Protein 9KG5 (pdb70)

Nearest PDB structures (foldseek):
  4j6c-assembly1_A  TM=1.001E+00  e=1.554E-66  Nocardia farcinica IFM 10152
  4j6b-assembly3_B-2  TM=1.001E+00  e=1.218E-65  Nocardia farcinica IFM 10152
  4j6d-assembly3_A  TM=1.001E+00  e=4.229E-65  Nocardia farcinica IFM 10152
  4j6d-assembly3_B-2  TM=1.001E+00  e=1.102E-64  Nocardia farcinica IFM 10152
  1gwi-assembly2_B  TM=9.519E-01  e=6.713E-39  Streptomyces coelicolor A3(2)

Sequence (810 aa):
PHSDTLTIDPMITDLAGETSRLRAAGPLTRIDLLGVPALAVTGHTLARQLLTDTRLVKD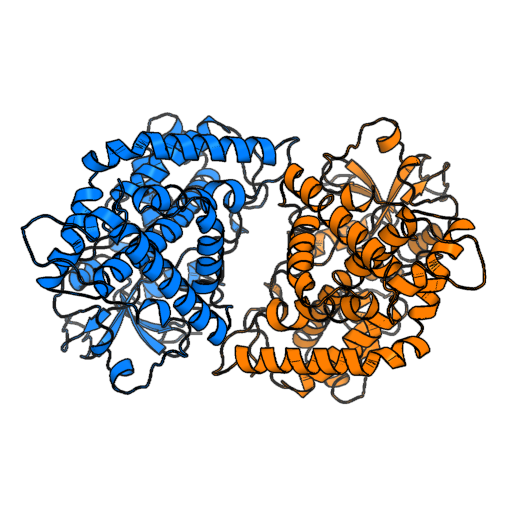INAWSLWQSGTVTRQWPLIGMIDVDRSMATVDGPEHRRLRIKTTQALTRRALDALKPTIERYVAELLDDLERAGADGAVVDLKSVFAYPLPMRRVISALMGVPSEDQEQLLTWYKAFFSILTPQDERLRVIDDEMHGYFTEMVRRKTAEPGDDLTSALIYATDGETPLTEEEVIGNLQALVAAGHHEDTVSLILTAVRALLSHPEQLRLVRRDGEIGWETAIAETLRWDGPVIHLLMRFATEDIDLGDAVIPRGEGVVMSYRAIGRDITVHGADADDFDITRATAARHISFGHGPHICPGAALARLEAAIALPALFTRFPHLHPALPLDQIPNLPVLTQNDLSHFPIHLGPHSDTLTIDPMITDLAGETSRLRAAGPLTRIDLLGVPALAVTGHTLARQLLTDTRLVKDINAWSLWQSGTVTRQWPLIGMIDVDRSMATVDGPEHRRLRIKTTQALTRRALDALKPTIERYVAELLDDLERAGADGAVVDLKSVFAYPLPMRRVISALMGVPSEDQEQLLTWYKAFFSILTPQDERLRVIDEMHGYFTEMVRRKTAEPGDDLTSALIYATDGETPLTEEEVIGNLQALVAAGHEDTVSLILTAVRALLSHPEQLRLVRDGEIGWETAIAETLRWDGPVIHLLMRFATEDIDLGDAVIPRGEGVVMSYRAIGRDITVHGADADDFDITRATAARHISFGHGPHICPGAALARLEAAIALPALFTRFPHLHPALPLDQIPNLPVLTQNDLSHFPIHLG

Structure (mmCIF, N/CA/C/O backbone):
data_9KG5
#
_entry.id   9KG5
#
_cell.length_a   103.360
_cell.length_b   103.360
_cell.length_c   218.210
_cell.angle_alpha   90.00
_cell.angle_beta   90.00
_cell.angle_gamma   120.00
#
_symmetry.space_group_name_H-M   'H 3'
#
loop_
_entity.id
_entity.type
_entity.pdbx_description
1 polymer 'Cytochrome P450 monooxygenase'
2 non-polymer TESTOSTERONE
3 non-polymer 'PROTOPORPHYRIN IX CONTAINING FE'
4 non-polymer 'CADMIUM ION'
5 non-polymer 'CHLORIDE ION'
6 non-polymer 'POTASSIUM ION'
7 non-polymer GLYCEROL
8 water water
#
loop_
_atom_site.group_PDB
_atom_site.id
_atom_site.type_symbol
_atom_site.label_atom_id
_atom_site.label_alt_id
_atom_site.label_comp_id
_atom_site.label_asym_id
_atom_site.label_entity_id
_atom_site.label_seq_id
_atom_site.pdbx_PDB_ins_code
_atom_site.Cartn_x
_atom_site.Cartn_y
_atom_site.Cartn_z
_atom_site.occupancy
_atom_site.B_iso_or_equiv
_atom_site.auth_seq_id
_atom_site.auth_comp_id
_atom_site.auth_asym_id
_atom_site.auth_atom_id
_atom_site.pdbx_PDB_model_num
ATOM 1 N N . PRO A 1 25 ? 14.242 13.231 3.393 1.00 79.83 5 PRO B N 1
ATOM 2 C CA . PRO A 1 25 ? 14.921 14.523 3.505 1.00 83.46 5 PRO B CA 1
ATOM 3 C C . PRO A 1 25 ? 15.852 14.787 2.327 1.00 81.33 5 PRO B C 1
ATOM 4 O O . PRO A 1 25 ? 16.614 13.903 1.936 1.00 81.59 5 PRO B O 1
ATOM 8 N N . HIS A 1 26 ? 15.791 15.996 1.773 1.00 78.24 6 HIS B N 1
ATOM 9 C CA . HIS A 1 26 ? 16.491 16.294 0.533 1.00 69.16 6 HIS B CA 1
ATOM 10 C C . HIS A 1 26 ? 17.957 16.626 0.784 1.00 65.50 6 HIS B C 1
ATOM 11 O O . HIS A 1 26 ? 18.297 17.333 1.736 1.00 70.28 6 HIS B O 1
ATOM 18 N N . SER A 1 27 ? 18.823 16.111 -0.085 1.00 57.26 7 SER B N 1
ATOM 19 C CA . SER A 1 27 ? 20.233 16.473 -0.089 1.00 57.22 7 SER B CA 1
ATOM 20 C C . SER A 1 27 ? 20.727 16.464 -1.529 1.00 53.01 7 SER B C 1
ATOM 21 O O . SER A 1 27 ? 20.186 15.753 -2.380 1.00 54.47 7 SER B O 1
ATOM 24 N N . ASP A 1 28 ? 21.759 17.262 -1.799 1.00 39.70 8 ASP B N 1
ATOM 25 C CA . ASP A 1 28 ? 22.280 17.369 -3.155 1.00 37.10 8 ASP B CA 1
ATOM 26 C C . ASP A 1 28 ? 23.318 16.303 -3.474 1.00 41.71 8 ASP B C 1
ATOM 27 O O . ASP A 1 28 ? 23.623 16.087 -4.652 1.00 40.31 8 ASP B O 1
ATOM 29 N N . THR A 1 29 ? 23.862 15.640 -2.458 1.00 42.48 9 THR B N 1
ATOM 30 C CA . THR A 1 29 ? 24.777 14.519 -2.628 1.00 42.44 9 THR B CA 1
ATOM 31 C C . THR A 1 29 ? 24.067 13.243 -2.197 1.00 43.29 9 THR B C 1
ATOM 32 O O . THR A 1 29 ? 23.584 13.150 -1.064 1.00 40.22 9 THR B O 1
ATOM 36 N N . LEU A 1 30 ? 23.989 12.274 -3.105 1.00 40.45 10 LEU B N 1
ATOM 37 C CA . LEU A 1 30 ? 23.309 11.010 -2.845 1.00 41.78 10 LEU B CA 1
ATOM 38 C C . LEU A 1 30 ? 24.316 10.033 -2.249 1.00 43.24 10 LEU B C 1
ATOM 39 O O . LEU A 1 30 ? 25.280 9.639 -2.913 1.00 38.68 10 LEU B O 1
ATOM 44 N N . THR A 1 31 ? 24.100 9.647 -0.995 1.00 40.76 11 THR B N 1
ATOM 45 C CA . THR A 1 31 ? 24.995 8.713 -0.323 1.00 39.16 11 THR B CA 1
ATOM 46 C C . THR A 1 31 ? 24.649 7.287 -0.732 1.00 43.41 11 THR B C 1
ATOM 47 O O . THR A 1 31 ? 23.530 6.818 -0.490 1.00 39.80 11 THR B O 1
ATOM 51 N N . ILE A 1 32 ? 25.604 6.602 -1.356 1.00 34.95 12 ILE B N 1
ATOM 52 C CA . ILE A 1 32 ? 25.406 5.204 -1.715 1.00 35.34 12 ILE B CA 1
ATOM 53 C C . ILE A 1 32 ? 25.476 4.369 -0.444 1.00 36.51 12 ILE B C 1
ATOM 54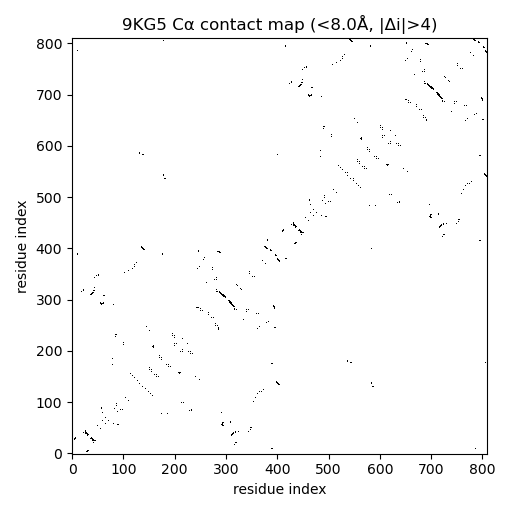 O O . ILE A 1 32 ? 26.512 4.320 0.230 1.00 38.58 12 ILE B O 1
ATOM 59 N N . ASP A 1 33 ? 24.375 3.716 -0.111 1.00 40.56 13 ASP B N 1
ATOM 60 C CA . ASP A 1 33 ? 24.291 2.960 1.131 1.00 38.58 13 ASP B CA 1
ATOM 61 C C . ASP A 1 33 ? 25.152 1.707 1.031 1.00 37.65 13 ASP B C 1
ATOM 62 O O . ASP A 1 33 ? 24.936 0.890 0.126 1.00 38.18 13 ASP B O 1
ATOM 67 N N . PRO A 1 34 ? 26.130 1.512 1.923 1.00 40.23 14 PRO B N 1
ATOM 68 C CA . PRO A 1 34 ? 27.009 0.336 1.800 1.00 40.54 14 PRO B CA 1
ATOM 69 C C . PRO A 1 34 ? 26.319 -0.989 2.082 1.00 40.16 14 PRO B C 1
ATOM 70 O O . PRO A 1 34 ? 26.836 -2.033 1.666 1.00 35.15 14 PRO B O 1
ATOM 74 N N . MET A 1 35 ? 25.176 -0.989 2.761 1.00 38.70 15 MET B N 1
ATOM 75 C CA . MET A 1 35 ? 24.467 -2.230 3.038 1.00 37.96 15 MET B CA 1
ATOM 76 C C . MET A 1 35 ? 23.490 -2.614 1.934 1.00 42.20 15 MET B C 1
ATOM 77 O O . MET A 1 35 ? 22.918 -3.709 1.995 1.00 38.92 15 MET B O 1
ATOM 82 N N . ILE A 1 36 ? 23.303 -1.752 0.930 1.00 36.74 16 ILE B N 1
ATOM 83 C CA . ILE A 1 36 ? 22.383 -1.991 -0.181 1.00 34.55 16 ILE B CA 1
ATOM 84 C C . ILE A 1 36 ? 21.017 -2.378 0.373 1.00 38.31 16 ILE B C 1
ATOM 85 O O . ILE A 1 36 ? 20.457 -3.423 0.023 1.00 36.95 16 ILE B O 1
ATOM 90 N N . THR A 1 37 ? 20.491 -1.548 1.276 1.00 36.81 17 THR B N 1
ATOM 91 C CA . THR A 1 37 ? 19.182 -1.807 1.863 1.00 38.58 17 THR B CA 1
ATOM 92 C C . THR A 1 37 ? 18.050 -1.441 0.913 1.00 41.55 17 THR B C 1
ATOM 93 O O . THR A 1 37 ? 16.987 -2.070 0.952 1.00 42.80 17 THR B O 1
ATOM 97 N N . ASP A 1 38 ? 18.247 -0.416 0.073 1.00 35.64 18 ASP B N 1
ATOM 98 C CA . ASP A 1 38 ? 17.227 0.056 -0.857 1.00 42.03 18 ASP B CA 1
ATOM 99 C C . ASP A 1 38 ? 17.892 0.316 -2.213 1.00 39.84 18 ASP B C 1
ATOM 100 O O . ASP A 1 38 ? 18.095 1.455 -2.631 1.00 35.66 18 ASP B O 1
ATOM 105 N N . LEU A 1 39 ? 18.229 -0.770 -2.916 1.00 36.13 19 LEU B N 1
ATOM 106 C CA . LEU A 1 39 ? 18.860 -0.637 -4.226 1.00 34.65 19 LEU B CA 1
ATOM 107 C C . LEU A 1 39 ? 17.908 -0.022 -5.244 1.00 32.79 19 LEU B C 1
ATOM 108 O O . LEU A 1 39 ? 18.312 0.834 -6.041 1.00 32.86 19 LEU B O 1
ATOM 113 N N . ALA A 1 40 ? 16.643 -0.448 -5.234 1.00 34.26 20 ALA B N 1
ATOM 114 C CA . ALA A 1 40 ? 15.658 0.113 -6.154 1.00 38.30 20 ALA B CA 1
ATOM 115 C C . ALA A 1 40 ? 15.487 1.612 -5.933 1.00 36.46 20 ALA B C 1
ATOM 116 O O . ALA A 1 40 ? 15.450 2.393 -6.891 1.00 32.80 20 ALA B O 1
ATOM 118 N N . GLY A 1 41 ? 15.372 2.028 -4.669 1.00 36.64 21 GLY B N 1
ATOM 119 C CA . GLY A 1 41 ? 15.218 3.444 -4.373 1.00 35.24 21 GLY B CA 1
ATOM 120 C C . GLY A 1 41 ? 16.406 4.271 -4.825 1.00 36.18 21 GLY B C 1
ATOM 121 O O . GLY A 1 41 ? 16.246 5.341 -5.417 1.00 33.37 21 GLY B O 1
ATOM 122 N N . GLU A 1 42 ? 17.620 3.792 -4.539 1.00 33.27 22 GLU B N 1
ATOM 123 C CA . GLU A 1 42 ? 18.813 4.522 -4.955 1.00 31.06 22 GLU B CA 1
ATOM 124 C C . GLU A 1 42 ? 18.897 4.627 -6.471 1.00 33.64 22 GLU B C 1
ATOM 125 O O . GLU A 1 42 ? 19.245 5.686 -7.008 1.00 35.63 22 GLU B O 1
ATOM 131 N N . THR A 1 43 ? 18.587 3.538 -7.178 1.00 34.22 23 THR B N 1
ATOM 132 C CA . THR A 1 43 ? 18.667 3.560 -8.634 1.00 32.16 23 THR B CA 1
ATOM 133 C C . THR A 1 43 ? 17.681 4.566 -9.219 1.00 31.75 23 THR B C 1
ATOM 134 O O . THR A 1 43 ? 18.018 5.309 -10.148 1.00 29.53 23 THR B O 1
ATOM 138 N N . SER A 1 44 ? 16.467 4.626 -8.666 1.00 34.07 24 SER B N 1
ATOM 139 C CA . SER A 1 44 ? 15.494 5.605 -9.144 1.00 33.69 24 SER B CA 1
ATOM 140 C C . SER A 1 44 ? 15.919 7.025 -8.787 1.00 33.89 24 SER B C 1
ATOM 141 O O . SER A 1 44 ? 15.783 7.942 -9.606 1.00 31.72 24 SER B O 1
ATOM 144 N N . ARG A 1 45 ? 16.446 7.222 -7.575 1.00 32.35 25 ARG B N 1
ATOM 145 C CA . ARG A 1 45 ? 16.909 8.548 -7.175 1.00 38.71 25 ARG B CA 1
ATOM 146 C C . ARG A 1 45 ? 18.088 9.002 -8.025 1.00 37.32 25 ARG B C 1
ATOM 147 O O . ARG A 1 45 ? 18.191 10.183 -8.376 1.00 34.27 25 ARG B O 1
ATOM 155 N N . LEU A 1 46 ? 18.989 8.077 -8.365 1.00 32.77 26 LEU B N 1
ATOM 156 C CA . LEU A 1 46 ? 20.108 8.425 -9.236 1.00 33.02 26 LEU B CA 1
ATOM 157 C C . LEU A 1 46 ? 19.621 8.832 -10.620 1.00 33.09 26 LEU B C 1
ATOM 158 O O . LEU A 1 46 ? 20.107 9.814 -11.194 1.00 32.67 26 LEU B O 1
ATOM 163 N N . ARG A 1 47 ? 18.652 8.093 -11.171 1.00 30.47 27 ARG B N 1
ATOM 164 C CA . ARG A 1 47 ? 18.090 8.467 -12.465 1.00 36.56 27 ARG B CA 1
ATOM 165 C C . ARG A 1 47 ? 17.392 9.819 -12.390 1.00 33.51 27 ARG B C 1
ATOM 166 O O . ARG A 1 47 ? 17.564 10.664 -13.275 1.00 39.73 27 ARG B O 1
ATOM 174 N N . ALA A 1 48 ? 16.609 10.044 -11.332 1.00 39.05 28 ALA B N 1
ATOM 175 C CA . ALA A 1 48 ? 15.868 11.295 -11.210 1.00 41.90 28 ALA B CA 1
ATOM 176 C C . ALA A 1 48 ? 16.798 12.491 -11.044 1.00 40.52 28 ALA B C 1
ATOM 177 O O . ALA A 1 48 ? 16.469 13.596 -11.490 1.00 41.73 28 ALA B O 1
ATOM 179 N N . ALA A 1 49 ? 17.952 12.296 -10.414 1.00 40.68 29 ALA B N 1
ATOM 180 C CA . ALA A 1 49 ? 18.908 13.371 -10.194 1.00 43.82 29 ALA B CA 1
ATOM 181 C C . ALA A 1 49 ? 19.926 13.506 -11.320 1.00 44.43 29 ALA B C 1
ATOM 182 O O . ALA A 1 49 ? 20.818 14.355 -11.228 1.00 44.42 29 ALA B O 1
ATOM 184 N N . GLY A 1 50 ? 19.802 12.712 -12.382 1.00 38.78 30 GLY B N 1
ATOM 185 C CA . GLY A 1 50 ? 20.796 12.667 -13.428 1.00 37.99 30 GLY B CA 1
ATOM 186 C C . GLY A 1 50 ? 20.545 13.677 -14.528 1.00 41.57 30 GLY B C 1
ATOM 187 O O . GLY A 1 50 ? 19.691 14.559 -14.405 1.00 40.90 30 GLY B O 1
ATOM 188 N N . PRO A 1 51 ? 21.278 13.556 -15.649 1.00 36.83 31 PRO B N 1
ATOM 189 C CA . PRO A 1 51 ? 22.195 12.453 -15.970 1.00 32.48 31 PRO B CA 1
ATOM 190 C C . PRO A 1 51 ? 23.574 12.560 -15.317 1.00 30.99 31 PRO B C 1
ATOM 191 O O . PRO A 1 51 ? 24.384 11.644 -15.457 1.00 30.07 31 PRO B O 1
ATOM 195 N N . LEU A 1 52 ? 23.835 13.668 -14.624 1.00 30.91 32 LEU B N 1
ATOM 196 C CA . LEU A 1 52 ? 25.083 13.871 -13.897 1.00 27.11 32 LEU B CA 1
ATOM 197 C C . LEU A 1 52 ? 24.745 14.390 -12.508 1.00 40.07 32 LEU B C 1
ATOM 198 O O . LEU A 1 52 ? 24.089 15.429 -12.379 1.00 39.13 32 LEU B O 1
ATOM 203 N N . THR A 1 53 ? 25.189 13.679 -11.474 1.00 35.31 33 THR B N 1
ATOM 204 C CA . THR A 1 53 ? 24.839 14.059 -10.114 1.00 36.71 33 THR B CA 1
ATOM 205 C C . THR A 1 53 ? 25.979 13.700 -9.173 1.00 36.71 33 THR B C 1
ATOM 206 O O . THR A 1 53 ? 26.808 12.836 -9.468 1.00 32.38 33 THR B O 1
ATOM 210 N N . ARG A 1 54 ? 26.017 14.391 -8.036 1.00 38.60 34 ARG B N 1
ATOM 211 C CA . ARG A 1 54 ? 27.028 14.137 -7.020 1.00 39.01 34 ARG B CA 1
ATOM 212 C C . ARG A 1 54 ? 26.626 12.957 -6.148 1.00 37.27 34 ARG B C 1
ATOM 213 O O . ARG A 1 54 ? 25.461 12.820 -5.764 1.00 37.82 34 ARG B O 1
ATOM 221 N N . ILE A 1 55 ? 27.601 12.103 -5.831 1.00 30.86 35 ILE B N 1
ATOM 222 C CA . ILE A 1 55 ? 27.385 10.983 -4.927 1.00 32.74 35 ILE B CA 1
ATOM 223 C C . ILE A 1 55 ? 28.487 10.973 -3.878 1.00 32.98 35 ILE B C 1
ATOM 224 O O . ILE A 1 55 ? 29.532 11.609 -4.027 1.00 35.59 35 ILE B O 1
ATOM 229 N N . ASP A 1 56 ? 28.227 10.241 -2.798 1.00 30.69 36 ASP B N 1
ATOM 230 C CA . ASP A 1 56 ? 29.164 10.067 -1.696 1.00 34.84 36 ASP B CA 1
ATOM 231 C C . ASP A 1 56 ? 29.473 8.582 -1.561 1.00 31.21 36 ASP B C 1
ATOM 232 O O . ASP A 1 56 ? 28.567 7.777 -1.313 1.00 31.70 36 ASP B O 1
ATOM 237 N N . LEU A 1 57 ? 30.744 8.223 -1.724 1.00 32.92 37 LEU B N 1
ATOM 238 C CA . LEU A 1 57 ? 31.216 6.840 -1.629 1.00 31.43 37 LEU B CA 1
ATOM 239 C C . LEU A 1 57 ? 32.033 6.698 -0.347 1.00 34.48 37 LEU B C 1
ATOM 240 O O . LEU A 1 57 ? 33.243 6.935 -0.340 1.00 33.52 37 LEU B O 1
ATOM 245 N N . LEU A 1 58 ? 31.363 6.302 0.735 1.00 28.44 38 LEU B N 1
ATOM 246 C CA . LEU A 1 58 ? 31.999 6.087 2.036 1.00 31.74 38 LEU B CA 1
ATOM 247 C C . LEU A 1 58 ? 32.866 7.279 2.444 1.00 40.08 38 LEU B C 1
ATOM 248 O O . LEU A 1 58 ? 34.032 7.134 2.819 1.00 35.86 38 LEU B O 1
ATOM 253 N N . GLY A 1 59 ? 32.285 8.475 2.364 1.00 33.31 39 GLY B N 1
ATOM 254 C CA . GLY A 1 59 ? 32.974 9.683 2.764 1.00 36.67 39 GLY B CA 1
ATOM 255 C C . GLY A 1 59 ? 33.778 10.367 1.680 1.00 38.84 39 GLY B C 1
ATOM 256 O O . GLY A 1 59 ? 34.345 11.438 1.938 1.00 39.53 39 GLY B O 1
ATOM 257 N N . VAL A 1 60 ? 33.857 9.789 0.491 1.00 36.42 40 VAL B N 1
ATOM 258 C CA . VAL A 1 60 ? 34.644 10.327 -0.617 1.00 34.94 40 VAL B CA 1
ATOM 259 C C . VAL A 1 60 ? 33.683 10.820 -1.691 1.00 34.73 40 VAL B C 1
ATOM 260 O O . VAL A 1 60 ? 32.817 10.053 -2.125 1.00 32.79 40 VAL B O 1
ATOM 264 N N . PRO A 1 61 ? 33.805 12.063 -2.152 1.00 31.82 41 PRO B N 1
ATOM 265 C CA . PRO A 1 61 ? 32.876 12.587 -3.157 1.00 33.49 41 PRO B CA 1
ATOM 266 C C . PRO A 1 61 ? 33.298 12.261 -4.580 1.00 35.05 41 PRO B C 1
ATOM 267 O O . PRO A 1 61 ? 34.482 12.158 -4.906 1.00 35.63 41 PRO B O 1
ATOM 271 N N . ALA A 1 62 ? 32.289 12.086 -5.431 1.00 28.56 42 ALA B N 1
ATOM 272 C CA . ALA A 1 62 ? 32.503 11.863 -6.854 1.00 26.16 42 ALA B CA 1
ATOM 273 C C . ALA A 1 62 ? 31.233 12.243 -7.601 1.00 30.84 42 ALA B C 1
ATOM 274 O O . ALA A 1 62 ? 30.174 12.453 -7.003 1.00 32.03 42 ALA B O 1
ATOM 276 N N . LEU A 1 63 ? 31.360 12.344 -8.920 1.00 25.15 43 LEU B N 1
ATOM 277 C CA . LEU A 1 63 ? 30.217 12.523 -9.803 1.00 27.60 43 LEU B CA 1
ATOM 278 C C . LEU A 1 63 ? 29.771 11.169 -10.336 1.00 33.49 43 LEU B C 1
ATOM 279 O O . LEU A 1 63 ? 30.595 10.278 -10.565 1.00 31.66 43 LEU B O 1
ATOM 284 N N . ALA A 1 64 ? 28.462 11.012 -10.511 1.00 23.25 44 ALA B N 1
ATOM 285 C CA . ALA A 1 64 ? 27.876 9.795 -11.052 1.00 28.56 44 ALA B CA 1
ATOM 286 C C . ALA A 1 64 ? 27.207 10.108 -12.381 1.00 32.94 44 ALA B C 1
ATOM 287 O O . ALA A 1 64 ? 26.408 11.045 -12.470 1.00 31.66 44 ALA B O 1
ATOM 289 N N . VAL A 1 65 ? 27.541 9.336 -13.409 1.00 30.81 45 VAL B N 1
ATOM 290 C CA . VAL A 1 65 ? 26.877 9.436 -14.704 1.00 28.11 45 VAL B CA 1
ATOM 291 C C . VAL A 1 65 ? 25.750 8.409 -14.716 1.00 30.08 45 VAL B C 1
ATOM 292 O O . VAL A 1 65 ? 25.997 7.201 -14.663 1.00 31.01 45 VAL B O 1
ATOM 296 N N . THR A 1 66 ? 24.506 8.887 -14.748 1.00 28.46 46 THR B N 1
ATOM 297 C CA . THR A 1 66 ? 23.340 8.017 -14.672 1.00 27.09 46 THR B CA 1
ATOM 298 C C . THR A 1 66 ? 22.506 8.017 -15.944 1.00 28.69 46 THR B C 1
ATOM 299 O O . THR A 1 66 ? 21.489 7.318 -15.998 1.00 33.31 46 THR B O 1
ATOM 303 N N . GLY A 1 67 ? 22.906 8.765 -16.966 1.00 30.81 47 GLY B N 1
ATOM 304 C CA . GLY A 1 67 ? 22.154 8.875 -18.209 1.00 32.18 47 GLY B CA 1
ATOM 305 C C . GLY A 1 67 ? 22.832 8.104 -19.328 1.00 30.13 47 GLY B C 1
ATOM 306 O O . GLY A 1 67 ? 24.063 8.086 -19.426 1.00 29.00 47 GLY B O 1
ATOM 307 N N . HIS A 1 68 ? 22.013 7.493 -20.187 1.00 32.53 48 HIS B N 1
ATOM 308 C CA . HIS A 1 68 ? 22.526 6.634 -21.251 1.00 30.00 48 HIS B CA 1
ATOM 309 C C . HIS A 1 68 ? 23.349 7.429 -22.262 1.00 27.44 48 HIS B C 1
ATOM 310 O O . HIS A 1 68 ? 24.506 7.091 -22.536 1.00 26.61 48 HIS B O 1
ATOM 317 N N . THR A 1 69 ? 22.771 8.497 -22.821 1.00 34.42 49 THR B N 1
ATOM 318 C CA . THR A 1 69 ? 23.467 9.255 -23.857 1.00 29.45 49 THR B CA 1
ATOM 319 C C . THR A 1 69 ? 24.713 9.938 -23.307 1.00 32.35 49 THR B C 1
ATOM 320 O O . THR A 1 69 ? 25.761 9.959 -23.967 1.00 31.48 49 THR B O 1
ATOM 324 N N . LEU A 1 70 ? 24.625 10.497 -22.098 1.00 28.66 50 LEU B N 1
ATOM 325 C CA . LEU A 1 70 ? 25.801 11.138 -21.519 1.00 33.40 50 LEU B CA 1
ATOM 326 C C . LEU A 1 70 ? 26.905 10.128 -21.238 1.00 31.37 50 LEU B C 1
ATOM 327 O O . LEU A 1 70 ? 28.091 10.450 -21.383 1.00 31.36 50 LEU B O 1
ATOM 332 N N . ALA A 1 71 ? 26.537 8.905 -20.846 1.00 31.43 51 ALA B N 1
ATOM 333 C CA . ALA A 1 71 ? 27.533 7.861 -20.620 1.00 26.62 51 ALA B CA 1
ATOM 334 C C . ALA A 1 71 ? 28.293 7.532 -21.900 1.00 31.60 51 ALA B C 1
ATOM 335 O O . ALA A 1 71 ? 29.529 7.480 -21.904 1.00 27.61 51 ALA B O 1
ATOM 337 N N . ARG A 1 72 ? 27.566 7.283 -22.995 1.00 25.71 52 ARG B N 1
ATOM 338 C CA . ARG A 1 72 ? 28.222 6.980 -24.263 1.00 29.48 52 ARG B CA 1
ATOM 339 C C . ARG A 1 72 ? 29.173 8.096 -24.676 1.00 36.73 52 ARG B C 1
ATOM 340 O O . ARG A 1 72 ? 30.259 7.833 -25.207 1.00 32.83 52 ARG B O 1
ATOM 348 N N . GLN A 1 73 ? 28.786 9.350 -24.426 1.00 30.80 53 GLN B N 1
ATOM 349 C CA . GLN A 1 73 ? 29.641 10.480 -24.775 1.00 30.94 53 GLN B CA 1
ATOM 350 C C . GLN A 1 73 ? 30.896 10.514 -23.909 1.00 31.87 53 GLN B C 1
ATOM 351 O O . GLN A 1 73 ? 32.009 10.687 -24.418 1.00 32.19 53 GLN B O 1
ATOM 357 N N . LEU A 1 74 ? 30.738 10.343 -22.594 1.00 28.89 54 LEU B N 1
ATOM 358 C CA . LEU A 1 74 ? 31.884 10.454 -21.696 1.00 32.10 54 LEU B CA 1
ATOM 359 C C . LEU A 1 74 ? 32.795 9.236 -21.765 1.00 31.74 54 LEU B C 1
ATOM 360 O O . LEU A 1 74 ? 34.002 9.359 -21.524 1.00 31.00 54 LEU B O 1
ATOM 365 N N . LEU A 1 75 ? 32.244 8.059 -22.077 1.00 28.64 55 LEU B N 1
ATOM 366 C CA . LEU A 1 75 ? 33.064 6.859 -22.206 1.00 29.64 55 LEU B CA 1
ATOM 367 C C . LEU A 1 75 ? 33.990 6.913 -23.415 1.00 33.71 55 LEU B C 1
ATOM 368 O O . LEU A 1 75 ? 34.936 6.121 -23.492 1.00 31.64 55 LEU B O 1
ATOM 373 N N . THR A 1 76 ? 33.738 7.819 -24.359 1.00 31.49 56 THR B N 1
ATOM 374 C CA . THR A 1 76 ? 34.624 8.031 -25.494 1.00 32.39 56 THR B CA 1
ATOM 375 C C . THR A 1 76 ? 35.377 9.351 -25.408 1.00 39.23 56 THR B C 1
ATOM 376 O O . THR A 1 76 ? 36.100 9.702 -26.346 1.00 42.63 56 THR B O 1
ATOM 380 N N . ASP A 1 77 ? 35.235 10.084 -24.307 1.00 40.23 57 ASP B N 1
ATOM 381 C CA . ASP A 1 77 ? 35.916 11.361 -24.135 1.00 41.30 57 ASP B CA 1
ATOM 382 C C . ASP A 1 77 ? 37.341 11.112 -23.654 1.00 38.65 57 ASP B C 1
ATOM 383 O O . ASP A 1 77 ? 37.549 10.531 -22.583 1.00 37.33 57 ASP B O 1
ATOM 388 N N . THR A 1 78 ? 38.322 11.551 -24.445 1.00 37.74 58 THR B N 1
ATOM 389 C CA . THR A 1 78 ? 39.722 11.316 -24.114 1.00 36.63 58 THR B CA 1
ATOM 390 C C . THR A 1 78 ? 40.184 12.083 -22.883 1.00 37.25 58 THR B C 1
ATOM 391 O O . THR A 1 78 ? 41.298 11.837 -22.407 1.00 35.56 58 THR B O 1
ATOM 395 N N . ARG A 1 79 ? 39.371 12.995 -22.356 1.00 33.07 59 ARG B N 1
ATOM 396 C CA . ARG A 1 79 ? 39.742 13.766 -21.177 1.00 34.22 59 ARG B CA 1
ATOM 397 C C . ARG A 1 79 ? 39.403 13.058 -19.870 1.00 33.24 59 ARG B C 1
ATOM 398 O O . ARG A 1 79 ? 39.714 13.587 -18.798 1.00 36.56 59 ARG B O 1
ATOM 406 N N . LEU A 1 80 ? 38.780 11.882 -19.931 1.00 32.72 60 LEU B N 1
ATOM 407 C CA . LEU A 1 80 ? 38.472 11.077 -18.754 1.00 31.66 60 LEU B CA 1
ATOM 408 C C . LEU A 1 80 ? 39.352 9.833 -18.778 1.00 32.07 60 LEU B C 1
ATOM 409 O O . LEU A 1 80 ? 39.233 9.007 -19.689 1.00 34.64 60 LEU B O 1
ATOM 414 N N . VAL A 1 81 ? 40.232 9.705 -17.784 1.00 27.46 61 VAL B N 1
ATOM 415 C CA . VAL A 1 81 ? 41.199 8.616 -17.729 1.00 29.14 61 VAL B CA 1
ATOM 416 C C . VAL A 1 81 ? 40.989 7.802 -16.458 1.00 28.41 61 VAL B C 1
ATOM 417 O O . VAL A 1 81 ? 40.442 8.281 -15.461 1.00 24.47 61 VAL B O 1
ATOM 421 N N . LYS A 1 82 ? 41.451 6.549 -16.504 1.00 30.58 62 LYS B N 1
ATOM 422 C CA . LYS A 1 82 ? 41.350 5.646 -15.362 1.00 29.94 62 LYS B CA 1
ATOM 423 C C . LYS A 1 82 ? 42.465 5.847 -14.345 1.00 32.66 62 LYS B C 1
ATOM 424 O O . LYS A 1 82 ? 42.308 5.431 -13.192 1.00 32.29 62 LYS B O 1
ATOM 430 N N . ASP A 1 83 ? 43.585 6.445 -14.751 1.00 30.91 63 ASP B N 1
ATOM 431 C CA . ASP A 1 83 ? 44.765 6.534 -13.897 1.00 34.10 63 ASP B CA 1
ATOM 432 C C . ASP A 1 83 ? 44.466 7.298 -12.612 1.00 34.12 63 ASP B C 1
ATOM 433 O O . ASP A 1 83 ? 44.134 8.488 -12.645 1.00 30.36 63 ASP B O 1
ATOM 438 N N . ILE A 1 84 ? 44.622 6.611 -11.475 1.00 30.00 64 ILE B N 1
ATOM 439 C CA . ILE A 1 84 ? 44.346 7.210 -10.175 1.00 31.95 64 ILE B CA 1
ATOM 440 C C . ILE A 1 84 ? 45.239 8.415 -9.906 1.00 31.99 64 ILE B C 1
ATOM 441 O O . ILE A 1 84 ? 44.873 9.289 -9.114 1.00 30.49 64 ILE B O 1
ATOM 446 N N . ASN A 1 85 ? 46.400 8.498 -10.558 1.00 34.35 65 ASN B N 1
ATOM 447 C CA . ASN A 1 85 ? 47.269 9.651 -10.354 1.00 36.42 65 ASN B CA 1
ATOM 448 C C . ASN A 1 85 ? 46.671 10.941 -10.903 1.00 38.46 65 ASN B C 1
ATOM 449 O O . ASN A 1 85 ? 47.164 12.023 -10.565 1.00 35.64 65 ASN B O 1
ATOM 454 N N . ALA A 1 86 ? 45.624 10.856 -11.725 1.00 34.17 66 ALA B N 1
ATOM 455 C CA . ALA A 1 86 ? 44.898 12.031 -12.189 1.00 32.49 66 ALA B CA 1
ATOM 456 C C . ALA A 1 86 ? 43.843 12.508 -11.200 1.00 29.34 66 ALA B C 1
ATOM 457 O O . ALA A 1 86 ? 43.191 13.526 -11.456 1.00 30.35 66 ALA B O 1
ATOM 459 N N . TRP A 1 87 ? 43.656 11.796 -10.090 1.00 30.77 67 TRP B N 1
ATOM 460 C CA . TRP A 1 87 ? 42.642 12.135 -9.098 1.00 26.85 67 TRP B CA 1
ATOM 461 C C . TRP A 1 87 ? 43.194 13.184 -8.139 1.00 33.08 67 TRP B C 1
ATOM 462 O O . TRP A 1 87 ? 44.200 12.941 -7.464 1.00 33.80 67 TRP B O 1
ATOM 473 N N . SER A 1 88 ? 42.531 14.341 -8.062 1.00 31.99 68 SER B N 1
ATOM 474 C CA . SER A 1 88 ? 43.022 15.405 -7.190 1.00 36.46 68 SER B CA 1
ATOM 475 C C . SER A 1 88 ? 42.987 14.997 -5.722 1.00 34.29 68 SER B C 1
ATOM 476 O O . SER A 1 88 ? 43.830 15.444 -4.935 1.00 36.31 68 SER B O 1
ATOM 479 N N . LEU A 1 89 ? 42.029 14.151 -5.334 1.00 30.91 69 LEU B N 1
ATOM 480 C CA . LEU A 1 89 ? 41.984 13.658 -3.961 1.00 32.17 69 LEU B CA 1
ATOM 481 C C . LEU A 1 89 ? 43.126 12.690 -3.679 1.00 35.22 69 LEU B C 1
ATOM 482 O O . LEU A 1 89 ? 43.598 12.602 -2.539 1.00 35.04 69 LEU B O 1
ATOM 487 N N . TRP A 1 90 ? 43.568 11.948 -4.695 1.00 32.07 70 TRP B N 1
ATOM 488 C CA . TRP A 1 90 ? 44.727 11.077 -4.533 1.00 33.43 70 TRP B CA 1
ATOM 489 C C . TRP A 1 90 ? 46.014 11.891 -4.505 1.00 30.05 70 TRP B C 1
ATOM 490 O O . TRP A 1 90 ? 46.929 11.595 -3.729 1.00 35.71 70 TRP B O 1
ATOM 501 N N . GLN A 1 91 ? 46.094 12.923 -5.349 1.00 36.74 71 GLN B N 1
ATOM 502 C CA . GLN A 1 91 ? 47.260 13.799 -5.367 1.00 38.18 71 GLN B CA 1
ATOM 503 C C . GLN A 1 91 ? 47.462 14.489 -4.023 1.00 38.65 71 GLN B C 1
ATOM 504 O O . GLN A 1 91 ? 48.592 14.589 -3.531 1.00 40.51 71 GLN B O 1
ATOM 510 N N . SER A 1 92 ? 46.380 14.984 -3.421 1.00 38.97 72 SER B N 1
ATOM 511 C CA . SER A 1 92 ? 46.454 15.705 -2.155 1.00 43.51 72 SER B CA 1
ATOM 512 C C . SER A 1 92 ? 46.561 14.786 -0.945 1.00 46.00 72 SER B C 1
ATOM 513 O O . SER A 1 92 ? 46.638 15.286 0.183 1.00 37.19 72 SER B O 1
ATOM 516 N N . GLY A 1 93 ? 46.560 13.469 -1.142 1.00 43.10 73 GLY B N 1
ATOM 517 C CA . GLY A 1 93 ? 46.595 12.547 -0.024 1.00 41.31 73 GLY B CA 1
ATOM 518 C C . GLY A 1 93 ? 45.316 12.457 0.775 1.00 41.08 73 GLY B C 1
ATOM 519 O O . GLY A 1 93 ? 45.323 11.870 1.861 1.00 41.85 73 GLY B O 1
ATOM 520 N N . THR A 1 94 ? 44.215 13.024 0.275 1.00 37.92 74 THR B N 1
ATOM 521 C CA . THR A 1 94 ? 42.953 12.966 1.008 1.00 36.67 74 THR B CA 1
ATOM 522 C C . THR A 1 94 ? 42.404 11.545 1.058 1.00 36.81 74 THR B C 1
ATOM 523 O O . THR A 1 94 ? 41.903 11.103 2.099 1.00 34.72 74 THR B O 1
ATOM 527 N N . VAL A 1 95 ? 42.482 10.820 -0.055 1.00 32.39 75 VAL B N 1
ATOM 528 C CA . VAL A 1 95 ? 42.088 9.416 -0.116 1.00 33.55 75 VAL B CA 1
ATOM 529 C C . VAL A 1 95 ? 43.348 8.566 -0.038 1.00 35.42 75 VAL B C 1
ATOM 530 O O . VAL A 1 95 ? 44.337 8.849 -0.726 1.00 33.68 75 VAL B O 1
ATOM 534 N N . THR A 1 96 ? 43.319 7.536 0.812 1.00 27.41 76 THR B N 1
ATOM 535 C CA . THR A 1 96 ? 44.460 6.647 1.011 1.00 30.57 76 THR B CA 1
ATOM 536 C C . THR A 1 96 ? 44.049 5.187 0.861 1.00 29.59 76 THR B C 1
ATOM 537 O O . THR A 1 96 ? 42.909 4.891 0.488 1.00 31.60 76 THR B O 1
ATOM 541 N N . ARG A 1 97 ? 44.966 4.267 1.179 1.00 29.15 77 ARG B N 1
ATOM 542 C CA . ARG A 1 97 ? 44.660 2.841 1.148 1.00 29.86 77 ARG B CA 1
ATOM 543 C C . ARG A 1 97 ? 43.720 2.413 2.268 1.00 30.41 77 ARG B C 1
ATOM 544 O O . ARG A 1 97 ? 43.291 1.253 2.282 1.00 29.62 77 ARG B O 1
ATOM 552 N N . GLN A 1 98 ? 43.402 3.301 3.209 1.00 29.22 78 GLN B N 1
ATOM 553 C CA . GLN A 1 98 ? 42.414 2.991 4.235 1.00 28.69 78 GLN B CA 1
ATOM 554 C C . GLN A 1 98 ? 40.985 3.121 3.730 1.00 28.48 78 GLN B C 1
ATOM 555 O O . GLN A 1 98 ? 40.059 2.677 4.416 1.00 27.38 78 GLN B O 1
ATOM 561 N N . TRP A 1 99 ? 40.788 3.718 2.567 1.00 26.13 79 TRP B N 1
ATOM 562 C CA . TRP A 1 99 ? 39.457 3.809 1.990 1.00 27.06 79 TRP B CA 1
ATOM 563 C C . TRP A 1 99 ? 38.994 2.419 1.565 1.00 26.51 79 TRP B C 1
ATOM 564 O O . TRP A 1 99 ? 39.700 1.743 0.809 1.00 26.63 79 TRP B O 1
ATOM 575 N N . PRO A 1 100 ? 37.830 1.956 2.028 1.00 27.32 80 PRO B N 1
ATOM 576 C CA . PRO A 1 100 ? 37.438 0.559 1.766 1.00 25.07 80 PRO B CA 1
ATOM 577 C C . PRO A 1 100 ? 37.243 0.226 0.295 1.00 25.27 80 PRO B C 1
ATOM 578 O O . PRO A 1 100 ? 37.216 -0.961 -0.050 1.00 28.08 80 PRO B O 1
ATOM 582 N N . LEU A 1 101 ? 37.103 1.218 -0.581 1.00 26.40 81 LEU B N 1
ATOM 583 C CA . LEU A 1 101 ? 36.914 0.971 -2.005 1.00 27.21 81 LEU B CA 1
ATOM 584 C C . LEU A 1 101 ? 38.198 1.126 -2.814 1.00 25.64 81 LEU B C 1
ATOM 585 O O . LEU A 1 101 ? 38.148 1.075 -4.047 1.00 26.03 81 LEU B O 1
ATOM 590 N N . ILE A 1 102 ? 39.347 1.291 -2.153 1.00 25.47 82 ILE B N 1
ATOM 591 C CA . ILE A 1 102 ? 40.572 1.611 -2.880 1.00 25.50 82 ILE B CA 1
ATOM 592 C C . ILE A 1 102 ? 41.032 0.439 -3.740 1.00 24.15 82 ILE B C 1
ATOM 593 O O . ILE A 1 102 ? 41.697 0.638 -4.764 1.00 25.50 82 ILE B O 1
ATOM 598 N N . GLY A 1 103 ? 40.692 -0.791 -3.357 1.00 22.27 83 GLY B N 1
ATOM 599 C CA . GLY A 1 103 ? 41.058 -1.939 -4.171 1.00 27.65 83 GLY B CA 1
ATOM 600 C C . GLY A 1 103 ? 40.392 -1.972 -5.534 1.00 26.37 83 GLY B C 1
ATOM 601 O O . GLY A 1 103 ? 40.817 -2.749 -6.397 1.00 22.68 83 GLY B O 1
ATOM 602 N N . MET A 1 104 ? 39.366 -1.155 -5.749 1.00 23.06 84 MET B N 1
ATOM 603 C CA . MET A 1 104 ? 38.722 -1.088 -7.051 1.00 23.23 84 MET B CA 1
ATOM 604 C C . MET A 1 104 ? 39.419 -0.128 -8.005 1.00 26.92 84 MET B C 1
ATOM 605 O O . MET A 1 104 ? 39.101 -0.133 -9.199 1.00 26.65 84 MET B O 1
ATOM 610 N N . ILE A 1 105 ? 40.362 0.681 -7.517 1.00 22.03 85 ILE B N 1
ATOM 611 C CA . ILE A 1 105 ? 40.939 1.763 -8.310 1.00 26.18 85 ILE B CA 1
ATOM 612 C C . ILE A 1 105 ? 42.462 1.679 -8.326 1.00 29.80 85 ILE B C 1
ATOM 613 O O . ILE A 1 105 ? 43.087 1.747 -9.390 1.00 27.18 85 ILE B O 1
ATOM 618 N N . ASP A 1 106 ? 43.074 1.573 -7.146 1.00 26.46 86 ASP B N 1
ATOM 619 C CA . ASP A 1 106 ? 44.533 1.579 -7.029 1.00 23.71 86 ASP B CA 1
ATOM 620 C C . ASP A 1 106 ? 45.083 0.172 -7.270 1.00 29.33 86 ASP B C 1
ATOM 621 O O . ASP A 1 106 ? 45.518 -0.533 -6.357 1.00 29.74 86 ASP B O 1
ATOM 626 N N . VAL A 1 107 ? 45.079 -0.225 -8.542 1.00 29.20 87 VAL B N 1
ATOM 627 C CA . VAL A 1 107 ? 45.489 -1.563 -8.944 1.00 29.40 87 VAL B CA 1
ATOM 628 C C . VAL A 1 107 ? 46.704 -1.465 -9.868 1.00 33.31 87 VAL B C 1
ATOM 629 O O . VAL A 1 107 ? 47.100 -0.385 -10.300 1.00 28.02 87 VAL B O 1
ATOM 633 N N . ASP A 1 108 ? 47.291 -2.624 -10.163 1.00 33.36 88 ASP B N 1
ATOM 634 C CA . ASP A 1 108 ? 48.470 -2.696 -11.014 1.00 37.48 88 ASP B CA 1
ATOM 635 C C . ASP A 1 108 ? 48.144 -2.279 -12.447 1.00 34.49 88 ASP B C 1
ATOM 636 O O . ASP A 1 108 ? 46.992 -2.316 -12.890 1.00 30.80 88 ASP B O 1
ATOM 641 N N . ARG A 1 109 ? 49.188 -1.884 -13.177 1.00 26.31 89 ARG B N 1
ATOM 642 C CA . ARG A 1 109 ? 49.028 -1.497 -14.573 1.00 28.22 89 ARG B CA 1
ATOM 643 C C . ARG A 1 109 ? 48.410 -2.633 -15.375 1.00 24.71 89 ARG B C 1
ATOM 644 O O . ARG A 1 109 ? 48.846 -3.783 -15.283 1.00 26.60 89 ARG B O 1
ATOM 652 N N . SER A 1 110 ? 47.386 -2.309 -16.157 1.00 26.41 90 SER B N 1
ATOM 653 C CA . SER A 1 110 ? 46.665 -3.301 -16.949 1.00 25.42 90 SER B CA 1
ATOM 654 C C . SER A 1 110 ? 45.800 -2.555 -17.956 1.00 25.99 90 SER B C 1
ATOM 655 O O . SER A 1 110 ? 45.787 -1.321 -17.998 1.00 24.65 90 SER B O 1
ATOM 658 N N . MET A 1 111 ? 45.058 -3.321 -18.762 1.00 22.79 91 MET B N 1
ATOM 659 C CA . MET A 1 111 ? 44.102 -2.708 -19.676 1.00 24.04 91 MET B CA 1
ATOM 660 C C . MET A 1 111 ? 43.061 -1.872 -18.937 1.00 24.03 91 MET B C 1
ATOM 661 O O . MET A 1 111 ? 42.479 -0.959 -19.533 1.00 24.86 91 MET B O 1
ATOM 666 N N . ALA A 1 112 ? 42.842 -2.134 -17.646 1.00 24.90 92 ALA B N 1
ATOM 667 C CA . ALA A 1 112 ? 41.839 -1.401 -16.882 1.00 25.22 92 ALA B CA 1
ATOM 668 C C . ALA A 1 112 ? 42.318 -0.034 -16.405 1.00 23.38 92 ALA B C 1
ATOM 669 O O . ALA A 1 112 ? 41.485 0.795 -16.024 1.00 27.70 92 ALA B O 1
ATOM 671 N N . THR A 1 113 ? 43.629 0.221 -16.400 1.00 23.14 93 THR B N 1
ATOM 672 C CA . THR A 1 113 ? 44.174 1.454 -15.840 1.00 23.76 93 THR B CA 1
ATOM 673 C C . THR A 1 113 ? 44.777 2.389 -16.877 1.00 28.83 93 THR B C 1
ATOM 674 O O . THR A 1 113 ? 45.190 3.497 -16.517 1.00 29.80 93 THR B O 1
ATOM 678 N N . VAL A 1 114 ? 44.855 1.978 -18.137 1.00 26.82 94 VAL B N 1
ATOM 679 C CA . VAL A 1 114 ? 45.569 2.737 -19.153 1.00 28.52 94 VAL B CA 1
ATOM 680 C C . VAL A 1 114 ? 44.571 3.278 -20.165 1.00 27.90 94 VAL B C 1
ATOM 681 O O . VAL A 1 114 ? 43.506 2.696 -20.400 1.00 27.76 94 VAL B O 1
ATOM 685 N N . ASP A 1 115 ? 44.910 4.427 -20.743 1.00 30.48 95 ASP B N 1
ATOM 686 C CA . ASP A 1 115 ? 44.115 5.041 -21.791 1.00 32.33 95 ASP B CA 1
ATOM 687 C C . ASP A 1 115 ? 45.047 5.516 -22.893 1.00 33.24 95 ASP B C 1
ATOM 688 O O . ASP A 1 115 ? 46.254 5.668 -22.690 1.00 32.18 95 ASP B O 1
ATOM 693 N N . GLY A 1 116 ? 44.469 5.753 -24.067 1.00 35.93 96 GLY B N 1
ATOM 694 C CA . GLY A 1 116 ? 45.213 6.265 -25.192 1.00 37.39 96 GLY B CA 1
ATOM 695 C C . GLY A 1 116 ? 45.846 5.178 -26.037 1.00 40.32 96 GLY B C 1
ATOM 696 O O . GLY A 1 116 ? 45.398 4.027 -26.054 1.00 38.72 96 GLY B O 1
ATOM 697 N N . PRO A 1 117 ? 46.913 5.533 -26.762 1.00 44.78 97 PRO B N 1
ATOM 698 C CA . PRO A 1 117 ? 47.535 4.556 -27.672 1.00 42.56 97 PRO B CA 1
ATOM 699 C C . PRO A 1 117 ? 48.060 3.319 -26.970 1.00 43.38 97 PRO B C 1
ATOM 700 O O . PRO A 1 117 ? 47.981 2.217 -27.526 1.00 48.02 97 PRO B O 1
ATOM 704 N N . GLU A 1 118 ? 48.599 3.469 -25.758 1.00 39.10 98 GLU B N 1
ATOM 705 C CA . GLU A 1 118 ? 49.141 2.326 -25.033 1.00 40.31 98 GLU B CA 1
ATOM 706 C C . GLU A 1 118 ? 48.065 1.332 -24.606 1.00 39.11 98 GLU B C 1
ATOM 707 O O . GLU A 1 118 ? 48.389 0.173 -24.323 1.00 35.39 98 GLU B O 1
ATOM 709 N N . HIS A 1 119 ? 46.800 1.757 -24.554 1.00 32.77 99 HIS B N 1
ATOM 710 C CA . HIS A 1 119 ? 45.722 0.869 -24.123 1.00 29.35 99 HIS B CA 1
ATOM 711 C C . HIS A 1 119 ? 45.557 -0.330 -25.053 1.00 31.26 99 HIS B C 1
ATOM 712 O O . HIS A 1 119 ? 45.336 -1.455 -24.590 1.00 30.01 99 HIS B O 1
ATOM 719 N N . ARG A 1 120 ? 45.647 -0.110 -26.367 1.00 29.55 100 ARG B N 1
ATOM 720 C CA . ARG A 1 120 ? 45.382 -1.189 -27.316 1.00 29.47 100 ARG B CA 1
ATOM 721 C C . ARG A 1 120 ? 46.378 -2.335 -27.164 1.00 31.15 100 ARG B C 1
ATOM 722 O O . ARG A 1 120 ? 46.011 -3.508 -27.312 1.00 29.93 100 ARG B O 1
ATOM 725 N N . ARG A 1 121 ? 47.641 -2.017 -26.869 1.00 26.05 101 ARG B N 1
ATOM 726 C CA . ARG A 1 121 ? 48.652 -3.059 -26.707 1.00 29.96 101 ARG B CA 1
ATOM 727 C C . ARG A 1 121 ? 48.331 -3.973 -25.530 1.00 31.19 101 ARG B C 1
ATOM 728 O O . ARG A 1 121 ? 48.606 -5.179 -25.584 1.00 27.09 101 ARG B O 1
ATOM 736 N N . LEU A 1 122 ? 47.733 -3.429 -24.469 1.00 26.11 102 LEU B N 1
ATOM 737 C CA . LEU A 1 122 ? 47.374 -4.230 -23.306 1.00 27.06 102 LEU B CA 1
ATOM 738 C C . LEU A 1 122 ? 46.091 -5.028 -23.499 1.00 28.34 102 LEU B C 1
ATOM 739 O O . LEU A 1 122 ? 45.760 -5.857 -22.643 1.00 26.45 102 LEU B O 1
ATOM 744 N N . ARG A 1 123 ? 45.370 -4.815 -24.600 1.00 28.86 103 ARG B N 1
ATOM 745 C CA . ARG A 1 123 ? 44.110 -5.503 -24.832 1.00 26.98 103 ARG B CA 1
ATOM 746 C C . ARG A 1 123 ? 44.145 -6.500 -25.977 1.00 29.52 103 ARG B C 1
ATOM 747 O O . ARG A 1 123 ? 43.294 -7.393 -26.011 1.00 26.52 103 ARG B O 1
ATOM 755 N N . ILE A 1 124 ? 45.116 -6.389 -26.887 1.00 25.15 104 ILE B N 1
ATOM 756 C CA . ILE A 1 124 ? 45.016 -7.064 -28.181 1.00 27.94 104 ILE B CA 1
ATOM 757 C C . ILE A 1 124 ? 45.021 -8.583 -28.013 1.00 29.06 104 ILE B C 1
ATOM 758 O O . ILE A 1 124 ? 44.203 -9.288 -28.616 1.00 30.61 104 ILE B O 1
ATOM 763 N N . LYS A 1 125 ? 45.933 -9.114 -27.195 1.00 27.51 105 LYS B N 1
ATOM 764 C CA . LYS A 1 125 ? 46.002 -10.565 -27.036 1.00 23.00 105 LYS B CA 1
ATOM 765 C C . LYS A 1 125 ? 44.735 -11.110 -26.386 1.00 26.69 105 LYS B C 1
ATOM 766 O O . LYS A 1 125 ? 44.293 -12.218 -26.709 1.00 28.42 105 LYS B O 1
ATOM 768 N N . THR A 1 126 ? 44.143 -10.348 -25.465 1.00 27.95 106 THR B N 1
ATOM 769 C CA . THR A 1 126 ? 42.925 -10.791 -24.791 1.00 22.48 106 THR B CA 1
ATOM 770 C C . THR A 1 126 ? 41.724 -10.770 -25.731 1.00 21.86 106 THR B C 1
ATOM 771 O O . THR A 1 126 ? 40.926 -11.713 -25.752 1.00 25.08 106 THR B O 1
ATOM 775 N N . THR A 1 127 ? 41.567 -9.697 -26.511 1.00 24.35 107 THR B N 1
ATOM 776 C CA . THR A 1 127 ? 40.434 -9.640 -27.431 1.00 27.52 107 THR B CA 1
ATOM 777 C C . THR A 1 127 ? 40.545 -10.718 -28.500 1.00 26.95 107 THR B C 1
ATOM 778 O O . THR A 1 127 ? 39.533 -11.298 -28.913 1.00 28.04 107 THR B O 1
ATOM 782 N N . GLN A 1 128 ? 41.768 -11.008 -28.951 1.00 26.71 108 GLN B N 1
ATOM 783 C CA . GLN A 1 128 ? 41.963 -12.073 -29.929 1.00 27.35 108 GLN B CA 1
ATOM 784 C C . GLN A 1 128 ? 41.551 -13.426 -29.365 1.00 28.77 108 GLN B C 1
ATOM 785 O O . GLN A 1 128 ? 40.978 -14.257 -30.080 1.00 29.81 108 GLN B O 1
ATOM 791 N N . ALA A 1 129 ? 41.827 -13.664 -28.084 1.00 24.18 109 ALA B N 1
ATOM 792 C CA . ALA A 1 129 ? 41.472 -14.929 -27.455 1.00 27.14 109 ALA B CA 1
ATOM 793 C C . ALA A 1 129 ? 39.996 -15.024 -27.092 1.00 28.88 109 ALA B C 1
ATOM 794 O O . ALA A 1 129 ? 39.525 -16.120 -26.768 1.00 29.32 109 ALA B O 1
ATOM 796 N N . LEU A 1 130 ? 39.258 -13.914 -27.132 1.00 28.34 110 LEU B N 1
ATOM 797 C CA . LEU A 1 130 ? 37.876 -13.893 -26.666 1.00 26.06 110 LEU B CA 1
ATOM 798 C C . LEU A 1 130 ? 36.884 -13.604 -27.788 1.00 28.50 110 LEU B C 1
ATOM 799 O O . LEU A 1 130 ? 35.742 -13.224 -27.514 1.00 22.80 110 LEU B O 1
ATOM 804 N N . THR A 1 131 ? 37.287 -13.793 -29.044 1.00 27.84 111 THR B N 1
ATOM 805 C CA . THR A 1 131 ? 36.336 -13.706 -30.142 1.00 30.14 111 THR B CA 1
ATOM 806 C C . THR A 1 131 ? 35.410 -14.918 -30.124 1.00 31.49 111 THR B C 1
ATOM 807 O O . THR A 1 131 ? 35.736 -15.969 -29.566 1.00 30.44 111 THR B O 1
ATOM 811 N N . ARG A 1 132 ? 34.247 -14.765 -30.762 1.00 30.92 112 ARG B N 1
ATOM 812 C CA . ARG A 1 132 ? 33.295 -15.871 -30.832 1.00 31.37 112 ARG B CA 1
ATOM 813 C C . ARG A 1 132 ? 33.932 -17.109 -31.451 1.00 35.63 112 ARG B C 1
ATOM 814 O O . ARG A 1 132 ? 33.724 -18.229 -30.969 1.00 37.27 112 ARG B O 1
ATOM 816 N N . ARG A 1 133 ? 34.725 -16.927 -32.510 1.00 32.11 113 ARG B N 1
ATOM 817 C CA . ARG A 1 133 ? 35.390 -18.064 -33.139 1.00 30.89 113 ARG B CA 1
ATOM 818 C C . ARG A 1 133 ? 36.413 -18.696 -32.204 1.00 29.72 113 ARG B C 1
ATOM 819 O O . ARG A 1 133 ? 36.515 -19.925 -32.128 1.00 33.77 113 ARG B O 1
ATOM 821 N N . ALA A 1 134 ? 37.184 -17.879 -31.484 1.00 32.76 114 ALA B N 1
ATOM 822 C CA . ALA A 1 134 ? 38.146 -18.440 -30.542 1.00 30.34 114 ALA B CA 1
ATOM 823 C C . ALA A 1 134 ? 37.449 -19.179 -29.408 1.00 31.78 114 ALA B C 1
ATOM 824 O O . ALA A 1 134 ? 37.951 -20.204 -28.934 1.00 32.61 114 ALA B O 1
ATOM 826 N N . LEU A 1 135 ? 36.282 -18.692 -28.986 1.00 30.90 115 LEU B N 1
ATOM 827 C CA . LEU A 1 135 ? 35.559 -19.309 -27.883 1.00 29.47 115 LEU B CA 1
ATOM 828 C C . LEU A 1 135 ? 34.910 -20.630 -28.269 1.00 33.22 115 LEU B C 1
ATOM 829 O O . LEU A 1 135 ? 34.541 -21.405 -27.380 1.00 28.76 115 LEU B O 1
ATOM 834 N N . ASP A 1 136 ? 34.743 -20.902 -29.565 1.00 33.24 116 ASP B N 1
ATOM 835 C CA . ASP A 1 136 ? 34.212 -22.199 -29.971 1.00 35.01 116 ASP B CA 1
ATOM 836 C C . ASP A 1 136 ? 35.089 -23.340 -29.471 1.00 31.69 116 ASP B C 1
ATOM 837 O O . ASP A 1 136 ? 34.581 -24.422 -29.159 1.00 34.62 116 ASP B O 1
ATOM 842 N N . ALA A 1 137 ? 36.401 -23.109 -29.365 1.00 31.84 117 ALA B N 1
ATOM 843 C CA . ALA A 1 137 ? 37.307 -24.115 -28.821 1.00 34.06 117 ALA B CA 1
ATOM 844 C C . ALA A 1 137 ? 37.091 -24.348 -27.330 1.00 33.49 117 ALA B C 1
ATOM 845 O O . ALA A 1 137 ? 37.445 -25.419 -26.825 1.00 31.95 117 ALA B O 1
ATOM 847 N N . LEU A 1 138 ? 36.522 -23.377 -26.619 1.00 28.31 118 LEU B N 1
ATOM 848 C CA . LEU A 1 138 ? 36.261 -23.499 -25.190 1.00 28.40 118 LEU B CA 1
ATOM 849 C C . LEU A 1 138 ? 34.874 -24.054 -24.890 1.00 27.41 118 LEU B C 1
ATOM 850 O O . LEU A 1 138 ? 34.622 -24.469 -23.753 1.00 24.80 118 LEU B O 1
ATOM 855 N N . LYS A 1 139 ? 33.981 -24.082 -25.882 1.00 24.01 119 LYS B N 1
ATOM 856 C CA . LYS A 1 139 ? 32.600 -24.495 -25.639 1.00 26.03 119 LYS B CA 1
ATOM 857 C C . LYS A 1 139 ? 32.480 -25.889 -25.032 1.00 27.61 119 LYS B C 1
ATOM 858 O O . LYS A 1 139 ? 31.694 -26.052 -24.082 1.00 25.21 119 LYS B O 1
ATOM 862 N N . PRO A 1 140 ? 33.183 -26.926 -25.509 1.00 27.22 120 PRO B N 1
ATOM 863 C CA . PRO A 1 140 ? 33.036 -28.238 -24.850 1.00 27.96 120 PRO B CA 1
ATOM 864 C C . PRO A 1 140 ? 33.447 -28.230 -23.385 1.00 27.35 120 PRO B C 1
ATOM 865 O O . PRO A 1 140 ? 32.843 -28.953 -22.584 1.00 26.11 120 PRO B O 1
ATOM 869 N N . THR A 1 141 ? 34.431 -27.408 -23.005 1.00 26.18 121 THR B N 1
ATOM 870 C CA . THR A 1 141 ? 34.795 -27.284 -21.595 1.00 21.38 121 THR B CA 1
ATOM 871 C C . THR A 1 141 ? 33.655 -26.680 -20.785 1.00 23.87 121 THR B C 1
ATOM 872 O O . THR A 1 141 ? 33.339 -27.156 -19.688 1.00 20.92 121 THR B O 1
ATOM 876 N N . ILE A 1 142 ? 33.025 -25.626 -21.311 1.00 24.07 122 ILE B N 1
ATOM 877 C CA . ILE A 1 142 ? 31.881 -25.029 -20.627 1.00 21.70 122 ILE B CA 1
ATOM 878 C C . ILE A 1 142 ? 30.762 -26.049 -20.472 1.00 22.23 122 ILE B C 1
ATOM 879 O O . ILE A 1 142 ? 30.138 -26.148 -19.410 1.00 22.36 122 ILE B O 1
ATOM 884 N N . GLU A 1 143 ? 30.493 -26.822 -21.528 1.00 20.44 123 GLU B N 1
ATOM 885 C CA . GLU A 1 143 ? 29.446 -27.840 -21.464 1.00 25.86 123 GLU B CA 1
ATOM 886 C C . GLU A 1 143 ? 29.722 -28.864 -20.371 1.00 20.87 123 GLU B C 1
ATOM 887 O O . GLU A 1 143 ? 28.804 -29.282 -19.656 1.00 22.17 123 GLU B O 1
ATOM 893 N N . ARG A 1 144 ? 30.983 -29.276 -20.220 1.00 22.56 124 ARG B N 1
ATOM 894 C CA . ARG A 1 144 ? 31.317 -30.279 -19.213 1.00 22.41 124 ARG B CA 1
ATOM 895 C C . ARG A 1 144 ? 31.087 -29.752 -17.803 1.00 22.10 124 ARG B C 1
ATOM 896 O O . ARG A 1 144 ? 30.563 -30.470 -16.942 1.00 21.03 124 ARG B O 1
ATOM 904 N N . TYR A 1 145 ? 31.485 -28.505 -17.547 1.00 21.97 125 TYR B N 1
ATOM 905 C CA . TYR A 1 145 ? 31.295 -27.917 -16.226 1.00 19.09 125 TYR B CA 1
ATOM 906 C C . TYR A 1 145 ? 29.819 -27.702 -15.916 1.00 21.05 125 TYR B C 1
ATOM 907 O O . TYR A 1 145 ? 29.386 -27.902 -14.777 1.00 20.20 125 TYR B O 1
ATOM 916 N N . VAL A 1 146 ? 29.037 -27.266 -16.903 1.00 21.22 126 VAL B N 1
ATOM 917 C CA . VAL A 1 146 ? 27.601 -27.113 -16.680 1.00 21.69 126 VAL B CA 1
ATOM 918 C C . VAL A 1 146 ? 26.974 -28.459 -16.340 1.00 21.99 126 VAL B C 1
ATOM 919 O O . VAL A 1 146 ? 26.156 -28.565 -15.418 1.00 25.62 126 VAL B O 1
ATOM 923 N N . ALA A 1 147 ? 27.362 -29.510 -17.067 1.00 22.58 127 ALA B N 1
ATOM 924 C CA . ALA A 1 147 ? 26.818 -30.840 -16.808 1.00 23.45 127 ALA B CA 1
ATOM 925 C C . ALA A 1 147 ? 27.226 -31.352 -15.432 1.00 25.44 127 ALA B C 1
ATOM 926 O O . ALA A 1 147 ? 26.417 -31.966 -14.726 1.00 23.00 127 ALA B O 1
ATOM 928 N N . GLU A 1 148 ? 28.483 -31.124 -15.039 1.00 23.42 128 GLU B N 1
ATOM 929 C CA . GLU A 1 148 ? 28.951 -31.582 -13.733 1.00 23.86 128 GLU B CA 1
ATOM 930 C C . GLU A 1 148 ? 28.210 -30.884 -12.599 1.00 25.36 128 GLU B C 1
ATOM 931 O O . GLU A 1 148 ? 27.841 -31.518 -11.603 1.00 23.67 128 GLU B O 1
ATOM 937 N N . LEU A 1 149 ? 27.992 -29.576 -12.727 1.00 19.15 129 LEU B N 1
ATOM 938 C CA . LEU A 1 149 ? 27.329 -28.835 -11.663 1.00 20.57 129 LEU B CA 1
ATOM 939 C C . LEU A 1 149 ? 25.823 -29.078 -11.643 1.00 22.96 129 LEU B C 1
ATOM 940 O O . LEU A 1 149 ? 25.203 -28.982 -10.577 1.00 25.10 129 LEU B O 1
ATOM 945 N N . LEU A 1 150 ? 25.219 -29.395 -12.792 1.00 21.47 130 LEU B N 1
ATOM 946 C CA . LEU A 1 150 ? 23.832 -29.853 -12.789 1.00 24.06 130 LEU B CA 1
ATOM 947 C C . LEU A 1 150 ? 23.696 -31.175 -12.044 1.00 23.80 130 LEU B C 1
ATOM 948 O O . LEU A 1 150 ? 22.692 -31.412 -11.361 1.00 26.22 130 LEU B O 1
ATOM 953 N N . ASP A 1 151 ? 24.699 -32.052 -12.167 1.00 24.25 131 ASP B N 1
ATOM 954 C CA . ASP A 1 151 ? 24.711 -33.283 -11.380 1.00 24.73 131 ASP B CA 1
ATOM 955 C C . ASP A 1 151 ? 24.782 -32.980 -9.888 1.00 24.76 131 ASP B C 1
ATOM 956 O O . ASP A 1 151 ? 24.152 -33.669 -9.077 1.00 27.41 131 ASP B O 1
ATOM 961 N N . ASP A 1 152 ? 25.558 -31.958 -9.507 1.00 23.73 132 ASP B N 1
ATOM 962 C CA . ASP A 1 152 ? 25.608 -31.534 -8.110 1.00 23.86 132 ASP B CA 1
ATOM 963 C C . ASP A 1 152 ? 24.249 -31.040 -7.633 1.00 25.11 132 ASP B C 1
ATOM 964 O O . ASP A 1 152 ? 23.824 -31.351 -6.513 1.00 23.81 132 ASP B O 1
ATOM 969 N N . LEU A 1 153 ? 23.565 -30.242 -8.459 1.00 25.34 133 LEU B N 1
ATOM 970 C CA . LEU A 1 153 ? 22.217 -29.804 -8.111 1.00 26.12 133 LEU B CA 1
ATOM 971 C C . LEU A 1 153 ? 21.298 -30.995 -7.894 1.00 26.69 133 LEU B C 1
ATOM 972 O O . LEU A 1 153 ? 20.509 -31.016 -6.941 1.00 24.85 133 LEU B O 1
ATOM 977 N N . GLU A 1 154 ? 21.403 -32.006 -8.760 1.00 24.71 134 GLU B N 1
ATOM 978 C CA . GLU A 1 154 ? 20.540 -33.177 -8.654 1.00 28.79 134 GLU B CA 1
ATOM 979 C C . GLU A 1 154 ? 20.766 -33.906 -7.336 1.00 28.48 134 GLU B C 1
ATOM 980 O O . GLU A 1 154 ? 19.808 -34.269 -6.642 1.00 32.98 134 GLU B O 1
ATOM 986 N N . ARG A 1 155 ? 22.030 -34.110 -6.961 1.00 29.12 135 ARG B N 1
ATOM 987 C CA . ARG A 1 155 ? 22.315 -34.776 -5.694 1.00 28.01 135 ARG B CA 1
ATOM 988 C C . ARG A 1 155 ? 21.886 -33.918 -4.510 1.00 30.21 135 ARG B C 1
ATOM 989 O O . ARG A 1 155 ? 21.318 -34.430 -3.538 1.00 27.08 135 ARG B O 1
ATOM 991 N N . ALA A 1 156 ? 22.131 -32.607 -4.583 1.00 27.22 136 ALA B N 1
ATOM 992 C CA . ALA A 1 156 ? 21.788 -31.721 -3.474 1.00 28.40 136 ALA B CA 1
ATOM 993 C C . ALA A 1 156 ? 20.282 -31.605 -3.278 1.00 31.98 136 ALA B C 1
ATOM 994 O O . ALA A 1 156 ? 19.817 -31.473 -2.138 1.00 29.27 136 ALA B O 1
ATOM 996 N N . GLY A 1 157 ? 19.513 -31.651 -4.361 1.00 26.86 137 GLY B N 1
ATOM 997 C CA . GLY A 1 157 ? 18.072 -31.540 -4.313 1.00 26.42 137 GLY B CA 1
ATOM 998 C C . GLY A 1 157 ? 17.323 -32.837 -4.148 1.00 28.26 137 GLY B C 1
ATOM 999 O O . GLY A 1 157 ? 16.097 -32.849 -4.297 1.00 31.39 137 GLY B O 1
ATOM 1000 N N . ALA A 1 158 ? 18.023 -33.927 -3.849 1.00 32.64 138 ALA B N 1
ATOM 1001 C CA . ALA A 1 158 ? 17.375 -35.215 -3.666 1.00 35.52 138 ALA B CA 1
ATOM 1002 C C . ALA A 1 158 ? 16.370 -35.152 -2.523 1.00 36.39 138 ALA B C 1
ATOM 1003 O O . ALA A 1 158 ? 16.530 -34.388 -1.567 1.00 31.86 138 ALA B O 1
ATOM 1005 N N . ASP A 1 159 ? 15.309 -35.952 -2.650 1.00 36.46 139 ASP B N 1
ATOM 1006 C CA . ASP A 1 159 ? 14.261 -36.060 -1.634 1.00 37.34 139 ASP B CA 1
ATOM 1007 C C . ASP A 1 159 ? 13.631 -34.705 -1.316 1.00 36.27 139 ASP B C 1
ATOM 1008 O O . ASP A 1 159 ? 13.258 -34.435 -0.171 1.00 31.77 139 ASP B O 1
ATOM 1013 N N . GLY A 1 160 ? 13.518 -33.848 -2.332 1.00 33.77 140 GLY B N 1
ATOM 1014 C CA . GLY A 1 160 ? 12.846 -32.569 -2.195 1.00 30.34 140 GLY B CA 1
ATOM 1015 C C . GLY A 1 160 ? 13.535 -31.554 -1.314 1.00 28.44 140 GLY B C 1
ATOM 1016 O O . GLY A 1 160 ? 12.886 -30.608 -0.861 1.00 30.27 140 GLY B O 1
ATOM 1017 N N . ALA A 1 161 ? 14.828 -31.720 -1.050 1.00 27.95 141 ALA B N 1
ATOM 1018 C CA . ALA A 1 161 ? 15.537 -30.806 -0.167 1.00 30.98 141 ALA B CA 1
ATOM 1019 C C . ALA A 1 161 ? 15.754 -29.452 -0.840 1.00 28.02 141 ALA B C 1
ATOM 1020 O O . ALA A 1 161 ? 15.815 -29.339 -2.068 1.00 29.38 141 ALA B O 1
ATOM 1022 N N . VAL A 1 162 ? 15.896 -28.413 -0.017 1.00 25.23 142 VAL B N 1
ATOM 1023 C CA . VAL A 1 162 ? 16.175 -27.079 -0.539 1.00 27.16 142 VAL B CA 1
ATOM 1024 C C . VAL A 1 162 ? 17.650 -26.999 -0.908 1.00 26.77 142 VAL B C 1
ATOM 1025 O O . VAL A 1 162 ? 18.506 -27.577 -0.228 1.00 30.38 142 VAL B O 1
ATOM 1029 N N . VAL A 1 163 ? 17.947 -26.325 -2.020 1.00 21.69 143 VAL B N 1
ATOM 1030 C CA . VAL A 1 163 ? 19.305 -26.212 -2.546 1.00 25.20 143 VAL B CA 1
ATOM 1031 C C . VAL A 1 163 ? 19.640 -24.743 -2.744 1.00 24.48 143 VAL B C 1
ATOM 1032 O O . VAL A 1 163 ? 18.793 -23.961 -3.187 1.00 24.79 143 VAL B O 1
ATOM 1036 N N . ASP A 1 164 ? 20.879 -24.371 -2.434 1.00 24.73 144 ASP B N 1
ATOM 1037 C CA . ASP A 1 164 ? 21.374 -23.037 -2.768 1.00 25.42 144 ASP B CA 1
ATOM 1038 C C . ASP A 1 164 ? 21.880 -23.062 -4.206 1.00 21.36 144 ASP B C 1
ATOM 1039 O O . ASP A 1 164 ? 22.972 -23.565 -4.484 1.00 22.60 144 ASP B O 1
ATOM 1044 N N . LEU A 1 165 ? 21.083 -22.502 -5.123 1.00 23.15 145 LEU B N 1
ATOM 1045 C CA . LEU A 1 165 ? 21.478 -22.452 -6.529 1.00 24.74 145 LEU B CA 1
ATOM 1046 C C . LEU A 1 165 ? 22.796 -21.711 -6.720 1.00 23.92 145 LEU B C 1
ATOM 1047 O O . LEU A 1 165 ? 23.561 -22.031 -7.638 1.00 23.23 145 LEU B O 1
ATOM 1052 N N . LYS A 1 166 ? 23.078 -20.714 -5.882 1.00 21.40 146 LYS B N 1
ATOM 1053 C CA . LYS A 1 166 ? 24.342 -19.997 -6.003 1.00 21.01 146 LYS B CA 1
ATOM 1054 C C . LYS A 1 166 ? 25.517 -20.902 -5.652 1.00 24.19 146 LYS B C 1
ATOM 1055 O O . LYS A 1 166 ? 26.389 -21.159 -6.490 1.00 23.26 146 LYS B O 1
ATOM 1061 N N . SER A 1 167 ? 25.546 -21.417 -4.420 1.00 22.13 147 SER B N 1
ATOM 1062 C CA . SER A 1 167 ? 26.720 -22.158 -3.970 1.00 22.10 147 SER B CA 1
ATOM 1063 C C . SER A 1 167 ? 26.939 -23.433 -4.778 1.00 24.85 147 SER B C 1
ATOM 1064 O O . SER A 1 167 ? 28.087 -23.816 -5.030 1.00 23.79 147 SER B O 1
ATOM 1067 N N . VAL A 1 168 ? 25.865 -24.085 -5.219 1.00 22.19 148 VAL B N 1
ATOM 1068 C CA . VAL A 1 168 ? 26.013 -25.370 -5.897 1.00 18.97 148 VAL B CA 1
ATOM 1069 C C . VAL A 1 168 ? 26.249 -25.212 -7.399 1.00 24.97 148 VAL B C 1
ATOM 1070 O O . VAL A 1 168 ? 26.955 -26.028 -8.000 1.00 25.32 148 VAL B O 1
ATOM 1074 N N . PHE A 1 169 ? 25.697 -24.171 -8.024 1.00 24.13 149 PHE B N 1
ATOM 1075 C CA . PHE A 1 169 ? 25.747 -24.069 -9.479 1.00 24.07 149 PHE B CA 1
ATOM 1076 C C . PHE A 1 169 ? 26.350 -22.751 -9.962 1.00 22.66 149 PHE B C 1
ATOM 1077 O O . PHE A 1 169 ? 27.403 -22.745 -10.606 1.00 21.24 149 PHE B O 1
ATOM 1085 N N . ALA A 1 170 ? 25.698 -21.627 -9.655 1.00 21.43 150 ALA B N 1
ATOM 1086 C CA . ALA A 1 170 ? 26.077 -20.367 -10.291 1.00 23.30 150 ALA B CA 1
ATOM 1087 C C . ALA A 1 170 ? 27.411 -19.830 -9.782 1.00 22.57 150 ALA B C 1
ATOM 1088 O O . ALA A 1 170 ? 28.130 -19.168 -10.536 1.00 24.83 150 ALA B O 1
ATOM 1090 N N . TYR A 1 171 ? 27.758 -20.091 -8.516 1.00 21.09 151 TYR B N 1
ATOM 1091 C CA . TYR A 1 171 ? 29.008 -19.554 -7.974 1.00 23.29 151 TYR B CA 1
ATOM 1092 C C . TYR A 1 171 ? 30.239 -20.276 -8.513 1.00 21.25 151 TYR B C 1
ATOM 1093 O O . TYR A 1 171 ? 31.202 -19.595 -8.908 1.00 22.60 151 TYR B O 1
ATOM 1102 N N . PRO A 1 172 ? 30.301 -21.619 -8.556 1.00 22.86 152 PRO B N 1
ATOM 1103 C CA . PRO A 1 172 ? 31.533 -22.254 -9.051 1.00 23.89 152 PRO B CA 1
ATOM 1104 C C . PRO A 1 172 ? 31.715 -22.180 -10.562 1.00 22.80 152 PRO B C 1
ATOM 1105 O O . PRO A 1 172 ? 32.855 -22.138 -11.028 1.00 22.71 152 PRO B O 1
ATOM 1109 N N . LEU A 1 173 ? 30.623 -22.143 -11.334 1.00 19.98 153 LEU B N 1
ATOM 1110 C CA . LEU A 1 173 ? 30.741 -22.309 -12.784 1.00 23.37 153 LEU B CA 1
ATOM 1111 C C . LEU A 1 173 ? 31.641 -21.269 -13.446 1.00 23.94 153 LEU B C 1
ATOM 1112 O O . LEU A 1 173 ? 32.584 -21.667 -14.154 1.00 20.63 153 LEU B O 1
ATOM 1117 N N . PRO A 1 174 ? 31.432 -19.957 -13.277 1.00 20.84 154 PRO B N 1
ATOM 1118 C CA . PRO A 1 174 ? 32.316 -19.002 -13.967 1.00 20.69 154 PRO B CA 1
ATOM 1119 C C . PRO A 1 174 ? 33.759 -19.077 -13.507 1.00 22.29 154 PRO B C 1
ATOM 1120 O O . PRO A 1 174 ? 34.665 -18.765 -14.291 1.00 24.22 154 PRO B O 1
ATOM 1124 N N . MET A 1 175 ? 34.003 -19.472 -12.257 1.00 20.58 155 MET B N 1
ATOM 1125 C CA . MET A 1 175 ? 35.377 -19.652 -11.806 1.00 23.51 155 MET B CA 1
ATOM 1126 C C . MET A 1 175 ? 36.047 -20.792 -12.561 1.00 24.01 155 MET B C 1
ATOM 1127 O O . MET A 1 175 ? 37.194 -20.662 -13.000 1.00 26.15 155 MET B O 1
ATOM 1132 N N A ARG A 1 176 ? 35.338 -21.904 -12.759 0.47 22.29 156 ARG B N 1
ATOM 1133 N N B ARG A 1 176 ? 35.343 -21.920 -12.708 0.53 22.03 156 ARG B N 1
ATOM 1134 C CA A ARG A 1 176 ? 35.934 -23.022 -13.481 0.47 22.42 156 ARG B CA 1
ATOM 1135 C CA B ARG A 1 176 ? 35.865 -23.037 -13.490 0.53 22.22 156 ARG B CA 1
ATOM 1136 C C A ARG A 1 176 ? 36.142 -22.701 -14.957 0.47 21.88 156 ARG B C 1
ATOM 1137 C C B ARG A 1 176 ? 36.199 -22.597 -14.909 0.53 22.14 156 ARG B C 1
ATOM 1138 O O A ARG A 1 176 ? 37.095 -23.200 -15.567 0.47 21.54 156 ARG B O 1
ATOM 1139 O O B ARG A 1 176 ? 37.279 -22.898 -15.430 0.53 20.69 156 ARG B O 1
ATOM 1154 N N . VAL A 1 177 ? 35.281 -21.870 -15.547 1.00 20.83 157 VAL B N 1
ATOM 1155 C CA . VAL A 1 177 ? 35.473 -21.486 -16.945 1.00 21.38 157 VAL B CA 1
ATOM 1156 C C . VAL A 1 177 ? 36.646 -20.521 -17.083 1.00 19.66 157 VAL B C 1
ATOM 1157 O O . VAL A 1 177 ? 37.530 -20.716 -17.924 1.00 21.16 157 VAL B O 1
ATOM 1161 N N . ILE A 1 178 ? 36.676 -19.466 -16.264 1.00 21.29 158 ILE B N 1
ATOM 1162 C CA . ILE A 1 178 ? 37.750 -18.487 -16.402 1.00 21.32 158 ILE B CA 1
ATOM 1163 C C . ILE A 1 178 ? 39.085 -19.084 -15.964 1.00 22.94 158 ILE B C 1
ATOM 1164 O O . ILE A 1 178 ? 40.142 -18.705 -16.486 1.00 20.88 158 ILE B O 1
ATOM 1169 N N . SER A 1 179 ? 39.063 -20.053 -15.042 1.00 21.36 159 SER B N 1
ATOM 1170 C CA . SER A 1 179 ? 40.299 -20.721 -14.642 1.00 21.84 159 SER B CA 1
ATOM 1171 C C . SER A 1 179 ? 40.838 -21.601 -15.761 1.00 24.72 159 SER B C 1
ATOM 1172 O O . SER A 1 179 ? 42.056 -21.688 -15.959 1.00 28.43 159 SER B O 1
ATOM 1175 N N . ALA A 1 180 ? 39.948 -22.293 -16.477 1.00 22.21 160 ALA B N 1
ATOM 1176 C CA . ALA A 1 180 ? 40.384 -23.088 -17.619 1.00 25.09 160 ALA B CA 1
ATOM 1177 C C . ALA A 1 180 ? 41.000 -22.205 -18.695 1.00 24.31 160 ALA B C 1
ATOM 1178 O O . ALA A 1 180 ? 42.047 -22.541 -19.262 1.00 24.81 160 ALA B O 1
ATOM 1180 N N . LEU A 1 181 ? 40.380 -21.054 -18.964 1.00 19.56 161 LEU B N 1
ATOM 1181 C CA . LEU A 1 181 ? 40.902 -20.139 -19.975 1.00 24.08 161 LEU B CA 1
ATOM 1182 C C . LEU A 1 181 ? 42.269 -19.590 -19.577 1.00 25.04 161 LEU B C 1
ATOM 1183 O O . LEU A 1 181 ? 43.197 -19.545 -20.396 1.00 23.97 161 LEU B O 1
ATOM 1188 N N . MET A 1 182 ? 42.412 -19.169 -18.319 1.00 24.84 162 MET B N 1
ATOM 1189 C CA . MET A 1 182 ? 43.632 -18.510 -17.871 1.00 23.78 162 MET B CA 1
ATOM 1190 C C . MET A 1 182 ? 44.704 -19.486 -17.408 1.00 25.23 162 MET B C 1
ATOM 1191 O O . MET A 1 182 ? 45.880 -19.109 -17.359 1.00 27.81 162 MET B O 1
ATOM 1196 N N . GLY A 1 183 ? 44.334 -20.711 -17.044 1.00 23.95 163 GLY B N 1
ATOM 1197 C CA . GLY A 1 183 ? 45.308 -21.664 -16.557 1.00 25.63 163 GLY B CA 1
ATOM 1198 C C . GLY A 1 183 ? 45.455 -21.716 -15.055 1.00 27.78 163 GLY B C 1
ATOM 1199 O O . GLY A 1 183 ? 46.553 -21.997 -14.561 1.00 27.63 163 GLY B O 1
ATOM 1200 N N . VAL A 1 184 ? 44.392 -21.428 -14.309 1.00 24.97 164 VAL B N 1
ATOM 1201 C CA . VAL A 1 184 ? 44.396 -21.535 -12.852 1.00 21.94 164 VAL B CA 1
ATOM 1202 C C . VAL A 1 184 ? 44.159 -22.994 -12.477 1.00 30.56 164 VAL B C 1
ATOM 1203 O O . VAL A 1 184 ? 43.160 -23.587 -12.912 1.00 30.53 164 VAL B O 1
ATOM 1207 N N . PRO A 1 185 ? 45.040 -23.613 -11.689 1.00 28.77 165 PRO B N 1
ATOM 1208 C CA . PRO A 1 185 ? 44.845 -25.024 -11.329 1.00 29.87 165 PRO B CA 1
ATOM 1209 C C . PRO A 1 185 ? 43.550 -25.241 -10.559 1.00 27.58 165 PRO B C 1
ATOM 1210 O O . PRO A 1 185 ? 43.115 -24.392 -9.778 1.00 26.98 165 PRO B O 1
ATOM 1214 N N . SER A 1 186 ? 42.943 -26.411 -10.780 1.00 26.86 166 SER B N 1
ATOM 1215 C CA . SER A 1 186 ? 41.660 -26.717 -10.152 1.00 30.92 166 SER B CA 1
ATOM 1216 C C . SER A 1 186 ? 41.751 -26.670 -8.631 1.00 26.10 166 SER B C 1
ATOM 1217 O O . SER A 1 186 ? 40.810 -26.229 -7.960 1.00 25.89 166 SER B O 1
ATOM 1220 N N . GLU A 1 187 ? 42.883 -27.099 -8.068 1.00 28.51 167 GLU B N 1
ATOM 1221 C CA . GLU A 1 187 ? 43.006 -27.153 -6.617 1.00 27.61 167 GLU B CA 1
ATOM 1222 C C . GLU A 1 187 ? 43.121 -25.770 -5.986 1.00 31.53 167 GLU B C 1
ATOM 1223 O O . GLU A 1 187 ? 42.973 -25.650 -4.765 1.00 32.08 167 GLU B O 1
ATOM 1229 N N . ASP A 1 188 ? 43.401 -24.734 -6.775 1.00 28.57 168 ASP B N 1
ATOM 1230 C CA . ASP A 1 188 ? 43.569 -23.380 -6.257 1.00 27.86 168 ASP B CA 1
ATOM 1231 C C . ASP A 1 188 ? 42.298 -22.545 -6.322 1.00 28.07 168 ASP B C 1
ATOM 1232 O O . ASP A 1 188 ? 42.296 -21.405 -5.844 1.00 24.10 168 ASP B O 1
ATOM 1237 N N . GLN A 1 189 ? 41.220 -23.068 -6.901 1.00 24.81 169 GLN B N 1
ATOM 1238 C CA . GLN A 1 189 ? 40.072 -22.214 -7.174 1.00 23.38 169 GLN B CA 1
ATOM 1239 C C . GLN A 1 189 ? 39.266 -21.900 -5.916 1.00 28.12 169 GLN B C 1
ATOM 1240 O O . GLN A 1 189 ? 38.731 -20.793 -5.798 1.00 25.81 169 GLN B O 1
ATOM 1246 N N . GLU A 1 190 ? 39.187 -22.829 -4.959 1.00 26.15 170 GLU B N 1
ATOM 1247 C CA . GLU A 1 190 ? 38.470 -22.540 -3.718 1.00 28.82 170 GLU B CA 1
ATOM 1248 C C . GLU A 1 190 ? 39.119 -21.386 -2.958 1.00 27.60 170 GLU B C 1
ATOM 1249 O O . GLU A 1 190 ? 38.421 -20.552 -2.367 1.00 27.70 170 GLU B O 1
ATOM 1251 N N . GLN A 1 191 ? 40.454 -21.316 -2.968 1.00 25.35 171 GLN B N 1
ATOM 1252 C CA . GLN A 1 191 ? 41.140 -20.219 -2.292 1.00 28.02 171 GLN B CA 1
ATOM 1253 C C . GLN A 1 191 ? 40.856 -18.884 -2.968 1.00 26.03 171 GLN B C 1
ATOM 1254 O O . GLN A 1 191 ? 40.671 -17.866 -2.289 1.00 24.32 171 GLN B O 1
ATOM 1260 N N . LEU A 1 192 ? 40.842 -18.864 -4.304 1.00 24.46 172 LEU B N 1
ATOM 1261 C CA . LEU A 1 192 ? 40.501 -17.640 -5.024 1.00 22.68 172 LEU B CA 1
ATOM 1262 C C . LEU A 1 192 ? 39.094 -17.170 -4.680 1.00 25.14 172 LEU B C 1
ATOM 1263 O O . LEU A 1 192 ? 38.864 -15.973 -4.478 1.00 22.58 172 LEU B O 1
ATOM 1268 N N . LEU A 1 193 ? 38.133 -18.097 -4.628 1.00 25.55 173 LEU B N 1
ATOM 1269 C CA . LEU A 1 193 ? 36.771 -17.728 -4.248 1.00 23.74 173 LEU B CA 1
ATOM 1270 C C . LEU A 1 193 ? 36.736 -17.097 -2.864 1.00 24.82 173 LEU B C 1
ATOM 1271 O O . LEU A 1 193 ? 36.071 -16.076 -2.653 1.00 26.04 173 LEU B O 1
ATOM 1276 N N . THR A 1 194 ? 37.457 -17.685 -1.910 1.00 24.40 174 THR B N 1
ATOM 1277 C CA . THR A 1 194 ? 37.502 -17.126 -0.563 1.00 23.47 174 THR B CA 1
ATOM 1278 C C . THR A 1 194 ? 38.090 -15.721 -0.575 1.00 24.72 174 THR B C 1
ATOM 1279 O O . THR A 1 194 ? 37.578 -14.817 0.096 1.00 23.38 174 THR B O 1
ATOM 1283 N N . TRP A 1 195 ? 39.150 -15.513 -1.357 1.00 23.37 175 TRP B N 1
ATOM 1284 C CA . TRP A 1 195 ? 39.768 -14.194 -1.444 1.00 22.22 175 TRP B CA 1
ATOM 1285 C C . TRP A 1 195 ? 38.802 -13.166 -2.023 1.00 24.49 175 TRP B C 1
ATOM 1286 O O . TRP A 1 195 ? 38.633 -12.075 -1.466 1.00 24.90 175 TRP B O 1
ATOM 1297 N N . TYR A 1 196 ? 38.148 -13.499 -3.139 1.00 22.18 176 TYR B N 1
ATOM 1298 C CA . TYR A 1 196 ? 37.282 -12.516 -3.787 1.00 21.18 176 TYR B CA 1
ATOM 1299 C C . TYR A 1 196 ? 36.105 -12.145 -2.898 1.00 22.05 176 TYR B C 1
ATOM 1300 O O . TYR A 1 196 ? 35.685 -10.982 -2.868 1.00 22.62 176 TYR B O 1
ATOM 1309 N N . LYS A 1 197 ? 35.574 -13.109 -2.144 1.00 24.06 177 LYS B N 1
ATOM 1310 C CA . LYS A 1 197 ? 34.476 -12.789 -1.238 1.00 26.58 177 LYS B CA 1
ATOM 1311 C C . LYS A 1 197 ? 34.907 -11.754 -0.204 1.00 24.07 177 LYS B C 1
ATOM 1312 O O . LYS A 1 197 ? 34.163 -10.809 0.088 1.00 24.17 177 LYS B O 1
ATOM 1315 N N . ALA A 1 198 ? 36.124 -11.893 0.332 1.00 24.05 178 ALA B N 1
ATOM 1316 C CA . ALA A 1 198 ? 36.622 -10.894 1.271 1.00 23.34 178 ALA B CA 1
ATOM 1317 C C . ALA A 1 198 ? 36.956 -9.592 0.560 1.00 22.62 178 ALA B C 1
ATOM 1318 O O . ALA A 1 198 ? 36.743 -8.503 1.108 1.00 24.61 178 ALA B O 1
ATOM 1320 N N . PHE A 1 199 ? 37.463 -9.687 -0.670 1.00 21.88 179 PHE B N 1
ATOM 1321 C CA . PHE A 1 199 ? 37.833 -8.495 -1.425 1.00 21.76 179 PHE B CA 1
ATOM 1322 C C . PHE A 1 199 ? 36.623 -7.608 -1.703 1.00 23.67 179 PHE B C 1
ATOM 1323 O O . PHE A 1 199 ? 36.707 -6.377 -1.593 1.00 23.79 179 PHE B O 1
ATOM 1331 N N . PHE A 1 200 ? 35.485 -8.211 -2.051 1.00 21.30 180 PHE B N 1
ATOM 1332 C CA . PHE A 1 200 ? 34.319 -7.435 -2.453 1.00 23.35 180 PHE B CA 1
ATOM 1333 C C . PHE A 1 200 ? 33.454 -6.993 -1.279 1.00 26.60 180 PHE B C 1
ATOM 1334 O O . PHE A 1 200 ? 32.750 -5.983 -1.390 1.00 26.90 180 PHE B O 1
ATOM 1342 N N . SER A 1 201 ? 33.483 -7.713 -0.161 1.00 25.24 181 SER B N 1
ATOM 1343 C CA . SER A 1 201 ? 32.580 -7.406 0.944 1.00 23.74 181 SER B CA 1
ATOM 1344 C C . SER A 1 201 ? 33.003 -6.132 1.665 1.00 26.30 181 SER B C 1
ATOM 1345 O O . SER A 1 201 ? 34.166 -5.975 2.049 1.00 25.27 181 SER B O 1
ATOM 1348 N N . ILE A 1 202 ? 32.043 -5.227 1.869 1.00 24.87 182 ILE B N 1
ATOM 1349 C CA . ILE A 1 202 ? 32.331 -4.016 2.625 1.00 24.60 182 ILE B CA 1
ATOM 1350 C C . ILE A 1 202 ? 32.581 -4.332 4.094 1.00 28.31 182 ILE B C 1
ATOM 1351 O O . ILE A 1 202 ? 33.239 -3.550 4.790 1.00 29.01 182 ILE B O 1
ATOM 1356 N N . LEU A 1 203 ? 32.090 -5.475 4.581 1.00 24.66 183 LEU B N 1
ATOM 1357 C CA . LEU A 1 203 ? 32.264 -5.841 5.982 1.00 27.74 183 LEU B CA 1
ATOM 1358 C C . LEU A 1 203 ? 33.679 -6.302 6.305 1.00 29.73 183 LEU B C 1
ATOM 1359 O O . LEU A 1 203 ? 34.014 -6.424 7.489 1.00 30.63 183 LEU B O 1
ATOM 1364 N N . THR A 1 204 ? 34.508 -6.563 5.301 1.00 26.14 184 THR B N 1
ATOM 1365 C CA . THR A 1 204 ? 35.870 -6.997 5.567 1.00 22.76 184 THR B CA 1
ATOM 1366 C C . THR A 1 204 ? 36.644 -5.879 6.262 1.00 23.76 184 THR B C 1
ATOM 1367 O O . THR A 1 204 ? 36.674 -4.749 5.758 1.00 25.19 184 THR B O 1
ATOM 1371 N N . PRO A 1 205 ? 37.269 -6.143 7.412 1.00 27.27 185 PRO B N 1
ATOM 1372 C CA . PRO A 1 205 ? 38.136 -5.126 8.022 1.00 23.25 185 PRO B CA 1
ATOM 1373 C C . PRO A 1 205 ? 39.208 -4.694 7.037 1.00 25.31 185 PRO B C 1
ATOM 1374 O O . PRO A 1 205 ? 39.747 -5.506 6.284 1.00 26.10 185 PRO B O 1
ATOM 1378 N N . GLN A 1 206 ? 39.506 -3.393 7.033 1.00 26.62 186 GLN B N 1
ATOM 1379 C CA . GLN A 1 206 ? 40.363 -2.855 5.981 1.00 31.77 186 GLN B CA 1
ATOM 1380 C C . GLN A 1 206 ? 41.773 -3.425 6.049 1.00 30.62 186 GLN B C 1
ATOM 1381 O O . GLN A 1 206 ? 42.397 -3.648 5.005 1.00 27.82 186 GLN B O 1
ATOM 1387 N N . ASP A 1 207 ? 42.286 -3.688 7.253 1.00 27.89 187 ASP B N 1
ATOM 1388 C CA . ASP A 1 207 ? 43.604 -4.307 7.355 1.00 30.85 187 ASP B CA 1
ATOM 1389 C C . ASP A 1 207 ? 43.595 -5.706 6.751 1.00 29.26 187 ASP B C 1
ATOM 1390 O O . ASP A 1 207 ? 44.551 -6.107 6.077 1.00 27.75 187 ASP B O 1
ATOM 1395 N N . GLU A 1 208 ? 42.509 -6.451 6.959 1.00 27.84 188 GLU B N 1
ATOM 1396 C CA . GLU A 1 208 ? 42.386 -7.773 6.355 1.00 30.07 188 GLU B CA 1
ATOM 1397 C C . GLU A 1 208 ? 42.221 -7.682 4.843 1.00 26.77 188 GLU B C 1
ATOM 1398 O O . GLU A 1 208 ? 42.771 -8.505 4.104 1.00 27.17 188 GLU B O 1
ATOM 1404 N N . ARG A 1 209 ? 41.459 -6.695 4.365 1.00 23.27 189 ARG B N 1
ATOM 1405 C CA . ARG A 1 209 ? 41.253 -6.557 2.926 1.00 24.44 189 ARG B CA 1
ATOM 1406 C C . ARG A 1 209 ? 42.565 -6.258 2.213 1.00 24.52 189 ARG B C 1
ATOM 1407 O O . ARG A 1 209 ? 42.872 -6.858 1.178 1.00 24.27 189 ARG B O 1
ATOM 1415 N N . LEU A 1 210 ? 43.351 -5.320 2.749 1.00 24.90 190 LEU B N 1
ATOM 1416 C CA . LEU A 1 210 ? 44.650 -5.023 2.151 1.00 24.71 190 LEU B CA 1
ATOM 1417 C C . LEU A 1 210 ? 45.562 -6.241 2.196 1.00 22.65 190 LEU B C 1
ATOM 1418 O O . LEU A 1 210 ? 46.358 -6.467 1.277 1.00 24.18 190 LEU B O 1
ATOM 1423 N N . ARG A 1 211 ? 45.458 -7.037 3.260 1.00 24.92 191 ARG B N 1
ATOM 1424 C CA . ARG A 1 211 ? 46.224 -8.274 3.337 1.00 23.72 191 ARG B CA 1
ATOM 1425 C C . ARG A 1 211 ? 45.752 -9.269 2.281 1.00 25.54 191 ARG B C 1
ATOM 1426 O O . ARG A 1 211 ? 46.571 -9.913 1.615 1.00 22.58 191 ARG B O 1
ATOM 1434 N N . VAL A 1 212 ? 44.433 -9.389 2.096 1.00 24.89 192 VAL B N 1
ATOM 1435 C CA . VAL A 1 212 ? 43.907 -10.257 1.043 1.00 23.37 192 VAL B CA 1
ATOM 1436 C C . VAL A 1 212 ? 44.383 -9.784 -0.325 1.00 21.71 192 VAL B C 1
ATOM 1437 O O . VAL A 1 212 ? 44.772 -10.592 -1.178 1.00 23.28 192 VAL B O 1
ATOM 1441 N N . ILE A 1 213 ? 44.366 -8.467 -0.553 1.00 19.04 193 ILE B N 1
ATOM 1442 C CA . ILE A 1 213 ? 44.843 -7.910 -1.818 1.00 21.60 193 ILE B CA 1
ATOM 1443 C C . ILE A 1 213 ? 46.301 -8.285 -2.061 1.00 23.44 193 ILE B C 1
ATOM 1444 O O . ILE A 1 213 ? 46.692 -8.618 -3.187 1.00 23.67 193 ILE B O 1
ATOM 1449 N N A ASP A 1 214 ? 47.128 -8.247 -1.014 0.45 24.73 194 ASP B N 1
ATOM 1450 N N B ASP A 1 214 ? 47.125 -8.231 -1.012 0.55 24.70 194 ASP B N 1
ATOM 1451 C CA A ASP A 1 214 ? 48.526 -8.636 -1.177 0.45 25.34 194 ASP B CA 1
ATOM 1452 C CA B ASP A 1 214 ? 48.524 -8.631 -1.138 0.55 25.33 194 ASP B CA 1
ATOM 1453 C C A ASP A 1 214 ? 48.662 -10.135 -1.425 0.45 23.99 194 ASP B C 1
ATOM 1454 C C B ASP A 1 214 ? 48.650 -10.123 -1.426 0.55 23.98 194 ASP B C 1
ATOM 1455 O O A ASP A 1 214 ? 49.493 -10.561 -2.236 0.45 22.99 194 ASP B O 1
ATOM 1456 O O B ASP A 1 214 ? 49.457 -10.533 -2.269 0.55 23.02 194 ASP B O 1
ATOM 1465 N N . GLU A 1 215 ? 47.858 -10.950 -0.739 1.00 21.32 195 GLU B N 1
ATOM 1466 C CA . GLU A 1 215 ? 47.929 -12.394 -0.954 1.00 23.22 195 GLU B CA 1
ATOM 1467 C C . GLU A 1 215 ? 47.494 -12.766 -2.366 1.00 24.33 195 GLU B C 1
ATOM 1468 O O . GLU A 1 215 ? 48.088 -13.653 -2.989 1.00 22.74 195 GLU B O 1
ATOM 1474 N N . MET A 1 216 ? 46.463 -12.097 -2.890 1.00 21.03 196 MET B N 1
ATOM 1475 C CA . MET A 1 216 ? 46.067 -12.331 -4.276 1.00 23.45 196 MET B CA 1
ATOM 1476 C C . MET A 1 216 ? 47.176 -11.929 -5.236 1.00 21.27 196 MET B C 1
ATOM 1477 O O . MET A 1 216 ? 47.457 -12.639 -6.209 1.00 22.32 196 MET B O 1
ATOM 1482 N N . HIS A 1 217 ? 47.818 -10.788 -4.981 1.00 21.81 197 HIS B N 1
ATOM 1483 C CA . HIS A 1 217 ? 48.924 -10.362 -5.832 1.00 23.12 197 HIS B CA 1
ATOM 1484 C C . HIS A 1 217 ? 50.065 -11.370 -5.799 1.00 24.87 197 HIS B C 1
ATOM 1485 O O . HIS A 1 217 ? 50.676 -11.659 -6.835 1.00 24.13 197 HIS B O 1
ATOM 1492 N N . GLY A 1 218 ? 50.376 -11.905 -4.616 1.00 25.91 198 GLY B N 1
ATOM 1493 C CA . GLY A 1 218 ? 51.421 -12.912 -4.520 1.00 23.31 198 GLY B CA 1
ATOM 1494 C C . GLY A 1 218 ? 51.079 -14.184 -5.271 1.00 24.29 198 GLY B C 1
ATOM 1495 O O . GLY A 1 218 ? 51.946 -14.798 -5.900 1.00 21.79 198 GLY B O 1
ATOM 1496 N N . TYR A 1 219 ? 49.809 -14.600 -5.214 1.00 21.76 199 TYR B N 1
ATOM 1497 C CA . TYR A 1 219 ? 49.389 -15.800 -5.931 1.00 21.55 199 TYR B CA 1
ATOM 1498 C C . TYR A 1 219 ? 49.546 -15.628 -7.437 1.00 23.15 199 TYR B C 1
ATOM 1499 O O . TYR A 1 219 ? 50.080 -16.509 -8.123 1.00 21.64 199 TYR B O 1
ATOM 1508 N N . PHE A 1 220 ? 49.033 -14.523 -7.980 1.00 20.78 200 PHE B N 1
ATOM 1509 C CA . PHE A 1 220 ? 49.109 -14.332 -9.424 1.00 22.43 200 PHE B CA 1
ATOM 1510 C C . PHE A 1 220 ? 50.537 -14.049 -9.879 1.00 25.00 200 PHE B C 1
ATOM 1511 O O . PHE A 1 220 ? 50.899 -14.379 -11.015 1.00 23.86 200 PHE B O 1
ATOM 1519 N N . THR A 1 221 ? 51.365 -13.460 -9.013 1.00 20.72 201 THR B N 1
ATOM 1520 C CA . THR A 1 221 ? 52.774 -13.299 -9.354 1.00 21.59 201 THR B CA 1
ATOM 1521 C C . THR A 1 221 ? 53.433 -14.658 -9.552 1.00 24.92 201 THR B C 1
ATOM 1522 O O . THR A 1 221 ? 54.133 -14.888 -10.545 1.00 24.63 201 THR B O 1
ATOM 1526 N N . GLU A 1 222 ? 53.180 -15.591 -8.633 1.00 23.38 202 GLU B N 1
ATOM 1527 C CA . GLU A 1 222 ? 53.765 -16.920 -8.757 1.00 26.99 202 GLU B CA 1
ATOM 1528 C C . GLU A 1 222 ? 53.163 -17.695 -9.925 1.00 25.61 202 GLU B C 1
ATOM 1529 O O . GLU A 1 222 ? 53.864 -18.486 -10.569 1.00 24.11 202 GLU B O 1
ATOM 1535 N N . MET A 1 223 ? 51.879 -17.474 -10.226 1.00 25.97 203 MET B N 1
ATOM 1536 C CA . MET A 1 223 ? 51.273 -18.125 -11.384 1.00 23.93 203 MET B CA 1
ATOM 1537 C C . MET A 1 223 ? 51.955 -17.687 -12.674 1.00 23.93 203 MET B C 1
ATOM 1538 O O . MET A 1 223 ? 52.190 -18.504 -13.573 1.00 22.30 203 MET B O 1
ATOM 1543 N N . VAL A 1 224 ? 52.284 -16.399 -12.782 1.00 21.23 204 VAL B N 1
ATOM 1544 C CA . VAL A 1 224 ? 52.979 -15.909 -13.967 1.00 22.05 204 VAL B CA 1
ATOM 1545 C C . VAL A 1 224 ? 54.397 -16.469 -14.028 1.00 23.12 204 VAL B C 1
ATOM 1546 O O . VAL A 1 224 ? 54.897 -16.808 -15.107 1.00 25.00 204 VAL B O 1
ATOM 1550 N N . ARG A 1 225 ? 55.068 -16.586 -12.878 1.00 22.04 205 ARG B N 1
ATOM 1551 C CA . ARG A 1 225 ? 56.365 -17.256 -12.874 1.00 22.28 205 ARG B CA 1
ATOM 1552 C C . ARG A 1 225 ? 56.226 -18.705 -13.317 1.00 27.37 205 ARG B C 1
ATOM 1553 O O . ARG A 1 225 ? 57.049 -19.208 -14.092 1.00 26.93 205 ARG B O 1
ATOM 1561 N N . ARG A 1 226 ? 55.181 -19.389 -12.846 1.00 21.68 206 ARG B N 1
ATOM 1562 C CA . ARG A 1 226 ? 55.001 -20.792 -13.196 1.00 31.27 206 ARG B CA 1
ATOM 1563 C C . ARG A 1 226 ? 54.742 -20.957 -14.688 1.00 30.55 206 ARG B C 1
ATOM 1564 O O . ARG A 1 226 ? 55.290 -21.867 -15.321 1.00 31.68 206 ARG B O 1
ATOM 1572 N N . LYS A 1 227 ? 53.941 -20.070 -15.275 1.00 25.34 207 LYS B N 1
ATOM 1573 C CA . LYS A 1 227 ? 53.661 -20.157 -16.704 1.00 26.02 207 LYS B CA 1
ATOM 1574 C C . LYS A 1 227 ? 54.840 -19.686 -17.549 1.00 27.65 207 LYS B C 1
ATOM 1575 O O . LYS A 1 227 ? 54.979 -20.113 -18.701 1.00 26.63 207 LYS B O 1
ATOM 1581 N N . THR A 1 228 ? 55.693 -18.816 -17.004 1.00 25.85 208 THR B N 1
ATOM 1582 C CA . THR A 1 228 ? 56.885 -18.405 -17.738 1.00 25.27 208 THR B CA 1
ATOM 1583 C C . THR A 1 228 ? 57.852 -19.571 -17.903 1.00 26.62 208 THR B C 1
ATOM 1584 O O . THR A 1 228 ? 58.416 -19.773 -18.984 1.00 26.78 208 THR B O 1
ATOM 1588 N N . ALA A 1 229 ? 58.043 -20.357 -16.843 1.00 25.54 209 ALA B N 1
ATOM 1589 C CA . ALA A 1 229 ? 58.942 -21.502 -16.925 1.00 31.07 209 ALA B CA 1
ATOM 1590 C C . ALA A 1 229 ? 58.325 -22.642 -17.725 1.00 34.12 209 ALA B C 1
ATOM 1591 O O . ALA A 1 229 ? 59.031 -23.346 -18.455 1.00 34.55 209 ALA B O 1
ATOM 1593 N N . GLU A 1 230 ? 57.014 -22.835 -17.612 1.00 31.29 210 GLU B N 1
ATOM 1594 C CA . GLU A 1 230 ? 56.322 -23.946 -18.270 1.00 33.33 210 GLU B CA 1
ATOM 1595 C C . GLU A 1 230 ? 55.023 -23.440 -18.872 1.00 29.38 210 GLU B C 1
ATOM 1596 O O . GLU A 1 230 ? 53.941 -23.610 -18.296 1.00 32.68 210 GLU B O 1
ATOM 1598 N N . PRO A 1 231 ? 55.089 -22.807 -20.042 1.00 32.47 211 PRO B N 1
ATOM 1599 C CA . PRO A 1 231 ? 53.871 -22.281 -20.666 1.00 31.83 211 PRO B CA 1
ATOM 1600 C C . PRO A 1 231 ? 52.935 -23.397 -21.099 1.00 34.71 211 PRO B C 1
ATOM 1601 O O . PRO A 1 231 ? 53.338 -24.538 -21.338 1.00 33.71 211 PRO B O 1
ATOM 1605 N N . GLY A 1 232 ? 51.658 -23.041 -21.191 1.00 32.93 212 GLY B N 1
ATOM 1606 C CA . GLY A 1 232 ? 50.627 -23.994 -21.546 1.00 34.84 212 GLY B CA 1
ATOM 1607 C C . GLY A 1 232 ? 49.638 -23.461 -22.561 1.00 36.36 212 GLY B C 1
ATOM 1608 O O . GLY A 1 232 ? 49.833 -22.383 -23.130 1.00 33.65 212 GLY B O 1
ATOM 1609 N N . ASP A 1 233 ? 48.574 -24.226 -22.802 1.00 33.40 213 ASP B N 1
ATOM 1610 C CA . ASP A 1 233 ? 47.524 -23.840 -23.746 1.00 38.75 213 ASP B CA 1
ATOM 1611 C C . ASP A 1 233 ? 46.475 -23.004 -23.010 1.00 40.38 213 ASP B C 1
ATOM 1612 O O . ASP A 1 233 ? 45.350 -23.433 -22.748 1.00 36.06 213 ASP B O 1
ATOM 1617 N N . ASP A 1 234 ? 46.873 -21.778 -22.673 1.00 29.15 214 ASP B N 1
ATOM 1618 C CA . ASP A 1 234 ? 46.023 -20.897 -21.885 1.00 29.36 214 ASP B CA 1
ATOM 1619 C C . ASP A 1 234 ? 46.371 -19.448 -22.192 1.00 27.73 214 ASP B C 1
ATOM 1620 O O . ASP A 1 234 ? 47.420 -19.148 -22.768 1.00 25.92 214 ASP B O 1
ATOM 1625 N N . LEU A 1 235 ? 45.467 -18.549 -21.794 1.00 23.02 215 LEU B N 1
ATOM 1626 C CA . LEU A 1 235 ? 45.626 -17.139 -22.136 1.00 24.82 215 LEU B CA 1
ATOM 1627 C C . LEU A 1 235 ? 46.809 -16.512 -21.405 1.00 25.07 215 LEU B C 1
ATOM 1628 O O . LEU A 1 235 ? 47.494 -15.642 -21.959 1.00 23.62 215 LEU B O 1
ATOM 1633 N N . THR A 1 236 ? 47.064 -16.935 -20.164 1.00 23.92 216 THR B N 1
ATOM 1634 C CA . THR A 1 236 ? 48.186 -16.381 -19.409 1.00 22.34 216 THR B CA 1
ATOM 1635 C C . THR A 1 236 ? 49.497 -16.586 -20.155 1.00 26.00 216 THR B C 1
ATOM 1636 O O . THR A 1 236 ? 50.306 -15.659 -20.285 1.00 25.41 216 THR B O 1
ATOM 1640 N N . SER A 1 237 ? 49.711 -17.797 -20.674 1.00 25.44 217 SER B N 1
ATOM 1641 C CA . SER A 1 237 ? 50.904 -18.069 -21.469 1.00 27.17 217 SER B CA 1
ATOM 1642 C C . SER A 1 237 ? 50.962 -17.180 -22.706 1.00 27.66 217 SER B C 1
ATOM 1643 O O . SER A 1 237 ? 52.042 -16.730 -23.107 1.00 27.18 217 SER B O 1
ATOM 1646 N N . ALA A 1 238 ? 49.809 -16.923 -23.330 1.00 28.76 218 ALA B N 1
ATOM 1647 C CA . ALA A 1 238 ? 49.779 -16.057 -24.504 1.00 28.96 218 ALA B CA 1
ATOM 1648 C C . ALA A 1 238 ? 50.178 -14.629 -24.149 1.00 28.46 218 ALA B C 1
ATOM 1649 O O . ALA A 1 238 ? 50.850 -13.951 -24.935 1.00 31.71 218 ALA B O 1
ATOM 1651 N N . LEU A 1 239 ? 49.759 -14.150 -22.974 1.00 25.42 219 LEU B N 1
ATOM 1652 C CA . LEU A 1 239 ? 50.172 -12.825 -22.518 1.00 27.37 219 LEU B CA 1
ATOM 1653 C C . LEU A 1 239 ? 51.668 -12.781 -22.241 1.00 27.78 219 LEU B C 1
ATOM 1654 O O . LEU A 1 239 ? 52.325 -11.766 -22.497 1.00 29.52 219 LEU B O 1
ATOM 1659 N N . ILE A 1 240 ? 52.214 -13.874 -21.708 1.00 23.63 220 ILE B N 1
ATOM 1660 C CA . ILE A 1 240 ? 53.632 -13.930 -21.368 1.00 26.36 220 ILE B CA 1
ATOM 1661 C C . ILE A 1 240 ? 54.480 -13.974 -22.632 1.00 32.82 220 ILE B C 1
ATOM 1662 O O . ILE A 1 240 ? 55.469 -13.244 -22.766 1.00 30.46 220 ILE B O 1
ATOM 1667 N N . TYR A 1 241 ? 54.107 -14.830 -23.577 1.00 29.02 221 TYR B N 1
ATOM 1668 C CA . TYR A 1 241 ? 54.845 -15.016 -24.822 1.00 30.93 221 TYR B CA 1
ATOM 1669 C C . TYR A 1 241 ? 53.913 -14.592 -25.950 1.00 42.67 221 TYR B C 1
ATOM 1670 O O . TYR A 1 241 ? 53.136 -15.397 -26.469 1.00 45.42 221 TYR B O 1
ATOM 1679 N N . ALA A 1 242 ? 54.014 -13.327 -26.348 1.00 62.22 222 ALA B N 1
ATOM 1680 C CA . ALA A 1 242 ? 53.183 -12.803 -27.421 1.00 69.73 222 ALA B CA 1
ATOM 1681 C C . ALA A 1 242 ? 53.734 -13.118 -28.801 1.00 83.28 222 ALA B C 1
ATOM 1682 O O . ALA A 1 242 ? 53.112 -12.721 -29.795 1.00 88.75 222 ALA B O 1
ATOM 1684 N N . THR A 1 243 ? 54.866 -13.809 -28.887 1.00 89.63 223 THR B N 1
ATOM 1685 C CA . THR A 1 243 ? 55.423 -14.224 -30.181 1.00 95.69 223 THR B CA 1
ATOM 1686 C C . THR A 1 243 ? 55.705 -12.955 -30.989 1.00 99.14 223 THR B C 1
ATOM 1687 O O . THR A 1 243 ? 56.155 -11.945 -30.424 1.00 98.95 223 THR B O 1
ATOM 1689 N N . ASP A 1 244 ? 55.474 -12.985 -32.296 1.00 100.38 224 ASP B N 1
ATOM 1690 C CA . ASP A 1 244 ? 55.779 -11.859 -33.163 1.00 99.54 224 ASP B CA 1
ATOM 1691 C C . ASP A 1 244 ? 54.925 -10.637 -32.833 1.00 102.75 224 ASP B C 1
ATOM 1692 O O . ASP A 1 244 ? 53.705 -10.737 -32.670 1.00 97.55 224 ASP B O 1
ATOM 1694 N N . GLY A 1 245 ? 55.585 -9.483 -32.711 1.00 88.38 225 GLY B N 1
ATOM 1695 C CA . GLY A 1 245 ? 54.904 -8.205 -32.614 1.00 83.17 225 GLY B CA 1
ATOM 1696 C C . GLY A 1 245 ? 54.924 -7.506 -31.268 1.00 90.35 225 GLY B C 1
ATOM 1697 O O . GLY A 1 245 ? 54.592 -8.103 -30.239 1.00 86.42 225 GLY B O 1
ATOM 1698 N N . GLU A 1 246 ? 55.317 -6.230 -31.272 1.00 75.12 226 GLU B N 1
ATOM 1699 C CA . GLU A 1 246 ? 55.144 -5.353 -30.118 1.00 62.35 226 GLU B CA 1
ATOM 1700 C C . GLU A 1 246 ? 56.141 -5.597 -28.992 1.00 62.07 226 GLU B C 1
ATOM 1701 O O . GLU A 1 246 ? 56.788 -6.648 -28.932 1.00 57.39 226 GLU B O 1
ATOM 1702 N N . THR A 1 247 ? 56.268 -4.619 -28.099 1.00 52.56 227 THR B N 1
ATOM 1703 C CA . THR A 1 247 ? 57.088 -4.789 -26.911 1.00 49.55 227 THR B CA 1
ATOM 1704 C C . THR A 1 247 ? 56.451 -5.839 -26.003 1.00 45.27 227 THR B C 1
ATOM 1705 O O . THR A 1 247 ? 55.229 -5.835 -25.815 1.00 40.62 227 THR B O 1
ATOM 1709 N N . PRO A 1 248 ? 57.240 -6.754 -25.438 1.00 38.45 228 PRO B N 1
ATOM 1710 C CA . PRO A 1 248 ? 56.670 -7.729 -24.501 1.00 34.29 228 PRO B CA 1
ATOM 1711 C C . PRO A 1 248 ? 56.026 -7.040 -23.309 1.00 31.68 228 PRO B C 1
ATOM 1712 O O . PRO A 1 248 ? 56.475 -5.985 -22.853 1.00 31.56 228 PRO B O 1
ATOM 1716 N N . LEU A 1 249 ? 54.947 -7.637 -22.816 1.00 28.73 229 LEU B N 1
ATOM 1717 C CA . LEU A 1 249 ? 54.296 -7.095 -21.634 1.00 25.34 229 LEU B CA 1
ATOM 1718 C C . LEU A 1 249 ? 55.225 -7.233 -20.436 1.00 29.17 229 LEU B C 1
ATOM 1719 O O . LEU A 1 249 ? 55.957 -8.220 -20.310 1.00 28.50 229 LEU B O 1
ATOM 1724 N N . THR A 1 250 ? 55.210 -6.234 -19.561 1.00 24.69 230 THR B N 1
ATOM 1725 C CA . THR A 1 250 ? 55.994 -6.343 -18.343 1.00 24.68 230 THR B CA 1
ATOM 1726 C C . THR A 1 250 ? 55.342 -7.352 -17.403 1.00 25.36 230 THR B C 1
ATOM 1727 O O . THR A 1 250 ? 54.203 -7.782 -17.602 1.00 25.66 230 THR B O 1
ATOM 1731 N N . GLU A 1 251 ? 56.083 -7.737 -16.363 1.00 26.07 231 GLU B N 1
ATOM 1732 C CA . GLU A 1 251 ? 55.502 -8.617 -15.357 1.00 26.23 231 GLU B CA 1
ATOM 1733 C C . GLU A 1 251 ? 54.280 -7.971 -14.716 1.00 26.35 231 GLU B C 1
ATOM 1734 O O . GLU A 1 251 ? 53.258 -8.635 -14.504 1.00 24.20 231 GLU B O 1
ATOM 1740 N N . GLU A 1 252 ? 54.356 -6.666 -14.433 1.00 24.29 232 GLU B N 1
ATOM 1741 C CA . GLU A 1 252 ? 53.226 -5.969 -13.825 1.00 25.40 232 GLU B CA 1
ATOM 1742 C C . GLU A 1 252 ? 52.013 -5.968 -14.746 1.00 24.96 232 GLU B C 1
ATOM 1743 O O . GLU A 1 252 ? 50.872 -6.089 -14.284 1.00 24.55 232 GLU B O 1
ATOM 1749 N N . GLU A 1 253 ? 52.240 -5.816 -16.052 1.00 22.32 233 GLU B N 1
ATOM 1750 C CA . GLU A 1 253 ? 51.130 -5.774 -16.999 1.00 23.45 233 GLU B CA 1
ATOM 1751 C C . GLU A 1 253 ? 50.479 -7.142 -17.157 1.00 21.49 233 GLU B C 1
ATOM 1752 O O . GLU A 1 253 ? 49.250 -7.242 -17.251 1.00 21.31 233 GLU B O 1
ATOM 1758 N N . VAL A 1 254 ? 51.279 -8.210 -17.186 1.00 20.87 234 VAL B N 1
ATOM 1759 C CA . VAL A 1 254 ? 50.702 -9.549 -17.285 1.00 21.14 234 VAL B CA 1
ATOM 1760 C C . VAL A 1 254 ? 49.879 -9.859 -16.042 1.00 22.26 234 VAL B C 1
ATOM 1761 O O . VAL A 1 254 ? 48.723 -10.289 -16.134 1.00 22.12 234 VAL B O 1
ATOM 1765 N N . ILE A 1 255 ? 50.459 -9.631 -14.860 1.00 20.97 235 ILE B N 1
ATOM 1766 C CA . ILE A 1 255 ? 49.732 -9.869 -13.613 1.00 22.36 235 ILE B CA 1
ATOM 1767 C C . ILE A 1 255 ? 48.471 -9.014 -13.556 1.00 25.44 235 ILE B C 1
ATOM 1768 O O . ILE A 1 255 ? 47.406 -9.477 -13.126 1.00 23.74 235 ILE B O 1
ATOM 1773 N N . GLY A 1 256 ? 48.569 -7.758 -14.000 1.00 21.43 236 GLY B N 1
ATOM 1774 C CA . GLY A 1 256 ? 47.417 -6.871 -13.947 1.00 23.00 236 GLY B CA 1
ATOM 1775 C C . GLY A 1 256 ? 46.280 -7.331 -14.839 1.00 24.66 236 GLY B C 1
ATOM 1776 O O . GLY A 1 256 ? 45.117 -7.332 -14.431 1.00 23.87 236 GLY B O 1
ATOM 1777 N N . ASN A 1 257 ? 46.598 -7.710 -16.082 1.00 23.39 237 ASN B N 1
ATOM 1778 C CA . ASN A 1 257 ? 45.567 -8.248 -16.964 1.00 19.34 237 ASN B CA 1
ATOM 1779 C C . ASN A 1 257 ? 44.981 -9.527 -16.389 1.00 22.32 237 ASN B C 1
ATOM 1780 O O . ASN A 1 257 ? 43.758 -9.703 -16.366 1.00 20.94 237 ASN B O 1
ATOM 1785 N N . LEU A 1 258 ? 45.843 -10.416 -15.894 1.00 21.19 238 LEU B N 1
ATOM 1786 C CA . LEU A 1 258 ? 45.384 -11.661 -15.288 1.00 25.41 238 LEU B CA 1
ATOM 1787 C C . LEU A 1 258 ? 44.424 -11.382 -14.142 1.00 22.83 238 LEU B C 1
ATOM 1788 O O . LEU A 1 258 ? 43.350 -11.989 -14.045 1.00 21.64 238 LEU B O 1
ATOM 1793 N N . GLN A 1 259 ? 44.789 -10.435 -13.280 1.00 21.60 239 GLN B N 1
ATOM 1794 C CA . GLN A 1 259 ? 43.962 -10.096 -12.130 1.00 21.05 239 GLN B CA 1
ATOM 1795 C C . GLN A 1 259 ? 42.597 -9.574 -12.567 1.00 22.67 239 GLN B C 1
ATOM 1796 O O . GLN A 1 259 ? 41.561 -10.003 -12.043 1.00 21.82 239 GLN B O 1
ATOM 1802 N N . ALA A 1 260 ? 42.571 -8.684 -13.563 1.00 22.91 240 ALA B N 1
ATOM 1803 C CA . ALA A 1 260 ? 41.302 -8.125 -14.020 1.00 19.48 240 ALA B CA 1
ATOM 1804 C C . ALA A 1 260 ? 40.439 -9.183 -14.698 1.00 22.62 240 ALA B C 1
ATOM 1805 O O . ALA A 1 260 ? 39.218 -9.219 -14.496 1.00 20.66 240 ALA B O 1
ATOM 1807 N N . LEU A 1 261 ? 41.054 -10.059 -15.496 1.00 22.08 241 LEU B N 1
ATOM 1808 C CA . LEU A 1 261 ? 40.282 -11.058 -16.231 1.00 22.96 241 LEU B CA 1
ATOM 1809 C C . LEU A 1 261 ? 39.619 -12.057 -15.289 1.00 21.68 241 LEU B C 1
ATOM 1810 O O . LEU A 1 261 ? 38.454 -12.424 -15.487 1.00 24.00 241 LEU B O 1
ATOM 1815 N N . VAL A 1 262 ? 40.335 -12.503 -14.254 1.00 20.16 242 VAL B N 1
ATOM 1816 C CA . VAL A 1 262 ? 39.764 -13.484 -13.334 1.00 20.11 242 VAL B CA 1
ATOM 1817 C C . VAL A 1 262 ? 38.689 -12.839 -12.466 1.00 19.51 242 VAL B C 1
ATOM 1818 O O . VAL A 1 262 ? 37.612 -13.409 -12.255 1.00 19.26 242 VAL B O 1
ATOM 1822 N N . ALA A 1 263 ? 38.974 -11.648 -11.933 1.00 20.21 243 ALA B N 1
ATOM 1823 C CA . ALA A 1 263 ? 38.020 -10.970 -11.058 1.00 18.73 243 ALA B CA 1
ATOM 1824 C C . ALA A 1 263 ? 36.707 -10.699 -11.780 1.00 23.65 243 ALA B C 1
ATOM 1825 O O . ALA A 1 263 ? 35.630 -11.083 -11.306 1.00 22.70 243 ALA B O 1
ATOM 1827 N N . ALA A 1 264 ? 36.779 -10.027 -12.931 1.00 22.80 244 ALA B N 1
ATOM 1828 C CA . ALA A 1 264 ? 35.572 -9.708 -13.682 1.00 17.71 244 ALA B CA 1
ATOM 1829 C C . ALA A 1 264 ? 34.935 -10.960 -14.267 1.00 21.53 244 ALA B C 1
ATOM 1830 O O . ALA A 1 264 ? 33.710 -11.123 -14.211 1.00 24.40 244 ALA B O 1
ATOM 1832 N N . GLY A 1 265 ? 35.752 -11.863 -14.815 1.00 20.80 245 GLY B N 1
ATOM 1833 C CA . GLY A 1 265 ? 35.216 -13.064 -15.434 1.00 23.33 245 GLY B CA 1
ATOM 1834 C C . GLY A 1 265 ? 34.417 -13.917 -14.474 1.00 24.64 245 GLY B C 1
ATOM 1835 O O . GLY A 1 265 ? 33.449 -14.572 -14.871 1.00 23.01 245 GLY B O 1
ATOM 1836 N N . HIS A 1 266 ? 34.803 -13.923 -13.204 1.00 22.93 246 HIS B N 1
ATOM 1837 C CA A HIS A 1 266 ? 34.063 -14.655 -12.182 0.32 22.70 246 HIS B CA 1
ATOM 1838 C CA B HIS A 1 266 ? 34.052 -14.658 -12.195 0.68 23.07 246 HIS B CA 1
ATOM 1839 C C . HIS A 1 266 ? 32.918 -13.819 -11.614 1.00 20.26 246 HIS B C 1
ATOM 1840 O O . HIS A 1 266 ? 31.751 -14.216 -11.684 1.00 24.31 246 HIS B O 1
ATOM 1853 N N . GLU A 1 267 ? 33.246 -12.650 -11.054 1.00 22.00 247 GLU B N 1
ATOM 1854 C CA . GLU A 1 267 ? 32.267 -11.871 -10.299 1.00 19.36 247 GLU B CA 1
ATOM 1855 C C . GLU A 1 267 ? 31.036 -11.528 -11.134 1.00 24.66 247 GLU B C 1
ATOM 1856 O O . GLU A 1 267 ? 29.900 -11.715 -10.684 1.00 24.59 247 GLU B O 1
ATOM 1862 N N . ASP A 1 268 ? 31.238 -11.020 -12.351 1.00 21.40 248 ASP B N 1
ATOM 1863 C CA . ASP A 1 268 ? 30.103 -10.524 -13.125 1.00 20.97 248 ASP B CA 1
ATOM 1864 C C . ASP A 1 268 ? 29.240 -11.662 -13.654 1.00 21.82 248 ASP B C 1
ATOM 1865 O O . ASP A 1 268 ? 28.009 -11.551 -13.684 1.00 21.35 248 ASP B O 1
ATOM 1870 N N . THR A 1 269 ? 29.862 -12.767 -14.061 1.00 20.39 249 THR B N 1
ATOM 1871 C CA . THR A 1 269 ? 29.107 -13.858 -14.668 1.00 18.67 249 THR B CA 1
ATOM 1872 C C . THR A 1 269 ? 28.232 -14.569 -13.643 1.00 21.16 249 THR B C 1
ATOM 1873 O O . THR A 1 269 ? 27.121 -15.003 -13.968 1.00 20.95 249 THR B O 1
ATOM 1877 N N . VAL A 1 270 ? 28.711 -14.697 -12.402 1.00 21.96 250 VAL B N 1
ATOM 1878 C CA . VAL A 1 270 ? 27.880 -15.266 -11.341 1.00 20.60 250 VAL B CA 1
ATOM 1879 C C . VAL A 1 270 ? 26.599 -14.460 -11.191 1.00 21.20 250 VAL B C 1
ATOM 1880 O O . VAL A 1 270 ? 25.496 -15.014 -11.101 1.00 20.03 250 VAL B O 1
ATOM 1884 N N . SER A 1 271 ? 26.727 -13.132 -11.170 1.00 21.95 251 SER B N 1
ATOM 1885 C CA . SER A 1 271 ? 25.555 -12.278 -11.017 1.00 21.06 251 SER B CA 1
ATOM 1886 C C . SER A 1 271 ? 24.602 -12.429 -12.198 1.00 22.00 251 SER B C 1
ATOM 1887 O O . SER A 1 271 ? 23.383 -12.527 -12.009 1.00 24.29 251 SER B O 1
ATOM 1890 N N . LEU A 1 272 ? 25.136 -12.452 -13.423 1.00 20.40 252 LEU B N 1
ATOM 1891 C CA . LEU A 1 272 ? 24.275 -12.585 -14.596 1.00 20.23 252 LEU B CA 1
ATOM 1892 C C . LEU A 1 272 ? 23.450 -13.864 -14.539 1.00 21.40 252 LEU B C 1
ATOM 1893 O O . LEU A 1 272 ? 22.250 -13.852 -14.837 1.00 22.94 252 LEU B O 1
ATOM 1898 N N . ILE A 1 273 ? 24.071 -14.978 -14.153 1.00 20.59 253 ILE B N 1
ATOM 1899 C CA . ILE A 1 273 ? 23.348 -16.246 -14.104 1.00 23.46 253 ILE B CA 1
ATOM 1900 C C . ILE A 1 273 ? 22.233 -16.193 -13.067 1.00 22.85 253 ILE B C 1
ATOM 1901 O O . ILE A 1 273 ? 21.105 -16.631 -13.325 1.00 23.77 253 ILE B O 1
ATOM 1906 N N . LEU A 1 274 ? 22.527 -15.655 -11.880 1.00 21.50 254 LEU B N 1
ATOM 1907 C CA . LEU A 1 274 ? 21.533 -15.634 -10.808 1.00 22.41 254 LEU B CA 1
ATOM 1908 C C . LEU A 1 274 ? 20.391 -14.671 -11.114 1.00 24.17 254 LEU B C 1
ATOM 1909 O O . LEU A 1 274 ? 19.220 -14.990 -10.866 1.00 21.94 254 LEU B O 1
ATOM 1914 N N . THR A 1 275 ? 20.707 -13.476 -11.620 1.00 22.44 255 THR B N 1
ATOM 1915 C CA . THR A 1 275 ? 19.651 -12.509 -11.906 1.00 21.46 255 THR B CA 1
ATOM 1916 C C . THR A 1 275 ? 18.785 -12.956 -13.076 1.00 21.95 255 THR B C 1
ATOM 1917 O O . THR A 1 275 ? 17.582 -12.672 -13.096 1.00 21.20 255 THR B O 1
ATOM 1921 N N . ALA A 1 276 ? 19.371 -13.652 -14.055 1.00 20.35 256 ALA B N 1
ATOM 1922 C CA . ALA A 1 276 ? 18.579 -14.187 -15.157 1.00 19.09 256 ALA B CA 1
ATOM 1923 C C . ALA A 1 276 ? 17.579 -15.221 -14.657 1.00 25.96 256 ALA B C 1
ATOM 1924 O O . ALA A 1 276 ? 16.405 -15.203 -15.044 1.00 26.79 256 ALA B O 1
ATOM 1926 N N . VAL A 1 277 ? 18.029 -16.137 -13.797 1.00 24.71 257 VAL B N 1
ATOM 1927 C CA . VAL A 1 277 ? 17.114 -17.127 -13.236 1.00 24.27 257 VAL B CA 1
ATOM 1928 C C . VAL A 1 277 ? 16.041 -16.441 -12.400 1.00 23.37 257 VAL B C 1
ATOM 1929 O O . VAL A 1 277 ? 14.854 -16.779 -12.489 1.00 26.66 257 VAL B O 1
ATOM 1933 N N . ARG A 1 278 ? 16.431 -15.450 -11.594 1.00 23.98 258 ARG B N 1
ATOM 1934 C CA . ARG A 1 278 ? 15.442 -14.748 -10.781 1.00 27.09 258 ARG B CA 1
ATOM 1935 C C . ARG A 1 278 ? 14.415 -14.036 -11.654 1.00 25.53 258 ARG B C 1
ATOM 1936 O O . ARG A 1 278 ? 13.209 -14.101 -11.386 1.00 25.90 258 ARG B O 1
ATOM 1944 N N . ALA A 1 279 ? 14.870 -13.369 -12.716 1.00 25.75 259 ALA B N 1
ATOM 1945 C CA . ALA A 1 279 ? 13.943 -12.640 -13.577 1.00 27.49 259 ALA B CA 1
ATOM 1946 C C . ALA A 1 279 ? 12.989 -13.585 -14.299 1.00 29.83 259 ALA B C 1
ATOM 1947 O O . ALA A 1 279 ? 11.790 -13.303 -14.409 1.00 28.65 259 ALA B O 1
ATOM 1949 N N . LEU A 1 280 ? 13.500 -14.716 -14.786 1.00 24.44 260 LEU B N 1
ATOM 1950 C CA . LEU A 1 280 ? 12.663 -15.638 -15.546 1.00 28.51 260 LEU B CA 1
ATOM 1951 C C . LEU A 1 280 ? 11.690 -16.385 -14.643 1.00 32.21 260 LEU B C 1
ATOM 1952 O O . LEU A 1 280 ? 10.540 -16.630 -15.030 1.00 31.90 260 LEU B O 1
ATOM 1957 N N . LEU A 1 281 ? 12.127 -16.751 -13.435 1.00 27.76 261 LEU B N 1
ATOM 1958 C CA . LEU A 1 281 ? 11.230 -17.442 -12.515 1.00 27.52 261 LEU B CA 1
ATOM 1959 C C . LEU A 1 281 ? 10.093 -16.535 -12.061 1.00 29.49 261 LEU B C 1
ATOM 1960 O O . LEU A 1 281 ? 8.962 -16.997 -11.871 1.00 34.23 261 LEU B O 1
ATOM 1965 N N . SER A 1 282 ? 10.367 -15.244 -11.888 1.00 27.91 262 SER B N 1
ATOM 1966 C CA . SER A 1 282 ? 9.323 -14.311 -11.485 1.00 34.33 262 SER B CA 1
ATOM 1967 C C . SER A 1 282 ? 8.477 -13.827 -12.654 1.00 31.11 262 SER B C 1
ATOM 1968 O O . SER A 1 282 ? 7.518 -13.080 -12.435 1.00 32.45 262 SER B O 1
ATOM 1971 N N . HIS A 1 283 ? 8.809 -14.226 -13.881 1.00 32.18 263 HIS B N 1
ATOM 1972 C CA . HIS A 1 283 ? 8.027 -13.900 -15.073 1.00 32.48 263 HIS B CA 1
ATOM 1973 C C . HIS A 1 283 ? 7.830 -15.178 -15.876 1.00 33.26 263 HIS B C 1
ATOM 1974 O O . HIS A 1 283 ? 8.386 -15.334 -16.971 1.00 30.75 263 HIS B O 1
ATOM 1981 N N . PRO A 1 284 ? 7.032 -16.117 -15.359 1.00 36.58 264 PRO B N 1
ATOM 1982 C CA . PRO A 1 284 ? 6.935 -17.434 -16.011 1.00 33.46 264 PRO B CA 1
ATOM 1983 C C . PRO A 1 284 ? 6.432 -17.374 -17.443 1.00 34.01 264 PRO B C 1
ATOM 1984 O O . PRO A 1 284 ? 6.796 -18.239 -18.251 1.00 30.48 264 PRO B O 1
ATOM 1988 N N . GLU A 1 285 ? 5.612 -16.378 -17.786 1.00 32.99 265 GLU B N 1
ATOM 1989 C CA . GLU A 1 285 ? 5.183 -16.223 -19.173 1.00 34.56 265 GLU B CA 1
ATOM 1990 C C . GLU A 1 285 ? 6.372 -15.967 -20.093 1.00 36.58 265 GLU B C 1
ATOM 1991 O O . GLU A 1 285 ? 6.423 -16.488 -21.213 1.00 32.73 265 GLU B O 1
ATOM 1993 N N . GLN A 1 286 ? 7.338 -15.167 -19.639 1.00 31.93 266 GLN B N 1
ATOM 1994 C CA . GLN A 1 286 ? 8.511 -14.882 -20.459 1.00 31.62 266 GLN B CA 1
ATOM 1995 C C . GLN A 1 286 ? 9.477 -16.061 -20.490 1.00 32.54 266 GLN B C 1
ATOM 1996 O O . GLN A 1 286 ? 10.117 -16.312 -21.518 1.00 31.21 266 GLN B O 1
ATOM 2002 N N . LEU A 1 287 ? 9.602 -16.793 -19.378 1.00 31.91 267 LEU B N 1
ATOM 2003 C CA . LEU A 1 287 ? 10.376 -18.030 -19.396 1.00 28.78 267 LEU B CA 1
ATOM 2004 C C . LEU A 1 287 ? 9.800 -19.026 -20.394 1.00 29.85 267 LEU B C 1
ATOM 2005 O O . LEU A 1 287 ? 10.550 -19.773 -21.031 1.00 31.35 267 LEU B O 1
ATOM 2010 N N . ARG A 1 288 ? 8.475 -19.049 -20.548 1.00 30.60 268 ARG B N 1
ATOM 2011 C CA . ARG A 1 288 ? 7.870 -19.933 -21.537 1.00 29.01 268 ARG B CA 1
ATOM 2012 C C . ARG A 1 288 ? 8.266 -19.525 -22.951 1.00 33.85 268 ARG B C 1
ATOM 2013 O O . ARG A 1 288 ? 8.503 -20.386 -23.807 1.00 36.82 268 ARG B O 1
ATOM 2016 N N . LEU A 1 289 ? 8.377 -18.217 -23.204 1.00 31.87 269 LEU B N 1
ATOM 2017 C CA . LEU A 1 289 ? 8.711 -17.744 -24.544 1.00 32.14 269 LEU B CA 1
ATOM 2018 C C . LEU A 1 289 ? 10.091 -18.221 -24.979 1.00 36.88 269 LEU B C 1
ATOM 2019 O O . LEU A 1 289 ? 10.282 -18.611 -26.137 1.00 35.64 269 LEU B O 1
ATOM 2024 N N . VAL A 1 290 ? 11.069 -18.189 -24.071 1.00 33.57 270 VAL B N 1
ATOM 2025 C CA . VAL A 1 290 ? 12.414 -18.621 -24.442 1.00 33.88 270 VAL B CA 1
ATOM 2026 C C . VAL A 1 290 ? 12.516 -20.142 -24.481 1.00 34.46 270 VAL B C 1
ATOM 2027 O O . VAL A 1 290 ? 13.241 -20.694 -25.316 1.00 38.27 270 VAL B O 1
ATOM 2031 N N A ARG A 1 291 ? 11.795 -20.843 -23.602 0.54 35.47 271 ARG B N 1
ATOM 2032 N N B ARG A 1 291 ? 11.811 -20.843 -23.589 0.46 35.45 271 ARG B N 1
ATOM 2033 C CA A ARG A 1 291 ? 11.851 -22.300 -23.613 0.54 36.90 271 ARG B CA 1
ATOM 2034 C CA B ARG A 1 291 ? 11.852 -22.300 -23.617 0.46 36.67 271 ARG B CA 1
ATOM 2035 C C A ARG A 1 291 ? 11.125 -22.885 -24.819 0.54 40.61 271 ARG B C 1
ATOM 2036 C C B ARG A 1 291 ? 11.162 -22.858 -24.855 0.46 39.95 271 ARG B C 1
ATOM 2037 O O A ARG A 1 291 ? 11.461 -23.987 -25.267 0.54 41.11 271 ARG B O 1
ATOM 2038 O O B ARG A 1 291 ? 11.562 -23.912 -25.363 0.46 41.02 271 ARG B O 1
ATOM 2053 N N . ASP A 1 292 ? 10.142 -22.170 -25.359 1.00 39.72 272 ASP B N 1
ATOM 2054 C CA . ASP A 1 292 ? 9.415 -22.620 -26.538 1.00 43.71 272 ASP B CA 1
ATOM 2055 C C . ASP A 1 292 ? 10.025 -22.120 -27.841 1.00 46.91 272 ASP B C 1
ATOM 2056 O O . ASP A 1 292 ? 9.505 -22.445 -28.913 1.00 52.89 272 ASP B O 1
ATOM 2061 N N . GLY A 1 293 ? 11.102 -21.340 -27.778 1.00 44.91 273 GLY B N 1
ATOM 2062 C CA . GLY A 1 293 ? 11.793 -20.902 -28.974 1.00 41.44 273 GLY B CA 1
ATOM 2063 C C . GLY A 1 293 ? 11.212 -19.688 -29.662 1.00 43.28 273 GLY B C 1
ATOM 2064 O O . GLY A 1 293 ? 11.638 -19.369 -30.777 1.00 51.20 273 GLY B O 1
ATOM 2065 N N . GLU A 1 294 ? 10.261 -18.991 -29.036 1.00 42.18 274 GLU B N 1
ATOM 2066 C CA . GLU A 1 294 ? 9.693 -17.787 -29.635 1.00 43.40 274 GLU B CA 1
ATOM 2067 C C . GLU A 1 294 ? 10.552 -16.550 -29.404 1.00 41.91 274 GLU B C 1
ATOM 2068 O O . GLU A 1 294 ? 10.460 -15.593 -30.182 1.00 38.71 274 GLU B O 1
ATOM 2074 N N . ILE A 1 295 ? 11.367 -16.542 -28.353 1.00 32.89 275 ILE B N 1
ATOM 2075 C CA . ILE A 1 295 ? 12.329 -15.481 -28.085 1.00 34.26 275 ILE B CA 1
ATOM 2076 C C . ILE A 1 295 ? 13.669 -16.146 -27.807 1.00 33.60 275 ILE B C 1
ATOM 2077 O O . ILE A 1 295 ? 13.731 -17.156 -27.098 1.00 37.25 275 ILE B O 1
ATOM 2082 N N . GLY A 1 296 ? 14.740 -15.587 -28.363 1.00 30.32 276 GLY B N 1
ATOM 2083 C CA . GLY A 1 296 ? 16.049 -16.181 -28.176 1.00 33.76 276 GLY B CA 1
ATOM 2084 C C . GLY A 1 296 ? 16.556 -16.014 -26.755 1.00 32.88 276 GLY B C 1
ATOM 2085 O O . GLY A 1 296 ? 16.246 -15.042 -26.065 1.00 30.21 276 GLY B O 1
ATOM 2086 N N . TRP A 1 297 ? 17.339 -17.000 -26.307 1.00 33.71 277 TRP B N 1
ATOM 2087 C CA . TRP A 1 297 ? 17.933 -16.919 -24.976 1.00 29.32 277 TRP B CA 1
ATOM 2088 C C . TRP A 1 297 ? 18.841 -15.703 -24.850 1.00 32.33 277 TRP B C 1
ATOM 2089 O O . TRP A 1 297 ? 18.895 -15.066 -23.790 1.00 31.76 277 TRP B O 1
ATOM 2100 N N . GLU A 1 298 ? 19.555 -15.357 -25.924 1.00 28.64 278 GLU B N 1
ATOM 2101 C CA . GLU A 1 298 ? 20.435 -14.195 -25.870 1.00 32.38 278 GLU B CA 1
ATOM 2102 C C . GLU A 1 298 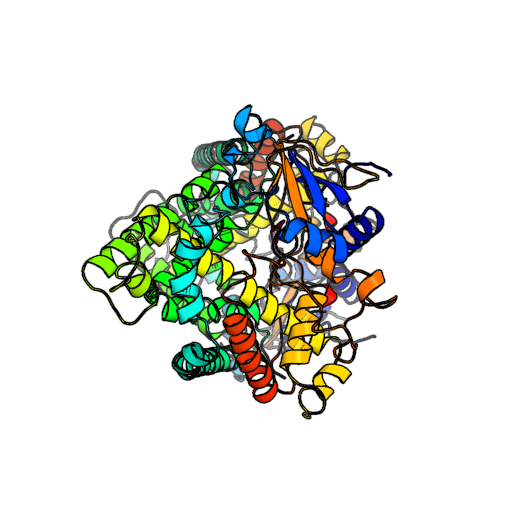? 19.644 -12.900 -25.747 1.00 31.79 278 GLU B C 1
ATOM 2103 O O . GLU A 1 298 ? 20.165 -11.904 -25.232 1.00 25.93 278 GLU B O 1
ATOM 2109 N N . THR A 1 299 ? 18.390 -12.893 -26.203 1.00 26.99 279 THR B N 1
ATOM 2110 C CA . THR A 1 299 ? 17.536 -11.731 -25.985 1.00 26.56 279 THR B CA 1
ATOM 2111 C C . THR A 1 299 ? 17.108 -11.637 -24.525 1.00 26.12 279 THR B C 1
ATOM 2112 O O . THR A 1 299 ? 17.029 -10.538 -23.964 1.00 25.56 279 THR B O 1
ATOM 2116 N N . ALA A 1 300 ? 16.818 -12.777 -23.893 1.00 27.41 280 ALA B N 1
ATOM 2117 C CA . ALA A 1 300 ? 16.526 -12.771 -22.463 1.00 27.41 280 ALA B CA 1
ATOM 2118 C C . ALA A 1 300 ? 17.750 -12.360 -21.654 1.00 26.45 280 ALA B C 1
ATOM 2119 O O . ALA A 1 300 ? 17.625 -11.681 -20.628 1.00 26.27 280 ALA B O 1
ATOM 2121 N N . ILE A 1 301 ? 18.940 -12.767 -22.096 1.00 22.52 281 ILE B N 1
ATOM 2122 C CA . ILE A 1 301 ? 20.168 -12.355 -21.421 1.00 27.90 281 ILE B CA 1
ATOM 2123 C C . ILE A 1 301 ? 20.380 -10.854 -21.563 1.00 24.65 281 ILE B C 1
ATOM 2124 O O . ILE A 1 301 ? 20.789 -10.179 -20.609 1.00 25.62 281 ILE B O 1
ATOM 2129 N N . ALA A 1 302 ? 20.100 -10.305 -22.749 1.00 24.75 282 ALA B N 1
ATOM 2130 C CA . ALA A 1 302 ? 20.274 -8.872 -22.964 1.00 26.34 282 ALA B CA 1
ATOM 2131 C C . ALA A 1 302 ? 19.359 -8.059 -22.054 1.00 25.59 282 ALA B C 1
ATOM 2132 O O . ALA A 1 302 ? 19.778 -7.044 -21.483 1.00 23.63 282 ALA B O 1
ATOM 2134 N N . GLU A 1 303 ? 18.104 -8.489 -21.901 1.00 25.37 283 GLU B N 1
ATOM 2135 C CA . GLU A 1 303 ? 17.185 -7.756 -21.036 1.00 25.69 283 GLU B CA 1
ATOM 2136 C C . GLU A 1 303 ? 17.546 -7.924 -19.564 1.00 26.41 283 GLU B C 1
ATOM 2137 O O . GLU A 1 303 ? 17.294 -7.020 -18.760 1.00 26.97 283 GLU B O 1
ATOM 2143 N N . THR A 1 304 ? 18.138 -9.060 -19.188 1.00 20.97 284 THR B N 1
ATOM 2144 C CA . THR A 1 304 ? 18.648 -9.194 -17.826 1.00 21.43 284 THR B CA 1
ATOM 2145 C C . THR A 1 304 ? 19.807 -8.234 -17.580 1.00 23.96 284 THR B C 1
ATOM 2146 O O . THR A 1 304 ? 19.881 -7.599 -16.521 1.00 24.77 284 THR B O 1
ATOM 2150 N N . LEU A 1 305 ? 20.716 -8.109 -18.551 1.00 20.22 285 LEU B N 1
ATOM 2151 C CA . LEU A 1 305 ? 21.833 -7.179 -18.415 1.00 21.86 285 LEU B CA 1
ATOM 2152 C C . LEU A 1 305 ? 21.352 -5.736 -18.332 1.00 24.51 285 LEU B C 1
ATOM 2153 O O . LEU A 1 305 ? 21.921 -4.925 -17.589 1.00 23.90 285 LEU B O 1
ATOM 2158 N N . ARG A 1 306 ? 20.315 -5.393 -19.099 1.00 20.79 286 ARG B N 1
ATOM 2159 C CA . ARG A 1 306 ? 19.801 -4.026 -19.076 1.00 24.88 286 ARG B CA 1
ATOM 2160 C C . ARG A 1 306 ? 19.106 -3.717 -17.759 1.00 24.91 286 ARG B C 1
ATOM 2161 O O . ARG A 1 306 ? 19.278 -2.628 -17.198 1.00 25.49 286 ARG B O 1
ATOM 2169 N N . TRP A 1 307 ? 18.321 -4.665 -17.252 1.00 23.11 287 TRP B N 1
ATOM 2170 C CA . TRP A 1 307 ? 17.420 -4.426 -16.131 1.00 24.75 287 TRP B CA 1
ATOM 2171 C C . TRP A 1 307 ? 18.045 -4.743 -14.779 1.00 24.98 287 TRP B C 1
ATOM 2172 O O . TRP A 1 307 ? 17.699 -4.101 -13.780 1.00 24.74 287 TRP B O 1
ATOM 2183 N N . ASP A 1 308 ? 18.964 -5.702 -14.722 1.00 24.93 288 ASP B N 1
ATOM 2184 C CA . ASP A 1 308 ? 19.455 -6.217 -13.449 1.00 22.55 288 ASP B CA 1
ATOM 2185 C C . ASP A 1 308 ? 20.872 -6.758 -13.637 1.00 24.34 288 ASP B C 1
ATOM 2186 O O . ASP A 1 308 ? 21.176 -7.905 -13.304 1.00 23.96 288 ASP B O 1
ATOM 2191 N N . GLY A 1 309 ? 21.756 -5.925 -14.185 1.00 25.07 289 GLY B N 1
ATOM 2192 C CA . GLY A 1 309 ? 23.074 -6.358 -14.603 1.00 22.44 289 GLY B CA 1
ATOM 2193 C C . GLY A 1 309 ? 24.054 -6.477 -13.455 1.00 21.16 289 GLY B C 1
ATOM 2194 O O . GLY A 1 309 ? 23.787 -6.095 -12.306 1.00 21.73 289 GLY B O 1
ATOM 2195 N N . PRO A 1 310 ? 25.237 -7.015 -13.771 1.00 20.25 290 PRO B N 1
ATOM 2196 C CA . PRO A 1 310 ? 26.219 -7.297 -12.709 1.00 21.66 290 PRO B CA 1
ATOM 2197 C C . PRO A 1 310 ? 26.845 -6.059 -12.092 1.00 23.13 290 PRO B C 1
ATOM 2198 O O . PRO A 1 310 ? 27.178 -6.078 -10.900 1.00 22.18 290 PRO B O 1
ATOM 2202 N N . VAL A 1 311 ? 27.073 -5.006 -12.871 1.00 19.24 291 VAL B N 1
ATOM 2203 C CA . VAL A 1 311 ? 27.752 -3.811 -12.379 1.00 19.70 291 VAL B CA 1
ATOM 2204 C C . VAL A 1 311 ? 26.720 -2.785 -11.927 1.00 21.73 291 VAL B C 1
ATOM 2205 O O . VAL A 1 311 ? 25.802 -2.438 -12.678 1.00 26.13 291 VAL B O 1
ATOM 2209 N N . ILE A 1 312 ? 26.884 -2.278 -10.709 1.00 19.93 292 ILE B N 1
ATOM 2210 C CA . ILE A 1 312 ? 26.053 -1.180 -10.222 1.00 21.43 292 ILE B CA 1
ATOM 2211 C C . ILE A 1 312 ? 26.719 0.162 -10.481 1.00 23.41 292 ILE B C 1
ATOM 2212 O O . ILE A 1 312 ? 26.115 1.072 -11.054 1.00 26.69 292 ILE B O 1
ATOM 2217 N N . HIS A 1 313 ? 27.972 0.291 -10.057 1.00 21.89 293 HIS B N 1
ATOM 2218 C CA . HIS A 1 313 ? 28.794 1.469 -10.288 1.00 23.24 293 HIS B CA 1
ATOM 2219 C C . HIS A 1 313 ? 30.171 1.019 -10.751 1.00 25.76 293 HIS B C 1
ATOM 2220 O O . HIS A 1 313 ? 30.713 0.037 -10.237 1.00 23.97 293 HIS B O 1
ATOM 2227 N N . LEU A 1 314 ? 30.739 1.741 -11.711 1.00 23.06 294 LEU B N 1
ATOM 2228 C CA . LEU A 1 314 ? 32.075 1.456 -12.223 1.00 20.80 294 LEU B CA 1
ATOM 2229 C C . LEU A 1 314 ? 32.998 2.581 -11.772 1.00 25.35 294 LEU B C 1
ATOM 2230 O O . LEU A 1 314 ? 32.845 3.730 -12.200 1.00 24.13 294 LEU B O 1
ATOM 2235 N N . LEU A 1 315 ? 33.949 2.241 -10.908 1.00 21.88 295 LEU B N 1
ATOM 2236 C CA . LEU A 1 315 ? 34.957 3.161 -10.401 1.00 28.08 295 LEU B CA 1
ATOM 2237 C C . LEU A 1 315 ? 36.268 2.902 -11.133 1.00 27.85 295 LEU B C 1
ATOM 2238 O O . LEU A 1 315 ? 36.655 1.742 -11.311 1.00 26.35 295 LEU B O 1
ATOM 2243 N N . MET A 1 316 ? 36.947 3.960 -11.580 1.00 28.85 296 MET B N 1
ATOM 2244 C CA . MET A 1 316 ? 36.531 5.361 -11.513 1.00 25.89 296 MET B CA 1
ATOM 2245 C C . MET A 1 316 ? 37.298 6.094 -12.611 1.00 27.06 296 MET B C 1
ATOM 2246 O O . MET A 1 316 ? 38.378 5.655 -13.007 1.00 28.09 296 MET B O 1
ATOM 2251 N N . ARG A 1 317 ? 36.753 7.200 -13.108 1.00 27.50 297 ARG B N 1
ATOM 2252 C CA . ARG A 1 317 ? 37.415 8.001 -14.127 1.00 28.71 297 ARG B CA 1
ATOM 2253 C C . ARG A 1 317 ? 37.687 9.401 -13.591 1.00 29.93 297 ARG B C 1
ATOM 2254 O O . ARG A 1 317 ? 37.013 9.870 -12.669 1.00 29.70 297 ARG B O 1
ATOM 2262 N N . PHE A 1 318 ? 38.697 10.057 -14.163 1.00 25.38 298 PHE B N 1
ATOM 2263 C CA . PHE A 1 318 ? 39.159 11.350 -13.674 1.00 27.83 298 PHE B CA 1
ATOM 2264 C C . PHE A 1 318 ? 39.421 12.283 -14.846 1.00 30.37 298 PHE B C 1
ATOM 2265 O O . PHE A 1 318 ? 39.964 11.866 -15.873 1.00 28.11 298 PHE B O 1
ATOM 2273 N N . ALA A 1 319 ? 39.040 13.548 -14.679 1.00 30.29 299 ALA B N 1
ATOM 2274 C CA . ALA A 1 319 ? 39.168 14.535 -15.744 1.00 33.02 299 ALA B CA 1
ATOM 2275 C C . ALA A 1 319 ? 40.582 15.109 -15.764 1.00 34.54 299 ALA B C 1
ATOM 2276 O O . ALA A 1 319 ? 41.052 15.655 -14.759 1.00 33.03 299 ALA B O 1
ATOM 2278 N N . THR A 1 320 ? 41.257 14.993 -16.913 1.00 33.42 300 THR B N 1
ATOM 2279 C CA . THR A 1 320 ? 42.583 15.585 -17.063 1.00 30.08 300 THR B CA 1
ATOM 2280 C C . THR A 1 320 ? 42.524 17.098 -17.231 1.00 37.18 300 THR B C 1
ATOM 2281 O O . THR A 1 320 ? 43.543 17.772 -17.047 1.00 36.49 300 THR B O 1
ATOM 2285 N N . GLU A 1 321 ? 41.361 17.637 -17.583 1.00 37.27 301 GLU B N 1
ATOM 2286 C CA . GLU A 1 321 ? 41.140 19.073 -17.652 1.00 38.94 301 GLU B CA 1
ATOM 2287 C C . GLU A 1 321 ? 39.659 19.322 -17.401 1.00 38.00 301 GLU B C 1
ATOM 2288 O O . GLU A 1 321 ? 38.873 18.385 -17.244 1.00 39.34 301 GLU B O 1
ATOM 2294 N N . ASP A 1 322 ? 39.277 20.594 -17.358 1.00 39.63 302 ASP B N 1
ATOM 2295 C CA . ASP A 1 322 ? 37.867 20.928 -17.217 1.00 36.87 302 ASP B CA 1
ATOM 2296 C C . ASP A 1 322 ? 37.092 20.421 -18.426 1.00 37.87 302 ASP B C 1
ATOM 2297 O O . ASP A 1 322 ? 37.506 20.617 -19.572 1.00 37.16 302 ASP B O 1
ATOM 2302 N N . ILE A 1 323 ? 35.969 19.760 -18.170 1.00 37.09 303 ILE B N 1
ATOM 2303 C CA . ILE A 1 323 ? 35.112 19.219 -19.220 1.00 34.17 303 ILE B CA 1
ATOM 2304 C C . ILE A 1 323 ? 33.797 19.981 -19.170 1.00 42.36 303 ILE B C 1
ATOM 2305 O O . ILE A 1 323 ? 33.056 19.896 -18.184 1.00 39.09 303 ILE B O 1
ATOM 2310 N N . ASP A 1 324 ? 33.496 20.716 -20.237 1.00 39.33 304 ASP B N 1
ATOM 2311 C CA . ASP A 1 324 ? 32.292 21.532 -20.313 1.00 42.13 304 ASP B CA 1
ATOM 2312 C C . ASP A 1 324 ? 31.206 20.737 -21.026 1.00 40.09 304 ASP B C 1
ATOM 2313 O O . ASP A 1 324 ? 31.396 20.296 -22.165 1.00 39.65 304 ASP B O 1
ATOM 2318 N N . LEU A 1 325 ? 30.072 20.558 -20.357 1.00 37.33 305 LEU B N 1
ATOM 2319 C CA . LEU A 1 325 ? 28.937 19.862 -20.941 1.00 41.71 305 LEU B CA 1
ATOM 2320 C C . LEU A 1 325 ? 27.817 20.823 -21.310 1.00 48.30 305 LEU B C 1
ATOM 2321 O O . LEU A 1 325 ? 26.710 20.381 -21.634 1.00 52.71 305 LEU B O 1
ATOM 2326 N N . GLY A 1 326 ? 28.088 22.126 -21.283 1.00 47.72 306 GLY B N 1
ATOM 2327 C CA . GLY A 1 326 ? 27.080 23.129 -21.551 1.00 44.19 306 GLY B CA 1
ATOM 2328 C C . GLY A 1 326 ? 26.522 23.709 -20.270 1.00 51.48 306 GLY B C 1
ATOM 2329 O O . GLY A 1 326 ? 26.923 24.794 -19.838 1.00 54.60 306 GLY B O 1
ATOM 2330 N N . ASP A 1 327 ? 25.584 22.983 -19.658 1.00 57.48 307 ASP B N 1
ATOM 2331 C CA . ASP A 1 327 ? 24.971 23.404 -18.405 1.00 62.88 307 ASP B CA 1
ATOM 2332 C C . ASP A 1 327 ? 25.850 23.138 -17.188 1.00 58.81 307 ASP B C 1
ATOM 2333 O O . ASP A 1 327 ? 25.630 23.754 -16.139 1.00 60.57 307 ASP B O 1
ATOM 2338 N N . ALA A 1 328 ? 26.834 22.245 -17.297 1.00 51.81 308 ALA B N 1
ATOM 2339 C CA . ALA A 1 328 ? 27.649 21.855 -16.156 1.00 47.01 308 ALA B CA 1
ATOM 2340 C C . ALA A 1 328 ? 29.082 21.625 -16.608 1.00 46.47 308 ALA B C 1
ATOM 2341 O O . ALA A 1 328 ? 29.362 21.459 -17.798 1.00 43.79 308 ALA B O 1
ATOM 2343 N N . VAL A 1 329 ? 29.994 21.625 -15.636 1.00 41.75 309 VAL B N 1
ATOM 2344 C CA . VAL A 1 329 ? 31.420 21.448 -15.883 1.00 45.57 309 VAL B CA 1
ATOM 2345 C C . VAL A 1 329 ? 31.956 20.392 -14.929 1.00 42.22 309 VAL B C 1
ATOM 2346 O O . VAL A 1 329 ? 31.718 20.467 -13.718 1.00 41.67 309 VAL B O 1
ATOM 2350 N N . ILE A 1 330 ? 32.673 19.409 -15.469 1.00 39.00 310 ILE B N 1
ATOM 2351 C CA . ILE A 1 330 ? 33.399 18.431 -14.668 1.00 37.35 310 ILE B CA 1
ATOM 2352 C C . ILE A 1 330 ? 34.796 19.000 -14.412 1.00 37.15 310 ILE B C 1
ATOM 2353 O O . ILE A 1 330 ? 35.596 19.077 -15.360 1.00 38.24 310 ILE B O 1
ATOM 2358 N N . PRO A 1 331 ? 35.116 19.416 -13.191 1.00 40.07 311 PRO B N 1
ATOM 2359 C CA . PRO A 1 331 ? 36.408 20.068 -12.945 1.00 37.70 311 PRO B CA 1
ATOM 2360 C C . PRO A 1 331 ? 37.569 19.098 -13.085 1.00 41.45 311 PRO B C 1
ATOM 2361 O O . PRO A 1 331 ? 37.433 17.893 -12.855 1.00 35.82 311 PRO B O 1
ATOM 2365 N N . ARG A 1 332 ? 38.725 19.643 -13.469 1.00 40.12 312 ARG B N 1
ATOM 2366 C CA . ARG A 1 332 ? 39.937 18.837 -13.563 1.00 41.72 312 ARG B CA 1
ATOM 2367 C C . ARG A 1 332 ? 40.229 18.162 -12.228 1.00 38.43 312 ARG B C 1
ATOM 2368 O O . ARG A 1 332 ? 40.168 18.797 -11.172 1.00 40.65 312 ARG B O 1
ATOM 2376 N N . GLY A 1 333 ? 40.534 16.866 -12.280 1.00 39.52 313 GLY B N 1
ATOM 2377 C CA . GLY A 1 333 ? 40.848 16.099 -11.094 1.00 34.48 313 GLY B CA 1
ATOM 2378 C C . GLY A 1 333 ? 39.661 15.451 -10.413 1.00 32.45 313 GLY B C 1
ATOM 2379 O O . GLY A 1 333 ? 39.858 14.685 -9.462 1.00 32.49 313 GLY B O 1
ATOM 2380 N N . GLU A 1 334 ? 38.442 15.728 -10.865 1.00 33.12 314 GLU B N 1
ATOM 2381 C CA . GLU A 1 334 ? 37.259 15.153 -10.244 1.00 32.65 314 GLU B CA 1
ATOM 2382 C C . GLU A 1 334 ? 37.083 13.697 -10.658 1.00 29.58 314 GLU B C 1
ATOM 2383 O O . GLU A 1 334 ? 37.421 13.300 -11.777 1.00 27.33 314 GLU B O 1
ATOM 2385 N N . GLY A 1 335 ? 36.555 12.900 -9.731 1.00 29.86 315 GLY B N 1
ATOM 2386 C CA . GLY A 1 335 ? 36.264 11.501 -9.998 1.00 30.33 315 GLY B CA 1
ATOM 2387 C C . GLY A 1 335 ? 34.858 11.319 -10.549 1.00 31.75 315 GLY B C 1
ATOM 2388 O O . GLY A 1 335 ? 33.907 11.947 -10.085 1.00 27.38 315 GLY B O 1
ATOM 2389 N N . VAL A 1 336 ? 34.742 10.439 -11.541 1.00 27.88 316 VAL B N 1
ATOM 2390 C CA . VAL A 1 336 ? 33.502 10.231 -12.281 1.00 29.18 316 VAL B CA 1
ATOM 2391 C C . VAL A 1 336 ? 33.196 8.740 -12.294 1.00 27.29 316 VAL B C 1
ATOM 2392 O O . VAL A 1 336 ? 34.030 7.936 -12.728 1.00 22.45 316 VAL B O 1
ATOM 2396 N N . VAL A 1 337 ? 32.002 8.374 -11.828 1.00 24.64 317 VAL B N 1
ATOM 2397 C CA . VAL A 1 337 ? 31.575 6.983 -11.715 1.00 25.91 317 VAL B CA 1
ATOM 2398 C C . VAL A 1 337 ? 30.486 6.717 -12.745 1.00 27.87 317 VAL B C 1
ATOM 2399 O O . VAL A 1 337 ? 29.561 7.521 -12.907 1.00 24.10 317 VAL B O 1
ATOM 2403 N N . MET A 1 338 ? 30.586 5.580 -13.429 1.00 25.10 318 MET B N 1
ATOM 2404 C CA . MET A 1 338 ? 29.556 5.153 -14.371 1.00 26.57 318 MET B CA 1
ATOM 2405 C C . MET A 1 338 ? 28.549 4.292 -13.618 1.00 28.33 318 MET B C 1
ATOM 2406 O O . MET A 1 338 ? 28.855 3.159 -13.235 1.00 22.69 318 MET B O 1
ATOM 2411 N N . SER A 1 339 ? 27.345 4.826 -13.410 1.00 24.34 319 SER B N 1
ATOM 2412 C CA . SER A 1 339 ? 26.300 4.102 -12.687 1.00 24.57 319 SER B CA 1
ATOM 2413 C C . SER A 1 339 ? 25.494 3.295 -13.701 1.00 22.13 319 SER B C 1
ATOM 2414 O O . SER A 1 339 ? 24.411 3.682 -14.143 1.00 25.34 319 SER B O 1
ATOM 2417 N N . TYR A 1 340 ? 26.052 2.133 -14.062 1.00 23.90 320 TYR B N 1
ATOM 2418 C CA . TYR A 1 340 ? 25.493 1.329 -15.147 1.00 23.34 320 TYR B CA 1
ATOM 2419 C C . TYR A 1 340 ? 24.097 0.812 -14.833 1.00 17.59 320 TYR B C 1
ATOM 2420 O O . TYR A 1 340 ? 23.292 0.622 -15.751 1.00 25.09 320 TYR B O 1
ATOM 2429 N N . ARG A 1 341 ? 23.793 0.545 -13.562 1.00 20.84 321 ARG B N 1
ATOM 2430 C CA . ARG A 1 341 ? 22.450 0.073 -13.238 1.00 23.34 321 ARG B CA 1
ATOM 2431 C C . ARG A 1 341 ? 21.419 1.158 -13.521 1.00 26.15 321 ARG B C 1
ATOM 2432 O O . ARG A 1 341 ? 20.426 0.919 -14.217 1.00 21.54 321 ARG B O 1
ATOM 2440 N N . ALA A 1 342 ? 21.654 2.368 -13.009 1.00 23.21 322 ALA B N 1
ATOM 2441 C CA . ALA A 1 342 ? 20.773 3.490 -13.321 1.00 26.83 322 ALA B CA 1
ATOM 2442 C C . ALA A 1 342 ? 20.716 3.751 -14.824 1.00 25.92 322 ALA B C 1
ATOM 2443 O O . ALA A 1 342 ? 19.649 4.063 -15.369 1.00 26.33 322 ALA B O 1
ATOM 2445 N N . ILE A 1 343 ? 21.852 3.613 -15.511 1.00 25.45 323 ILE B N 1
ATOM 2446 C CA . ILE A 1 343 ? 21.896 3.837 -16.955 1.00 23.99 323 ILE B CA 1
ATOM 2447 C C . ILE A 1 343 ? 20.970 2.866 -17.680 1.00 26.88 323 ILE B C 1
ATOM 2448 O O . ILE A 1 343 ? 20.287 3.237 -18.643 1.00 28.88 323 ILE B O 1
ATOM 2453 N N . GLY A 1 344 ? 20.930 1.608 -17.232 1.00 25.60 324 GLY B N 1
ATOM 2454 C CA . GLY A 1 344 ? 20.045 0.630 -17.844 1.00 24.75 324 GLY B CA 1
ATOM 2455 C C . GLY A 1 344 ? 18.570 0.947 -17.684 1.00 27.10 324 GLY B C 1
ATOM 2456 O O . GLY A 1 344 ? 17.752 0.490 -18.493 1.00 25.63 324 GLY B O 1
ATOM 2457 N N . ARG A 1 345 ? 18.211 1.719 -16.657 1.00 23.33 325 ARG B N 1
ATOM 2458 C CA . ARG A 1 345 ? 16.835 2.129 -16.411 1.00 24.84 325 ARG B CA 1
ATOM 2459 C C . ARG A 1 345 ? 16.485 3.461 -17.070 1.00 31.18 325 ARG B C 1
ATOM 2460 O O . ARG A 1 345 ? 15.511 4.106 -16.661 1.00 28.20 325 ARG B O 1
ATOM 2468 N N . ASP A 1 346 ? 17.251 3.884 -18.074 1.00 31.94 326 ASP B N 1
ATOM 2469 C CA . ASP A 1 346 ? 17.031 5.178 -18.710 1.00 34.77 326 ASP B CA 1
ATOM 2470 C C . ASP A 1 346 ? 15.686 5.192 -19.432 1.00 34.21 326 ASP B C 1
ATOM 2471 O O . ASP A 1 346 ? 15.463 4.415 -20.366 1.00 31.69 326 ASP B O 1
ATOM 2476 N N . ILE A 1 347 ? 14.799 6.093 -19.002 1.00 33.84 327 ILE B N 1
ATOM 2477 C CA . ILE A 1 347 ? 13.457 6.166 -19.573 1.00 35.30 327 ILE B CA 1
ATOM 2478 C C . ILE A 1 347 ? 13.490 6.795 -20.961 1.00 37.75 327 ILE B C 1
ATOM 2479 O O . ILE A 1 347 ? 12.672 6.453 -21.825 1.00 33.28 327 ILE B O 1
ATOM 2484 N N . THR A 1 348 ? 14.430 7.712 -21.209 1.00 35.70 328 THR B N 1
ATOM 2485 C CA . THR A 1 348 ? 14.521 8.329 -22.529 1.00 41.58 328 THR B CA 1
ATOM 2486 C C . THR A 1 348 ? 14.855 7.304 -23.608 1.00 40.53 328 THR B C 1
ATOM 2487 O O . THR A 1 348 ? 14.399 7.434 -24.751 1.00 42.29 328 THR B O 1
ATOM 2491 N N . VAL A 1 349 ? 15.611 6.266 -23.263 1.00 35.37 329 VAL B N 1
ATOM 2492 C CA . VAL A 1 349 ? 16.018 5.276 -24.254 1.00 34.59 329 VAL B CA 1
ATOM 2493 C C . VAL A 1 349 ? 15.051 4.100 -24.306 1.00 36.50 329 VAL B C 1
ATOM 2494 O O . VAL A 1 349 ? 14.704 3.620 -25.389 1.00 35.99 329 VAL B O 1
ATOM 2498 N N . HIS A 1 350 ? 14.589 3.625 -23.150 1.00 35.39 330 HIS B N 1
ATOM 2499 C CA . HIS A 1 350 ? 13.823 2.390 -23.085 1.00 35.33 330 HIS B CA 1
ATOM 2500 C C . HIS A 1 350 ? 12.331 2.596 -22.862 1.00 32.38 330 HIS B C 1
ATOM 2501 O O . HIS A 1 350 ? 11.574 1.624 -22.951 1.00 37.10 330 HIS B O 1
ATOM 2508 N N . GLY A 1 351 ? 11.889 3.815 -22.578 1.00 34.84 331 GLY B N 1
ATOM 2509 C CA . GLY A 1 351 ? 10.474 4.097 -22.434 1.00 31.03 331 GLY B CA 1
ATOM 2510 C C . GLY A 1 351 ? 10.039 4.146 -20.983 1.00 37.76 331 GLY B C 1
ATOM 2511 O O . GLY A 1 351 ? 10.823 3.958 -20.046 1.00 34.40 331 GLY B O 1
ATOM 2512 N N . ALA A 1 352 ? 8.734 4.374 -20.808 1.00 36.48 332 ALA B N 1
ATOM 2513 C CA . ALA A 1 352 ? 8.173 4.544 -19.473 1.00 35.43 332 ALA B CA 1
ATOM 2514 C C . ALA A 1 352 ? 8.222 3.269 -18.642 1.00 32.67 332 ALA B C 1
ATOM 2515 O O . ALA A 1 352 ? 8.136 3.346 -17.413 1.00 36.48 332 ALA B O 1
ATOM 2517 N N . ASP A 1 353 ? 8.354 2.102 -19.275 1.00 34.03 333 ASP B N 1
ATOM 2518 C CA . ASP A 1 353 ? 8.400 0.829 -18.565 1.00 36.52 333 ASP B CA 1
ATOM 2519 C C . ASP A 1 353 ? 9.827 0.332 -18.354 1.00 37.78 333 ASP B C 1
ATOM 2520 O O . ASP A 1 353 ? 10.054 -0.881 -18.284 1.00 37.35 333 ASP B O 1
ATOM 2525 N N . ALA A 1 354 ? 10.796 1.247 -18.254 1.00 37.95 334 ALA B N 1
ATOM 2526 C CA . ALA A 1 354 ? 12.193 0.835 -18.151 1.00 29.88 334 ALA B CA 1
ATOM 2527 C C . ALA A 1 354 ? 12.461 0.029 -16.885 1.00 29.72 334 ALA B C 1
ATOM 2528 O O . ALA A 1 354 ? 13.380 -0.799 -16.863 1.00 35.05 334 ALA B O 1
ATOM 2530 N N . ASP A 1 355 ? 11.677 0.244 -15.830 1.00 31.37 335 ASP B N 1
ATOM 2531 C CA . ASP A 1 355 ? 11.872 -0.476 -14.576 1.00 30.81 335 ASP B CA 1
ATOM 2532 C C . ASP A 1 355 ? 11.259 -1.871 -14.586 1.00 34.17 335 ASP B C 1
ATOM 2533 O O . ASP A 1 355 ? 11.315 -2.560 -13.560 1.00 30.86 335 ASP B O 1
ATOM 2538 N N . ASP A 1 356 ? 10.686 -2.302 -15.707 1.00 28.27 336 ASP B N 1
ATOM 2539 C CA . ASP A 1 356 ? 10.072 -3.615 -15.830 1.00 32.21 336 ASP B CA 1
ATOM 2540 C C . ASP A 1 356 ? 10.965 -4.554 -16.631 1.00 31.03 336 ASP B C 1
ATOM 2541 O O . ASP A 1 356 ? 11.675 -4.137 -17.549 1.00 29.73 336 ASP B O 1
ATOM 2546 N N . PHE A 1 357 ? 10.905 -5.836 -16.284 1.00 30.33 337 PHE B N 1
ATOM 2547 C CA . PHE A 1 357 ? 11.602 -6.880 -17.024 1.00 27.91 337 PHE B CA 1
ATOM 2548 C C . PHE A 1 357 ? 10.704 -7.362 -18.158 1.00 29.50 337 PHE B C 1
ATOM 2549 O O . PHE A 1 357 ? 9.630 -7.921 -17.909 1.00 28.17 337 PHE B O 1
ATOM 2557 N N . ASP A 1 358 ? 11.141 -7.146 -19.401 1.00 29.94 338 ASP B N 1
ATOM 2558 C CA . ASP A 1 358 ? 10.327 -7.493 -20.568 1.00 32.51 338 ASP B CA 1
ATOM 2559 C C . ASP A 1 358 ? 11.272 -7.845 -21.713 1.00 32.32 338 ASP B C 1
ATOM 2560 O O . ASP A 1 358 ? 11.783 -6.950 -22.396 1.00 30.03 338 ASP B O 1
ATOM 2565 N N . ILE A 1 359 ? 11.455 -9.147 -21.950 1.00 31.20 339 ILE B N 1
ATOM 2566 C CA . ILE A 1 359 ? 12.376 -9.596 -22.988 1.00 31.28 339 ILE B CA 1
ATOM 2567 C C . ILE A 1 359 ? 11.864 -9.329 -24.392 1.00 32.16 339 ILE B C 1
ATOM 2568 O O . ILE A 1 359 ? 12.609 -9.532 -25.358 1.00 35.72 339 ILE B O 1
ATOM 2573 N N . THR A 1 360 ? 10.621 -8.878 -24.537 1.00 33.54 340 THR B N 1
ATOM 2574 C CA . THR A 1 360 ? 10.071 -8.553 -25.846 1.00 35.10 340 THR B CA 1
ATOM 2575 C C . THR A 1 360 ? 10.231 -7.083 -26.211 1.00 35.83 340 THR B C 1
ATOM 2576 O O . THR A 1 360 ? 9.841 -6.692 -27.316 1.00 36.36 340 THR B O 1
ATOM 2580 N N . ARG A 1 361 ? 10.791 -6.261 -25.325 1.00 36.35 341 ARG B N 1
ATOM 2581 C CA . ARG A 1 361 ? 10.985 -4.853 -25.642 1.00 37.53 341 ARG B CA 1
ATOM 2582 C C . ARG A 1 361 ? 11.980 -4.698 -26.787 1.00 38.77 341 ARG B C 1
ATOM 2583 O O . ARG A 1 361 ? 12.873 -5.527 -26.983 1.00 42.28 341 ARG B O 1
ATOM 2591 N N . ALA A 1 362 ? 11.817 -3.618 -27.554 1.00 40.29 342 ALA B N 1
ATOM 2592 C CA . ALA A 1 362 ? 12.616 -3.425 -28.757 1.00 42.23 342 ALA B CA 1
ATOM 2593 C C . ALA A 1 362 ? 14.020 -2.911 -28.468 1.00 42.94 342 ALA B C 1
ATOM 2594 O O . ALA A 1 362 ? 14.903 -3.051 -29.322 1.00 43.32 342 ALA B O 1
ATOM 2596 N N . THR A 1 363 ? 14.250 -2.328 -27.292 1.00 36.97 343 THR B N 1
ATOM 2597 C CA . THR A 1 363 ? 15.521 -1.693 -26.976 1.00 34.49 343 THR B CA 1
ATOM 2598 C C . THR A 1 363 ? 16.403 -2.560 -26.084 1.00 38.07 343 THR B C 1
ATOM 2599 O O . THR A 1 363 ? 17.348 -2.047 -25.476 1.00 38.35 343 THR B O 1
ATOM 2603 N N . ALA A 1 364 ? 16.118 -3.861 -26.000 1.00 33.58 344 ALA B N 1
ATOM 2604 C CA . ALA A 1 364 ? 16.860 -4.730 -25.089 1.00 37.76 344 ALA B CA 1
ATOM 2605 C C . ALA A 1 364 ? 18.338 -4.783 -25.458 1.00 35.54 344 ALA B C 1
ATOM 2606 O O . ALA A 1 364 ? 19.210 -4.636 -24.595 1.00 36.54 344 ALA B O 1
ATOM 2608 N N . ALA A 1 365 ? 18.640 -4.978 -26.740 1.00 34.63 345 ALA B N 1
ATOM 2609 C CA . ALA A 1 365 ? 20.023 -5.063 -27.195 1.00 33.30 345 ALA B CA 1
ATOM 2610 C C . ALA A 1 365 ? 20.686 -3.698 -27.340 1.00 37.77 345 ALA B C 1
ATOM 2611 O O . ALA A 1 365 ? 21.811 -3.625 -27.850 1.00 36.98 345 ALA B O 1
ATOM 2613 N N . ARG A 1 366 ? 20.025 -2.626 -26.912 1.00 35.33 346 ARG B N 1
ATOM 2614 C CA . ARG A 1 366 ? 20.609 -1.292 -26.931 1.00 38.57 346 ARG B CA 1
ATOM 2615 C C . ARG A 1 366 ? 21.313 -0.936 -25.629 1.00 32.80 346 ARG B C 1
ATOM 2616 O O . ARG A 1 366 ? 21.807 0.188 -25.497 1.00 33.17 346 ARG B O 1
ATOM 2624 N N . HIS A 1 367 ? 21.397 -1.865 -24.680 1.00 27.53 347 HIS B N 1
ATOM 2625 C CA . HIS A 1 367 ? 22.004 -1.562 -23.396 1.00 26.61 347 HIS B CA 1
ATOM 2626 C C . HIS A 1 367 ? 23.517 -1.400 -23.541 1.00 28.58 347 HIS B C 1
ATOM 2627 O O . HIS A 1 367 ? 24.123 -1.830 -24.525 1.00 31.07 347 HIS B O 1
ATOM 2634 N N . ILE A 1 368 ? 24.126 -0.752 -22.545 1.00 24.93 348 ILE B N 1
ATOM 2635 C CA . ILE A 1 368 ? 25.579 -0.617 -22.488 1.00 27.00 348 ILE B CA 1
ATOM 2636 C C . ILE A 1 368 ? 26.088 -1.183 -21.168 1.00 25.15 348 ILE B C 1
ATOM 2637 O O . ILE A 1 368 ? 26.995 -0.619 -20.543 1.00 26.13 348 ILE B O 1
ATOM 2642 N N . SER A 1 369 ? 25.520 -2.311 -20.738 1.00 22.85 349 SER B N 1
ATOM 2643 C CA . SER A 1 369 ? 25.938 -2.910 -19.476 1.00 23.56 349 SER B CA 1
ATOM 2644 C C . SER A 1 369 ? 27.316 -3.556 -19.551 1.00 29.61 349 SER B C 1
ATOM 2645 O O . SER A 1 369 ? 27.863 -3.922 -18.504 1.00 20.75 349 SER B O 1
ATOM 2648 N N . PHE A 1 370 ? 27.872 -3.731 -20.750 1.00 26.52 350 PHE B N 1
ATOM 2649 C CA . PHE A 1 370 ? 29.264 -4.136 -20.920 1.00 25.48 350 PHE B CA 1
ATOM 2650 C C . PHE A 1 370 ? 30.197 -2.945 -21.096 1.00 25.70 350 PHE B C 1
ATOM 2651 O O . PHE A 1 370 ? 31.391 -3.138 -21.353 1.00 26.16 350 PHE B O 1
ATOM 2659 N N . GLY A 1 371 ? 29.682 -1.727 -20.982 1.00 26.49 351 GLY B N 1
ATOM 2660 C CA . GLY A 1 371 ? 30.477 -0.544 -21.232 1.00 28.12 351 GLY B CA 1
ATOM 2661 C C . GLY A 1 371 ? 30.365 -0.057 -22.664 1.00 25.96 351 GLY B C 1
ATOM 2662 O O . GLY A 1 371 ? 29.568 -0.537 -23.478 1.00 27.44 351 GLY B O 1
ATOM 2663 N N . HIS A 1 372 ? 31.207 0.924 -22.970 1.00 26.27 352 HIS B N 1
ATOM 2664 C CA . HIS A 1 372 ? 31.228 1.553 -24.282 1.00 30.29 352 HIS B CA 1
ATOM 2665 C C . HIS A 1 372 ? 32.569 2.249 -24.442 1.00 26.07 352 HIS B C 1
ATOM 2666 O O . HIS A 1 372 ? 33.183 2.665 -23.458 1.00 30.20 352 HIS B O 1
ATOM 2673 N N . GLY A 1 373 ? 33.023 2.355 -25.686 1.00 29.05 353 GLY B N 1
ATOM 2674 C CA . GLY A 1 373 ? 34.303 2.958 -25.968 1.00 29.43 353 GLY B CA 1
ATOM 2675 C C . GLY A 1 373 ? 35.455 1.981 -25.825 1.00 29.22 353 GLY B C 1
ATOM 2676 O O . GLY A 1 373 ? 35.279 0.759 -25.872 1.00 30.26 353 GLY B O 1
ATOM 2677 N N . PRO A 1 374 ? 36.665 2.512 -25.634 1.00 28.47 354 PRO B N 1
ATOM 2678 C CA . PRO A 1 374 ? 37.855 1.643 -25.629 1.00 27.53 354 PRO B CA 1
ATOM 2679 C C . PRO A 1 374 ? 37.860 0.595 -24.531 1.00 29.92 354 PRO B C 1
ATOM 2680 O O . PRO A 1 374 ? 38.385 -0.504 -24.747 1.00 30.20 354 PRO B O 1
ATOM 2684 N N . HIS A 1 375 ? 37.302 0.891 -23.360 1.00 26.34 355 HIS B N 1
ATOM 2685 C CA . HIS A 1 375 ? 37.351 -0.036 -22.238 1.00 26.27 355 HIS B CA 1
ATOM 2686 C C . HIS A 1 375 ? 36.184 -1.015 -22.223 1.00 28.35 355 HIS B C 1
ATOM 2687 O O . HIS A 1 375 ? 35.992 -1.706 -21.217 1.00 26.60 355 HIS B O 1
ATOM 2694 N N . ILE A 1 376 ? 35.418 -1.100 -23.318 1.00 26.63 356 ILE B N 1
ATOM 2695 C CA . ILE A 1 376 ? 34.290 -2.023 -23.374 1.00 26.69 356 ILE B CA 1
ATOM 2696 C C . ILE A 1 376 ? 34.762 -3.420 -23.003 1.00 22.89 356 ILE B C 1
ATOM 2697 O O . ILE A 1 376 ? 35.879 -3.831 -23.340 1.00 24.25 356 ILE B O 1
ATOM 2702 N N . CYS A 1 377 ? 33.927 -4.129 -22.248 1.00 27.77 357 CYS B N 1
ATOM 2703 C CA . CYS A 1 377 ? 34.260 -5.444 -21.723 1.00 23.65 357 CYS B CA 1
ATOM 2704 C C . CYS A 1 377 ? 34.789 -6.361 -22.823 1.00 25.92 357 CYS B C 1
ATOM 2705 O O . CYS A 1 377 ? 34.075 -6.615 -23.805 1.00 27.78 357 CYS B O 1
ATOM 2708 N N . PRO A 1 378 ? 36.014 -6.880 -22.697 1.00 22.27 358 PRO B N 1
ATOM 2709 C CA . PRO A 1 378 ? 36.525 -7.824 -23.698 1.00 25.54 358 PRO B CA 1
ATOM 2710 C C . PRO A 1 378 ? 35.962 -9.228 -23.561 1.00 26.30 358 PRO B C 1
ATOM 2711 O O . PRO A 1 378 ? 36.108 -10.027 -24.495 1.00 25.49 358 PRO B O 1
ATOM 2715 N N . GLY A 1 379 ? 35.319 -9.552 -22.443 1.00 23.02 359 GLY B N 1
ATOM 2716 C CA . GLY A 1 379 ? 34.806 -10.892 -22.244 1.00 22.28 359 GLY B CA 1
ATOM 2717 C C . GLY A 1 379 ? 33.312 -11.004 -22.460 1.00 24.24 359 GLY B C 1
ATOM 2718 O O . GLY A 1 379 ? 32.693 -11.977 -22.021 1.00 23.32 359 GLY B O 1
ATOM 2719 N N . ALA A 1 380 ? 32.726 -10.023 -23.152 1.00 23.05 360 ALA B N 1
ATOM 2720 C CA . ALA A 1 380 ? 31.276 -10.001 -23.328 1.00 23.45 360 ALA B CA 1
ATOM 2721 C C . ALA A 1 380 ? 30.783 -11.239 -24.066 1.00 26.37 360 ALA B C 1
ATOM 2722 O O . ALA A 1 380 ? 29.752 -11.817 -23.703 1.00 24.43 360 ALA B O 1
ATOM 2724 N N . ALA A 1 381 ? 31.506 -11.664 -25.106 1.00 24.30 361 ALA B N 1
ATOM 2725 C CA . ALA A 1 381 ? 31.102 -12.866 -25.830 1.00 26.92 361 ALA B CA 1
ATOM 2726 C C . ALA A 1 381 ? 31.177 -14.098 -24.936 1.00 25.52 361 ALA B C 1
ATOM 2727 O O . ALA A 1 381 ? 30.344 -15.006 -25.047 1.00 23.74 361 ALA B O 1
ATOM 2729 N N . LEU A 1 382 ? 32.162 -14.142 -24.033 1.00 22.12 362 LEU B N 1
ATOM 2730 C CA . LEU A 1 382 ? 32.280 -15.281 -23.127 1.00 23.49 362 LEU B CA 1
ATOM 2731 C C . LEU A 1 382 ? 31.166 -15.283 -22.091 1.00 24.63 362 LEU B C 1
ATOM 2732 O O . LEU A 1 382 ? 30.612 -16.342 -21.773 1.00 23.95 362 LEU B O 1
ATOM 2737 N N . ALA A 1 383 ? 30.838 -14.110 -21.542 1.00 21.14 363 ALA B N 1
ATOM 2738 C CA . ALA A 1 383 ? 29.727 -14.019 -20.599 1.00 24.01 363 ALA B CA 1
ATOM 2739 C C . ALA A 1 383 ? 28.418 -14.441 -21.251 1.00 25.98 363 ALA B C 1
ATOM 2740 O O . ALA A 1 383 ? 27.635 -15.198 -20.663 1.00 22.37 363 ALA B O 1
ATOM 2742 N N . ARG A 1 384 ? 28.169 -13.964 -22.472 1.00 22.38 364 ARG B N 1
ATOM 2743 C CA . ARG A 1 384 ? 26.964 -14.362 -23.189 1.00 22.26 364 ARG B CA 1
ATOM 2744 C C . ARG A 1 384 ? 26.967 -15.858 -23.469 1.00 25.59 364 ARG B C 1
ATOM 2745 O O . ARG A 1 384 ? 25.925 -16.515 -23.376 1.00 26.90 364 ARG B O 1
ATOM 2753 N N . LEU A 1 385 ? 28.132 -16.416 -23.804 1.00 25.09 365 LEU B N 1
ATOM 2754 C CA . LEU A 1 385 ? 28.206 -17.839 -24.116 1.00 22.76 365 LEU B CA 1
ATOM 2755 C C . LEU A 1 385 ? 27.954 -18.694 -22.881 1.00 25.18 365 LEU B C 1
ATOM 2756 O O . LEU A 1 385 ? 27.219 -19.686 -22.949 1.00 24.85 365 LEU B O 1
ATOM 2761 N N . GLU A 1 386 ? 28.554 -18.330 -21.743 1.00 22.71 366 GLU B N 1
ATOM 2762 C CA . GLU A 1 386 ? 28.339 -19.097 -20.520 1.00 22.74 366 GLU B CA 1
ATOM 2763 C C . GLU A 1 386 ? 26.868 -19.092 -20.121 1.00 23.98 366 GLU B C 1
ATOM 2764 O O . GLU A 1 386 ? 26.300 -20.136 -19.782 1.00 24.33 366 GLU B O 1
ATOM 2770 N N . ALA A 1 387 ? 26.235 -17.917 -20.147 1.00 23.94 367 ALA B N 1
ATOM 2771 C CA . ALA A 1 387 ? 24.824 -17.841 -19.781 1.00 23.97 367 ALA B CA 1
ATOM 2772 C C . ALA A 1 387 ? 23.947 -18.563 -20.795 1.00 25.21 367 ALA B C 1
ATOM 2773 O O . ALA A 1 387 ? 22.976 -19.229 -20.417 1.00 24.42 367 ALA B O 1
ATOM 2775 N N . ALA A 1 388 ? 24.271 -18.449 -22.088 1.00 20.66 368 ALA B N 1
ATOM 2776 C CA . ALA A 1 388 ? 23.452 -19.080 -23.118 1.00 26.11 368 ALA B CA 1
ATOM 2777 C C . ALA A 1 388 ? 23.536 -20.598 -23.082 1.00 29.01 368 ALA B C 1
ATOM 2778 O O . ALA A 1 388 ? 22.632 -21.269 -23.588 1.00 26.00 368 ALA B O 1
ATOM 2780 N N . ILE A 1 389 ? 24.595 -21.153 -22.506 1.00 27.35 369 ILE B N 1
ATOM 2781 C CA . ILE A 1 389 ? 24.677 -22.594 -22.306 1.00 22.88 369 ILE B CA 1
ATOM 2782 C C . ILE A 1 389 ? 24.031 -22.998 -20.992 1.00 24.54 369 ILE B C 1
ATOM 2783 O O . ILE A 1 389 ? 23.211 -23.918 -20.946 1.00 24.32 369 ILE B O 1
ATOM 2788 N N . ALA A 1 390 ? 24.360 -22.285 -19.914 1.00 21.88 370 ALA B N 1
ATOM 2789 C CA . ALA A 1 390 ? 23.944 -22.719 -18.584 1.00 22.09 370 ALA B CA 1
ATOM 2790 C C . ALA A 1 390 ? 22.440 -22.582 -18.388 1.00 24.52 370 ALA B C 1
ATOM 2791 O O . ALA A 1 390 ? 21.806 -23.469 -17.803 1.00 23.07 370 ALA B O 1
ATOM 2793 N N . LEU A 1 391 ? 21.842 -21.482 -18.876 1.00 22.97 371 LEU B N 1
ATOM 2794 C CA . LEU A 1 391 ? 20.438 -21.223 -18.568 1.00 23.60 371 LEU B CA 1
ATOM 2795 C C . LEU A 1 391 ? 19.504 -22.262 -19.181 1.00 23.28 371 LEU B C 1
ATOM 2796 O O . LEU A 1 391 ? 18.716 -22.871 -18.439 1.00 25.03 371 LEU B O 1
ATOM 2801 N N . PRO A 1 392 ? 19.521 -22.511 -20.495 1.00 24.73 372 PRO B N 1
ATOM 2802 C CA . PRO A 1 392 ? 18.633 -23.561 -21.017 1.00 26.60 372 PRO B CA 1
ATOM 2803 C C . PRO A 1 392 ? 18.971 -24.936 -20.483 1.00 27.78 372 PRO B C 1
ATOM 2804 O O . PRO A 1 392 ? 18.065 -25.758 -20.302 1.00 26.58 372 PRO B O 1
ATOM 2808 N N . ALA A 1 393 ? 20.248 -25.209 -20.206 1.00 20.97 373 ALA B N 1
ATOM 2809 C CA . ALA A 1 393 ? 20.601 -26.499 -19.622 1.00 25.55 373 ALA B CA 1
ATOM 2810 C C . ALA A 1 393 ? 19.954 -26.671 -18.255 1.00 24.50 373 ALA B C 1
ATOM 2811 O O . ALA A 1 393 ? 19.480 -27.763 -17.916 1.00 27.73 373 ALA B O 1
ATOM 2813 N N . LEU A 1 394 ? 19.903 -25.596 -17.464 1.00 24.51 374 LEU B N 1
ATOM 2814 C CA . LEU A 1 394 ? 19.298 -25.669 -16.137 1.00 22.92 374 LEU B CA 1
ATOM 2815 C C . LEU A 1 394 ? 17.802 -25.953 -16.226 1.00 25.56 374 LEU B C 1
ATOM 2816 O O . LEU A 1 394 ? 17.288 -26.859 -15.557 1.00 26.29 374 LEU B O 1
ATOM 2821 N N . PHE A 1 395 ? 17.088 -25.194 -17.060 1.00 24.70 375 PHE B N 1
ATOM 2822 C CA . PHE A 1 395 ? 15.636 -25.324 -17.117 1.00 27.73 375 PHE B CA 1
ATOM 2823 C C . PHE A 1 395 ? 15.200 -26.562 -17.890 1.00 32.17 375 PHE B C 1
ATOM 2824 O O . PHE A 1 395 ? 14.105 -27.081 -17.649 1.00 32.98 375 PHE B O 1
ATOM 2832 N N . THR A 1 396 ? 16.025 -27.049 -18.817 1.00 26.66 376 THR B N 1
ATOM 2833 C CA . THR A 1 396 ? 15.716 -28.320 -19.463 1.00 29.58 376 THR B CA 1
ATOM 2834 C C . THR A 1 396 ? 15.871 -29.477 -18.484 1.00 31.46 376 THR B C 1
ATOM 2835 O O . THR A 1 396 ? 15.031 -30.385 -18.446 1.00 33.06 376 THR B O 1
ATOM 2839 N N . ARG A 1 397 ? 16.921 -29.442 -17.663 1.00 27.32 377 ARG B N 1
ATOM 2840 C CA . ARG A 1 397 ? 17.166 -30.521 -16.713 1.00 27.99 377 ARG B CA 1
ATOM 2841 C C . ARG A 1 397 ? 16.123 -30.527 -15.601 1.00 28.92 377 ARG B C 1
ATOM 2842 O O . ARG A 1 397 ? 15.658 -31.594 -15.183 1.00 30.00 377 ARG B O 1
ATOM 2850 N N . PHE A 1 398 ? 15.738 -29.348 -15.114 1.00 28.58 378 PHE B N 1
ATOM 2851 C CA . PHE A 1 398 ? 14.797 -29.207 -14.003 1.00 26.33 378 PHE B CA 1
ATOM 2852 C C . PHE A 1 398 ? 13.660 -28.289 -14.437 1.00 32.75 378 PHE B C 1
ATOM 2853 O O . PHE A 1 398 ? 13.593 -27.122 -14.026 1.00 30.04 378 PHE B O 1
ATOM 2861 N N . PRO A 1 399 ? 12.732 -28.793 -15.254 1.00 29.19 379 PRO B N 1
ATOM 2862 C CA . PRO A 1 399 ? 11.668 -27.921 -15.782 1.00 35.44 379 PRO B CA 1
ATOM 2863 C C . PRO A 1 399 ? 10.738 -27.363 -14.716 1.00 37.32 379 PRO B C 1
ATOM 2864 O O . PRO A 1 399 ? 10.084 -26.341 -14.962 1.00 39.27 379 PRO B O 1
ATOM 2868 N N . HIS A 1 400 ? 10.658 -27.989 -13.542 1.00 32.10 380 HIS B N 1
ATOM 2869 C CA . HIS A 1 400 ? 9.777 -27.535 -12.476 1.00 36.47 380 HIS B CA 1
ATOM 2870 C C . HIS A 1 400 ? 10.536 -26.829 -11.360 1.00 33.81 380 HIS B C 1
ATOM 2871 O O . HIS A 1 400 ? 10.021 -26.708 -10.244 1.00 28.43 380 HIS B O 1
ATOM 2878 N N . LEU A 1 401 ? 11.743 -26.348 -11.653 1.00 29.95 381 LEU B N 1
ATOM 2879 C CA . LEU A 1 401 ? 12.522 -25.588 -10.685 1.00 31.74 381 LEU B CA 1
ATOM 2880 C C . LEU A 1 401 ? 11.767 -24.337 -10.259 1.00 34.13 381 LEU B C 1
ATOM 2881 O O . LEU A 1 401 ? 11.207 -23.617 -11.088 1.00 35.22 381 LEU B O 1
ATOM 2886 N N . HIS A 1 402 ? 11.762 -24.071 -8.958 1.00 31.46 382 HIS B N 1
ATOM 2887 C CA . HIS A 1 402 ? 11.005 -22.949 -8.427 1.00 30.29 382 HIS B CA 1
ATOM 2888 C C . HIS A 1 402 ? 11.624 -22.528 -7.101 1.00 30.57 382 HIS B C 1
ATOM 2889 O O . HIS A 1 402 ? 12.359 -23.306 -6.479 1.00 30.17 382 HIS B O 1
ATOM 2896 N N . PRO A 1 403 ? 11.363 -21.300 -6.652 1.00 31.66 383 PRO B N 1
ATOM 2897 C CA . PRO A 1 403 ? 11.986 -20.825 -5.411 1.00 29.23 383 PRO B CA 1
ATOM 2898 C C . PRO A 1 403 ? 11.375 -21.488 -4.187 1.00 31.76 383 PRO B C 1
ATOM 2899 O O . PRO A 1 403 ? 10.175 -21.767 -4.141 1.00 35.25 383 PRO B O 1
ATOM 2903 N N . ALA A 1 404 ? 12.218 -21.730 -3.186 1.00 30.93 384 ALA B N 1
ATOM 2904 C CA . ALA A 1 404 ? 11.773 -22.166 -1.868 1.00 35.21 384 ALA B CA 1
ATOM 2905 C C . ALA A 1 404 ? 11.591 -20.995 -0.916 1.00 41.26 384 ALA B C 1
ATOM 2906 O O . ALA A 1 404 ? 11.146 -21.188 0.222 1.00 39.06 384 ALA B O 1
ATOM 2908 N N . LEU A 1 405 ? 11.939 -19.792 -1.363 1.00 39.22 385 LEU B N 1
ATOM 2909 C CA . LEU A 1 405 ? 11.856 -18.549 -0.636 1.00 43.45 385 LEU B CA 1
ATOM 2910 C C . LEU A 1 405 ? 11.349 -17.523 -1.639 1.00 41.33 385 LEU B C 1
ATOM 2911 O O . LEU A 1 405 ? 11.747 -17.568 -2.812 1.00 40.18 385 LEU B O 1
ATOM 2916 N N . PRO A 1 406 ? 10.464 -16.617 -1.228 1.00 40.57 386 PRO B N 1
ATOM 2917 C CA . PRO A 1 406 ? 9.999 -15.574 -2.150 1.00 37.67 386 PRO B CA 1
ATOM 2918 C C . PRO A 1 406 ? 11.173 -14.824 -2.764 1.00 35.36 386 PRO B C 1
ATOM 2919 O O . PRO A 1 406 ? 12.077 -14.368 -2.061 1.00 37.45 386 PRO B O 1
ATOM 2923 N N . LEU A 1 407 ? 11.166 -14.730 -4.098 1.00 35.10 387 LEU B N 1
ATOM 2924 C CA . LEU A 1 407 ? 12.293 -14.146 -4.824 1.00 38.11 387 LEU B CA 1
ATOM 2925 C C . LEU A 1 407 ? 12.635 -12.745 -4.330 1.00 39.05 387 LEU B C 1
ATOM 2926 O O . LEU A 1 407 ? 13.815 -12.389 -4.224 1.00 38.75 387 LEU B O 1
ATOM 2931 N N . ASP A 1 408 ? 11.620 -11.935 -4.013 1.00 39.66 388 ASP B N 1
ATOM 2932 C CA . ASP A 1 408 ? 11.883 -10.570 -3.568 1.00 48.84 388 ASP B CA 1
ATOM 2933 C C . ASP A 1 408 ? 12.530 -10.505 -2.189 1.00 43.44 388 ASP B C 1
ATOM 2934 O O . ASP A 1 408 ? 12.931 -9.416 -1.765 1.00 46.72 388 ASP B O 1
ATOM 2939 N N . GLN A 1 409 ? 12.641 -11.628 -1.482 1.00 36.93 389 GLN B N 1
ATOM 2940 C CA . GLN A 1 409 ? 13.316 -11.667 -0.194 1.00 43.34 389 GLN B CA 1
ATOM 2941 C C . GLN A 1 409 ? 14.770 -12.113 -0.293 1.00 42.44 389 GLN B C 1
ATOM 2942 O O . GLN A 1 409 ? 15.441 -12.225 0.737 1.00 42.16 389 GLN B O 1
ATOM 2948 N N . ILE A 1 410 ? 15.271 -12.368 -1.497 1.00 37.83 390 ILE B N 1
ATOM 2949 C CA . ILE A 1 410 ? 16.683 -12.693 -1.685 1.00 37.08 390 ILE B CA 1
ATOM 2950 C C . ILE A 1 410 ? 17.469 -11.394 -1.555 1.00 36.09 390 ILE B C 1
ATOM 2951 O O . ILE A 1 410 ? 17.280 -10.473 -2.362 1.00 34.45 390 ILE B O 1
ATOM 2956 N N . PRO A 1 411 ? 18.342 -11.267 -0.561 1.00 34.84 391 PRO B N 1
ATOM 2957 C CA . PRO A 1 411 ? 19.046 -10.003 -0.343 1.00 32.83 391 PRO B CA 1
ATOM 2958 C C . PRO A 1 411 ? 20.356 -9.924 -1.114 1.00 32.84 391 PRO B C 1
ATOM 2959 O O . PRO A 1 411 ? 20.949 -10.932 -1.505 1.00 31.23 391 PRO B O 1
ATOM 2963 N N . ASN A 1 412 ? 20.794 -8.689 -1.336 1.00 29.64 392 ASN B N 1
ATOM 2964 C CA . ASN A 1 412 ? 22.122 -8.455 -1.881 1.00 28.79 392 ASN B CA 1
ATOM 2965 C C . ASN A 1 412 ? 23.165 -8.562 -0.777 1.00 27.82 392 ASN B C 1
ATOM 2966 O O . ASN A 1 412 ? 22.919 -8.200 0.378 1.00 27.78 392 ASN B O 1
ATOM 2971 N N . LEU A 1 413 ? 24.335 -9.077 -1.141 1.00 24.15 393 LEU B N 1
ATOM 2972 C CA . LEU A 1 413 ? 25.471 -9.023 -0.242 1.00 25.13 393 LEU B CA 1
ATOM 2973 C C . LEU A 1 413 ? 25.938 -7.576 -0.097 1.00 28.59 393 LEU B C 1
ATOM 2974 O O . LEU A 1 413 ? 25.748 -6.762 -1.005 1.00 26.42 393 LEU B O 1
ATOM 2979 N N . PRO A 1 414 ? 26.560 -7.230 1.033 1.00 28.51 394 PRO B N 1
ATOM 2980 C CA . PRO A 1 414 ? 27.054 -5.858 1.209 1.00 28.05 394 PRO B CA 1
ATOM 2981 C C . PRO A 1 414 ? 28.250 -5.557 0.317 1.00 28.00 394 PRO B C 1
ATOM 2982 O O . PRO A 1 414 ? 29.387 -5.441 0.786 1.00 25.15 394 PRO B O 1
ATOM 2986 N N . VAL A 1 415 ? 27.983 -5.428 -0.981 1.00 27.73 395 VAL B N 1
ATOM 2987 C CA . VAL A 1 415 ? 28.982 -5.084 -1.986 1.00 26.56 395 VAL B CA 1
ATOM 2988 C C . VAL A 1 415 ? 28.471 -3.858 -2.727 1.00 27.32 395 VAL B C 1
ATOM 2989 O O . VAL A 1 415 ? 27.431 -3.922 -3.394 1.00 26.46 395 VAL B O 1
ATOM 2993 N N . LEU A 1 416 ? 29.213 -2.756 -2.632 1.00 27.05 396 LEU B N 1
ATOM 2994 C CA . LEU A 1 416 ? 28.692 -1.460 -3.056 1.00 29.35 396 LEU B CA 1
ATOM 2995 C C . LEU A 1 416 ? 28.517 -1.387 -4.569 1.00 30.93 396 LEU B C 1
ATOM 2996 O O . LEU A 1 416 ? 27.486 -0.915 -5.065 1.00 27.35 396 LEU B O 1
ATOM 3001 N N . THR A 1 417 ? 29.515 -1.847 -5.320 1.00 22.74 397 THR B N 1
ATOM 3002 C CA . THR A 1 417 ? 29.574 -1.587 -6.752 1.00 27.32 397 THR B CA 1
ATOM 3003 C C . THR A 1 417 ? 29.156 -2.773 -7.608 1.00 27.21 397 THR B C 1
ATOM 3004 O O . THR A 1 417 ? 29.011 -2.612 -8.825 1.00 26.24 397 THR B O 1
ATOM 3008 N N . GLN A 1 418 ? 28.951 -3.945 -7.011 1.00 24.91 398 GLN B N 1
ATOM 3009 C CA . GLN A 1 418 ? 28.598 -5.148 -7.748 1.00 25.62 398 GLN B CA 1
ATOM 3010 C C . GLN A 1 418 ? 27.235 -5.634 -7.288 1.00 24.55 398 GLN B C 1
ATOM 3011 O O . GLN A 1 418 ? 26.902 -5.547 -6.101 1.00 22.05 398 GLN B O 1
ATOM 3017 N N . ASN A 1 419 ? 26.456 -6.162 -8.232 1.00 22.20 399 ASN B N 1
ATOM 3018 C CA . ASN A 1 419 ? 25.112 -6.664 -7.944 1.00 22.78 399 ASN B CA 1
ATOM 3019 C C . ASN A 1 419 ? 25.227 -8.130 -7.544 1.00 23.02 399 ASN B C 1
ATOM 3020 O O . ASN A 1 419 ? 25.037 -9.048 -8.344 1.00 22.37 399 ASN B O 1
ATOM 3025 N N . ASP A 1 420 ? 25.528 -8.346 -6.265 1.00 23.99 400 ASP B N 1
ATOM 3026 C CA . ASP A 1 420 ? 25.877 -9.663 -5.742 1.00 25.98 400 ASP B CA 1
ATOM 3027 C C . ASP A 1 420 ? 24.753 -10.180 -4.854 1.00 29.61 400 ASP B C 1
ATOM 3028 O O . ASP A 1 420 ? 24.453 -9.577 -3.818 1.00 27.16 400 ASP B O 1
ATOM 3033 N N . LEU A 1 421 ? 24.154 -11.302 -5.249 1.00 28.07 401 LEU B N 1
ATOM 3034 C CA . LEU A 1 421 ? 23.089 -11.927 -4.474 1.00 26.70 401 LEU B CA 1
ATOM 3035 C C . LEU A 1 421 ? 23.679 -12.850 -3.415 1.00 30.27 401 LEU B C 1
ATOM 3036 O O . LEU A 1 421 ? 24.703 -13.501 -3.641 1.00 30.32 401 LEU B O 1
ATOM 3041 N N . SER A 1 422 ? 23.018 -12.908 -2.255 1.00 28.34 402 SER B N 1
ATOM 3042 C CA . SER A 1 422 ? 23.555 -13.665 -1.126 1.00 29.35 402 SER B CA 1
ATOM 3043 C C . SER A 1 422 ? 23.406 -15.169 -1.332 1.00 30.88 402 SER B C 1
ATOM 3044 O O . SER A 1 422 ? 24.381 -15.923 -1.236 1.00 35.20 402 SER B O 1
ATOM 3047 N N . HIS A 1 423 ? 22.183 -15.627 -1.581 1.00 30.66 403 HIS B N 1
ATOM 3048 C CA . HIS A 1 423 ? 21.901 -17.046 -1.752 1.00 29.45 403 HIS B CA 1
ATOM 3049 C C . HIS A 1 423 ? 20.587 -17.168 -2.506 1.00 28.69 403 HIS B C 1
ATOM 3050 O O . HIS A 1 423 ? 19.791 -16.228 -2.548 1.00 31.38 403 HIS B O 1
ATOM 3057 N N . PHE A 1 424 ? 20.369 -18.335 -3.107 1.00 25.71 404 PHE B N 1
ATOM 3058 C CA . PHE A 1 424 ? 19.252 -18.544 -4.031 1.00 25.92 404 PHE B CA 1
ATOM 3059 C C . PHE A 1 424 ? 18.620 -19.898 -3.737 1.00 27.42 404 PHE B C 1
ATOM 3060 O O . PHE A 1 424 ? 18.875 -20.889 -4.432 1.00 25.28 404 PHE B O 1
ATOM 3068 N N . PRO A 1 425 ? 17.779 -19.977 -2.703 1.00 27.21 405 PRO B N 1
ATOM 3069 C CA . PRO A 1 425 ? 17.195 -21.272 -2.320 1.00 27.36 405 PRO B CA 1
ATOM 3070 C C . PRO A 1 425 ? 16.100 -21.703 -3.285 1.00 27.57 405 PRO B C 1
ATOM 3071 O O . PRO A 1 425 ? 15.134 -20.973 -3.521 1.00 23.74 405 PRO B O 1
ATOM 3075 N N . ILE A 1 426 ? 16.240 -22.918 -3.818 1.00 28.79 406 ILE B N 1
ATOM 3076 C CA . ILE A 1 426 ? 15.286 -23.460 -4.775 1.00 27.66 406 ILE B CA 1
ATOM 3077 C C . ILE A 1 426 ? 14.950 -24.896 -4.405 1.00 24.37 406 ILE B C 1
ATOM 3078 O O . ILE A 1 426 ? 15.635 -25.541 -3.607 1.00 26.99 406 ILE B O 1
ATOM 3083 N N . HIS A 1 427 ? 13.868 -25.386 -4.999 1.00 29.24 407 HIS B N 1
ATOM 3084 C CA . HIS A 1 427 ? 13.539 -26.802 -5.028 1.00 30.03 407 HIS B CA 1
ATOM 3085 C C . HIS A 1 427 ? 13.577 -27.265 -6.476 1.00 29.65 407 HIS B C 1
ATOM 3086 O O . HIS A 1 427 ? 13.193 -26.519 -7.382 1.00 28.55 407 HIS B O 1
ATOM 3093 N N . LEU A 1 428 ? 14.068 -28.487 -6.697 1.00 27.13 408 LEU B N 1
ATOM 3094 C CA . LEU A 1 428 ? 14.188 -28.990 -8.062 1.00 28.67 408 LEU B CA 1
ATOM 3095 C C . LEU A 1 428 ? 12.823 -29.250 -8.686 1.00 31.39 408 LEU B C 1
ATOM 3096 O O . LEU A 1 428 ? 12.664 -29.110 -9.904 1.00 33.59 408 LEU B O 1
ATOM 3101 N N . GLY A 1 429 ? 11.836 -29.630 -7.882 1.00 32.81 409 GLY B N 1
ATOM 3102 C CA . GLY A 1 429 ? 10.491 -29.853 -8.383 1.00 33.68 409 GLY B CA 1
ATOM 3103 C C . GLY A 1 429 ? 10.268 -31.253 -8.915 1.00 39.62 409 GLY B C 1
ATOM 3104 O O . GLY A 1 429 ? 11.218 -32.018 -9.083 1.00 47.96 409 GLY B O 1
ATOM 3105 N N . PRO B 1 25 ? -4.337 -18.678 5.295 1.00 89.83 5 PRO A N 1
ATOM 3106 C CA . PRO B 1 25 ? -5.163 -19.887 5.242 1.00 85.40 5 PRO A CA 1
ATOM 3107 C C . PRO B 1 25 ? -4.874 -20.844 6.392 1.00 87.65 5 PRO A C 1
ATOM 3108 O O . PRO B 1 25 ? -3.716 -21.091 6.730 1.00 88.24 5 PRO A O 1
ATOM 3112 N N . HIS B 1 26 ? -5.941 -21.373 6.981 1.00 86.36 6 HIS A N 1
ATOM 3113 C CA . HIS B 1 26 ? -5.844 -22.134 8.217 1.00 82.86 6 HIS A CA 1
ATOM 3114 C C . HIS B 1 26 ? -5.409 -23.572 7.951 1.00 78.41 6 HIS A C 1
ATOM 3115 O O . HIS B 1 26 ? -5.866 -24.209 6.998 1.00 79.86 6 HIS A O 1
ATOM 3122 N N . SER B 1 27 ? -4.520 -24.081 8.805 1.00 69.67 7 SER A N 1
ATOM 3123 C CA . SER B 1 27 ? -4.135 -25.486 8.776 1.00 66.31 7 SER A CA 1
ATOM 3124 C C . SER B 1 27 ? -3.866 -25.959 10.199 1.00 59.91 7 SER A C 1
ATOM 3125 O O . SER B 1 27 ? -3.484 -25.171 11.068 1.00 64.24 7 SER A O 1
ATOM 3128 N N . ASP B 1 28 ? -4.066 -27.259 10.426 1.00 46.28 8 ASP A N 1
ATOM 3129 C CA . ASP B 1 28 ? -3.903 -27.838 11.754 1.00 42.96 8 ASP A CA 1
ATOM 3130 C C . ASP B 1 28 ? -2.488 -28.316 12.049 1.00 46.91 8 ASP A C 1
ATOM 3131 O O . ASP B 1 28 ? -2.163 -28.545 13.219 1.00 40.99 8 ASP A O 1
ATOM 3136 N N . THR B 1 29 ? -1.653 -28.482 11.029 1.00 48.09 9 THR A N 1
ATOM 3137 C CA . THR B 1 29 ? -0.242 -28.799 11.205 1.00 47.72 9 THR A CA 1
ATOM 3138 C C . THR B 1 29 ? 0.566 -27.571 10.814 1.00 45.73 9 THR A C 1
ATOM 3139 O O . THR B 1 29 ? 0.446 -27.080 9.686 1.00 45.75 9 THR A O 1
ATOM 3143 N N . LEU B 1 30 ? 1.370 -27.070 11.747 1.00 40.54 10 LEU A N 1
ATOM 3144 C CA . LEU B 1 30 ? 2.170 -25.872 11.522 1.00 42.06 10 LEU A CA 1
ATOM 3145 C C . LEU B 1 30 ? 3.521 -26.288 10.950 1.00 42.06 10 LEU A C 1
ATOM 3146 O O . LEU B 1 30 ? 4.315 -26.948 11.628 1.00 39.37 10 LEU A O 1
ATOM 3151 N N . THR B 1 31 ? 3.779 -25.908 9.701 1.00 44.46 11 THR A N 1
ATOM 3152 C CA . THR B 1 31 ? 5.042 -26.229 9.048 1.00 41.17 11 THR A CA 1
ATOM 3153 C C . THR B 1 31 ? 6.101 -25.217 9.468 1.00 43.26 11 THR A C 1
ATOM 3154 O O . THR B 1 31 ? 5.948 -24.014 9.229 1.00 41.24 11 THR A O 1
ATOM 3158 N N . ILE B 1 32 ? 7.166 -25.699 10.106 1.00 37.53 12 ILE A N 1
ATOM 3159 C CA . ILE B 1 32 ? 8.272 -24.822 10.471 1.00 36.94 12 ILE A CA 1
ATOM 3160 C C . ILE B 1 32 ? 9.047 -24.473 9.207 1.00 36.29 12 ILE A C 1
ATOM 3161 O O . ILE B 1 32 ? 9.637 -25.346 8.562 1.00 38.18 12 ILE A O 1
ATOM 3166 N N . ASP B 1 33 ? 9.053 -23.196 8.854 1.00 40.86 13 ASP A N 1
ATOM 3167 C CA . ASP B 1 33 ? 9.675 -22.759 7.609 1.00 38.61 13 ASP A CA 1
ATOM 3168 C C . ASP B 1 33 ? 11.192 -22.851 7.718 1.00 36.58 13 ASP A C 1
ATOM 3169 O O . ASP B 1 33 ? 11.778 -22.219 8.607 1.00 39.33 13 ASP A O 1
ATOM 3174 N N . PRO B 1 34 ? 11.866 -23.607 6.845 1.00 40.50 14 PRO A N 1
ATOM 3175 C CA . PRO B 1 34 ? 13.327 -23.743 6.969 1.00 42.71 14 PRO A CA 1
ATOM 3176 C C . PRO B 1 34 ? 14.099 -22.474 6.645 1.00 37.74 14 PRO A C 1
ATOM 3177 O O . PRO B 1 34 ? 15.265 -22.366 7.044 1.00 38.96 14 PRO A O 1
ATOM 3181 N N . MET B 1 35 ? 13.498 -21.512 5.949 1.00 37.95 15 MET A N 1
ATOM 3182 C CA . MET B 1 35 ? 14.177 -20.268 5.609 1.00 37.93 15 MET A CA 1
ATOM 3183 C C . MET B 1 35 ? 14.041 -19.201 6.687 1.00 37.96 15 MET A C 1
ATOM 3184 O O . MET B 1 35 ? 14.634 -18.126 6.548 1.00 40.75 15 MET A O 1
ATOM 3189 N N . ILE B 1 36 ? 13.284 -19.476 7.751 1.00 36.67 16 ILE A N 1
ATOM 3190 C CA . ILE B 1 36 ? 13.066 -18.548 8.858 1.00 36.79 16 ILE A CA 1
ATOM 3191 C C . ILE B 1 36 ? 12.581 -17.217 8.297 1.00 35.40 16 ILE A C 1
ATOM 3192 O O . ILE B 1 36 ? 13.130 -16.155 8.614 1.00 34.57 16 ILE A O 1
ATOM 3197 N N . THR B 1 37 ? 11.549 -17.266 7.452 1.00 36.39 17 THR A N 1
ATOM 3198 C CA . THR B 1 37 ? 11.031 -16.053 6.826 1.00 39.33 17 THR A CA 1
ATOM 3199 C C . THR B 1 37 ? 10.162 -15.241 7.780 1.00 40.86 17 THR A C 1
ATOM 3200 O O . THR B 1 37 ? 10.184 -14.005 7.745 1.00 44.38 17 THR A O 1
ATOM 3204 N N . ASP B 1 38 ? 9.402 -15.913 8.649 1.00 32.83 18 ASP A N 1
ATOM 3205 C CA . ASP B 1 38 ? 8.493 -15.248 9.575 1.00 41.42 18 ASP A CA 1
ATOM 3206 C C . ASP B 1 38 ? 8.605 -15.928 10.942 1.00 38.65 18 ASP A C 1
ATOM 3207 O O . ASP B 1 38 ? 7.728 -16.674 11.372 1.00 35.28 18 ASP A O 1
ATOM 3212 N N . LEU B 1 39 ? 9.710 -15.664 11.642 1.00 37.71 19 LEU A N 1
ATOM 3213 C CA . LEU B 1 39 ? 9.897 -16.255 12.964 1.00 32.86 19 LEU A CA 1
ATOM 3214 C C . LEU B 1 39 ? 8.879 -15.713 13.960 1.00 32.50 19 LEU A C 1
ATOM 3215 O O . LEU B 1 39 ? 8.324 -16.472 14.764 1.00 31.03 19 LEU A O 1
ATOM 3220 N N . ALA B 1 40 ? 8.618 -14.404 13.921 1.00 33.43 20 ALA A N 1
ATOM 3221 C CA . ALA B 1 40 ? 7.622 -13.816 14.812 1.00 35.00 20 ALA A CA 1
ATOM 3222 C C . ALA B 1 40 ? 6.246 -14.424 14.572 1.00 38.05 20 ALA A C 1
ATOM 3223 O O . ALA B 1 40 ? 5.538 -14.786 15.520 1.00 33.58 20 ALA A O 1
ATOM 3225 N N . GLY B 1 41 ? 5.850 -14.543 13.303 1.00 37.95 21 GLY A N 1
ATOM 3226 C CA . GLY B 1 41 ? 4.557 -15.130 12.991 1.00 33.91 21 GLY A CA 1
ATOM 3227 C C . GLY B 1 41 ? 4.445 -16.571 13.452 1.00 36.27 21 GLY A C 1
ATOM 3228 O O . GLY B 1 41 ? 3.443 -16.969 14.048 1.00 34.86 21 GLY A O 1
ATOM 3229 N N . GLU B 1 42 ? 5.479 -17.374 13.181 1.00 32.92 22 GLU A N 1
ATOM 3230 C CA . GLU B 1 42 ? 5.457 -18.769 13.611 1.00 33.94 22 GLU A CA 1
ATOM 3231 C C . GLU B 1 42 ? 5.400 -18.882 15.128 1.00 34.41 22 GLU A C 1
ATOM 3232 O O . GLU B 1 42 ? 4.664 -19.718 15.666 1.00 37.44 22 GLU A O 1
ATOM 3238 N N . THR B 1 43 ? 6.174 -18.052 15.835 1.00 33.52 23 THR A N 1
ATOM 3239 C CA . THR B 1 43 ? 6.183 -18.117 17.294 1.00 35.07 23 THR A CA 1
ATOM 3240 C C . THR B 1 43 ? 4.816 -17.763 17.870 1.00 33.18 23 THR A C 1
ATOM 3241 O O . THR B 1 43 ? 4.351 -18.401 18.823 1.00 34.99 23 THR A O 1
ATOM 3245 N N . SER B 1 44 ? 4.155 -16.751 17.303 1.00 34.32 24 SER A N 1
ATOM 3246 C CA . SER B 1 44 ? 2.818 -16.399 17.772 1.00 34.77 24 SER A CA 1
ATOM 3247 C C . SER B 1 44 ? 1.808 -17.484 17.422 1.00 36.23 24 SER A C 1
ATOM 3248 O O . SER B 1 44 ? 0.927 -17.801 18.230 1.00 34.85 24 SER A O 1
ATOM 3251 N N . ARG B 1 45 ? 1.918 -18.062 16.221 1.00 36.17 25 ARG A N 1
ATOM 3252 C CA . ARG B 1 45 ? 1.012 -19.140 15.832 1.00 39.20 25 ARG A CA 1
ATOM 3253 C C . ARG B 1 45 ? 1.212 -20.371 16.707 1.00 37.27 25 ARG A C 1
ATOM 3254 O O . ARG B 1 45 ? 0.242 -21.046 17.071 1.00 36.51 25 ARG A O 1
ATOM 3262 N N . LEU B 1 46 ? 2.464 -20.677 17.058 1.00 36.55 26 LEU A N 1
ATOM 3263 C CA . LEU B 1 46 ? 2.728 -21.798 17.955 1.00 32.66 26 LEU A CA 1
ATOM 3264 C C . LEU B 1 46 ? 2.132 -21.551 19.334 1.00 34.03 26 LEU A C 1
ATOM 3265 O O . LEU B 1 46 ? 1.560 -22.462 19.944 1.00 36.85 26 LEU A O 1
ATOM 3270 N N . ARG B 1 47 ? 2.269 -20.326 19.849 1.00 34.32 27 ARG A N 1
ATOM 3271 C CA . ARG B 1 47 ? 1.659 -19.997 21.133 1.00 41.04 27 ARG A CA 1
ATOM 3272 C C . ARG B 1 47 ? 0.140 -20.084 21.059 1.00 36.02 27 ARG A C 1
ATOM 3273 O O . ARG B 1 47 ? -0.500 -20.641 21.957 1.00 38.50 27 ARG A O 1
ATOM 3281 N N . ALA B 1 48 ? -0.452 -19.548 19.988 1.00 40.41 28 ALA A N 1
ATOM 3282 C CA . ALA B 1 48 ? -1.907 -19.537 19.866 1.00 43.30 28 ALA A CA 1
ATOM 3283 C C . ALA B 1 48 ? -2.483 -20.941 19.719 1.00 40.33 28 ALA A C 1
ATOM 3284 O O . ALA B 1 48 ? -3.604 -21.198 20.172 1.00 46.14 28 ALA A O 1
ATOM 3286 N N . ALA B 1 49 ? -1.748 -21.852 19.089 1.00 41.67 29 ALA A N 1
ATOM 3287 C CA . ALA B 1 49 ? -2.214 -23.217 18.888 1.00 41.32 29 ALA A CA 1
ATOM 3288 C C . ALA B 1 49 ? -1.809 -24.160 20.014 1.00 43.89 29 ALA A C 1
ATOM 3289 O O . ALA B 1 49 ? -2.108 -25.356 19.937 1.00 43.92 29 ALA A O 1
ATOM 3291 N N . GLY B 1 50 ? -1.162 -23.652 21.062 1.00 42.92 30 GLY A N 1
ATOM 3292 C CA . GLY B 1 50 ? -0.611 -24.486 22.103 1.00 36.15 30 GLY A CA 1
ATOM 3293 C C . GLY B 1 50 ? -1.595 -24.770 23.218 1.00 47.13 30 GLY A C 1
ATOM 3294 O O . GLY B 1 50 ? -2.791 -24.490 23.104 1.00 48.16 30 GLY A O 1
ATOM 3295 N N . PRO B 1 51 ? -1.107 -25.334 24.336 1.00 43.09 31 PRO A N 1
ATOM 3296 C CA . PRO B 1 51 ? 0.310 -25.577 24.644 1.00 35.61 31 PRO A CA 1
ATOM 3297 C C . PRO B 1 51 ? 0.901 -26.838 24.004 1.00 36.71 31 PRO A C 1
ATOM 3298 O O . PRO B 1 51 ? 2.102 -27.077 24.127 1.00 36.47 31 PRO A O 1
ATOM 3302 N N . LEU B 1 52 ? 0.065 -27.628 23.333 1.00 37.41 32 LEU A N 1
ATOM 3303 C CA . LEU B 1 52 ? 0.500 -28.827 22.624 1.00 31.38 32 LEU A CA 1
ATOM 3304 C C . LEU B 1 52 ? -0.121 -28.805 21.237 1.00 41.64 32 LEU A C 1
ATOM 3305 O O . LEU B 1 52 ? -1.346 -28.729 21.107 1.00 36.42 32 LEU A O 1
ATOM 3310 N N . THR B 1 53 ? 0.716 -28.859 20.204 1.00 34.68 33 THR A N 1
ATOM 3311 C CA . THR B 1 53 ? 0.216 -28.756 18.842 1.00 42.76 33 THR A CA 1
ATOM 3312 C C . THR B 1 53 ? 1.093 -29.578 17.909 1.00 41.10 33 THR A C 1
ATOM 3313 O O . THR B 1 53 ? 2.259 -29.856 18.199 1.00 38.42 33 THR A O 1
ATOM 3317 N N . ARG B 1 54 ? 0.507 -29.968 16.781 1.00 43.72 34 ARG A N 1
ATOM 3318 C CA . ARG B 1 54 ? 1.225 -30.723 15.765 1.00 41.30 34 ARG A CA 1
ATOM 3319 C C . ARG B 1 54 ? 2.032 -29.784 14.879 1.00 40.70 34 ARG A C 1
ATOM 3320 O O . ARG B 1 54 ? 1.558 -28.712 14.490 1.00 36.14 34 ARG A O 1
ATOM 3328 N N . ILE B 1 55 ? 3.263 -30.192 14.558 1.00 34.43 35 ILE A N 1
ATOM 3329 C CA . ILE B 1 55 ? 4.123 -29.436 13.660 1.00 33.19 35 ILE A CA 1
ATOM 3330 C C . ILE B 1 55 ? 4.694 -30.368 12.602 1.00 34.72 35 ILE A C 1
ATOM 3331 O O . ILE B 1 55 ? 4.665 -31.594 12.731 1.00 34.78 35 ILE A O 1
ATOM 3336 N N . ASP B 1 56 ? 5.200 -29.759 11.533 1.00 32.29 36 ASP A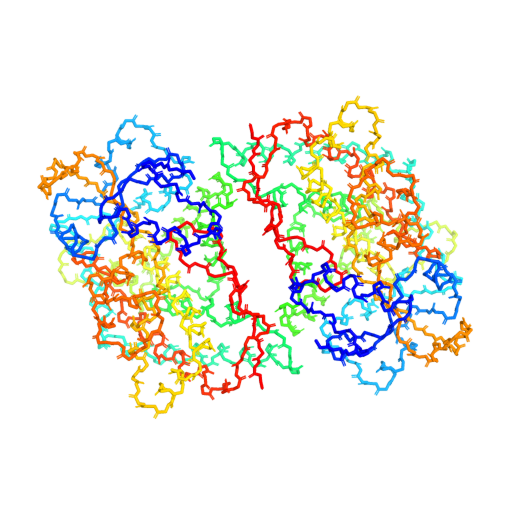 N 1
ATOM 3337 C CA . ASP B 1 56 ? 5.836 -30.463 10.428 1.00 37.17 36 ASP A CA 1
ATOM 3338 C C . ASP B 1 56 ? 7.274 -29.975 10.308 1.00 34.31 36 ASP A C 1
ATOM 3339 O O . ASP B 1 56 ? 7.509 -28.784 10.078 1.00 32.39 36 ASP A O 1
ATOM 3344 N N . LEU B 1 57 ? 8.226 -30.890 10.471 1.00 36.18 37 LEU A N 1
ATOM 3345 C CA . LEU B 1 57 ? 9.658 -30.601 10.376 1.00 30.86 37 LEU A CA 1
ATOM 3346 C C . LEU B 1 57 ? 10.197 -31.255 9.105 1.00 34.48 37 LEU A C 1
ATOM 3347 O O . LEU B 1 57 ? 10.611 -32.415 9.121 1.00 33.15 37 LEU A O 1
ATOM 3352 N N . LEU B 1 58 ? 10.203 -30.494 8.009 1.00 28.54 38 LEU A N 1
ATOM 3353 C CA . LEU B 1 58 ? 10.700 -30.963 6.713 1.00 31.25 38 LEU A CA 1
ATOM 3354 C C . LEU B 1 58 ? 10.098 -32.317 6.336 1.00 40.78 38 LEU A C 1
ATOM 3355 O O . LEU B 1 58 ? 10.804 -33.270 5.994 1.00 35.53 38 LEU A O 1
ATOM 3360 N N . GLY B 1 59 ? 8.772 -32.406 6.418 1.00 32.01 39 GLY A N 1
ATOM 3361 C CA . GLY B 1 59 ? 8.072 -33.613 6.036 1.00 39.23 39 GLY A CA 1
ATOM 3362 C C . GLY B 1 59 ? 7.889 -34.639 7.133 1.00 43.06 39 GLY A C 1
ATOM 3363 O O . GLY B 1 59 ? 7.239 -35.665 6.891 1.00 41.71 39 GLY A O 1
ATOM 3364 N N . VAL B 1 60 ? 8.434 -34.407 8.317 1.00 35.16 40 VAL A N 1
ATOM 3365 C CA . VAL B 1 60 ? 8.373 -35.353 9.430 1.00 38.05 40 VAL A CA 1
ATOM 3366 C C . VAL B 1 60 ? 7.454 -34.776 10.499 1.00 37.95 40 VAL A C 1
ATOM 3367 O O . VAL B 1 60 ? 7.663 -33.636 10.926 1.00 34.44 40 VAL A O 1
ATOM 3371 N N . PRO B 1 61 ? 6.450 -35.518 10.960 1.00 33.86 41 PRO A N 1
ATOM 3372 C CA . PRO B 1 61 ? 5.521 -34.984 11.958 1.00 37.43 41 PRO A CA 1
ATOM 3373 C C . PRO B 1 61 ? 6.020 -35.164 13.381 1.00 37.01 41 PRO A C 1
ATOM 3374 O O . PRO B 1 61 ? 6.685 -36.143 13.725 1.00 37.79 41 PRO A O 1
ATOM 3378 N N . ALA B 1 62 ? 5.673 -34.190 14.217 1.00 32.80 42 ALA A N 1
ATOM 3379 C CA . ALA B 1 62 ? 5.977 -34.250 15.639 1.00 32.37 42 ALA A CA 1
ATOM 3380 C C . ALA B 1 62 ? 5.015 -33.326 16.369 1.00 31.91 42 ALA A C 1
ATOM 3381 O O . ALA B 1 62 ? 4.327 -32.503 15.760 1.00 37.35 42 ALA A O 1
ATOM 3383 N N . LEU B 1 63 ? 4.971 -33.479 17.686 1.00 26.85 43 LEU A N 1
ATOM 3384 C CA . LEU B 1 63 ? 4.235 -32.573 18.555 1.00 28.43 43 LEU A CA 1
ATOM 3385 C C . LEU B 1 63 ? 5.185 -31.514 19.096 1.00 35.19 43 LEU A C 1
ATOM 3386 O O . LEU B 1 63 ? 6.361 -31.792 19.347 1.00 34.57 43 LEU A O 1
ATOM 3391 N N . ALA B 1 64 ? 4.678 -30.295 19.252 1.00 26.17 44 ALA A N 1
ATOM 3392 C CA . ALA B 1 64 ? 5.444 -29.185 19.799 1.00 31.84 44 ALA A CA 1
ATOM 3393 C C . ALA B 1 64 ? 4.819 -28.740 21.112 1.00 35.39 44 ALA A C 1
ATOM 3394 O O . ALA B 1 64 ? 3.613 -28.483 21.174 1.00 34.60 44 ALA A O 1
ATOM 3396 N N . VAL B 1 65 ? 5.636 -28.656 22.158 1.00 29.83 45 VAL A N 1
ATOM 3397 C CA . VAL B 1 65 ? 5.197 -28.126 23.444 1.00 31.58 45 VAL A CA 1
ATOM 3398 C C . VAL B 1 65 ? 5.536 -26.640 23.465 1.00 34.37 45 VAL A C 1
ATOM 3399 O O . VAL B 1 65 ? 6.711 -26.261 23.477 1.00 31.45 45 VAL A O 1
ATOM 3403 N N . THR B 1 66 ? 4.507 -25.795 23.464 1.00 31.63 46 THR A N 1
ATOM 3404 C CA . THR B 1 66 ? 4.688 -24.352 23.377 1.00 29.29 46 THR A CA 1
ATOM 3405 C C . THR B 1 66 ? 4.265 -23.620 24.642 1.00 32.57 46 THR A C 1
ATOM 3406 O O . THR B 1 66 ? 4.352 -22.388 24.685 1.00 36.64 46 THR A O 1
ATOM 3410 N N . GLY B 1 67 ? 3.815 -24.336 25.667 1.00 35.56 47 GLY A N 1
ATOM 3411 C CA . GLY B 1 67 ? 3.338 -23.732 26.905 1.00 36.04 47 GLY A CA 1
ATOM 3412 C C . GLY B 1 67 ? 4.337 -23.924 28.030 1.00 29.02 47 GLY A C 1
ATOM 3413 O O . GLY B 1 67 ? 4.961 -24.983 28.147 1.00 31.20 47 GLY A O 1
ATOM 3414 N N . HIS B 1 68 ? 4.457 -22.900 28.878 1.00 31.93 48 HIS A N 1
ATOM 3415 C CA . HIS B 1 68 ? 5.455 -22.910 29.942 1.00 32.48 48 HIS A CA 1
ATOM 3416 C C . HIS B 1 68 ? 5.173 -24.006 30.964 1.00 32.18 48 HIS A C 1
ATOM 3417 O O . HIS B 1 68 ? 6.040 -24.838 31.252 1.00 28.87 48 HIS A O 1
ATOM 3424 N N . THR B 1 69 ? 3.960 -24.024 31.525 1.00 32.55 49 THR A N 1
ATOM 3425 C CA . THR B 1 69 ? 3.657 -24.988 32.579 1.00 32.93 49 THR A CA 1
ATOM 3426 C C . THR B 1 69 ? 3.687 -26.419 32.052 1.00 34.19 49 THR A C 1
ATOM 3427 O O . THR B 1 69 ? 4.196 -27.324 32.726 1.00 35.93 49 THR A O 1
ATOM 3431 N N . LEU B 1 70 ? 3.156 -26.647 30.850 1.00 33.09 50 LEU A N 1
ATOM 3432 C CA . LEU B 1 70 ? 3.192 -27.996 30.292 1.00 33.52 50 LEU A CA 1
ATOM 3433 C C . LEU B 1 70 ? 4.620 -28.444 30.002 1.00 35.41 50 LEU A C 1
ATOM 3434 O O . LEU B 1 70 ? 4.940 -29.629 30.157 1.00 35.22 50 LEU A O 1
ATOM 3439 N N . ALA B 1 71 ? 5.491 -27.517 29.589 1.00 32.96 51 ALA A N 1
ATOM 3440 C CA . ALA B 1 71 ? 6.891 -27.865 29.358 1.00 32.39 51 ALA A CA 1
ATOM 3441 C C . ALA B 1 71 ? 7.557 -28.349 30.640 1.00 32.39 51 ALA A C 1
ATOM 3442 O O . ALA B 1 71 ? 8.215 -29.396 30.653 1.00 31.44 51 ALA A O 1
ATOM 3444 N N . ARG B 1 72 ? 7.411 -27.585 31.727 1.00 30.82 52 ARG A N 1
ATOM 3445 C CA . ARG B 1 72 ? 7.995 -27.990 33.003 1.00 30.66 52 ARG A CA 1
ATOM 3446 C C . ARG B 1 72 ? 7.497 -29.365 33.427 1.00 36.61 52 ARG A C 1
ATOM 3447 O O . ARG B 1 72 ? 8.259 -30.169 33.977 1.00 32.42 52 ARG A O 1
ATOM 3455 N N . GLN B 1 73 ? 6.220 -29.654 33.174 1.00 30.98 53 GLN A N 1
ATOM 3456 C CA . GLN B 1 73 ? 5.666 -30.952 33.538 1.00 32.80 53 GLN A CA 1
ATOM 3457 C C . GLN B 1 73 ? 6.263 -32.066 32.685 1.00 35.54 53 GLN A C 1
ATOM 3458 O O . GLN B 1 73 ? 6.665 -33.113 33.205 1.00 37.12 53 GLN A O 1
ATOM 3464 N N . LEU B 1 74 ? 6.338 -31.856 31.369 1.00 32.09 54 LEU A N 1
ATOM 3465 C CA . LEU B 1 74 ? 6.819 -32.908 30.480 1.00 34.65 54 LEU A CA 1
ATOM 3466 C C . LEU B 1 74 ? 8.330 -33.089 30.559 1.00 35.88 54 LEU A C 1
ATOM 3467 O O . LEU B 1 74 ? 8.826 -34.200 30.342 1.00 35.27 54 LEU A O 1
ATOM 3472 N N . LEU B 1 75 ? 9.073 -32.022 30.863 1.00 31.47 55 LEU A N 1
ATOM 3473 C CA . LEU B 1 75 ? 10.521 -32.139 30.993 1.00 32.28 55 LEU A CA 1
ATOM 3474 C C . LEU B 1 75 ? 10.926 -32.968 32.207 1.00 35.14 55 LEU A C 1
ATOM 3475 O O . LEU B 1 75 ? 12.074 -33.419 32.281 1.00 34.30 55 LEU A O 1
ATOM 3480 N N . THR B 1 76 ? 10.011 -33.191 33.148 1.00 33.16 56 THR A N 1
ATOM 3481 C CA . THR B 1 76 ? 10.261 -34.066 34.284 1.00 35.86 56 THR A CA 1
ATOM 3482 C C . THR B 1 76 ? 9.487 -35.374 34.200 1.00 41.09 56 THR A C 1
ATOM 3483 O O . THR B 1 76 ? 9.537 -36.170 35.143 1.00 44.80 56 THR A O 1
ATOM 3487 N N . ASP B 1 77 ? 8.778 -35.619 33.101 1.00 39.48 57 ASP A N 1
ATOM 3488 C CA . ASP B 1 77 ? 8.020 -36.854 32.940 1.00 40.10 57 ASP A CA 1
ATOM 3489 C C . ASP B 1 77 ? 8.956 -37.956 32.457 1.00 41.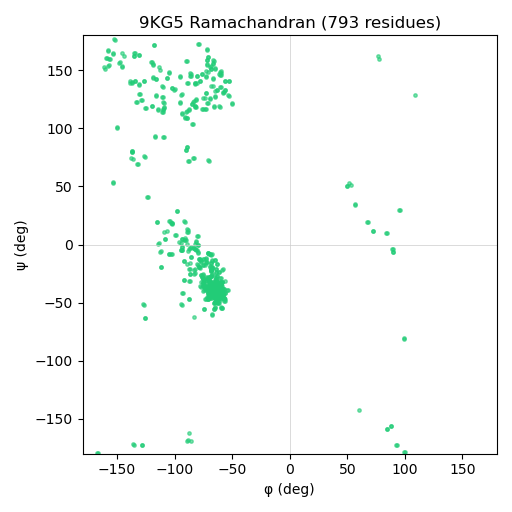63 57 ASP A C 1
ATOM 3490 O O . ASP B 1 77 ? 9.530 -37.861 31.366 1.00 39.31 57 ASP A O 1
ATOM 3495 N N . THR B 1 78 ? 9.095 -39.011 33.261 1.00 41.23 58 THR A N 1
ATOM 3496 C CA . THR B 1 78 ? 10.014 -40.096 32.940 1.00 40.97 58 THR A CA 1
ATOM 3497 C C . THR B 1 78 ? 9.585 -40.905 31.724 1.00 40.44 58 THR A C 1
ATOM 3498 O O . THR B 1 78 ? 10.363 -41.748 31.263 1.00 38.18 58 THR A O 1
ATOM 3502 N N . ARG B 1 79 ? 8.384 -40.678 31.197 1.00 38.73 59 ARG A N 1
ATOM 3503 C CA . ARG B 1 79 ? 7.897 -41.408 30.034 1.00 41.66 59 ARG A CA 1
ATOM 3504 C C . ARG B 1 79 ? 8.332 -40.781 28.715 1.00 39.60 59 ARG A C 1
ATOM 3505 O O . ARG B 1 79 ? 8.014 -41.326 27.652 1.00 36.97 59 ARG A O 1
ATOM 3513 N N . LEU B 1 80 ? 9.040 -39.655 28.756 1.00 38.17 60 LEU A N 1
ATOM 3514 C CA . LEU B 1 80 ? 9.584 -39.004 27.569 1.00 36.09 60 LEU A CA 1
ATOM 3515 C C . LEU B 1 80 ? 11.099 -39.148 27.593 1.00 34.76 60 LEU A C 1
ATOM 3516 O O . LEU B 1 80 ? 11.758 -38.620 28.496 1.00 32.10 60 LEU A O 1
ATOM 3521 N N . VAL B 1 81 ? 11.647 -39.858 26.607 1.00 31.76 61 VAL A N 1
ATOM 3522 C CA . VAL B 1 81 ? 13.073 -40.149 26.565 1.00 32.39 61 VAL A CA 1
ATOM 3523 C C . VAL B 1 81 ? 13.679 -39.565 25.295 1.00 32.02 61 VAL A C 1
ATOM 3524 O O . VAL B 1 81 ? 12.995 -39.335 24.292 1.00 28.57 61 VAL A O 1
ATOM 3528 N N . LYS B 1 82 ? 14.995 -39.336 25.354 1.00 33.36 62 LYS A N 1
ATOM 3529 C CA . LYS B 1 82 ? 15.743 -38.778 24.233 1.00 33.61 62 LYS A CA 1
ATOM 3530 C C . LYS B 1 82 ? 16.151 -39.830 23.207 1.00 34.64 62 LYS A C 1
ATOM 3531 O O . LYS B 1 82 ? 16.433 -39.475 22.057 1.00 33.77 62 LYS A O 1
ATOM 3537 N N . ASP B 1 83 ? 16.207 -41.102 23.603 1.00 30.53 63 ASP A N 1
ATOM 3538 C CA . ASP B 1 83 ? 16.733 -42.161 22.746 1.00 35.23 63 ASP A CA 1
ATOM 3539 C C . ASP B 1 83 ? 15.919 -42.300 21.464 1.00 36.10 63 ASP A C 1
ATOM 3540 O O . ASP B 1 83 ? 14.728 -42.623 21.503 1.00 31.92 63 ASP A O 1
ATOM 3545 N N . ILE B 1 84 ? 16.581 -42.091 20.321 1.00 35.42 64 ILE A N 1
ATOM 3546 C CA . ILE B 1 84 ? 15.906 -42.153 19.029 1.00 33.60 64 ILE A CA 1
ATOM 3547 C C . ILE B 1 84 ? 15.307 -43.527 18.757 1.00 34.79 64 ILE A C 1
ATOM 3548 O O . ILE B 1 84 ? 14.363 -43.642 17.970 1.00 31.02 64 ILE A O 1
ATOM 3553 N N . ASN B 1 85 ? 15.822 -44.580 19.394 1.00 34.35 65 ASN A N 1
ATOM 3554 C CA . ASN B 1 85 ? 15.253 -45.906 19.181 1.00 39.97 65 ASN A CA 1
ATOM 3555 C C . ASN B 1 85 ? 13.845 -46.043 19.748 1.00 39.64 65 ASN A C 1
ATOM 3556 O O . ASN B 1 85 ? 13.157 -47.016 19.421 1.00 38.37 65 ASN A O 1
ATOM 3561 N N . ALA B 1 86 ? 13.400 -45.100 20.577 1.00 35.45 66 ALA A N 1
ATOM 3562 C CA . ALA B 1 86 ? 12.020 -45.067 21.043 1.00 31.82 66 ALA A CA 1
ATOM 3563 C C . ALA B 1 86 ? 11.082 -44.396 20.049 1.00 30.81 66 ALA A C 1
ATOM 3564 O O . ALA B 1 86 ? 9.872 -44.348 20.299 1.00 34.34 66 ALA A O 1
ATOM 3566 N N . TRP B 1 87 ? 11.610 -43.880 18.941 1.00 33.86 67 TRP A N 1
ATOM 3567 C CA . TRP B 1 87 ? 10.817 -43.176 17.939 1.00 31.05 67 TRP A CA 1
ATOM 3568 C C . TRP B 1 87 ? 10.197 -44.181 16.976 1.00 37.23 67 TRP A C 1
ATOM 3569 O O . TRP B 1 87 ? 10.917 -44.927 16.305 1.00 37.03 67 TRP A O 1
ATOM 3580 N N . SER B 1 88 ? 8.863 -44.189 16.891 1.00 37.45 68 SER A N 1
ATOM 3581 C CA . SER B 1 88 ? 8.194 -45.140 16.008 1.00 41.18 68 SER A CA 1
ATOM 3582 C C . SER B 1 88 ? 8.537 -44.885 14.545 1.00 39.11 68 SER A C 1
ATOM 3583 O O . SER B 1 88 ? 8.573 -45.826 13.745 1.00 42.15 68 SER A O 1
ATOM 3586 N N . LEU B 1 89 ? 8.795 -43.627 14.176 1.00 38.99 69 LEU A N 1
ATOM 3587 C CA . LEU B 1 89 ? 9.211 -43.332 12.809 1.00 34.21 69 LEU A CA 1
ATOM 3588 C C . LEU B 1 89 ? 10.619 -43.840 12.532 1.00 36.91 69 LEU A C 1
ATOM 3589 O O . LEU B 1 89 ? 10.938 -44.186 11.389 1.00 38.85 69 LEU A O 1
ATOM 3594 N N . TRP B 1 90 ? 11.477 -43.867 13.554 1.00 37.55 70 TRP A N 1
ATOM 3595 C CA . TRP B 1 90 ? 12.816 -44.428 13.406 1.00 39.64 70 TRP A CA 1
ATOM 3596 C C . TRP B 1 90 ? 12.783 -45.951 13.382 1.00 34.85 70 TRP A C 1
ATOM 3597 O O . TRP B 1 90 ? 13.514 -46.579 12.608 1.00 42.13 70 TRP A O 1
ATOM 3608 N N . GLN B 1 91 ? 11.945 -46.556 14.228 1.00 42.69 71 GLN A N 1
ATOM 3609 C CA . GLN B 1 91 ? 11.811 -48.009 14.245 1.00 44.29 71 GLN A CA 1
ATOM 3610 C C . GLN B 1 91 ? 11.328 -48.539 12.901 1.00 43.23 71 GLN A C 1
ATOM 3611 O O . GLN B 1 91 ? 11.842 -49.545 12.399 1.00 49.23 71 GLN A O 1
ATOM 3617 N N . SER B 1 92 ? 10.343 -47.873 12.304 1.00 44.06 72 SER A N 1
ATOM 3618 C CA . SER B 1 92 ? 9.751 -48.310 11.047 1.00 48.61 72 SER A CA 1
ATOM 3619 C C . SER B 1 92 ? 10.592 -47.949 9.829 1.00 49.06 72 SER A C 1
ATOM 3620 O O . SER B 1 92 ? 10.194 -48.277 8.706 1.00 45.55 72 SER A O 1
ATOM 3623 N N . GLY B 1 93 ? 11.733 -47.290 10.016 1.00 44.94 73 GLY A N 1
ATOM 3624 C CA . GLY B 1 93 ? 12.533 -46.857 8.889 1.00 41.44 73 GLY A CA 1
ATOM 3625 C C . GLY B 1 93 ? 11.951 -45.704 8.108 1.00 40.05 73 GLY A C 1
ATOM 3626 O O . GLY B 1 93 ? 12.440 -45.405 7.014 1.00 40.82 73 GLY A O 1
ATOM 3627 N N . THR B 1 94 ? 10.915 -45.046 8.633 1.00 35.82 74 THR A N 1
ATOM 3628 C CA . THR B 1 94 ? 10.313 -43.922 7.925 1.00 35.02 74 THR A CA 1
ATOM 3629 C C . THR B 1 94 ? 11.260 -42.728 7.874 1.00 35.94 74 THR A C 1
ATOM 3630 O O . THR B 1 94 ? 11.388 -42.072 6.833 1.00 32.46 74 THR A O 1
ATOM 3634 N N . VAL B 1 95 ? 11.941 -42.440 8.980 1.00 33.92 75 VAL A N 1
ATOM 3635 C CA . VAL B 1 95 ? 12.955 -41.391 9.034 1.00 32.27 75 VAL A CA 1
ATOM 3636 C C . VAL B 1 95 ? 14.322 -42.047 8.917 1.00 33.84 75 VAL A C 1
ATOM 3637 O O . VAL B 1 95 ? 14.590 -43.060 9.575 1.00 34.76 75 VAL A O 1
ATOM 3641 N N . THR B 1 96 ? 15.180 -41.487 8.061 1.00 28.79 76 THR A N 1
ATOM 3642 C CA . THR B 1 96 ? 16.517 -42.032 7.843 1.00 32.51 76 THR A CA 1
ATOM 3643 C C . THR B 1 96 ? 17.576 -40.950 8.005 1.00 29.47 76 THR A C 1
ATOM 3644 O O . THR B 1 96 ? 17.265 -39.825 8.410 1.00 30.75 76 THR A O 1
ATOM 3648 N N . ARG B 1 97 ? 18.830 -41.276 7.676 1.00 30.82 77 ARG A N 1
ATOM 3649 C CA . ARG B 1 97 ? 19.903 -40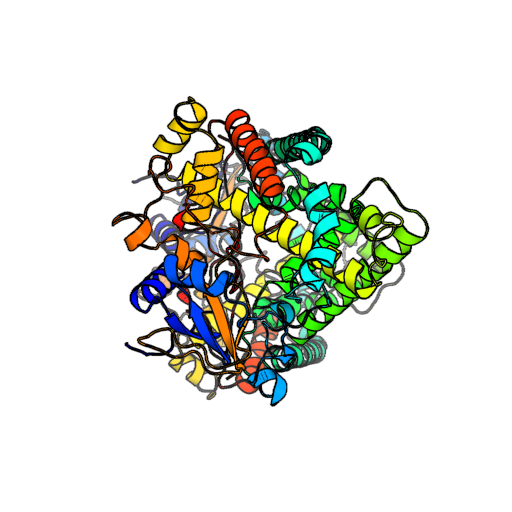.287 7.716 1.00 33.81 77 ARG A CA 1
ATOM 3650 C C . ARG B 1 97 ? 19.793 -39.256 6.603 1.00 32.83 77 ARG A C 1
ATOM 3651 O O . ARG B 1 97 ? 20.555 -38.283 6.605 1.00 30.04 77 ARG A O 1
ATOM 3659 N N . GLN B 1 98 ? 18.870 -39.435 5.659 1.00 29.58 78 GLN A N 1
ATOM 3660 C CA . GLN B 1 98 ? 18.664 -38.432 4.625 1.00 36.17 78 GLN A CA 1
ATOM 3661 C C . GLN B 1 98 ? 17.840 -37.252 5.119 1.00 33.18 78 GLN A C 1
ATOM 3662 O O . GLN B 1 98 ? 17.767 -36.233 4.426 1.00 29.34 78 GLN A O 1
ATOM 3668 N N . TRP B 1 99 ? 17.216 -37.369 6.282 1.00 28.83 79 TRP A N 1
ATOM 3669 C CA . TRP B 1 99 ? 16.474 -36.253 6.850 1.00 28.50 79 TRP A CA 1
ATOM 3670 C C . TRP B 1 99 ? 17.449 -35.160 7.279 1.00 25.93 79 TRP A C 1
ATOM 3671 O O . TRP B 1 99 ? 18.395 -35.441 8.022 1.00 28.38 79 TRP A O 1
ATOM 3682 N N . PRO B 1 100 ? 17.272 -33.918 6.818 1.00 27.48 80 PRO A N 1
ATOM 3683 C CA . PRO B 1 100 ? 18.284 -32.881 7.091 1.00 25.75 80 PRO A CA 1
ATOM 3684 C C . PRO B 1 100 ? 18.465 -32.548 8.565 1.00 28.78 80 PRO A C 1
ATOM 3685 O O . PRO B 1 100 ? 19.491 -31.955 8.923 1.00 29.14 80 PRO A O 1
ATOM 3689 N N . LEU B 1 101 ? 17.522 -32.915 9.430 1.00 25.80 81 LEU A N 1
ATOM 3690 C CA . LEU B 1 101 ? 17.620 -32.630 10.856 1.00 25.75 81 LEU A CA 1
ATOM 3691 C C . LEU B 1 101 ? 18.123 -33.822 11.666 1.00 27.28 81 LEU A C 1
ATOM 3692 O O . LEU B 1 101 ? 18.126 -33.760 12.900 1.00 26.33 81 LEU A O 1
ATOM 3697 N N . ILE B 1 102 ? 18.572 -34.893 11.005 1.00 25.58 82 ILE A N 1
ATOM 3698 C CA . ILE B 1 102 ? 18.915 -36.118 11.725 1.00 29.00 82 ILE A CA 1
ATOM 3699 C C . ILE B 1 102 ? 20.155 -35.925 12.595 1.00 24.74 82 ILE A C 1
ATOM 3700 O O . ILE B 1 102 ? 20.318 -36.608 13.613 1.00 27.31 82 ILE A O 1
ATOM 3705 N N . GLY B 1 103 ? 21.044 -35.003 12.222 1.00 23.38 83 GLY A N 1
ATOM 3706 C CA . GLY B 1 103 ? 22.218 -34.728 13.035 1.00 25.82 83 GLY A CA 1
ATOM 3707 C C . GLY B 1 103 ? 21.917 -34.134 14.395 1.00 25.73 83 GLY A C 1
ATOM 3708 O O . GLY B 1 103 ? 22.812 -34.091 15.247 1.00 23.86 83 GLY A O 1
ATOM 3709 N N . MET B 1 104 ? 20.692 -33.667 14.616 1.00 24.21 84 MET A N 1
ATOM 3710 C CA . MET B 1 104 ? 20.307 -33.146 15.918 1.00 24.00 84 MET A CA 1
ATOM 3711 C C . MET B 1 104 ? 19.838 -34.237 16.870 1.00 25.87 84 MET A C 1
ATOM 3712 O O . MET B 1 104 ? 19.698 -33.970 18.068 1.00 24.68 84 MET A O 1
ATOM 3717 N N . ILE B 1 105 ? 19.614 -35.456 16.375 1.00 25.10 85 ILE A N 1
ATOM 3718 C CA . ILE B 1 105 ? 18.976 -36.502 17.170 1.00 27.52 85 ILE A CA 1
ATOM 3719 C C . ILE B 1 105 ? 19.824 -37.767 17.179 1.00 33.42 85 ILE A C 1
ATOM 3720 O O . ILE B 1 105 ? 20.121 -38.318 18.244 1.00 28.87 85 ILE A O 1
ATOM 3725 N N . ASP B 1 106 ? 20.208 -38.248 15.994 1.00 28.48 86 ASP A N 1
ATOM 3726 C CA . ASP B 1 106 ? 20.936 -39.514 15.882 1.00 29.08 86 ASP A CA 1
ATOM 3727 C C . ASP B 1 106 ? 22.425 -39.268 16.123 1.00 27.98 86 ASP A C 1
ATOM 3728 O O . ASP B 1 106 ? 23.256 -39.280 15.212 1.00 26.74 86 ASP A O 1
ATOM 3733 N N . VAL B 1 107 ? 22.759 -39.057 17.394 1.00 29.23 87 VAL A N 1
ATOM 3734 C CA . VAL B 1 107 ? 24.113 -38.713 17.802 1.00 32.55 87 VAL A CA 1
ATOM 3735 C C . VAL B 1 107 ? 24.655 -39.804 18.722 1.00 35.95 87 VAL A C 1
ATOM 3736 O O . VAL B 1 107 ? 23.938 -40.713 19.140 1.00 30.77 87 VAL A O 1
ATOM 3740 N N . ASP B 1 108 ? 25.945 -39.694 19.032 1.00 37.27 88 ASP A N 1
ATOM 3741 C CA . ASP B 1 108 ? 26.620 -40.662 19.881 1.00 41.50 88 ASP A CA 1
ATOM 3742 C C . ASP B 1 108 ? 26.069 -40.626 21.304 1.00 42.96 88 ASP A C 1
ATOM 3743 O O . ASP B 1 108 ? 25.497 -39.629 21.755 1.00 41.22 88 ASP A O 1
ATOM 3748 N N . ARG B 1 109 ? 26.266 -41.735 22.018 1.00 30.80 89 ARG A N 1
ATOM 3749 C CA . ARG B 1 109 ? 25.842 -41.813 23.410 1.00 32.28 89 ARG A CA 1
ATOM 3750 C C . ARG B 1 109 ? 26.499 -40.708 24.226 1.00 31.32 89 ARG A C 1
ATOM 3751 O O . ARG B 1 109 ? 27.712 -40.498 24.142 1.00 31.44 89 ARG A O 1
ATOM 3759 N N . SER B 1 110 ? 25.693 -39.994 25.004 1.00 29.91 90 SER A N 1
ATOM 3760 C CA . SER B 1 110 ? 26.177 -38.889 25.826 1.00 31.70 90 SER A CA 1
ATOM 3761 C C . SER B 1 110 ? 25.075 -38.515 26.807 1.00 27.77 90 SER A C 1
ATOM 3762 O O . SER B 1 110 ? 23.993 -39.111 26.813 1.00 27.51 90 SER A O 1
ATOM 3765 N N . MET B 1 111 ? 25.355 -37.499 27.629 1.00 27.57 91 MET A N 1
ATOM 3766 C CA . MET B 1 111 ? 24.336 -36.971 28.527 1.00 29.22 91 MET A CA 1
ATOM 3767 C C . MET B 1 111 ? 23.107 -36.481 27.771 1.00 25.82 91 MET A C 1
ATOM 3768 O O . MET B 1 111 ? 22.028 -36.378 28.363 1.00 26.71 91 MET A O 1
ATOM 3773 N N . ALA B 1 112 ? 23.243 -36.183 26.478 1.00 26.65 92 ALA A N 1
ATOM 3774 C CA . ALA B 1 112 ? 22.122 -35.683 25.694 1.00 28.78 92 ALA A CA 1
ATOM 3775 C C . ALA B 1 112 ? 21.172 -36.781 25.230 1.00 26.57 92 ALA A C 1
ATOM 3776 O O . ALA B 1 112 ? 20.035 -36.473 24.855 1.00 30.21 92 ALA A O 1
ATOM 3778 N N . THR B 1 113 ? 21.602 -38.047 25.245 1.00 28.13 93 THR A N 1
ATOM 3779 C CA . THR B 1 113 ? 20.809 -39.139 24.689 1.00 28.91 93 THR A CA 1
ATOM 3780 C C . THR B 1 113 ? 20.292 -40.132 25.720 1.00 30.03 93 THR A C 1
ATOM 3781 O O . THR B 1 113 ? 19.524 -41.029 25.353 1.00 36.14 93 THR A O 1
ATOM 3785 N N . VAL B 1 114 ? 20.690 -40.016 26.981 1.00 30.32 94 VAL A N 1
ATOM 3786 C CA . VAL B 1 114 ? 20.372 -41.021 27.987 1.00 33.55 94 VAL A CA 1
ATOM 3787 C C . VAL B 1 114 ? 19.428 -40.423 29.019 1.00 35.86 94 VAL A C 1
ATOM 3788 O O . VAL B 1 114 ? 19.394 -39.208 29.242 1.00 30.33 94 VAL A O 1
ATOM 3792 N N . ASP B 1 115 ? 18.630 -41.295 29.628 1.00 34.80 95 ASP A N 1
ATOM 3793 C CA . ASP B 1 115 ? 17.718 -40.924 30.695 1.00 36.29 95 ASP A CA 1
ATOM 3794 C C . ASP B 1 115 ? 17.822 -41.951 31.812 1.00 38.44 95 ASP A C 1
ATOM 3795 O O . ASP B 1 115 ? 18.323 -43.060 31.617 1.00 37.67 95 ASP A O 1
ATOM 3800 N N . GLY B 1 116 ? 17.344 -41.567 32.993 1.00 41.65 96 GLY A N 1
ATOM 3801 C CA . GLY B 1 116 ? 17.320 -42.459 34.127 1.00 42.05 96 GLY A CA 1
ATOM 3802 C C . GLY B 1 116 ? 18.600 -42.430 34.938 1.00 43.60 96 GLY A C 1
ATOM 3803 O O . GLY B 1 116 ? 19.347 -41.447 34.928 1.00 39.76 96 GLY A O 1
ATOM 3804 N N . PRO B 1 117 ? 18.874 -43.520 35.664 1.00 45.32 97 PRO A N 1
ATOM 3805 C CA . PRO B 1 117 ? 20.059 -43.536 36.541 1.00 47.85 97 PRO A CA 1
ATOM 3806 C C . PRO B 1 117 ? 21.378 -43.367 35.807 1.00 43.48 97 PRO A C 1
ATOM 3807 O O . PRO B 1 117 ? 22.289 -42.720 36.339 1.00 51.19 97 PRO A O 1
ATOM 3811 N N . GLU B 1 118 ? 21.521 -43.936 34.606 1.00 41.04 98 GLU A N 1
ATOM 3812 C CA . GLU B 1 118 ? 22.780 -43.793 33.882 1.00 45.87 98 GLU A CA 1
ATOM 3813 C C . GLU B 1 118 ? 23.023 -42.358 33.429 1.00 44.68 98 GLU A C 1
ATOM 3814 O O . GLU B 1 118 ? 24.164 -42.006 33.112 1.00 40.03 98 GLU A O 1
ATOM 3820 N N . HIS B 1 119 ? 21.975 -41.531 33.376 1.00 40.51 99 HIS A N 1
ATOM 3821 C CA . HIS B 1 119 ? 22.138 -40.136 32.976 1.00 35.64 99 HIS A CA 1
ATOM 3822 C C . HIS B 1 119 ? 23.035 -39.372 33.945 1.00 36.57 99 HIS A C 1
ATOM 3823 O O . HIS B 1 119 ? 23.877 -38.569 33.522 1.00 33.85 99 HIS A O 1
ATOM 3830 N N . ARG B 1 120 ? 22.859 -39.592 35.251 1.00 33.49 100 ARG A N 1
ATOM 3831 C CA . ARG B 1 120 ? 23.628 -38.839 36.239 1.00 36.33 100 ARG A CA 1
ATOM 3832 C C . ARG B 1 120 ? 25.120 -39.130 36.121 1.00 36.79 100 ARG A C 1
ATOM 3833 O O . ARG B 1 120 ? 25.952 -38.231 36.300 1.00 36.58 100 ARG A O 1
ATOM 3836 N N . ARG B 1 121 ? 25.477 -40.382 35.822 1.00 35.26 101 ARG A N 1
ATOM 3837 C CA . ARG B 1 121 ? 26.885 -40.743 35.685 1.00 37.57 101 ARG A CA 1
ATOM 3838 C C . ARG B 1 121 ? 27.543 -40.018 34.516 1.00 34.92 101 ARG A C 1
ATOM 3839 O O . ARG B 1 121 ? 28.719 -39.643 34.598 1.00 33.18 101 ARG A O 1
ATOM 3847 N N . LEU B 1 122 ? 26.801 -39.788 33.433 1.00 29.30 102 LEU A N 1
ATOM 3848 C CA . LEU B 1 122 ? 27.352 -39.085 32.282 1.00 33.61 102 LEU A CA 1
ATOM 3849 C C . LEU B 1 122 ? 27.383 -37.573 32.465 1.00 32.96 102 LEU A C 1
ATOM 3850 O O . LEU B 1 122 ? 27.948 -36.874 31.617 1.00 31.55 102 LEU A O 1
ATOM 3855 N N . ARG B 1 123 ? 26.801 -37.050 33.545 1.00 33.26 103 ARG A N 1
ATOM 3856 C CA . ARG B 1 123 ? 26.753 -35.613 33.763 1.00 33.33 103 ARG A CA 1
ATOM 3857 C C . ARG B 1 123 ? 27.593 -35.130 34.932 1.00 32.24 103 ARG A C 1
ATOM 3858 O O . ARG B 1 123 ? 27.931 -33.943 34.970 1.00 32.99 103 ARG A O 1
ATOM 3866 N N . ILE B 1 124 ? 27.958 -36.015 35.864 1.00 32.32 104 ILE A N 1
ATOM 3867 C CA . ILE B 1 124 ? 28.453 -35.570 37.166 1.00 33.39 104 ILE A CA 1
ATOM 3868 C C . ILE B 1 124 ? 29.771 -34.811 37.022 1.00 33.80 104 ILE A C 1
ATOM 3869 O O . ILE B 1 124 ? 29.949 -33.735 37.604 1.00 32.80 104 ILE A O 1
ATOM 3874 N N . LYS B 1 125 ? 30.710 -35.348 36.237 1.00 30.14 105 LYS A N 1
ATOM 3875 C CA . LYS B 1 125 ? 32.003 -34.682 36.103 1.00 30.06 105 LYS A CA 1
ATOM 3876 C C . LYS B 1 125 ? 31.858 -33.328 35.421 1.00 33.18 105 LYS A C 1
ATOM 3877 O O . LYS B 1 125 ? 32.557 -32.371 35.775 1.00 32.01 105 LYS A O 1
ATOM 3879 N N . THR B 1 126 ? 30.943 -33.221 34.455 1.00 29.96 106 THR A N 1
ATOM 3880 C CA . THR B 1 126 ? 30.757 -31.953 33.756 1.00 27.14 106 THR A CA 1
ATOM 3881 C C . THR B 1 126 ? 30.126 -30.908 34.667 1.00 26.97 106 THR A C 1
ATOM 3882 O O . THR B 1 126 ? 30.557 -29.751 34.688 1.00 30.13 106 THR A O 1
ATOM 3886 N N . THR B 1 127 ? 29.094 -31.291 35.423 1.00 28.19 107 THR A N 1
ATOM 3887 C CA . THR B 1 127 ? 28.455 -30.330 36.318 1.00 31.29 107 THR A CA 1
ATOM 3888 C C . THR B 1 127 ? 29.407 -29.887 37.423 1.00 34.37 107 THR A C 1
ATOM 3889 O O . THR B 1 127 ? 29.384 -28.723 37.839 1.00 31.97 107 THR A O 1
ATOM 3893 N N . GLN B 1 128 ? 30.252 -30.799 37.911 1.00 29.58 108 GLN A N 1
ATOM 3894 C CA . GLN B 1 128 ? 31.231 -30.420 38.924 1.00 32.76 108 GLN A CA 1
ATOM 3895 C C . GLN B 1 128 ? 32.216 -29.388 38.386 1.00 33.56 108 GLN A C 1
ATOM 3896 O O . GLN B 1 128 ? 32.625 -28.473 39.111 1.00 33.25 108 GLN A O 1
ATOM 3902 N N . ALA B 1 129 ? 32.610 -29.518 37.119 1.00 27.38 109 ALA A N 1
ATOM 3903 C CA . ALA B 1 129 ? 33.550 -28.580 36.521 1.00 31.29 109 ALA A CA 1
ATOM 3904 C C . ALA B 1 129 ? 32.910 -27.260 36.112 1.00 33.53 109 ALA A C 1
ATOM 3905 O O . ALA B 1 129 ? 33.638 -26.302 35.830 1.00 31.57 109 ALA A O 1
ATOM 3907 N N . LEU B 1 130 ? 31.579 -27.174 36.078 1.00 27.08 110 LEU A N 1
ATOM 3908 C CA . LEU B 1 130 ? 30.908 -25.992 35.551 1.00 26.20 110 LEU A CA 1
ATOM 3909 C C . LEU B 1 130 ? 30.109 -25.242 36.609 1.00 30.56 110 LEU A C 1
ATOM 3910 O O . LEU B 1 130 ? 29.240 -24.438 36.259 1.00 26.47 110 LEU A O 1
ATOM 3915 N N . THR B 1 131 ? 30.392 -25.462 37.891 1.00 30.57 111 THR A N 1
ATOM 3916 C CA . THR B 1 131 ? 29.762 -24.640 38.911 1.00 29.54 111 THR A CA 1
ATOM 3917 C C . THR B 1 131 ? 30.349 -23.234 38.873 1.00 31.58 111 THR A C 1
ATOM 3918 O O . THR B 1 131 ? 31.447 -23.007 38.361 1.00 30.27 111 THR A O 1
ATOM 3922 N N . ARG B 1 132 ? 29.596 -22.281 39.426 1.00 35.16 112 ARG A N 1
ATOM 3923 C CA . ARG B 1 132 ? 30.079 -20.904 39.473 1.00 33.05 112 ARG A CA 1
ATOM 3924 C C . ARG B 1 132 ? 31.426 -20.816 40.183 1.00 34.63 112 ARG A C 1
ATOM 3925 O O . ARG B 1 132 ? 32.331 -20.110 39.724 1.00 37.27 112 ARG A O 1
ATOM 3927 N N . ARG B 1 133 ? 31.589 -21.550 41.288 1.00 34.23 113 ARG A N 1
ATOM 3928 C CA . ARG B 1 133 ? 32.857 -21.533 42.014 1.00 34.25 113 ARG A CA 1
ATOM 3929 C C . ARG B 1 133 ? 33.983 -22.147 41.189 1.00 33.57 113 ARG A C 1
ATOM 3930 O O . ARG B 1 133 ? 35.109 -21.638 41.192 1.00 35.30 113 ARG A O 1
ATOM 3932 N N . ALA B 1 134 ? 33.709 -23.254 40.495 1.00 32.16 114 ALA A N 1
ATOM 3933 C CA . ALA B 1 134 ? 34.733 -23.865 39.652 1.00 32.56 114 ALA A CA 1
ATOM 3934 C C . ALA B 1 134 ? 35.111 -22.961 38.486 1.00 31.72 114 ALA A C 1
ATOM 3935 O O . ALA B 1 134 ? 36.270 -22.957 38.054 1.00 31.07 114 ALA A O 1
ATOM 3937 N N . LEU B 1 135 ? 34.152 -22.197 37.966 1.00 29.31 115 LEU A N 1
ATOM 3938 C CA . LEU B 1 135 ? 34.410 -21.321 36.830 1.00 29.15 115 LEU A CA 1
ATOM 3939 C C . LEU B 1 135 ? 35.236 -20.101 37.210 1.00 32.65 115 LEU A C 1
ATOM 3940 O O . LEU B 1 135 ? 35.770 -19.432 36.317 1.00 31.54 115 LEU A O 1
ATOM 3945 N N . ASP B 1 136 ? 35.350 -19.791 38.504 1.00 32.51 116 ASP A N 1
ATOM 3946 C CA . ASP B 1 136 ? 36.185 -18.668 38.919 1.00 36.13 116 ASP A CA 1
ATOM 3947 C C . ASP B 1 136 ? 37.614 -18.818 38.416 1.00 33.55 116 ASP A C 1
ATOM 3948 O O . ASP B 1 136 ? 38.274 -17.817 38.116 1.00 35.22 116 ASP A O 1
ATOM 3953 N N . ALA B 1 137 ? 38.097 -20.056 38.290 1.00 32.29 117 ALA A N 1
ATOM 3954 C CA . ALA B 1 137 ? 39.427 -20.301 37.744 1.00 35.30 117 ALA A CA 1
ATOM 3955 C C . ALA B 1 137 ? 39.522 -19.969 36.259 1.00 34.98 117 ALA A C 1
ATOM 3956 O O . ALA B 1 137 ? 40.627 -19.727 35.762 1.00 30.11 117 ALA A O 1
ATOM 3958 N N . LEU B 1 138 ? 38.399 -19.961 35.541 1.00 32.23 118 LEU A N 1
ATOM 3959 C CA . LEU B 1 138 ? 38.394 -19.664 34.115 1.00 31.49 118 LEU A CA 1
ATOM 3960 C C . LEU B 1 138 ? 38.177 -18.185 33.816 1.00 29.34 118 LEU A C 1
ATOM 3961 O O . LEU B 1 138 ? 38.427 -17.753 32.684 1.00 28.37 118 LEU A O 1
ATOM 3966 N N . LYS B 1 139 ? 37.740 -17.403 34.803 1.00 27.96 119 LYS A N 1
ATOM 3967 C CA . LYS B 1 139 ? 37.397 -16.003 34.553 1.00 28.49 119 LYS A CA 1
ATOM 3968 C C . LYS B 1 139 ? 38.541 -15.195 33.948 1.00 28.91 119 LYS A C 1
ATOM 3969 O O . LYS B 1 139 ? 38.292 -14.463 32.974 1.00 26.67 119 LYS A O 1
ATOM 3973 N N . PRO B 1 140 ? 39.787 -15.262 34.440 1.00 30.49 120 PRO A N 1
ATOM 3974 C CA . PRO B 1 140 ? 40.845 -14.469 33.788 1.00 29.84 120 PRO A CA 1
ATOM 3975 C C . PRO B 1 140 ? 41.066 -14.837 32.330 1.00 28.32 120 PRO A C 1
ATOM 3976 O O . PRO B 1 140 ? 41.392 -13.955 31.526 1.00 27.75 120 PRO A O 1
ATOM 3980 N N . THR B 1 141 ? 40.864 -16.105 31.956 1.00 25.19 121 THR A N 1
ATOM 3981 C CA . THR B 1 141 ? 40.962 -16.491 30.551 1.00 22.20 121 THR A CA 1
ATOM 3982 C C . THR B 1 141 ? 39.878 -15.815 29.720 1.00 23.51 121 THR A C 1
ATOM 3983 O O . THR B 1 141 ? 40.155 -15.285 28.637 1.00 22.50 121 THR A O 1
ATOM 3987 N N . ILE B 1 142 ? 38.638 -15.812 30.219 1.00 24.44 122 ILE A N 1
ATOM 3988 C CA . ILE B 1 142 ? 37.554 -15.134 29.514 1.00 22.62 122 ILE A CA 1
ATOM 3989 C C . ILE B 1 142 ? 37.862 -13.649 29.370 1.00 23.34 122 ILE A C 1
ATOM 3990 O O . ILE B 1 142 ? 37.653 -13.058 28.303 1.00 21.94 122 ILE A O 1
ATOM 3995 N N . GLU B 1 143 ? 38.367 -13.027 30.438 1.00 24.09 123 GLU A N 1
ATOM 3996 C CA . GLU B 1 143 ? 38.713 -11.608 30.386 1.00 28.25 123 GLU A CA 1
ATOM 3997 C C . GLU B 1 143 ? 39.751 -11.326 29.307 1.00 24.23 123 GLU A C 1
ATOM 3998 O O . GLU B 1 143 ? 39.666 -10.313 28.602 1.00 23.14 123 GLU A O 1
ATOM 4004 N N . ARG B 1 144 ? 40.741 -12.209 29.162 1.00 23.48 124 ARG A N 1
ATOM 4005 C CA . ARG B 1 144 ? 41.779 -11.994 28.158 1.00 25.49 124 ARG A CA 1
ATOM 4006 C C . ARG B 1 144 ? 41.211 -12.075 26.747 1.00 24.72 124 ARG A C 1
ATOM 4007 O O . ARG B 1 144 ? 41.572 -11.270 25.879 1.00 25.12 124 ARG A O 1
ATOM 4015 N N . TYR B 1 145 ? 40.337 -13.052 26.495 1.00 23.25 125 TYR A N 1
ATOM 4016 C CA . TYR B 1 145 ? 39.743 -13.188 25.170 1.00 19.11 125 TYR A CA 1
ATOM 4017 C C . TYR B 1 145 ? 38.813 -12.024 24.851 1.00 22.53 125 TYR A C 1
ATOM 4018 O O . TYR B 1 145 ? 38.779 -11.548 23.711 1.00 24.18 125 TYR A O 1
ATOM 4027 N N . VAL B 1 146 ? 38.033 -11.564 25.832 1.00 21.45 126 VAL A N 1
ATOM 4028 C CA . VAL B 1 146 ? 37.179 -10.403 25.593 1.00 24.13 126 VAL A CA 1
ATOM 4029 C C . VAL B 1 146 ? 38.029 -9.187 25.251 1.00 24.05 126 VAL A C 1
ATOM 4030 O O . VAL B 1 146 ? 37.732 -8.449 24.303 1.00 24.80 126 VAL A O 1
ATOM 4034 N N . ALA B 1 147 ? 39.122 -8.982 25.992 1.00 24.25 127 ALA A N 1
ATOM 4035 C CA . ALA B 1 147 ? 39.998 -7.841 25.737 1.00 26.11 127 ALA A CA 1
ATOM 4036 C C . ALA B 1 147 ? 40.659 -7.933 24.366 1.00 25.65 127 ALA A C 1
ATOM 4037 O O . ALA B 1 147 ? 40.786 -6.923 23.661 1.00 22.65 127 ALA A O 1
ATOM 4039 N N . GLU B 1 148 ? 41.102 -9.132 23.978 1.00 23.16 128 GLU A N 1
ATOM 4040 C CA . GLU B 1 148 ? 41.744 -9.299 22.676 1.00 26.77 128 GLU A CA 1
ATOM 4041 C C . GLU B 1 148 ? 40.773 -9.020 21.535 1.00 25.37 128 GLU A C 1
ATOM 4042 O O . GLU B 1 148 ? 41.133 -8.372 20.545 1.00 25.36 128 GLU A O 1
ATOM 4048 N N . LEU B 1 149 ? 39.538 -9.504 21.651 1.00 20.23 129 LEU A N 1
ATOM 4049 C CA . LEU B 1 149 ? 38.577 -9.319 20.572 1.00 22.65 129 LEU A CA 1
ATOM 4050 C C . LEU B 1 149 ? 38.026 -7.899 20.535 1.00 24.90 129 LEU A C 1
ATOM 4051 O O . LEU B 1 149 ? 37.668 -7.409 19.457 1.00 23.92 129 LEU A O 1
ATOM 4056 N N . LEU B 1 150 ? 37.973 -7.217 21.683 1.00 24.70 130 LEU A N 1
ATOM 4057 C CA . LEU B 1 150 ? 37.665 -5.790 21.671 1.00 25.96 130 LEU A CA 1
ATOM 4058 C C . LEU B 1 150 ? 38.748 -5.006 20.938 1.00 27.49 130 LEU A C 1
ATOM 4059 O O . LEU B 1 150 ? 38.457 -4.012 20.260 1.00 25.14 130 LEU A O 1
ATOM 4064 N N . ASP B 1 151 ? 40.009 -5.433 21.070 1.00 25.52 131 ASP A N 1
ATOM 4065 C CA . ASP B 1 151 ? 41.080 -4.815 20.291 1.00 29.49 131 ASP A CA 1
ATOM 4066 C C . ASP B 1 151 ? 40.867 -5.031 18.796 1.00 27.55 131 ASP A C 1
ATOM 4067 O O . ASP B 1 151 ? 41.133 -4.132 17.987 1.00 23.77 131 ASP A O 1
ATOM 4072 N N . ASP B 1 152 ? 40.389 -6.219 18.410 1.00 23.98 132 ASP A N 1
ATOM 4073 C CA . ASP B 1 152 ? 40.065 -6.473 17.007 1.00 26.01 132 ASP A CA 1
ATOM 4074 C C . ASP B 1 152 ? 38.961 -5.544 16.520 1.00 28.31 132 ASP A C 1
ATOM 4075 O O . ASP B 1 152 ? 39.043 -4.997 15.412 1.00 24.47 132 ASP A O 1
ATOM 4080 N N . LEU B 1 153 ? 37.914 -5.364 17.332 1.00 26.05 133 LEU A N 1
ATOM 4081 C CA . LEU B 1 153 ? 36.849 -4.429 16.978 1.00 24.89 133 LEU A CA 1
ATOM 4082 C C . LEU B 1 153 ? 37.395 -3.025 16.768 1.00 25.44 133 LEU A C 1
ATOM 4083 O O . LEU B 1 153 ? 37.002 -2.333 15.821 1.00 26.61 133 LEU A O 1
ATOM 4088 N N . GLU B 1 154 ? 38.304 -2.588 17.641 1.00 25.73 134 GLU A N 1
ATOM 4089 C CA . GLU B 1 154 ? 38.846 -1.239 17.527 1.00 27.92 134 GLU A CA 1
ATOM 4090 C C . GLU B 1 154 ? 39.609 -1.065 16.220 1.00 28.45 134 GLU A C 1
ATOM 4091 O O . GLU B 1 154 ? 39.448 -0.052 15.530 1.00 34.00 134 GLU A O 1
ATOM 4097 N N . ARG B 1 155 ? 40.439 -2.047 15.860 1.00 27.86 135 ARG A N 1
ATOM 4098 C CA . ARG B 1 155 ? 41.171 -1.975 14.598 1.00 29.48 135 ARG A CA 1
ATOM 4099 C C . ARG B 1 155 ? 40.232 -2.083 13.403 1.00 31.06 135 ARG A C 1
ATOM 4100 O O . ARG B 1 155 ? 40.407 -1.378 12.401 1.00 31.41 135 ARG A O 1
ATOM 4102 N N . ALA B 1 156 ? 39.232 -2.965 13.483 1.00 27.47 136 ALA A N 1
ATOM 4103 C CA . ALA B 1 156 ? 38.308 -3.129 12.366 1.00 29.79 136 ALA A CA 1
ATOM 4104 C C . ALA B 1 156 ? 37.461 -1.882 12.153 1.00 33.89 136 ALA A C 1
ATOM 4105 O O . ALA B 1 156 ? 37.124 -1.552 11.010 1.00 27.62 136 ALA A O 1
ATOM 4107 N N . GLY B 1 157 ? 37.123 -1.177 13.229 1.00 27.06 137 GLY A N 1
ATOM 4108 C CA . GLY B 1 157 ? 36.310 0.016 13.164 1.00 27.74 137 GLY A CA 1
ATOM 4109 C C . GLY B 1 157 ? 37.059 1.308 12.959 1.00 28.43 137 GLY A C 1
ATOM 4110 O O . GLY B 1 157 ? 36.455 2.379 13.078 1.00 29.61 137 GLY A O 1
ATOM 4111 N N . ALA B 1 158 ? 38.348 1.238 12.640 1.00 30.15 138 ALA A N 1
ATOM 4112 C CA . ALA B 1 158 ? 39.146 2.434 12.423 1.00 32.72 138 ALA A CA 1
ATOM 4113 C C . ALA B 1 158 ? 38.572 3.269 11.285 1.00 33.82 138 ALA A C 1
ATOM 4114 O O . ALA B 1 158 ? 37.958 2.747 10.350 1.00 32.71 138 ALA A O 1
ATOM 4116 N N . ASP B 1 159 ? 38.762 4.587 11.388 1.00 33.40 139 ASP A N 1
ATOM 4117 C CA . ASP B 1 159 ? 38.310 5.542 10.375 1.00 33.37 139 ASP A CA 1
ATOM 4118 C C . ASP B 1 159 ? 36.809 5.427 10.117 1.00 33.48 139 ASP A C 1
ATOM 4119 O O . ASP B 1 159 ? 36.348 5.605 8.986 1.00 31.95 139 ASP A O 1
ATOM 4121 N N . GLY B 1 160 ? 36.041 5.114 11.161 1.00 32.07 140 GLY A N 1
ATOM 4122 C CA . GLY B 1 160 ? 34.594 5.076 11.056 1.00 31.58 140 GLY A CA 1
ATOM 4123 C C . GLY B 1 160 ? 34.031 3.979 10.182 1.00 29.90 140 GLY A C 1
ATOM 4124 O O . GLY B 1 160 ? 32.876 4.073 9.758 1.00 31.17 140 GLY A O 1
ATOM 4125 N N . ALA B 1 161 ? 34.809 2.937 9.903 1.00 27.49 141 ALA A N 1
ATOM 4126 C CA . ALA B 1 161 ? 34.368 1.873 9.014 1.00 28.46 141 ALA A CA 1
ATOM 4127 C C . ALA B 1 161 ? 33.292 1.014 9.672 1.00 28.31 141 ALA A C 1
ATOM 4128 O O . ALA B 1 161 ? 33.200 0.914 10.899 1.00 29.80 141 ALA A O 1
ATOM 4130 N N . VAL B 1 162 ? 32.477 0.372 8.834 1.00 28.57 142 VAL A N 1
ATOM 4131 C CA . VAL B 1 162 ? 31.456 -0.545 9.330 1.00 28.86 142 VAL A CA 1
ATOM 4132 C C . VAL B 1 162 ? 32.126 -1.858 9.709 1.00 29.64 142 VAL A C 1
ATOM 4133 O O . VAL B 1 162 ? 33.065 -2.310 9.041 1.00 29.27 142 VAL A O 1
ATOM 4137 N N . VAL B 1 163 ? 31.678 -2.453 10.814 1.00 24.20 143 VAL A N 1
ATOM 4138 C CA . VAL B 1 163 ? 32.264 -3.675 11.353 1.00 27.54 143 VAL A CA 1
ATOM 4139 C C . VAL B 1 163 ? 31.164 -4.707 11.540 1.00 23.46 143 VAL A C 1
ATOM 4140 O O . VAL B 1 163 ? 30.062 -4.373 11.986 1.00 24.40 143 VAL A O 1
ATOM 4144 N N . ASP B 1 164 ? 31.471 -5.964 11.226 1.00 24.75 144 ASP A N 1
ATOM 4145 C CA . ASP B 1 164 ? 30.569 -7.067 11.549 1.00 23.54 144 ASP A CA 1
ATOM 4146 C C . ASP B 1 164 ? 30.842 -7.490 12.986 1.00 20.39 144 ASP A C 1
ATOM 4147 O O . ASP B 1 164 ? 31.833 -8.168 13.268 1.00 21.68 144 ASP A O 1
ATOM 4152 N N . LEU B 1 165 ? 29.950 -7.090 13.898 1.00 22.15 145 LEU A N 1
ATOM 4153 C CA . LEU B 1 165 ? 30.105 -7.446 15.306 1.00 23.06 145 LEU A CA 1
ATOM 4154 C C . LEU B 1 165 ? 30.138 -8.956 15.510 1.00 24.85 145 LEU A C 1
ATOM 4155 O O . LEU B 1 165 ? 30.801 -9.440 16.435 1.00 21.97 145 LEU A O 1
ATOM 4160 N N . LYS B 1 166 ? 29.424 -9.715 14.674 1.00 25.29 146 LYS A N 1
ATOM 4161 C CA . LYS B 1 166 ? 29.446 -11.170 14.799 1.00 21.12 146 LYS A CA 1
ATOM 4162 C C . LYS B 1 166 ? 30.821 -11.733 14.454 1.00 24.33 146 LYS A C 1
ATOM 4163 O O . LYS B 1 166 ? 31.466 -12.379 15.286 1.00 22.04 146 LYS A O 1
ATOM 4169 N N . SER B 1 167 ? 31.291 -11.497 13.226 1.00 21.54 147 SER A N 1
ATOM 4170 C CA . SER B 1 167 ? 32.525 -12.142 12.784 1.00 23.70 147 SER A CA 1
ATOM 4171 C C . SER B 1 167 ? 33.730 -11.697 13.605 1.00 28.54 147 SER A C 1
ATOM 4172 O O . SER B 1 167 ? 34.646 -12.494 13.843 1.00 24.53 147 SER A O 1
ATOM 4175 N N . VAL B 1 168 ? 33.747 -10.445 14.058 1.00 22.50 148 VAL A N 1
ATOM 4176 C CA . VAL B 1 168 ? 34.924 -9.928 14.748 1.00 20.15 148 VAL A CA 1
ATOM 4177 C C . VAL B 1 168 ? 34.899 -10.215 16.250 1.00 26.77 148 VAL A C 1
ATOM 4178 O O . VAL B 1 168 ? 35.959 -10.406 16.856 1.00 24.87 148 VAL A O 1
ATOM 4182 N N . PHE B 1 169 ? 33.718 -10.268 16.869 1.00 26.87 149 PHE A N 1
ATOM 4183 C CA . PHE B 1 169 ? 33.643 -10.356 18.324 1.00 23.15 149 PHE A CA 1
ATOM 4184 C C . PHE B 1 169 ? 32.813 -11.537 18.818 1.00 22.95 149 PHE A C 1
ATOM 4185 O O . PHE B 1 169 ? 33.335 -12.425 19.499 1.00 22.51 149 PHE A O 1
ATOM 4193 N N . ALA B 1 170 ? 31.516 -11.556 18.499 1.00 22.30 150 ALA A N 1
ATOM 4194 C CA . ALA B 1 170 ? 30.623 -12.520 19.137 1.00 24.32 150 ALA A CA 1
ATOM 4195 C C . ALA B 1 170 ? 30.837 -13.941 18.627 1.00 24.31 150 ALA A C 1
ATOM 4196 O O . ALA B 1 170 ? 30.645 -14.898 19.382 1.00 24.81 150 ALA A O 1
ATOM 4198 N N . TYR B 1 171 ? 31.234 -14.103 17.362 1.00 22.62 151 TYR A N 1
ATOM 4199 C CA . TYR B 1 171 ? 31.402 -15.448 16.809 1.00 23.22 151 TYR A CA 1
ATOM 4200 C C . TYR B 1 171 ? 32.640 -16.152 17.354 1.00 23.02 151 TYR A C 1
ATOM 4201 O O . TYR B 1 171 ? 32.529 -17.325 17.753 1.00 22.58 151 TYR A O 1
ATOM 4210 N N . PRO B 1 172 ? 33.833 -15.529 17.406 1.00 21.27 152 PRO A N 1
ATOM 4211 C CA . PRO B 1 172 ? 35.003 -16.266 17.908 1.00 24.07 152 PRO A CA 1
ATOM 4212 C C . PRO B 1 172 ? 35.032 -16.451 19.419 1.00 23.96 152 PRO A C 1
ATOM 4213 O O . PRO B 1 172 ? 35.620 -17.423 19.896 1.00 23.98 152 PRO A O 1
ATOM 4217 N N . LEU B 1 173 ? 34.430 -15.533 20.183 1.00 21.78 153 LEU A N 1
ATOM 4218 C CA . LEU B 1 173 ? 34.629 -15.541 21.634 1.00 23.76 153 LEU A CA 1
ATOM 4219 C C . LEU B 1 173 ? 34.192 -16.843 22.302 1.00 24.30 153 LEU A C 1
ATOM 4220 O O . LEU B 1 173 ? 35.015 -17.447 23.014 1.00 22.05 153 LEU A O 1
ATOM 4225 N N . PRO B 1 174 ? 32.957 -17.335 22.134 1.00 22.27 154 PRO A N 1
ATOM 4226 C CA . PRO B 1 174 ? 32.581 -18.577 22.831 1.00 21.38 154 PRO A CA 1
ATOM 4227 C C . PRO B 1 174 ? 33.375 -19.786 22.377 1.00 22.33 154 PRO A C 1
ATOM 4228 O O . PRO B 1 174 ? 33.554 -20.725 23.161 1.00 23.75 154 PRO A O 1
ATOM 4232 N N . MET B 1 175 ? 33.844 -19.799 21.128 1.00 19.71 155 MET A N 1
ATOM 4233 C CA . MET B 1 175 ? 34.693 -20.897 20.679 1.00 23.46 155 MET A CA 1
ATOM 4234 C C . MET B 1 175 ? 36.017 -20.903 21.431 1.00 24.31 155 MET A C 1
ATOM 4235 O O . MET B 1 175 ? 36.505 -21.967 21.828 1.00 26.72 155 MET A O 1
ATOM 4240 N N A ARG B 1 176 ? 36.601 -19.727 21.663 0.52 23.61 156 ARG A N 1
ATOM 4241 N N B ARG B 1 176 ? 36.618 -19.722 21.621 0.48 23.68 156 ARG A N 1
ATOM 4242 C CA A ARG B 1 176 ? 37.862 -19.671 22.396 0.52 25.32 156 ARG A CA 1
ATOM 4243 C CA B ARG B 1 176 ? 37.850 -19.628 22.400 0.48 25.29 156 ARG A CA 1
ATOM 4244 C C A ARG B 1 176 ? 37.677 -20.072 23.855 0.52 24.32 156 ARG A C 1
ATOM 4245 C C B ARG B 1 176 ? 37.639 -20.130 23.822 0.48 24.32 156 ARG A C 1
ATOM 4246 O O A ARG B 1 176 ? 38.557 -20.712 24.444 0.52 23.58 156 ARG A O 1
ATOM 4247 O O B ARG B 1 176 ? 38.457 -20.892 24.349 0.48 23.52 156 ARG A O 1
ATOM 4262 N N . VAL B 1 177 ? 36.542 -19.713 24.456 1.00 21.63 157 VAL A N 1
ATOM 4263 C CA . VAL B 1 177 ? 36.298 -20.079 25.849 1.00 22.30 157 VAL A CA 1
ATOM 4264 C C . VAL B 1 177 ? 36.054 -21.577 25.979 1.00 22.92 157 VAL A C 1
ATOM 4265 O O . VAL B 1 177 ? 36.658 -22.249 26.824 1.00 23.85 157 VAL A O 1
ATOM 4269 N N . ILE B 1 178 ? 35.165 -22.129 25.151 1.00 20.49 158 ILE A N 1
ATOM 4270 C CA . ILE B 1 178 ? 34.871 -23.552 25.287 1.00 23.47 158 ILE A CA 1
ATOM 4271 C C . ILE B 1 178 ? 36.072 -24.392 24.856 1.00 24.93 158 ILE A C 1
ATOM 4272 O O . ILE B 1 178 ? 36.273 -25.500 25.369 1.00 22.68 158 ILE A O 1
ATOM 4277 N N . SER B 1 179 ? 36.908 -23.875 23.948 1.00 24.09 159 SER A N 1
ATOM 4278 C CA . SER B 1 179 ? 38.121 -24.598 23.563 1.00 23.29 159 SER A CA 1
ATOM 4279 C C . SER B 1 179 ? 39.145 -24.606 24.690 1.00 26.83 159 SER A C 1
ATOM 4280 O O . SER B 1 179 ?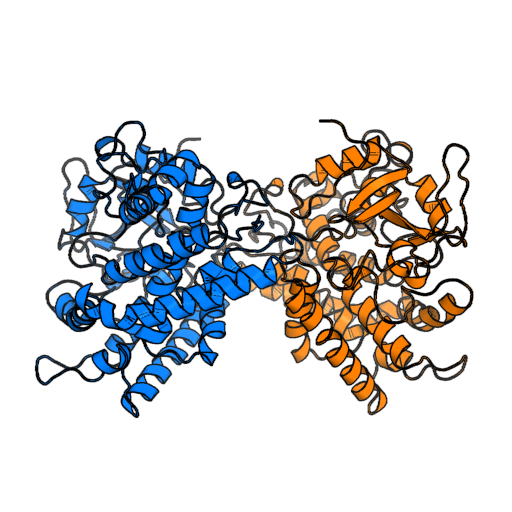 39.837 -25.610 24.901 1.00 27.48 159 SER A O 1
ATOM 4283 N N . ALA B 1 180 ? 39.287 -23.483 25.397 1.00 24.15 160 ALA A N 1
ATOM 4284 C CA . ALA B 1 180 ? 40.185 -23.456 26.546 1.00 25.92 160 ALA A CA 1
ATOM 4285 C C . ALA B 1 180 ? 39.720 -24.429 27.619 1.00 27.52 160 ALA A C 1
ATOM 4286 O O . ALA B 1 180 ? 40.534 -25.148 28.212 1.00 29.60 160 ALA A O 1
ATOM 4288 N N . LEU B 1 181 ? 38.409 -24.479 27.864 1.00 23.62 161 LEU A N 1
ATOM 4289 C CA . LEU B 1 181 ? 37.867 -25.386 28.871 1.00 26.08 161 LEU A CA 1
ATOM 4290 C C . LEU B 1 181 ? 38.074 -26.845 28.480 1.00 27.95 161 LEU A C 1
ATOM 4291 O O . LEU B 1 181 ? 38.484 -27.668 29.308 1.00 27.73 161 LEU A O 1
ATOM 4296 N N . MET B 1 182 ? 37.780 -27.188 27.224 1.00 23.31 162 MET A N 1
ATOM 4297 C CA . MET B 1 182 ? 37.816 -28.577 26.781 1.00 25.94 162 MET A CA 1
ATOM 4298 C C . MET B 1 182 ? 39.190 -29.025 26.300 1.00 26.31 162 MET A C 1
ATOM 4299 O O . MET B 1 182 ? 39.448 -30.231 26.254 1.00 26.19 162 MET A O 1
ATOM 4304 N N . GLY B 1 183 ? 40.066 -28.103 25.922 1.00 25.54 163 GLY A N 1
ATOM 4305 C CA . GLY B 1 183 ? 41.374 -28.453 25.420 1.00 29.15 163 GLY A CA 1
ATOM 4306 C C . GLY B 1 183 ? 41.491 -28.532 23.913 1.00 28.65 163 GLY A C 1
ATOM 4307 O O . GLY B 1 183 ? 42.305 -29.319 23.413 1.00 28.58 163 GLY A O 1
ATOM 4308 N N . VAL B 1 184 ? 40.706 -27.760 23.177 1.00 26.19 164 VAL A N 1
ATOM 4309 C CA . VAL B 1 184 ? 40.841 -27.727 21.719 1.00 24.03 164 VAL A CA 1
ATOM 4310 C C . VAL B 1 184 ? 41.986 -26.790 21.352 1.00 29.81 164 VAL A C 1
ATOM 4311 O O . VAL B 1 184 ? 41.986 -25.624 21.782 1.00 30.35 164 VAL A O 1
ATOM 4315 N N . PRO B 1 185 ? 42.973 -27.253 20.585 1.00 30.01 165 PRO A N 1
ATOM 4316 C CA . PRO B 1 185 ? 44.105 -26.386 20.234 1.00 32.09 165 PRO A CA 1
ATOM 4317 C C . PRO B 1 185 ? 43.653 -25.148 19.478 1.00 30.73 165 PRO A C 1
ATOM 4318 O O . PRO B 1 185 ? 42.677 -25.171 18.725 1.00 28.35 165 PRO A O 1
ATOM 4322 N N . SER B 1 186 ? 44.389 -24.054 19.691 1.00 31.43 166 SER A N 1
ATOM 4323 C CA . SER B 1 186 ? 44.029 -22.781 19.076 1.00 29.24 166 SER A CA 1
ATOM 4324 C C . SER B 1 186 ? 43.986 -22.882 17.555 1.00 28.23 166 SER A C 1
ATOM 4325 O O . SER B 1 186 ? 43.114 -22.284 16.911 1.00 30.24 166 SER A O 1
ATOM 4328 N N . GLU B 1 187 ? 44.899 -23.654 16.963 1.00 28.85 167 GLU A N 1
ATOM 4329 C CA . GLU B 1 187 ? 44.986 -23.736 15.509 1.00 28.47 167 GLU A CA 1
ATOM 4330 C C . GLU B 1 187 ? 43.843 -24.528 14.884 1.00 32.16 167 GLU A C 1
ATOM 4331 O O . GLU B 1 187 ? 43.648 -24.448 13.666 1.00 34.23 167 GLU A O 1
ATOM 4337 N N . ASP B 1 188 ? 43.098 -25.298 15.672 1.00 32.49 168 ASP A N 1
ATOM 4338 C CA . ASP B 1 188 ? 42.023 -26.131 15.146 1.00 28.54 168 ASP A CA 1
ATOM 4339 C C . ASP B 1 188 ? 40.658 -25.463 15.204 1.00 31.75 168 ASP A C 1
ATOM 4340 O O . ASP B 1 188 ? 39.680 -26.040 14.717 1.00 29.84 168 ASP A O 1
ATOM 4345 N N . GLN B 1 189 ? 40.560 -24.271 15.786 1.00 27.94 169 GLN A N 1
ATOM 4346 C CA . GLN B 1 189 ? 39.245 -23.711 16.058 1.00 28.90 169 GLN A CA 1
ATOM 4347 C C . GLN B 1 189 ? 38.571 -23.172 14.802 1.00 31.79 169 GLN A C 1
ATOM 4348 O O . GLN B 1 189 ? 37.344 -23.265 14.681 1.00 25.95 169 GLN A O 1
ATOM 4354 N N . GLU B 1 190 ? 39.342 -22.633 13.853 1.00 26.15 170 GLU A N 1
ATOM 4355 C CA . GLU B 1 190 ? 38.748 -22.155 12.608 1.00 28.14 170 GLU A CA 1
ATOM 4356 C C . GLU B 1 190 ? 38.085 -23.294 11.837 1.00 30.67 170 GLU A C 1
ATOM 4357 O O . GLU B 1 190 ? 37.025 -23.104 11.228 1.00 28.20 170 GLU A O 1
ATOM 4359 N N . GLN B 1 191 ? 38.692 -24.485 11.852 1.00 26.87 171 GLN A N 1
ATOM 4360 C CA . GLN B 1 191 ? 38.084 -25.628 11.175 1.00 28.09 171 GLN A CA 1
ATOM 4361 C C . GLN B 1 191 ? 36.788 -26.053 11.858 1.00 26.90 171 GLN A C 1
ATOM 4362 O O . GLN B 1 191 ? 35.816 -26.412 11.183 1.00 24.41 171 GLN A O 1
ATOM 4368 N N . LEU B 1 192 ? 36.764 -26.047 13.194 1.00 25.78 172 LEU A N 1
ATOM 4369 C CA . LEU B 1 192 ? 35.535 -26.370 13.916 1.00 23.96 172 LEU A CA 1
ATOM 4370 C C . LEU B 1 192 ? 34.417 -25.396 13.570 1.00 25.94 172 LEU A C 1
ATOM 4371 O O . LEU B 1 192 ? 33.271 -25.807 13.361 1.00 23.27 172 LEU A O 1
ATOM 4376 N N . LEU B 1 193 ? 34.727 -24.097 13.522 1.00 23.58 173 LEU A N 1
ATOM 4377 C CA . LEU B 1 193 ? 33.723 -23.107 13.138 1.00 25.72 173 LEU A CA 1
ATOM 4378 C C . LEU B 1 193 ? 33.166 -23.395 11.751 1.00 25.93 173 LEU A C 1
ATOM 4379 O O . LEU B 1 193 ? 31.956 -23.276 11.520 1.00 24.89 173 LEU A O 1
ATOM 4384 N N . THR B 1 194 ? 34.041 -23.752 10.808 1.00 26.01 174 THR A N 1
ATOM 4385 C CA . THR B 1 194 ? 33.594 -24.073 9.457 1.00 24.98 174 THR A CA 1
ATOM 4386 C C . THR B 1 194 ? 32.661 -25.277 9.459 1.00 25.36 174 THR A C 1
ATOM 4387 O O . THR B 1 194 ? 31.627 -25.273 8.780 1.00 26.29 174 THR A O 1
ATOM 4391 N N . TRP B 1 195 ? 33.000 -26.307 10.235 1.00 24.36 175 TRP A N 1
ATOM 4392 C CA . TRP B 1 195 ? 32.159 -27.497 10.310 1.00 22.83 175 TRP A CA 1
ATOM 4393 C C . TRP B 1 195 ? 30.786 -27.164 10.879 1.00 22.72 175 TRP A C 1
ATOM 4394 O O . TRP B 1 195 ? 29.757 -27.563 10.322 1.00 23.82 175 TRP A O 1
ATOM 4405 N N . TYR B 1 196 ? 30.748 -26.429 11.992 1.00 23.06 176 TYR A N 1
ATOM 4406 C CA . TYR B 1 196 ? 29.467 -26.167 12.643 1.00 19.00 176 TYR A CA 1
ATOM 4407 C C . TYR B 1 196 ? 28.556 -25.327 11.760 1.00 24.56 176 TYR A C 1
ATOM 4408 O O . TYR B 1 196 ? 27.341 -25.552 11.724 1.00 21.64 176 TYR A O 1
ATOM 4417 N N . LYS B 1 197 ? 29.121 -24.378 11.013 1.00 25.07 177 LYS A N 1
ATOM 4418 C CA . LYS B 1 197 ? 28.294 -23.580 10.112 1.00 26.01 177 LYS A CA 1
ATOM 4419 C C . LYS B 1 197 ? 27.617 -24.462 9.067 1.00 26.09 177 LYS A C 1
ATOM 4420 O O . LYS B 1 197 ? 26.437 -24.268 8.750 1.00 24.32 177 LYS A O 1
ATOM 4425 N N . ALA B 1 198 ? 28.344 -25.447 8.531 1.00 22.68 178 ALA A N 1
ATOM 4426 C CA . ALA B 1 198 ? 27.738 -26.386 7.592 1.00 23.02 178 ALA A CA 1
ATOM 4427 C C . ALA B 1 198 ? 26.784 -27.343 8.295 1.00 24.77 178 ALA A C 1
ATOM 4428 O O . ALA B 1 198 ? 25.766 -27.744 7.716 1.00 24.93 178 ALA A O 1
ATOM 4430 N N . PHE B 1 199 ? 27.109 -27.729 9.532 1.00 22.59 179 PHE A N 1
ATOM 4431 C CA . PHE B 1 199 ? 26.261 -28.648 10.281 1.00 23.07 179 PHE A CA 1
ATOM 4432 C C . PHE B 1 199 ? 24.886 -28.044 10.544 1.00 24.40 179 PHE A C 1
ATOM 4433 O O . PHE B 1 199 ? 23.863 -28.731 10.433 1.00 23.88 179 PHE A O 1
ATOM 4441 N N . PHE B 1 200 ? 24.840 -26.755 10.880 1.00 22.51 180 PHE A N 1
ATOM 4442 C CA . PHE B 1 200 ? 23.590 -26.115 11.272 1.00 26.91 180 PHE A CA 1
ATOM 4443 C C . PHE B 1 200 ? 22.788 -25.577 10.093 1.00 27.94 180 PHE A C 1
ATOM 4444 O O . PHE B 1 200 ? 21.561 -25.458 10.198 1.00 26.78 180 PHE A O 1
ATOM 4452 N N . SER B 1 201 ? 23.434 -25.249 8.976 1.00 25.55 181 SER A N 1
ATOM 4453 C CA . SER B 1 201 ? 22.722 -24.623 7.867 1.00 24.53 181 SER A CA 1
ATOM 4454 C C . SER B 1 201 ? 21.830 -25.629 7.148 1.00 27.40 181 SER A C 1
ATOM 4455 O O . SER B 1 201 ? 22.279 -26.715 6.766 1.00 27.18 181 SER A O 1
ATOM 4458 N N . ILE B 1 202 ? 20.565 -25.254 6.939 1.00 24.72 182 ILE A N 1
ATOM 4459 C CA . ILE B 1 202 ? 19.662 -26.121 6.193 1.00 26.51 182 ILE A CA 1
ATOM 4460 C C . ILE B 1 202 ? 20.062 -26.202 4.727 1.00 28.80 182 ILE A C 1
ATOM 4461 O O . ILE B 1 202 ? 19.704 -27.168 4.041 1.00 29.27 182 ILE A O 1
ATOM 4466 N N . LEU B 1 203 ? 20.805 -25.214 4.227 1.00 25.50 183 LEU A N 1
ATOM 4467 C CA . LEU B 1 203 ? 21.211 -25.186 2.829 1.00 26.61 183 LEU A CA 1
ATOM 4468 C C . LEU B 1 203 ? 22.328 -26.169 2.511 1.00 31.88 183 LEU A C 1
ATOM 4469 O O . LEU B 1 203 ? 22.612 -26.392 1.329 1.00 34.87 183 LEU A O 1
ATOM 4474 N N . THR B 1 204 ? 22.973 -26.744 3.516 1.00 27.24 184 THR A N 1
ATOM 4475 C CA . THR B 1 204 ? 24.037 -27.704 3.252 1.00 25.09 184 THR A CA 1
ATOM 4476 C C . THR B 1 204 ? 23.457 -28.938 2.570 1.00 25.46 184 THR A C 1
ATOM 4477 O O . THR B 1 204 ? 22.471 -29.501 3.060 1.00 25.71 184 THR A O 1
ATOM 4481 N N . PRO B 1 205 ? 24.006 -29.365 1.432 1.00 27.52 185 PRO A N 1
ATOM 4482 C CA . PRO B 1 205 ? 23.565 -30.633 0.838 1.00 27.73 185 PRO A CA 1
ATOM 4483 C C . PRO B 1 205 ? 23.731 -31.767 1.837 1.00 27.96 185 PRO A C 1
ATOM 4484 O O . PRO B 1 205 ? 24.705 -31.813 2.593 1.00 27.09 185 PRO A O 1
ATOM 4488 N N . GLN B 1 206 ? 22.757 -32.680 1.844 1.00 26.54 186 GLN A N 1
ATOM 4489 C CA . GLN B 1 206 ? 22.712 -33.685 2.902 1.00 29.56 186 GLN A CA 1
ATOM 4490 C C . GLN B 1 206 ? 23.913 -34.621 2.845 1.00 31.75 186 GLN A C 1
ATOM 4491 O O . GLN B 1 206 ? 24.413 -35.056 3.890 1.00 29.37 186 GLN A O 1
ATOM 4497 N N . ASP B 1 207 ? 24.400 -34.941 1.643 1.00 27.91 187 ASP A N 1
ATOM 4498 C CA . ASP B 1 207 ? 25.598 -35.771 1.562 1.00 31.34 187 ASP A CA 1
ATOM 4499 C C . ASP B 1 207 ? 26.798 -35.045 2.159 1.00 31.22 187 ASP A C 1
ATOM 4500 O O . ASP B 1 207 ? 27.611 -35.651 2.868 1.00 27.29 187 ASP A O 1
ATOM 4505 N N . GLU B 1 208 ? 26.897 -33.735 1.922 1.00 28.53 188 GLU A N 1
ATOM 4506 C CA . GLU B 1 208 ? 27.971 -32.954 2.526 1.00 29.88 188 GLU A CA 1
ATOM 4507 C C . GLU B 1 208 ? 27.790 -32.849 4.034 1.00 28.54 188 GLU A C 1
ATOM 4508 O O . GLU B 1 208 ? 28.766 -32.935 4.789 1.00 26.42 188 GLU A O 1
ATOM 4514 N N . ARG B 1 209 ? 26.548 -32.682 4.493 1.00 25.64 189 ARG A N 1
ATOM 4515 C CA . ARG B 1 209 ? 26.304 -32.577 5.928 1.00 25.39 189 ARG A CA 1
ATOM 4516 C C . ARG B 1 209 ? 26.710 -33.859 6.640 1.00 24.66 189 ARG A C 1
ATOM 4517 O O . ARG B 1 209 ? 27.377 -33.821 7.679 1.00 22.46 189 ARG A O 1
ATOM 4525 N N . LEU B 1 210 ? 26.322 -35.011 6.085 1.00 25.46 190 LEU A N 1
ATOM 4526 C CA . LEU B 1 210 ? 26.713 -36.286 6.679 1.00 24.85 190 LEU A CA 1
ATOM 4527 C C . LEU B 1 210 ? 28.227 -36.462 6.679 1.00 24.14 190 LEU A C 1
ATOM 4528 O O . LEU B 1 210 ? 28.789 -37.052 7.609 1.00 24.64 190 LEU A O 1
ATOM 4533 N N . ARG B 1 211 ? 28.904 -35.963 5.643 1.00 25.07 191 ARG A N 1
ATOM 4534 C CA . ARG B 1 211 ? 30.362 -36.020 5.628 1.00 25.40 191 ARG A CA 1
ATOM 4535 C C . ARG B 1 211 ? 30.966 -35.127 6.705 1.00 25.22 191 ARG A C 1
ATOM 4536 O O . ARG B 1 211 ? 31.908 -35.531 7.396 1.00 25.65 191 ARG A O 1
ATOM 4544 N N . VAL B 1 212 ? 30.430 -33.914 6.872 1.00 25.00 192 VAL A N 1
ATOM 4545 C CA . VAL B 1 212 ? 30.915 -33.027 7.927 1.00 23.59 192 VAL A CA 1
ATOM 4546 C C . VAL B 1 212 ? 30.720 -33.671 9.292 1.00 23.45 192 VAL A C 1
ATOM 4547 O O . VAL B 1 212 ? 31.609 -33.622 10.152 1.00 25.35 192 VAL A O 1
ATOM 4551 N N . ILE B 1 213 ? 29.560 -34.297 9.506 1.00 21.65 193 ILE A N 1
ATOM 4552 C CA . ILE B 1 213 ? 29.297 -34.999 10.761 1.00 24.30 193 ILE A CA 1
ATOM 4553 C C . ILE B 1 213 ? 30.348 -36.075 10.997 1.00 26.49 193 ILE A C 1
ATOM 4554 O O . ILE B 1 213 ? 30.834 -36.257 12.121 1.00 25.41 193 ILE A O 1
ATOM 4559 N N . ASP B 1 214 ? 30.729 -36.792 9.937 1.00 26.37 194 ASP A N 1
ATOM 4560 C CA . ASP B 1 214 ? 31.757 -37.821 10.062 1.00 26.02 194 ASP A CA 1
ATOM 4561 C C . ASP B 1 214 ? 33.127 -37.205 10.334 1.00 26.77 194 ASP A C 1
ATOM 4562 O O . ASP B 1 214 ? 33.904 -37.733 11.140 1.00 23.32 194 ASP A O 1
ATOM 4567 N N . GLU B 1 215 ? 33.441 -36.086 9.676 1.00 23.72 195 GLU A N 1
ATOM 4568 C CA . GLU B 1 215 ? 34.727 -35.433 9.907 1.00 26.53 195 GLU A CA 1
ATOM 4569 C C . GLU B 1 215 ? 34.820 -34.874 11.320 1.00 26.23 195 GLU A C 1
ATOM 4570 O O . GLU B 1 215 ? 35.876 -34.959 11.957 1.00 24.47 195 GLU A O 1
ATOM 4576 N N . MET B 1 216 ? 33.723 -34.309 11.832 1.00 21.93 196 MET A N 1
ATOM 4577 C CA . MET B 1 216 ? 33.725 -33.840 13.214 1.00 21.09 196 MET A CA 1
ATOM 4578 C C . MET B 1 216 ? 33.934 -34.996 14.183 1.00 24.57 196 MET A C 1
ATOM 4579 O O . MET B 1 216 ? 34.702 -34.880 15.147 1.00 23.66 196 MET A O 1
ATOM 4584 N N . HIS B 1 217 ? 33.268 -36.125 13.936 1.00 22.53 197 HIS A N 1
ATOM 4585 C CA . HIS B 1 217 ? 33.451 -37.290 14.795 1.00 25.82 197 HIS A CA 1
ATOM 4586 C C . HIS B 1 217 ? 34.896 -37.770 14.767 1.00 27.14 197 HIS A C 1
ATOM 4587 O O . HIS B 1 217 ? 35.455 -38.141 15.806 1.00 23.99 197 HIS A O 1
ATOM 4594 N N . GLY B 1 218 ? 35.516 -37.777 13.585 1.00 27.04 198 GLY A N 1
ATOM 4595 C CA . GLY B 1 218 ? 36.912 -38.173 13.494 1.00 26.55 198 GLY A CA 1
ATOM 4596 C C . GLY B 1 218 ? 37.838 -37.233 14.242 1.00 25.50 198 GLY A C 1
ATOM 4597 O O . GLY B 1 218 ? 38.794 -37.673 14.887 1.00 23.72 198 GLY A O 1
ATOM 4598 N N . TYR B 1 219 ? 37.567 -35.926 14.173 1.00 23.58 199 TYR A N 1
ATOM 4599 C CA . TYR B 1 219 ? 38.399 -34.966 14.891 1.00 21.95 199 TYR A CA 1
ATOM 4600 C C . TYR B 1 219 ? 38.320 -35.189 16.395 1.00 24.50 199 TYR A C 1
ATOM 4601 O O . TYR B 1 219 ? 39.346 -35.255 17.083 1.00 24.83 199 TYR A O 1
ATOM 4610 N N . PHE B 1 220 ? 37.102 -35.280 16.932 1.00 24.09 200 PHE A N 1
ATOM 4611 C CA . PHE B 1 220 ? 36.959 -35.431 18.375 1.00 23.65 200 PHE A CA 1
ATOM 4612 C C . PHE B 1 220 ? 37.418 -36.806 18.848 1.00 25.95 200 PHE A C 1
ATOM 4613 O O . PHE B 1 220 ? 37.870 -36.943 19.992 1.00 23.93 200 PHE A O 1
ATOM 4621 N N . THR B 1 221 ? 37.323 -37.828 17.992 1.00 20.44 201 THR A N 1
ATOM 4622 C CA . THR B 1 221 ? 37.879 -39.133 18.342 1.00 24.86 201 THR A CA 1
ATOM 4623 C C . THR B 1 221 ? 39.388 -39.041 18.533 1.00 25.15 201 THR A C 1
ATOM 4624 O O . THR B 1 221 ? 39.939 -39.562 19.511 1.00 24.69 201 THR A O 1
ATOM 4628 N N . GLU B 1 222 ? 40.072 -38.362 17.613 1.00 26.69 202 GLU A N 1
ATOM 4629 C CA . GLU B 1 222 ? 41.515 -38.202 17.738 1.00 28.15 202 GLU A CA 1
ATOM 4630 C C . GLU B 1 222 ? 41.880 -37.283 18.898 1.00 29.09 202 GLU A C 1
ATOM 4631 O O . GLU B 1 222 ? 42.916 -37.485 19.545 1.00 24.18 202 GLU A O 1
ATOM 4637 N N . MET B 1 223 ? 41.040 -36.285 19.190 1.00 26.36 203 MET A N 1
ATOM 4638 C CA . MET B 1 223 ? 41.302 -35.430 20.343 1.00 25.77 203 MET A CA 1
ATOM 4639 C C . MET B 1 223 ? 41.278 -36.238 21.633 1.00 25.32 203 MET A C 1
ATOM 4640 O O . MET B 1 223 ? 42.131 -36.049 22.509 1.00 20.21 203 MET A O 1
ATOM 4645 N N . VAL B 1 224 ? 40.330 -37.171 21.753 1.00 25.37 204 VAL A N 1
ATOM 4646 C CA . VAL B 1 224 ? 40.274 -38.017 22.941 1.00 25.80 204 VAL A CA 1
ATOM 4647 C C . VAL B 1 224 ? 41.484 -38.943 22.992 1.00 26.41 204 VAL A C 1
ATOM 4648 O O . VAL B 1 224 ? 42.055 -39.181 24.063 1.00 26.26 204 VAL A O 1
ATOM 4652 N N . ARG B 1 225 ? 41.914 -39.460 21.837 1.00 25.42 205 ARG A N 1
ATOM 4653 C CA . ARG B 1 225 ? 43.151 -40.234 21.806 1.00 27.19 205 ARG A CA 1
ATOM 4654 C C . ARG B 1 225 ? 44.332 -39.381 22.245 1.00 32.73 205 ARG A C 1
ATOM 4655 O O . ARG B 1 225 ? 45.193 -39.842 23.004 1.00 30.24 205 ARG A O 1
ATOM 4663 N N . ARG B 1 226 ? 44.383 -38.130 21.784 1.00 26.88 206 ARG A N 1
ATOM 4664 C CA . ARG B 1 226 ? 45.499 -37.263 22.139 1.00 30.52 206 ARG A CA 1
ATOM 4665 C C . ARG B 1 226 ? 45.507 -36.966 23.632 1.00 31.16 206 ARG A C 1
ATOM 4666 O O . ARG B 1 226 ? 46.568 -36.979 24.268 1.00 32.59 206 ARG A O 1
ATOM 4674 N N . LYS B 1 227 ? 44.331 -36.733 24.217 1.00 26.08 207 LYS A N 1
ATOM 4675 C CA . LYS B 1 227 ? 44.253 -36.446 25.643 1.00 25.10 207 LYS A CA 1
ATOM 4676 C C . LYS B 1 227 ? 44.443 -37.697 26.492 1.00 29.48 207 LYS A C 1
ATOM 4677 O O . LYS B 1 227 ? 44.882 -37.598 27.644 1.00 29.37 207 LYS A O 1
ATOM 4683 N N . THR B 1 228 ? 44.126 -38.874 25.952 1.00 28.86 208 THR A N 1
ATOM 4684 C CA . THR B 1 228 ? 44.368 -40.104 26.699 1.00 27.80 208 THR A CA 1
ATOM 4685 C C . THR B 1 228 ? 45.863 -40.353 26.867 1.00 29.67 208 THR A C 1
ATOM 4686 O O . THR B 1 228 ? 46.316 -40.735 27.952 1.00 29.53 208 THR A O 1
ATOM 4690 N N . ALA B 1 229 ? 46.642 -40.129 25.808 1.00 29.54 209 ALA A N 1
ATOM 4691 C CA . ALA B 1 229 ? 48.086 -40.332 25.883 1.00 31.78 209 ALA A CA 1
ATOM 4692 C C . ALA B 1 229 ? 48.774 -39.214 26.658 1.00 36.55 209 ALA A C 1
ATOM 4693 O O . ALA B 1 229 ? 49.751 -39.459 27.374 1.00 34.71 209 ALA A O 1
ATOM 4695 N N . GLU B 1 230 ? 48.288 -37.982 26.527 1.00 31.86 210 GLU A N 1
ATOM 4696 C CA . GLU B 1 230 ? 48.913 -36.819 27.158 1.00 33.80 210 GLU A CA 1
ATOM 4697 C C . GLU B 1 230 ? 47.827 -35.940 27.754 1.00 33.51 210 GLU A C 1
ATOM 4698 O O . GLU B 1 230 ? 47.438 -34.920 27.173 1.00 34.37 210 GLU A O 1
ATOM 4700 N N . PRO B 1 231 ? 47.317 -36.304 28.928 1.00 31.52 211 PRO A N 1
ATOM 4701 C CA . PRO B 1 231 ? 46.250 -35.512 29.546 1.00 33.85 211 PRO A CA 1
ATOM 4702 C C . PRO B 1 231 ? 46.746 -34.138 29.961 1.00 38.63 211 PRO A C 1
ATOM 4703 O O . PRO B 1 231 ? 47.939 -33.908 30.178 1.00 37.25 211 PRO A O 1
ATOM 4707 N N . GLY B 1 232 ? 45.797 -33.212 30.054 1.00 34.99 212 GLY A N 1
ATOM 4708 C CA . GLY B 1 232 ? 46.106 -31.842 30.400 1.00 34.32 212 GLY A CA 1
ATOM 4709 C C . GLY B 1 232 ? 45.157 -31.262 31.426 1.00 38.58 212 GLY A C 1
ATOM 4710 O O . GLY B 1 232 ? 44.318 -31.973 31.988 1.00 36.23 212 GLY A O 1
ATOM 4711 N N . ASP B 1 233 ? 45.286 -29.960 31.675 1.00 38.80 213 ASP A N 1
ATOM 4712 C CA . ASP B 1 233 ? 44.447 -29.251 32.642 1.00 44.23 213 ASP A CA 1
ATOM 4713 C C . ASP B 1 233 ? 43.181 -28.759 31.937 1.00 40.74 213 ASP A C 1
ATOM 4714 O O . ASP B 1 233 ? 42.986 -27.570 31.678 1.00 38.30 213 ASP A O 1
ATOM 4719 N N . ASP B 1 234 ? 42.310 -29.716 31.619 1.00 30.23 214 ASP A N 1
ATOM 4720 C CA . ASP B 1 234 ? 41.106 -29.424 30.852 1.00 31.78 214 ASP A CA 1
ATOM 4721 C C . ASP B 1 234 ? 40.029 -30.447 31.178 1.00 30.55 214 ASP A C 1
ATOM 4722 O O . ASP B 1 234 ? 40.301 -31.510 31.742 1.00 29.22 214 ASP A O 1
ATOM 4727 N N . LEU B 1 235 ? 38.790 -30.108 30.807 1.00 27.09 215 LEU A N 1
ATOM 4728 C CA . LEU B 1 235 ? 37.650 -30.950 31.156 1.00 25.67 215 LEU A CA 1
ATOM 4729 C C . LEU B 1 235 ? 37.675 -32.276 30.401 1.00 27.82 215 LEU A C 1
ATOM 4730 O O . LEU B 1 235 ? 37.253 -33.308 30.940 1.00 26.12 215 LEU A O 1
ATOM 4735 N N . THR B 1 236 ? 38.150 -32.272 29.152 1.00 27.29 216 THR A N 1
ATOM 4736 C CA . THR B 1 236 ? 38.219 -33.517 28.389 1.00 27.12 216 THR A CA 1
ATOM 4737 C C . THR B 1 236 ? 39.070 -34.549 29.117 1.00 29.48 216 THR A C 1
ATOM 4738 O O . THR B 1 236 ? 38.673 -35.712 29.259 1.00 24.60 216 THR A O 1
ATOM 4742 N N . SER B 1 237 ? 40.235 -34.126 29.614 1.00 27.72 217 SER A N 1
ATOM 4743 C CA . SER B 1 237 ? 41.081 -35.019 30.398 1.00 30.47 217 SER A CA 1
ATOM 4744 C C . SER B 1 237 ? 40.357 -35.507 31.647 1.00 31.07 217 SER A C 1
ATOM 4745 O O . SER B 1 237 ? 40.509 -36.666 32.049 1.00 31.11 217 SER A O 1
ATOM 4748 N N . ALA B 1 238 ? 39.561 -34.635 32.272 1.00 27.41 218 ALA A N 1
ATOM 4749 C CA . ALA B 1 238 ? 38.816 -35.039 33.460 1.00 32.58 218 ALA A CA 1
ATOM 4750 C C . ALA B 1 238 ? 37.790 -36.120 33.132 1.00 30.27 218 ALA A C 1
ATOM 4751 O O . ALA B 1 238 ? 37.580 -37.046 33.924 1.00 36.61 218 ALA A O 1
ATOM 4753 N N . LEU B 1 239 ? 37.144 -36.021 31.968 1.00 29.94 219 LEU A N 1
ATOM 4754 C CA . LEU B 1 239 ? 36.197 -37.053 31.549 1.00 30.24 219 LEU A CA 1
ATOM 4755 C C . LEU B 1 239 ? 36.902 -38.375 31.284 1.00 32.20 219 LEU A C 1
ATOM 4756 O O . LEU B 1 239 ? 36.346 -39.449 31.546 1.00 31.77 219 LEU A O 1
ATOM 4761 N N . ILE B 1 240 ? 38.118 -38.314 30.743 1.00 29.86 220 ILE A N 1
ATOM 4762 C CA . ILE B 1 240 ? 38.862 -39.523 30.410 1.00 30.87 220 ILE A CA 1
ATOM 4763 C C . ILE B 1 240 ? 39.340 -40.228 31.673 1.00 36.71 220 ILE A C 1
ATOM 4764 O O . ILE B 1 240 ? 39.189 -41.447 31.819 1.00 34.27 220 ILE A O 1
ATOM 4769 N N . TYR B 1 241 ? 39.923 -39.477 32.602 1.00 32.11 221 TYR A N 1
ATOM 4770 C CA . TYR B 1 241 ? 40.492 -40.045 33.820 1.00 40.07 221 TYR A CA 1
ATOM 4771 C C . TYR B 1 241 ? 39.745 -39.503 35.036 1.00 49.15 221 TYR A C 1
ATOM 4772 O O . TYR B 1 241 ? 40.087 -38.446 35.571 1.00 53.47 221 TYR A O 1
ATOM 4781 N N . ALA B 1 242 ? 38.722 -40.235 35.469 1.00 61.46 222 ALA A N 1
ATOM 4782 C CA . ALA B 1 242 ? 37.992 -39.907 36.683 1.00 75.55 222 ALA A CA 1
ATOM 4783 C C . ALA B 1 242 ? 38.739 -40.528 37.863 1.00 88.62 222 ALA A C 1
ATOM 4784 O O . ALA B 1 242 ? 39.865 -41.012 37.717 1.00 88.02 222 ALA A O 1
ATOM 4786 N N . THR B 1 243 ? 38.130 -40.539 39.046 1.00 98.49 223 THR A N 1
ATOM 4787 C CA . THR B 1 243 ? 38.788 -41.165 40.180 1.00 99.00 223 THR A CA 1
ATOM 4788 C C . THR B 1 243 ? 38.452 -42.656 40.205 1.00 101.18 223 THR A C 1
ATOM 4789 O O . THR B 1 243 ? 37.985 -43.228 39.217 1.00 100.81 223 THR A O 1
ATOM 4793 N N . ASP B 1 244 ? 38.666 -43.299 41.356 1.00 95.17 224 ASP A N 1
ATOM 4794 C CA . ASP B 1 244 ? 38.356 -44.720 41.478 1.00 90.89 224 ASP A CA 1
ATOM 4795 C C . ASP B 1 244 ? 36.854 -44.962 41.532 1.00 94.15 224 ASP A C 1
ATOM 4796 O O . ASP B 1 244 ? 36.385 -46.040 41.148 1.00 89.08 224 ASP A O 1
ATOM 4798 N N . GLY B 1 245 ? 36.097 -43.984 42.023 1.00 98.10 225 GLY A N 1
ATOM 4799 C CA . GLY B 1 245 ? 34.650 -44.023 42.008 1.00 98.54 225 GLY A CA 1
ATOM 4800 C C . GLY B 1 245 ? 34.028 -44.170 40.636 1.00 95.71 225 GLY A C 1
ATOM 4801 O O . GLY B 1 245 ? 34.373 -43.445 39.697 1.00 91.34 225 GLY A O 1
ATOM 4802 N N . GLU B 1 246 ? 33.107 -45.124 40.514 1.00 82.94 226 GLU A N 1
ATOM 4803 C CA . GLU B 1 246 ? 32.267 -45.255 39.331 1.00 72.05 226 GLU A CA 1
ATOM 4804 C C . GLU B 1 246 ? 33.006 -45.888 38.160 1.00 62.87 226 GLU A C 1
ATOM 4805 O O . GLU B 1 246 ? 34.241 -45.894 38.112 1.00 63.00 226 GLU A O 1
ATOM 4806 N N . THR B 1 247 ? 32.242 -46.417 37.213 1.00 55.85 227 THR A N 1
ATOM 4807 C CA . THR B 1 247 ? 32.810 -46.978 35.999 1.00 53.32 227 THR A CA 1
ATOM 4808 C C . THR B 1 247 ? 33.405 -45.872 35.130 1.00 46.94 227 THR A C 1
ATOM 4809 O O . THR B 1 247 ? 32.791 -44.812 34.967 1.00 42.05 227 THR A O 1
ATOM 4813 N N . PRO B 1 248 ? 34.597 -46.078 34.569 1.00 40.12 228 PRO A N 1
ATOM 4814 C CA . PRO B 1 248 ? 35.133 -45.099 33.617 1.00 38.00 228 PRO A CA 1
ATOM 4815 C C . PRO B 1 248 ? 34.218 -44.964 32.409 1.00 37.79 228 PRO A C 1
ATOM 4816 O O . PRO B 1 248 ? 33.575 -45.923 31.977 1.00 33.98 228 PRO A O 1
ATOM 4820 N N . LEU B 1 249 ? 34.148 -43.749 31.874 1.00 34.85 229 LEU A N 1
ATOM 4821 C CA . LEU B 1 249 ? 33.339 -43.508 30.689 1.00 34.42 229 LEU A CA 1
ATOM 4822 C C . LEU B 1 249 ? 33.926 -44.247 29.493 1.00 32.83 229 LEU A C 1
ATOM 4823 O O . LEU B 1 249 ? 35.148 -44.347 29.343 1.00 30.05 229 LEU A O 1
ATOM 4828 N N . THR B 1 250 ? 33.053 -44.763 28.631 1.00 30.21 230 THR A N 1
ATOM 4829 C CA . THR B 1 250 ? 33.542 -45.401 27.419 1.00 29.68 230 THR A CA 1
ATOM 4830 C C . THR B 1 250 ? 34.075 -44.344 26.457 1.00 27.04 230 THR A C 1
ATOM 4831 O O . THR B 1 250 ? 33.862 -43.141 26.632 1.00 26.54 230 THR A O 1
ATOM 4835 N N . GLU B 1 251 ? 34.782 -44.808 25.425 1.00 26.67 231 GLU A N 1
ATOM 4836 C CA . GLU B 1 251 ? 35.257 -43.882 24.405 1.00 29.00 231 GLU A CA 1
ATOM 4837 C C . GLU B 1 251 ? 34.096 -43.146 23.753 1.00 26.99 231 GLU A C 1
ATOM 4838 O O . GLU B 1 251 ? 34.164 -41.930 23.541 1.00 26.58 231 GLU A O 1
ATOM 4844 N N . GLU B 1 252 ? 33.005 -43.860 23.464 1.00 26.42 232 GLU A N 1
ATOM 4845 C CA . GLU B 1 252 ? 31.850 -43.221 22.840 1.00 26.77 232 GLU A CA 1
ATOM 4846 C C . GLU B 1 252 ? 31.246 -42.165 23.755 1.00 26.88 232 GLU A C 1
ATOM 4847 O O . GLU B 1 252 ? 30.804 -41.106 23.291 1.00 26.29 232 GLU A O 1
ATOM 4853 N N . GLU B 1 253 ? 31.217 -42.437 25.061 1.00 25.47 233 GLU A N 1
ATOM 4854 C CA . GLU B 1 253 ? 30.617 -41.496 26.000 1.00 23.91 233 GLU A CA 1
ATOM 4855 C C . GLU B 1 253 ? 31.465 -40.238 26.152 1.00 25.10 233 GLU A C 1
ATOM 4856 O O . GLU B 1 253 ? 30.922 -39.133 26.259 1.00 24.38 233 GLU A O 1
ATOM 4862 N N . VAL B 1 254 ? 32.793 -40.380 26.174 1.00 19.97 234 VAL A N 1
ATOM 4863 C CA . VAL B 1 254 ? 33.652 -39.199 26.260 1.00 24.32 234 VAL A CA 1
ATOM 4864 C C . VAL B 1 254 ? 33.506 -38.346 25.006 1.00 23.54 234 VAL A C 1
ATOM 4865 O O . VAL B 1 254 ? 33.295 -37.130 25.081 1.00 24.00 234 VAL A O 1
ATOM 4869 N N . ILE B 1 255 ? 33.615 -38.975 23.832 1.00 23.25 235 ILE A N 1
ATOM 4870 C CA . ILE B 1 255 ? 33.467 -38.242 22.577 1.00 23.03 235 ILE A CA 1
ATOM 4871 C C . ILE B 1 255 ? 32.095 -37.586 22.500 1.00 26.35 235 ILE A C 1
ATOM 4872 O O . ILE B 1 255 ? 31.964 -36.434 22.066 1.00 24.74 235 ILE A O 1
ATOM 4877 N N . GLY B 1 256 ? 31.055 -38.301 22.934 1.00 22.38 236 GLY A N 1
ATOM 4878 C CA . GLY B 1 256 ? 29.711 -37.751 22.861 1.00 25.11 236 GLY A CA 1
ATOM 4879 C C . GLY B 1 256 ? 29.526 -36.534 23.747 1.00 24.58 236 GLY A C 1
ATOM 4880 O O . GLY B 1 256 ? 28.976 -35.518 23.318 1.00 26.45 236 GLY A O 1
ATOM 4881 N N . ASN B 1 257 ? 29.982 -36.620 25.001 1.00 26.51 237 ASN A N 1
ATOM 4882 C CA . ASN B 1 257 ? 29.916 -35.455 25.879 1.00 22.01 237 ASN A CA 1
ATOM 4883 C C . ASN B 1 257 ? 30.729 -34.302 25.314 1.00 25.71 237 ASN A C 1
ATOM 4884 O O . ASN B 1 257 ? 30.270 -33.153 25.306 1.00 24.85 237 ASN A O 1
ATOM 4889 N N . LEU B 1 258 ? 31.934 -34.595 24.820 1.00 24.76 238 LEU A N 1
ATOM 4890 C CA . LEU B 1 258 ? 32.778 -33.561 24.229 1.00 25.56 238 LEU A CA 1
ATOM 4891 C C . LEU B 1 258 ? 32.064 -32.860 23.079 1.00 23.83 238 LEU A C 1
ATOM 4892 O O . LEU B 1 258 ? 32.036 -31.625 23.009 1.00 22.89 238 LEU A O 1
ATOM 4897 N N . GLN B 1 259 ? 31.454 -33.636 22.180 1.00 22.17 239 GLN A N 1
ATOM 4898 C CA . GLN B 1 259 ? 30.768 -33.047 21.032 1.00 24.79 239 GLN A CA 1
ATOM 4899 C C . GLN B 1 259 ? 29.608 -32.161 21.467 1.00 24.26 239 GLN A C 1
ATOM 4900 O O . GLN B 1 259 ? 29.398 -31.081 20.903 1.00 22.60 239 GLN A O 1
ATOM 4906 N N . ALA B 1 260 ? 28.829 -32.612 22.453 1.00 24.52 240 ALA A N 1
ATOM 4907 C CA . ALA B 1 260 ? 27.695 -31.818 22.916 1.00 20.95 240 ALA A CA 1
ATOM 4908 C C . ALA B 1 260 ? 28.160 -30.541 23.606 1.00 24.43 240 ALA A C 1
ATOM 4909 O O . ALA B 1 260 ? 27.566 -29.471 23.414 1.00 23.16 240 ALA A O 1
ATOM 4911 N N . LEU B 1 261 ? 29.228 -30.629 24.404 1.00 23.50 241 LEU A N 1
ATOM 4912 C CA . LEU B 1 261 ? 29.700 -29.459 25.137 1.00 24.56 241 LEU A CA 1
ATOM 4913 C C . LEU B 1 261 ? 30.235 -28.388 24.191 1.00 24.59 241 LEU A C 1
ATOM 4914 O O . LEU B 1 261 ? 29.961 -27.196 24.376 1.00 24.12 241 LEU A O 1
ATOM 4919 N N . VAL B 1 262 ? 30.988 -28.791 23.164 1.00 22.21 242 VAL A N 1
ATOM 4920 C CA . VAL B 1 262 ? 31.553 -27.813 22.237 1.00 22.59 242 VAL A CA 1
ATOM 4921 C C . VAL B 1 262 ? 30.457 -27.205 21.368 1.00 21.44 242 VAL A C 1
ATOM 4922 O O . VAL B 1 262 ? 30.388 -25.982 21.194 1.00 22.26 242 VAL A O 1
ATOM 4926 N N . ALA B 1 263 ? 29.580 -28.048 20.817 1.00 22.16 243 ALA A N 1
ATOM 4927 C CA . ALA B 1 263 ? 28.527 -27.553 19.932 1.00 22.89 243 ALA A CA 1
ATOM 4928 C C . ALA B 1 263 ? 27.627 -26.556 20.650 1.00 23.81 243 ALA A C 1
ATOM 4929 O O . ALA B 1 263 ? 27.417 -25.434 20.173 1.00 22.64 243 ALA A O 1
ATOM 4931 N N . ALA B 1 264 ? 27.079 -26.952 21.801 1.00 23.14 244 ALA A N 1
ATOM 4932 C CA . ALA B 1 264 ? 26.195 -26.056 22.537 1.00 21.27 244 ALA A CA 1
ATOM 4933 C C . ALA B 1 264 ? 26.962 -24.874 23.117 1.00 21.42 244 ALA A C 1
ATOM 4934 O O . ALA B 1 264 ? 26.494 -23.731 23.049 1.00 24.70 244 ALA A O 1
ATOM 4936 N N . GLY B 1 265 ? 28.148 -25.128 23.674 1.00 21.09 245 GLY A N 1
ATOM 4937 C CA . GLY B 1 265 ? 28.919 -24.057 24.282 1.00 22.79 245 GLY A CA 1
ATOM 4938 C C . GLY B 1 265 ? 29.270 -22.953 23.308 1.00 26.78 245 GLY A C 1
ATOM 4939 O O . GLY B 1 265 ? 29.338 -21.781 23.687 1.00 25.51 245 GLY A O 1
ATOM 4940 N N . HIS B 1 266 ? 29.487 -23.304 22.044 1.00 21.25 246 HIS A N 1
ATOM 4941 C CA . HIS B 1 266 ? 29.729 -22.306 21.010 1.00 20.70 246 HIS A CA 1
ATOM 4942 C C . HIS B 1 266 ? 28.423 -21.726 20.471 1.00 24.21 246 HIS A C 1
ATOM 4943 O O . HIS B 1 266 ? 28.163 -20.527 20.612 1.00 25.20 246 HIS A O 1
ATOM 4950 N N . GLU B 1 267 ? 27.589 -22.582 19.870 1.00 21.31 247 GLU A N 1
ATOM 4951 C CA . GLU B 1 267 ? 26.432 -22.127 19.099 1.00 20.17 247 GLU A CA 1
ATOM 4952 C C . GLU B 1 267 ? 25.504 -21.236 19.915 1.00 25.94 247 GLU A C 1
ATOM 4953 O O . GLU B 1 267 ? 25.089 -20.166 19.452 1.00 26.27 247 GLU A O 1
ATOM 4959 N N . ASP B 1 268 ? 25.143 -21.669 21.124 1.00 22.49 248 ASP A N 1
ATOM 4960 C CA . ASP B 1 268 ? 24.131 -20.934 21.880 1.00 20.29 248 ASP A CA 1
ATOM 4961 C C . ASP B 1 268 ? 24.680 -19.624 22.429 1.00 22.96 248 ASP A C 1
ATOM 4962 O O . ASP B 1 268 ? 23.965 -18.618 22.476 1.00 20.87 248 ASP A O 1
ATOM 4967 N N . THR B 1 269 ? 25.945 -19.616 22.846 1.00 20.11 249 THR A N 1
ATOM 4968 C CA . THR B 1 269 ? 26.510 -18.425 23.468 1.00 20.17 249 THR A CA 1
ATOM 4969 C C . THR B 1 269 ? 26.706 -17.305 22.453 1.00 21.97 249 THR A C 1
ATOM 4970 O O . THR B 1 269 ? 26.545 -16.126 22.790 1.00 19.73 249 THR A O 1
ATOM 4974 N N . VAL B 1 270 ? 27.064 -17.648 21.212 1.00 19.97 250 VAL A N 1
ATOM 4975 C CA . VAL B 1 270 ? 27.147 -16.638 20.159 1.00 20.95 250 VAL A CA 1
ATOM 4976 C C . VAL B 1 270 ? 25.807 -15.937 19.996 1.00 21.25 250 VAL A C 1
ATOM 4977 O O . VAL B 1 270 ? 25.733 -14.706 19.900 1.00 20.61 250 VAL A O 1
ATOM 4981 N N . SER B 1 271 ? 24.724 -16.718 19.959 1.00 21.62 251 SER A N 1
ATOM 4982 C CA . SER B 1 271 ? 23.397 -16.135 19.786 1.00 20.39 251 SER A CA 1
ATOM 4983 C C . SER B 1 271 ? 23.039 -15.226 20.954 1.00 19.68 251 SER A C 1
ATOM 4984 O O . SER B 1 271 ? 22.526 -14.119 20.752 1.00 23.53 251 SER A O 1
ATOM 4987 N N . LEU B 1 272 ? 23.311 -15.672 22.184 1.00 20.40 252 LEU A N 1
ATOM 4988 C CA . LEU B 1 272 ? 22.987 -14.860 23.354 1.00 20.32 252 LEU A CA 1
ATOM 4989 C C . LEU B 1 272 ? 23.680 -13.505 23.300 1.00 22.23 252 LEU A C 1
ATOM 4990 O O . LEU B 1 272 ? 23.063 -12.471 23.588 1.00 19.93 252 LEU A O 1
ATOM 4995 N N . ILE B 1 273 ? 24.960 -13.486 22.929 1.00 20.70 253 ILE A N 1
ATOM 4996 C CA . ILE B 1 273 ? 25.696 -12.225 22.875 1.00 20.53 253 ILE A CA 1
ATOM 4997 C C . ILE B 1 273 ? 25.101 -11.300 21.821 1.00 21.99 253 ILE A C 1
ATOM 4998 O O . ILE B 1 273 ? 24.919 -10.100 22.060 1.00 23.30 253 ILE A O 1
ATOM 5003 N N . LEU B 1 274 ? 24.787 -11.839 20.640 1.00 19.63 254 LEU A N 1
ATOM 5004 C CA . LEU B 1 274 ? 24.269 -10.999 19.564 1.00 20.46 254 LEU A CA 1
ATOM 5005 C C . LEU B 1 274 ? 22.865 -10.489 19.867 1.00 21.37 254 LEU A C 1
ATOM 5006 O O . LEU B 1 274 ? 22.572 -9.305 19.653 1.00 22.59 254 LEU A O 1
ATOM 5011 N N . THR B 1 275 ? 21.981 -11.362 20.361 1.00 21.32 255 THR A N 1
ATOM 5012 C CA . THR B 1 275 ? 20.610 -10.933 20.625 1.00 22.92 255 THR A CA 1
ATOM 5013 C C . THR B 1 275 ? 20.543 -9.953 21.789 1.00 22.22 255 THR A C 1
ATOM 5014 O O . THR B 1 275 ? 19.683 -9.066 21.798 1.00 19.25 255 THR A O 1
ATOM 5018 N N . ALA B 1 276 ? 21.429 -10.101 22.777 1.00 19.13 256 ALA A N 1
ATOM 5019 C CA . ALA B 1 276 ? 21.482 -9.135 23.869 1.00 20.65 256 ALA A CA 1
ATOM 5020 C C . ALA B 1 276 ? 21.878 -7.757 23.357 1.00 24.74 256 ALA A C 1
ATOM 5021 O O . ALA B 1 276 ? 21.263 -6.747 23.719 1.00 24.31 256 ALA A O 1
ATOM 5023 N N . VAL B 1 277 ? 22.907 -7.695 22.507 1.00 24.06 257 VAL A N 1
ATOM 5024 C CA . VAL B 1 277 ? 23.318 -6.412 21.943 1.00 24.13 257 VAL A CA 1
ATOM 5025 C C . VAL B 1 277 ? 22.198 -5.821 21.097 1.00 22.49 257 VAL A C 1
ATOM 5026 O O . VAL B 1 277 ? 21.909 -4.622 21.176 1.00 22.62 257 VAL A O 1
ATOM 5030 N N . ARG B 1 278 ? 21.536 -6.651 20.287 1.00 23.97 258 ARG A N 1
ATOM 5031 C CA . ARG B 1 278 ? 20.447 -6.139 19.458 1.00 24.23 258 ARG A CA 1
ATOM 5032 C C . ARG B 1 278 ? 19.311 -5.592 20.314 1.00 24.06 258 ARG A C 1
ATOM 5033 O O . ARG B 1 278 ? 18.775 -4.513 20.032 1.00 25.02 258 ARG A O 1
ATOM 5041 N N . ALA B 1 279 ? 18.938 -6.317 21.370 1.00 24.96 259 ALA A N 1
ATOM 5042 C CA . ALA B 1 279 ? 17.836 -5.877 22.220 1.00 25.94 259 ALA A CA 1
ATOM 5043 C C . ALA B 1 279 ? 18.180 -4.590 22.961 1.00 25.54 259 ALA A C 1
ATOM 5044 O O . ALA B 1 279 ? 17.333 -3.696 23.094 1.00 24.73 259 ALA A O 1
ATOM 5046 N N . LEU B 1 280 ? 19.412 -4.477 23.459 1.00 23.53 260 LEU A N 1
ATOM 5047 C CA . LEU B 1 280 ? 19.792 -3.286 24.214 1.00 25.39 260 LEU A CA 1
ATOM 5048 C C . LEU B 1 280 ? 19.972 -2.081 23.300 1.00 27.20 260 LEU A C 1
ATOM 5049 O O . LEU B 1 280 ? 19.614 -0.957 23.672 1.00 29.26 260 LEU A O 1
ATOM 5054 N N . LEU B 1 281 ? 20.523 -2.290 22.101 1.00 26.58 261 LEU A N 1
ATOM 5055 C CA . LEU B 1 281 ? 20.680 -1.177 21.171 1.00 26.56 261 LEU A CA 1
ATOM 5056 C C . LEU B 1 281 ? 19.334 -0.656 20.685 1.00 28.21 261 LEU A C 1
ATOM 5057 O O . LEU B 1 281 ? 19.189 0.548 20.443 1.00 30.61 261 LEU A O 1
ATOM 5062 N N . SER B 1 282 ? 18.348 -1.535 20.520 1.00 24.19 262 SER A N 1
ATOM 5063 C CA . SER B 1 282 ? 17.024 -1.086 20.112 1.00 30.22 262 SER A CA 1
ATOM 5064 C C . SER B 1 282 ? 16.194 -0.580 21.284 1.00 32.21 262 SER A C 1
ATOM 5065 O O . SER B 1 282 ? 15.071 -0.111 21.069 1.00 28.65 262 SER A O 1
ATOM 5068 N N . HIS B 1 283 ? 16.709 -0.674 22.509 1.00 27.79 263 HIS A N 1
ATOM 5069 C CA . HIS B 1 283 ? 16.052 -0.143 23.703 1.00 27.96 263 HIS A CA 1
ATOM 5070 C C . HIS B 1 283 ? 17.078 0.636 24.515 1.00 31.07 263 HIS A C 1
ATOM 5071 O O . HIS B 1 283 ? 17.476 0.212 25.607 1.00 30.62 263 HIS A O 1
ATOM 5078 N N . PRO B 1 284 ? 17.530 1.786 24.006 1.00 30.87 264 PRO A N 1
ATOM 5079 C CA . PRO B 1 284 ? 18.626 2.505 24.679 1.00 31.69 264 PRO A CA 1
ATOM 5080 C C . PRO B 1 284 ? 18.291 2.936 26.096 1.00 32.34 264 PRO A C 1
ATOM 5081 O O . PRO B 1 284 ? 19.201 3.063 26.926 1.00 28.35 264 PRO A O 1
ATOM 5085 N N . GLU B 1 285 ? 17.012 3.181 26.396 1.00 31.73 265 GLU A N 1
ATOM 5086 C CA . GLU B 1 285 ? 16.628 3.503 27.767 1.00 32.03 265 GLU A CA 1
ATOM 5087 C C . GLU B 1 285 ? 16.943 2.349 28.710 1.00 30.68 265 GLU A C 1
ATOM 5088 O O . GLU B 1 285 ? 17.399 2.566 29.839 1.00 29.92 265 GLU A O 1
ATOM 5090 N N . GLN B 1 286 ? 16.713 1.111 28.264 1.00 25.55 266 GLN A N 1
ATOM 5091 C CA . GLN B 1 286 ? 17.006 -0.045 29.105 1.00 26.11 266 GLN A CA 1
ATOM 5092 C C . GLN B 1 286 ? 18.504 -0.310 29.181 1.00 27.92 266 GLN A C 1
ATOM 5093 O O . GLN B 1 286 ? 19.007 -0.745 30.222 1.00 28.86 266 GLN A O 1
ATOM 5099 N N . LEU B 1 287 ? 19.231 -0.066 28.088 1.00 27.50 267 LEU A N 1
ATOM 5100 C CA . LEU B 1 287 ? 20.686 -0.111 28.160 1.00 25.73 267 LEU A CA 1
ATOM 5101 C C . LEU B 1 287 ? 21.211 0.903 29.166 1.00 25.51 267 LEU A C 1
ATOM 5102 O O . LEU B 1 287 ? 22.200 0.642 29.857 1.00 28.01 267 LEU A O 1
ATOM 5107 N N . ARG B 1 288 ? 20.551 2.057 29.276 1.00 25.22 268 ARG A N 1
ATOM 5108 C CA . ARG B 1 288 ? 20.961 3.045 30.266 1.00 25.19 268 ARG A CA 1
ATOM 5109 C C . ARG B 1 288 ? 20.760 2.519 31.683 1.00 29.58 268 ARG A C 1
ATOM 5110 O O . ARG B 1 288 ? 21.583 2.777 32.568 1.00 32.54 268 ARG A O 1
ATOM 5113 N N . LEU B 1 289 ? 19.687 1.753 31.909 1.00 26.94 269 LEU A N 1
ATOM 5114 C CA . LEU B 1 289 ? 19.409 1.244 33.250 1.00 27.88 269 LEU A CA 1
ATOM 5115 C C . LEU B 1 289 ? 20.506 0.303 33.736 1.00 30.00 269 LEU A C 1
ATOM 5116 O O . LEU B 1 289 ? 20.893 0.346 34.910 1.00 30.15 269 LEU A O 1
ATOM 5121 N N . VAL B 1 290 ? 21.017 -0.558 32.854 1.00 26.77 270 VAL A N 1
ATOM 5122 C CA . VAL B 1 290 ? 22.047 -1.502 33.278 1.00 30.11 270 VAL A CA 1
ATOM 5123 C C . VAL B 1 290 ? 23.399 -0.812 33.406 1.00 31.54 270 VAL A C 1
ATOM 5124 O O . VAL B 1 290 ? 24.179 -1.124 34.312 1.00 33.58 270 VAL A O 1
ATOM 5128 N N . ARG B 1 291 ? 23.702 0.139 32.518 1.00 29.97 271 ARG A N 1
ATOM 5129 C CA . ARG B 1 291 ? 24.990 0.818 32.604 1.00 32.18 271 ARG A CA 1
ATOM 5130 C C . ARG B 1 291 ? 25.054 1.759 33.801 1.00 32.60 271 ARG A C 1
ATOM 5131 O O . ARG B 1 291 ? 26.138 1.983 34.351 1.00 39.00 271 ARG A O 1
ATOM 5139 N N . ASP B 1 292 ? 23.918 2.304 34.226 1.00 30.58 272 ASP A N 1
ATOM 5140 C CA . ASP B 1 292 ? 23.873 3.206 35.369 1.00 35.56 272 ASP A CA 1
ATOM 5141 C C . ASP B 1 292 ? 23.667 2.481 36.696 1.00 37.70 272 ASP A C 1
ATOM 5142 O O . ASP B 1 292 ? 23.585 3.141 37.738 1.00 31.74 272 ASP A O 1
ATOM 5147 N N . GLY B 1 293 ? 23.566 1.153 36.681 1.00 33.97 273 GLY A N 1
ATOM 5148 C CA . GLY B 1 293 ? 23.478 0.378 37.902 1.00 30.77 273 GLY A CA 1
ATOM 5149 C C . GLY B 1 293 ? 22.099 0.229 38.503 1.00 31.42 273 GLY A C 1
ATOM 5150 O O . GLY B 1 293 ? 21.990 -0.254 39.636 1.00 33.19 273 GLY A O 1
ATOM 5151 N N . GLU B 1 294 ? 21.037 0.622 37.794 1.00 28.78 274 GLU A N 1
ATOM 5152 C CA . GLU B 1 294 ? 19.694 0.425 38.331 1.00 31.76 274 GLU A CA 1
ATOM 5153 C C . GLU B 1 294 ? 19.169 -0.986 38.082 1.00 31.43 274 GLU A C 1
ATOM 5154 O O . GLU B 1 294 ? 18.320 -1.467 38.839 1.00 27.76 274 GLU A O 1
ATOM 5160 N N . ILE B 1 295 ? 19.660 -1.665 37.047 1.00 28.56 275 ILE A N 1
ATOM 5161 C CA . ILE B 1 295 ? 19.301 -3.049 36.755 1.00 29.01 275 ILE A CA 1
ATOM 5162 C C . ILE B 1 295 ? 20.589 -3.827 36.517 1.00 27.25 275 ILE A C 1
ATOM 5163 O O . ILE B 1 295 ? 21.516 -3.321 35.877 1.00 25.97 275 ILE A O 1
ATOM 5168 N N . GLY B 1 296 ? 20.658 -5.042 37.060 1.00 24.50 276 GLY A N 1
ATOM 5169 C CA . GLY B 1 296 ? 21.851 -5.855 36.904 1.00 27.07 276 GLY A CA 1
ATOM 5170 C C . GLY B 1 296 ? 22.005 -6.407 35.498 1.00 28.73 276 GLY A C 1
ATOM 5171 O O . GLY B 1 296 ? 21.032 -6.667 34.792 1.00 25.68 276 GLY A O 1
ATOM 5172 N N . TRP B 1 297 ? 23.262 -6.589 35.084 1.00 27.71 277 TRP A N 1
ATOM 5173 C CA . TRP B 1 297 ? 23.527 -7.168 33.770 1.00 26.57 277 TRP A CA 1
ATOM 5174 C C . TRP B 1 297 ? 22.939 -8.568 33.651 1.00 24.09 277 TRP A C 1
ATOM 5175 O O . TRP B 1 297 ? 22.464 -8.960 32.578 1.00 27.88 277 TRP A O 1
ATOM 5186 N N . GLU B 1 298 ? 22.954 -9.338 34.742 1.00 21.98 278 GLU A N 1
ATOM 5187 C CA . GLU B 1 298 ? 22.399 -10.686 34.679 1.00 29.52 278 GLU A CA 1
ATOM 5188 C C . GLU B 1 298 ? 20.888 -10.663 34.478 1.00 30.18 278 GLU A C 1
ATOM 5189 O O . GLU B 1 298 ? 20.323 -11.614 33.923 1.00 27.59 278 GLU A O 1
ATOM 5195 N N . THR B 1 299 ? 20.222 -9.585 34.902 1.00 26.16 279 THR A N 1
ATOM 5196 C CA . THR B 1 299 ? 18.794 -9.439 34.631 1.00 26.18 279 THR A CA 1
ATOM 5197 C C . THR B 1 299 ? 18.538 -9.122 33.161 1.00 27.69 279 THR A C 1
ATOM 5198 O O . THR B 1 299 ? 17.586 -9.639 32.565 1.00 22.02 279 THR A O 1
ATOM 5202 N N . ALA B 1 300 ? 19.383 -8.286 32.552 1.00 26.37 280 ALA A N 1
ATOM 5203 C CA . ALA B 1 300 ? 19.250 -8.029 31.121 1.00 26.27 280 ALA A CA 1
ATOM 5204 C C . ALA B 1 300 ? 19.503 -9.298 30.315 1.00 23.08 280 ALA A C 1
ATOM 5205 O O . ALA B 1 300 ? 18.851 -9.536 29.291 1.00 23.95 280 ALA A O 1
ATOM 5207 N N . ILE B 1 301 ? 20.439 -10.129 30.771 1.00 22.43 281 ILE A N 1
ATOM 5208 C CA . ILE B 1 301 ? 20.694 -11.406 30.112 1.00 24.84 281 ILE A CA 1
ATOM 5209 C C . ILE B 1 301 ? 19.493 -12.331 30.257 1.00 23.80 281 ILE A C 1
ATOM 5210 O O . ILE B 1 301 ? 19.116 -13.032 29.310 1.00 22.11 281 ILE A O 1
ATOM 5215 N N . ALA B 1 302 ? 18.870 -12.345 31.437 1.00 21.54 282 ALA A N 1
ATOM 5216 C CA . ALA B 1 302 ? 17.719 -13.217 31.648 1.00 24.48 282 ALA A CA 1
ATOM 5217 C C . ALA B 1 302 ? 16.567 -12.850 30.720 1.00 23.27 282 ALA A C 1
ATOM 5218 O O . ALA B 1 302 ? 15.925 -13.732 30.137 1.00 22.97 282 ALA A O 1
ATOM 5220 N N . GLU B 1 303 ? 16.301 -11.552 30.551 1.00 21.11 283 GLU A N 1
ATOM 5221 C CA . GLU B 1 303 ? 15.201 -11.143 29.682 1.00 24.76 283 GLU A CA 1
ATOM 5222 C C . GLU B 1 303 ? 15.524 -11.397 28.214 1.00 24.12 283 GLU A C 1
ATOM 5223 O O . GLU B 1 303 ? 14.619 -11.679 27.422 1.00 27.16 283 GLU A O 1
ATOM 5229 N N . THR B 1 304 ? 16.803 -11.337 27.838 1.00 22.32 284 THR A N 1
ATOM 5230 C CA . THR B 1 304 ? 17.183 -11.723 26.483 1.00 21.45 284 THR A CA 1
ATOM 5231 C C . THR B 1 304 ? 16.939 -13.209 26.254 1.00 25.62 284 THR A C 1
ATOM 5232 O O . THR B 1 304 ? 16.417 -13.605 25.205 1.00 23.91 284 THR A O 1
ATOM 5236 N N . LEU B 1 305 ? 17.279 -14.044 27.239 1.00 24.44 285 LEU A N 1
ATOM 5237 C CA . LEU B 1 305 ? 17.046 -15.479 27.108 1.00 23.79 285 LEU A CA 1
ATOM 5238 C C . LEU B 1 305 ? 15.560 -15.788 26.996 1.00 24.80 285 LEU A C 1
ATOM 5239 O O . LEU B 1 305 ? 15.159 -16.675 26.233 1.00 24.33 285 LEU A O 1
ATOM 5244 N N . ARG B 1 306 ? 14.729 -15.065 27.749 1.00 21.42 286 ARG A N 1
ATOM 5245 C CA . ARG B 1 306 ? 13.289 -15.300 27.705 1.00 22.98 286 ARG A CA 1
ATOM 5246 C C . ARG B 1 306 ? 12.685 -14.838 26.385 1.00 25.66 286 ARG A C 1
ATOM 5247 O O . ARG B 1 306 ? 11.815 -15.513 25.822 1.00 27.04 286 ARG A O 1
ATOM 5255 N N . TRP B 1 307 ? 13.123 -13.685 25.887 1.00 23.37 287 TRP A N 1
ATOM 5256 C CA . TRP B 1 307 ? 12.471 -13.015 24.768 1.00 24.24 287 TRP A CA 1
ATOM 5257 C C . TRP B 1 307 ? 13.057 -13.396 23.416 1.00 23.67 287 TRP A C 1
ATOM 5258 O O . TRP B 1 307 ? 12.330 -13.411 22.415 1.00 26.78 287 TRP A O 1
ATOM 5269 N N . ASP B 1 308 ? 14.344 -13.715 23.365 1.00 24.12 288 ASP A N 1
ATOM 5270 C CA . ASP B 1 308 ? 15.048 -13.886 22.100 1.00 20.21 288 ASP A CA 1
ATOM 5271 C C . ASP B 1 308 ? 16.218 -14.845 22.313 1.00 25.14 288 ASP A C 1
ATOM 5272 O O . ASP B 1 308 ? 17.366 -14.548 21.981 1.00 25.03 288 ASP A O 1
ATOM 5277 N N . GLY B 1 309 ? 15.925 -16.020 22.877 1.00 25.84 289 GLY A N 1
ATOM 5278 C CA . GLY B 1 309 ? 16.953 -16.938 23.321 1.00 22.09 289 GLY A CA 1
ATOM 5279 C C . GLY B 1 309 ? 17.565 -17.727 22.186 1.00 19.81 289 GLY A C 1
ATOM 5280 O O . GLY B 1 309 ? 17.116 -17.691 21.032 1.00 21.70 289 GLY A O 1
ATOM 5281 N N . PRO B 1 310 ? 18.622 -18.477 22.515 1.00 21.07 290 PRO A N 1
ATOM 5282 C CA . PRO B 1 310 ? 19.369 -19.178 21.457 1.00 20.86 290 PRO A CA 1
ATOM 5283 C C . PRO B 1 310 ? 18.616 -20.338 20.831 1.00 25.04 290 PRO A C 1
ATOM 5284 O O . PRO B 1 310 ? 18.768 -20.586 19.630 1.00 25.17 290 PRO A O 1
ATOM 5288 N N . VAL B 1 311 ? 17.828 -21.073 21.605 1.00 24.24 291 VAL A N 1
ATOM 5289 C CA . VAL B 1 311 ? 17.141 -22.259 21.105 1.00 22.90 291 VAL A CA 1
ATOM 5290 C C . VAL B 1 311 ? 15.740 -21.880 20.639 1.00 23.13 291 VAL A C 1
ATOM 5291 O O . VAL B 1 311 ? 14.987 -21.220 21.366 1.00 24.29 291 VAL A O 1
ATOM 5295 N N . ILE B 1 312 ? 15.391 -22.284 19.422 1.00 21.54 292 ILE A N 1
ATOM 5296 C CA . ILE B 1 312 ? 14.023 -22.121 18.937 1.00 24.35 292 ILE A CA 1
ATOM 5297 C C . ILE B 1 312 ? 13.203 -23.378 19.187 1.00 25.51 292 ILE A C 1
ATOM 5298 O O . ILE B 1 312 ? 12.104 -23.318 19.747 1.00 27.11 292 ILE A O 1
ATOM 5303 N N . HIS B 1 313 ? 13.730 -24.526 18.767 1.00 21.97 293 HIS A N 1
ATOM 5304 C CA . HIS B 1 313 ? 13.123 -25.828 18.995 1.00 23.48 293 HIS A CA 1
ATOM 5305 C C . HIS B 1 313 ? 14.196 -26.794 19.469 1.00 26.04 293 HIS A C 1
ATOM 5306 O O . HIS B 1 313 ? 15.324 -26.770 18.968 1.00 24.75 293 HIS A O 1
ATOM 5313 N N . LEU B 1 314 ? 13.839 -27.649 20.422 1.00 23.63 294 LEU A N 1
ATOM 5314 C CA . LEU B 1 314 ? 14.742 -28.661 20.961 1.00 22.46 294 LEU A CA 1
ATOM 5315 C C . LEU B 1 314 ? 14.249 -30.039 20.529 1.00 27.77 294 LEU A C 1
ATOM 5316 O O . LEU B 1 314 ? 13.178 -30.486 20.956 1.00 27.27 294 LEU A O 1
ATOM 5321 N N . LEU B 1 315 ? 15.043 -30.707 19.696 1.00 21.68 295 LEU A N 1
ATOM 5322 C CA . LEU B 1 315 ? 14.775 -32.057 19.214 1.00 28.27 295 LEU A CA 1
ATOM 5323 C C . LEU B 1 315 ? 15.644 -33.044 19.984 1.00 29.34 295 LEU A C 1
ATOM 5324 O O . LEU B 1 315 ? 16.837 -32.787 20.182 1.00 31.95 295 LEU A O 1
ATOM 5329 N N . MET B 1 316 ? 15.065 -34.159 20.438 1.00 32.36 296 MET A N 1
ATOM 5330 C CA . MET B 1 316 ? 13.644 -34.510 20.358 1.00 27.71 296 MET A CA 1
ATOM 5331 C C . MET B 1 316 ? 13.383 -35.541 21.456 1.00 31.01 296 MET A C 1
ATOM 5332 O O . MET B 1 316 ? 14.298 -36.267 21.847 1.00 31.29 296 MET A O 1
ATOM 5337 N N . ARG B 1 317 ? 12.145 -35.621 21.941 1.00 30.74 297 ARG A N 1
ATOM 5338 C CA . ARG B 1 317 ? 11.763 -36.584 22.963 1.00 32.39 297 ARG A CA 1
ATOM 5339 C C . ARG B 1 317 ? 10.691 -37.524 22.424 1.00 27.82 297 ARG A C 1
ATOM 5340 O O . ARG B 1 317 ? 9.957 -37.183 21.492 1.00 31.79 297 ARG A O 1
ATOM 5348 N N . PHE B 1 318 ? 10.621 -38.720 23.007 1.00 30.84 298 PHE A N 1
ATOM 5349 C CA . PHE B 1 318 ? 9.731 -39.767 22.523 1.00 32.48 298 PHE A CA 1
ATOM 5350 C C . PHE B 1 318 ? 9.049 -40.450 23.698 1.00 34.47 298 PHE A C 1
ATOM 5351 O O . PHE B 1 318 ? 9.683 -40.722 24.722 1.00 34.53 298 PHE A O 1
ATOM 5359 N N . ALA B 1 319 ? 7.758 -40.736 23.536 1.00 35.72 299 ALA A N 1
ATOM 5360 C CA . ALA B 1 319 ? 6.962 -41.334 24.601 1.00 34.56 299 ALA A CA 1
ATOM 5361 C C . ALA B 1 319 ? 7.150 -42.847 24.607 1.00 34.27 299 ALA A C 1
ATOM 5362 O O . ALA B 1 319 ? 6.898 -43.514 23.597 1.00 35.27 299 ALA A O 1
ATOM 5364 N N . THR B 1 320 ? 7.592 -43.390 25.745 1.00 36.31 300 THR A N 1
ATOM 5365 C CA . THR B 1 320 ? 7.715 -44.837 25.884 1.00 38.52 300 THR A CA 1
ATOM 5366 C C . THR B 1 320 ? 6.361 -45.512 26.063 1.00 41.90 300 THR A C 1
ATOM 5367 O O . THR B 1 320 ? 6.258 -46.730 25.875 1.00 40.89 300 THR A O 1
ATOM 5371 N N . GLU B 1 321 ? 5.330 -44.751 26.420 1.00 45.38 301 GLU A N 1
ATOM 5372 C CA . GLU B 1 321 ? 3.970 -45.258 26.510 1.00 44.55 301 GLU A CA 1
ATOM 5373 C C . GLU B 1 321 ? 3.019 -44.097 26.246 1.00 47.07 301 GLU A C 1
ATOM 5374 O O . GLU B 1 321 ? 3.443 -42.952 26.072 1.00 43.87 301 GLU A O 1
ATOM 5380 N N . ASP B 1 322 ? 1.723 -44.399 26.211 1.00 44.47 302 ASP A N 1
ATOM 5381 C CA . ASP B 1 322 ? 0.724 -43.348 26.070 1.00 44.76 302 ASP A CA 1
ATOM 5382 C C . ASP B 1 322 ? 0.781 -42.424 27.280 1.00 44.28 302 ASP A C 1
ATOM 5383 O O . ASP B 1 322 ? 0.840 -42.883 28.424 1.00 46.13 302 ASP A O 1
ATOM 5388 N N . ILE B 1 323 ? 0.779 -41.119 27.025 1.00 39.42 303 ILE A N 1
ATOM 5389 C CA . ILE B 1 323 ? 0.826 -40.110 28.078 1.00 40.45 303 ILE A CA 1
ATOM 5390 C C . ILE B 1 323 ? -0.484 -39.338 28.048 1.00 45.43 303 ILE A C 1
ATOM 5391 O O . ILE B 1 323 ? -0.797 -38.674 27.052 1.00 43.94 303 ILE A O 1
ATOM 5396 N N . ASP B 1 324 ? -1.249 -39.428 29.134 1.00 45.16 304 ASP A N 1
ATOM 5397 C CA . ASP B 1 324 ? -2.548 -38.776 29.239 1.00 48.13 304 ASP A CA 1
ATOM 5398 C C . ASP B 1 324 ? -2.373 -37.433 29.934 1.00 43.93 304 ASP A C 1
ATOM 5399 O O . ASP B 1 324 ? -1.884 -37.372 31.067 1.00 37.87 304 ASP A O 1
ATOM 5404 N N . LEU B 1 325 ? -2.768 -36.361 29.250 1.00 44.12 305 LEU A N 1
ATOM 5405 C CA . LEU B 1 325 ? -2.705 -35.013 29.796 1.00 48.82 305 LEU A CA 1
ATOM 5406 C C . LEU B 1 325 ? -4.083 -34.445 30.110 1.00 49.85 305 LEU A C 1
ATOM 5407 O O . LEU B 1 325 ? -4.199 -33.248 30.392 1.00 54.78 305 LEU A O 1
ATOM 5412 N N . GLY B 1 326 ? -5.127 -35.269 30.071 1.00 52.66 306 GLY A N 1
ATOM 5413 C CA . GLY B 1 326 ? -6.478 -34.785 30.278 1.00 52.37 306 GLY A CA 1
ATOM 5414 C C . GLY B 1 326 ? -7.235 -34.576 28.983 1.00 54.23 306 GLY A C 1
ATOM 5415 O O . GLY B 1 326 ? -8.026 -35.432 28.577 1.00 53.66 306 GLY A O 1
ATOM 5416 N N . ASP B 1 327 ? -6.998 -33.439 28.322 1.00 62.32 307 ASP A N 1
ATOM 5417 C CA . ASP B 1 327 ? -7.659 -33.137 27.058 1.00 65.41 307 ASP A CA 1
ATOM 5418 C C . ASP B 1 327 ? -7.052 -33.877 25.874 1.00 63.61 307 ASP A C 1
ATOM 5419 O O . ASP B 1 327 ? -7.711 -34.004 24.836 1.00 61.69 307 ASP A O 1
ATOM 5424 N N . ALA B 1 328 ? -5.814 -34.349 25.993 1.00 60.09 308 ALA A N 1
ATOM 5425 C CA . ALA B 1 328 ? -5.132 -34.953 24.860 1.00 55.67 308 ALA A CA 1
ATOM 5426 C C . ALA B 1 328 ? -4.243 -36.085 25.347 1.00 52.67 308 ALA A C 1
ATOM 5427 O O . ALA B 1 328 ? -3.961 -36.215 26.541 1.00 48.42 308 ALA A O 1
ATOM 5429 N N . VAL B 1 329 ? -3.820 -36.920 24.400 1.00 47.06 309 VAL A N 1
ATOM 5430 C CA . VAL B 1 329 ? -2.964 -38.067 24.674 1.00 46.28 309 VAL A CA 1
ATOM 5431 C C . VAL B 1 329 ? -1.789 -38.024 23.709 1.00 44.82 309 VAL A C 1
ATOM 5432 O O . VAL B 1 329 ? -1.982 -37.891 22.494 1.00 42.78 309 VAL A O 1
ATOM 5436 N N . ILE B 1 330 ? -0.575 -38.137 24.243 1.00 40.37 310 ILE A N 1
ATOM 5437 C CA . ILE B 1 330 ? 0.631 -38.272 23.438 1.00 41.46 310 ILE A CA 1
ATOM 5438 C C . ILE B 1 330 ? 0.851 -39.761 23.183 1.00 41.79 310 ILE A C 1
ATOM 5439 O O . ILE B 1 330 ? 1.204 -40.489 24.128 1.00 42.69 310 ILE A O 1
ATOM 5444 N N . PRO B 1 331 ? 0.657 -40.251 21.961 1.00 41.82 311 PRO A N 1
ATOM 5445 C CA . PRO B 1 331 ? 0.748 -41.694 21.716 1.00 41.35 311 PRO A CA 1
ATOM 5446 C C . PRO B 1 331 ? 2.169 -42.206 21.874 1.00 45.79 311 PRO A C 1
ATOM 5447 O O . PRO B 1 331 ? 3.143 -41.486 21.644 1.00 41.58 311 PRO A O 1
ATOM 5451 N N . ARG B 1 332 ? 2.273 -43.475 22.266 1.00 42.08 312 ARG A N 1
ATOM 5452 C CA . ARG B 1 332 ? 3.572 -44.124 22.385 1.00 42.84 312 ARG A CA 1
ATOM 5453 C C . ARG B 1 332 ? 4.328 -44.049 21.064 1.00 41.73 312 ARG A C 1
ATOM 5454 O O . ARG B 1 332 ? 3.769 -44.324 19.998 1.00 42.00 312 ARG A O 1
ATOM 5459 N N . GLY B 1 333 ? 5.601 -43.659 21.137 1.00 41.53 313 GLY A N 1
ATOM 5460 C CA . GLY B 1 333 ? 6.449 -43.561 19.968 1.00 41.77 313 GLY A CA 1
ATOM 5461 C C . GLY B 1 333 ? 6.429 -42.222 19.261 1.00 37.92 313 GLY A C 1
ATOM 5462 O O . GLY B 1 333 ? 7.207 -42.027 18.320 1.00 34.00 313 GLY A O 1
ATOM 5463 N N . GLU B 1 334 ? 5.568 -41.298 19.673 1.00 35.49 314 GLU A N 1
ATOM 5464 C CA . GLU B 1 334 ? 5.487 -40.000 19.022 1.00 30.87 314 GLU A CA 1
ATOM 5465 C C . GLU B 1 334 ? 6.652 -39.114 19.445 1.00 29.35 314 GLU A C 1
ATOM 5466 O O . GLU B 1 334 ? 7.134 -39.183 20.579 1.00 31.58 314 GLU A O 1
ATOM 5468 N N . GLY B 1 335 ? 7.103 -38.274 18.516 1.00 34.92 315 GLY A N 1
ATOM 5469 C CA . GLY B 1 335 ? 8.174 -37.331 18.795 1.00 34.09 315 GLY A CA 1
ATOM 5470 C C . GLY B 1 335 ? 7.628 -36.024 19.348 1.00 35.46 315 GLY A C 1
ATOM 5471 O O . GLY B 1 335 ? 6.608 -35.516 18.888 1.00 32.66 315 GLY A O 1
ATOM 5472 N N . VAL B 1 336 ? 8.329 -35.485 20.345 1.00 33.91 316 VAL A N 1
ATOM 5473 C CA . VAL B 1 336 ? 7.887 -34.306 21.081 1.00 31.48 316 VAL A CA 1
ATOM 5474 C C . VAL B 1 336 ? 9.020 -33.288 21.092 1.00 28.54 316 VAL A C 1
ATOM 5475 O O . VAL B 1 336 ? 10.138 -33.599 21.524 1.00 25.05 316 VAL A O 1
ATOM 5479 N N . VAL B 1 337 ? 8.731 -32.077 20.621 1.00 25.01 317 VAL A N 1
ATOM 5480 C CA . VAL B 1 337 ? 9.713 -31.005 20.514 1.00 26.25 317 VAL A CA 1
ATOM 5481 C C . VAL B 1 337 ? 9.379 -29.924 21.534 1.00 28.57 317 VAL A C 1
ATOM 5482 O O . VAL B 1 337 ? 8.214 -29.545 21.694 1.00 26.80 317 VAL A O 1
ATOM 5486 N N . MET B 1 338 ? 10.405 -29.429 22.222 1.00 24.70 318 MET A N 1
ATOM 5487 C CA . MET B 1 338 ? 10.260 -28.307 23.143 1.00 28.10 318 MET A CA 1
ATOM 5488 C C . MET B 1 338 ? 10.527 -27.022 22.367 1.00 29.64 318 MET A C 1
ATOM 5489 O O . MET B 1 338 ? 11.664 -26.759 21.959 1.00 23.84 318 MET A O 1
ATOM 5494 N N . SER B 1 339 ? 9.475 -26.231 22.146 1.00 27.81 319 SER A N 1
ATOM 5495 C CA . SER B 1 339 ? 9.588 -24.973 21.408 1.00 25.45 319 SER A CA 1
ATOM 5496 C C . SER B 1 339 ? 9.883 -23.860 22.408 1.00 23.47 319 SER A C 1
ATOM 5497 O O . SER B 1 339 ? 9.005 -23.108 22.837 1.00 25.70 319 SER A O 1
ATOM 5500 N N . TYR B 1 340 ? 11.166 -23.757 22.773 1.00 26.45 320 TYR A N 1
ATOM 5501 C CA . TYR B 1 340 ? 11.571 -22.864 23.854 1.00 24.58 320 TYR A CA 1
ATOM 5502 C C . TYR B 1 340 ? 11.314 -21.398 23.533 1.00 17.75 320 TYR A C 1
ATOM 5503 O O . TYR B 1 340 ? 11.055 -20.608 24.448 1.00 24.45 320 TYR A O 1
ATOM 5512 N N . ARG B 1 341 ? 11.401 -21.001 22.261 1.00 21.43 321 ARG A N 1
ATOM 5513 C CA . ARG B 1 341 ? 11.124 -19.605 21.932 1.00 25.78 321 ARG A CA 1
ATOM 5514 C C . ARG B 1 341 ? 9.661 -19.268 22.192 1.00 28.17 321 ARG A C 1
ATOM 5515 O O . ARG B 1 341 ? 9.349 -18.293 22.886 1.00 23.27 321 ARG A O 1
ATOM 5523 N N . ALA B 1 342 ? 8.746 -20.087 21.668 1.00 23.37 322 ALA A N 1
ATOM 5524 C CA . ALA B 1 342 ? 7.331 -19.881 21.954 1.00 28.83 322 ALA A CA 1
ATOM 5525 C C . ALA B 1 342 ? 7.055 -19.937 23.453 1.00 28.24 322 ALA A C 1
ATOM 5526 O O . ALA B 1 342 ? 6.255 -19.150 23.973 1.00 28.51 322 ALA A O 1
ATOM 5528 N N . ILE B 1 343 ? 7.729 -20.842 24.167 1.00 25.93 323 ILE A N 1
ATOM 5529 C CA . ILE B 1 343 ? 7.529 -20.964 25.610 1.00 28.18 323 ILE A CA 1
ATOM 5530 C C . ILE B 1 343 ? 7.899 -19.667 26.320 1.00 30.08 323 ILE A C 1
ATOM 5531 O O . ILE B 1 343 ? 7.208 -19.234 27.251 1.00 30.16 323 ILE A O 1
ATOM 5536 N N . GLY B 1 344 ? 8.983 -19.020 25.888 1.00 27.63 324 GLY A N 1
ATOM 5537 C CA . GLY B 1 344 ? 9.387 -17.762 26.495 1.00 26.82 324 GLY A CA 1
ATOM 5538 C C . GLY B 1 344 ? 8.384 -16.642 26.307 1.00 28.49 324 GLY A C 1
ATOM 5539 O O . GLY B 1 344 ? 8.369 -15.691 27.101 1.00 26.72 324 GLY A O 1
ATOM 5540 N N . ARG B 1 345 ? 7.550 -16.729 25.271 1.00 27.09 325 ARG A N 1
ATOM 5541 C CA . ARG B 1 345 ? 6.510 -15.746 25.004 1.00 26.87 325 ARG A CA 1
ATOM 5542 C C . ARG B 1 345 ? 5.180 -16.101 25.661 1.00 32.21 325 ARG A C 1
ATOM 5543 O O . ARG B 1 345 ? 4.137 -15.578 25.249 1.00 31.35 325 ARG A O 1
ATOM 5551 N N . ASP B 1 346 ? 5.195 -16.965 26.675 1.00 31.74 326 ASP A N 1
ATOM 5552 C CA . ASP B 1 346 ? 3.961 -17.412 27.312 1.00 33.92 326 ASP A CA 1
ATOM 5553 C C . ASP B 1 346 ? 3.282 -16.237 28.009 1.00 34.36 326 ASP A C 1
ATOM 5554 O O . ASP B 1 346 ? 3.844 -15.641 28.934 1.00 33.57 326 ASP A O 1
ATOM 5559 N N . ILE B 1 347 ? 2.070 -15.910 27.561 1.00 37.56 327 ILE A N 1
ATOM 5560 C CA . ILE B 1 347 ? 1.341 -14.776 28.116 1.00 34.98 327 ILE A CA 1
ATOM 5561 C C . ILE B 1 347 ? 0.775 -15.108 29.494 1.00 40.53 327 ILE A C 1
ATOM 5562 O O . ILE B 1 347 ? 0.675 -14.227 30.359 1.00 37.27 327 ILE A O 1
ATOM 5567 N N . THR B 1 348 ? 0.409 -16.372 29.732 1.00 36.73 328 THR A N 1
ATOM 5568 C CA . THR B 1 348 ? -0.112 -16.753 31.042 1.00 40.06 328 THR A CA 1
ATOM 5569 C C . THR B 1 348 ? 0.936 -16.580 32.135 1.00 41.10 328 THR A C 1
ATOM 5570 O O . THR B 1 348 ? 0.586 -16.326 33.293 1.00 40.82 328 THR A O 1
ATOM 5574 N N . VAL B 1 349 ? 2.215 -16.724 31.798 1.00 34.70 329 VAL A N 1
ATOM 5575 C CA . VAL B 1 349 ? 3.275 -16.611 32.796 1.00 33.57 329 VAL A CA 1
ATOM 5576 C C . VAL B 1 349 ? 3.833 -15.193 32.866 1.00 35.91 329 VAL A C 1
ATOM 5577 O O . VAL B 1 349 ? 4.074 -14.668 33.956 1.00 32.31 329 VAL A O 1
ATOM 5581 N N . HIS B 1 350 ? 4.038 -14.544 31.718 1.00 33.35 330 HIS A N 1
ATOM 5582 C CA . HIS B 1 350 ? 4.740 -13.270 31.671 1.00 36.38 330 HIS A CA 1
ATOM 5583 C C . HIS B 1 350 ? 3.833 -12.070 31.445 1.00 35.35 330 HIS A C 1
ATOM 5584 O O . HIS B 1 350 ? 4.307 -10.933 31.546 1.00 34.48 330 HIS A O 1
ATOM 5591 N N . GLY B 1 351 ? 2.557 -12.282 31.147 1.00 36.93 331 GLY A N 1
ATOM 5592 C CA . GLY B 1 351 ? 1.613 -11.191 31.000 1.00 34.64 331 GLY A CA 1
ATOM 5593 C C . GLY B 1 351 ? 1.351 -10.838 29.550 1.00 39.80 331 GLY A C 1
ATOM 5594 O O . GLY B 1 351 ? 1.881 -11.440 28.610 1.00 36.64 331 GLY A O 1
ATOM 5595 N N . ALA B 1 352 ? 0.511 -9.813 29.382 1.00 39.42 332 ALA A N 1
ATOM 5596 C CA . ALA B 1 352 ? 0.083 -9.397 28.053 1.00 39.92 332 ALA A CA 1
ATOM 5597 C C . ALA B 1 352 ? 1.215 -8.799 27.229 1.00 34.96 332 ALA A C 1
ATOM 5598 O O . ALA B 1 352 ? 1.107 -8.748 25.999 1.00 43.20 332 ALA A O 1
ATOM 5600 N N . ASP B 1 353 ? 2.294 -8.344 27.868 1.00 34.97 333 ASP A N 1
ATOM 5601 C CA . ASP B 1 353 ? 3.431 -7.758 27.169 1.00 38.06 333 ASP A CA 1
ATOM 5602 C C . ASP B 1 353 ? 4.565 -8.760 26.961 1.00 34.75 333 ASP A C 1
ATOM 5603 O O . ASP B 1 353 ? 5.734 -8.365 26.896 1.00 35.05 333 ASP A O 1
ATOM 5608 N N . ALA B 1 354 ? 4.240 -10.052 26.858 1.00 35.91 334 ALA A N 1
ATOM 5609 C CA . ALA B 1 354 ? 5.280 -11.073 26.752 1.00 29.94 334 ALA A CA 1
ATOM 5610 C C . ALA B 1 354 ? 6.110 -10.917 25.484 1.00 32.85 334 ALA A C 1
ATOM 5611 O O . ALA B 1 354 ? 7.280 -11.320 25.457 1.00 33.09 334 ALA A O 1
ATOM 5613 N N . ASP B 1 355 ? 5.537 -10.341 24.428 1.00 32.07 335 ASP A N 1
ATOM 5614 C CA . ASP B 1 355 ? 6.266 -10.169 23.176 1.00 33.19 335 ASP A CA 1
ATOM 5615 C C . ASP B 1 355 ? 7.179 -8.948 23.172 1.00 32.59 335 ASP A C 1
ATOM 5616 O O . ASP B 1 355 ? 7.814 -8.678 22.146 1.00 28.36 335 ASP A O 1
ATOM 5621 N N . ASP B 1 356 ? 7.264 -8.213 24.278 1.00 29.25 336 ASP A N 1
ATOM 5622 C CA . ASP B 1 356 ? 8.106 -7.031 24.386 1.00 34.75 336 ASP A CA 1
ATOM 5623 C C . ASP B 1 356 ? 9.350 -7.328 25.216 1.00 30.86 336 ASP A C 1
ATOM 5624 O O . ASP B 1 356 ? 9.324 -8.138 26.144 1.00 28.68 336 ASP A O 1
ATOM 5629 N N . PHE B 1 357 ? 10.440 -6.646 24.878 1.00 30.84 337 PHE A N 1
ATOM 5630 C CA . PHE B 1 357 ? 11.681 -6.729 25.639 1.00 27.10 337 PHE A CA 1
ATOM 5631 C C . PHE B 1 357 ? 11.637 -5.700 26.765 1.00 27.96 337 PHE A C 1
ATOM 5632 O O . PHE B 1 357 ? 11.567 -4.493 26.504 1.00 27.73 337 PHE A O 1
ATOM 5640 N N . ASP B 1 358 ? 11.660 -6.172 28.014 1.00 24.83 338 ASP A N 1
ATOM 5641 C CA . ASP B 1 358 ? 11.550 -5.274 29.168 1.00 29.30 338 ASP A CA 1
ATOM 5642 C C . ASP B 1 358 ? 12.319 -5.900 30.328 1.00 27.94 338 ASP A C 1
ATOM 5643 O O . ASP B 1 358 ? 11.789 -6.767 31.031 1.00 26.94 338 ASP A O 1
ATOM 5648 N N . ILE B 1 359 ? 13.541 -5.410 30.559 1.00 28.09 339 ILE A N 1
ATOM 5649 C CA . ILE B 1 359 ? 14.383 -5.972 31.608 1.00 29.42 339 ILE A CA 1
ATOM 5650 C C . ILE B 1 359 ? 13.882 -5.654 33.005 1.00 27.98 339 ILE A C 1
ATOM 5651 O O . ILE B 1 359 ? 14.411 -6.205 33.977 1.00 33.60 339 ILE A O 1
ATOM 5656 N N . THR B 1 360 ? 12.871 -4.797 33.137 1.00 32.04 340 THR A N 1
ATOM 5657 C CA . THR B 1 360 ? 12.304 -4.478 34.440 1.00 34.36 340 THR A CA 1
ATOM 5658 C C . THR B 1 360 ? 11.109 -5.351 34.797 1.00 37.21 340 THR A C 1
ATOM 5659 O O . THR B 1 360 ? 10.556 -5.195 35.891 1.00 37.47 340 THR A O 1
ATOM 5663 N N . ARG B 1 361 ? 10.689 -6.253 33.910 1.00 32.04 341 ARG A N 1
ATOM 5664 C CA . ARG B 1 361 ? 9.569 -7.130 34.221 1.00 34.70 341 ARG A CA 1
ATOM 5665 C C . ARG B 1 361 ? 9.927 -8.062 35.373 1.00 35.30 341 ARG A C 1
ATOM 5666 O O . ARG B 1 361 ? 11.092 -8.403 35.591 1.00 37.10 341 ARG A O 1
ATOM 5674 N N . ALA B 1 362 ? 8.904 -8.469 36.124 1.00 33.35 342 ALA A N 1
ATOM 5675 C CA . ALA B 1 362 ? 9.125 -9.260 37.329 1.00 34.09 342 ALA A CA 1
ATOM 5676 C C . ALA B 1 362 ? 9.393 -10.731 37.041 1.00 36.26 342 ALA A C 1
ATOM 5677 O O . ALA B 1 362 ? 9.933 -11.427 37.908 1.00 40.73 342 ALA A O 1
ATOM 5679 N N . THR B 1 363 ? 9.030 -11.224 35.857 1.00 32.64 343 THR A N 1
ATOM 5680 C CA . THR B 1 363 ? 9.120 -12.643 35.541 1.00 32.39 343 THR A CA 1
ATOM 5681 C C . THR B 1 363 ? 10.323 -12.980 34.664 1.00 35.86 343 THR A C 1
ATOM 5682 O O . THR B 1 363 ? 10.343 -14.048 34.043 1.00 34.04 343 THR A O 1
ATOM 5686 N N . ALA B 1 364 ? 11.321 -12.095 34.598 1.00 35.50 344 ALA A N 1
ATOM 5687 C CA . ALA B 1 364 ? 12.441 -12.302 33.682 1.00 36.03 344 ALA A CA 1
ATOM 5688 C C . ALA B 1 364 ? 13.223 -13.566 34.022 1.00 35.91 344 ALA A C 1
ATOM 5689 O O . ALA B 1 364 ? 13.495 -14.393 33.143 1.00 37.40 344 ALA A O 1
ATOM 5691 N N . ALA B 1 365 ? 13.590 -13.742 35.291 1.00 32.16 345 ALA A N 1
ATOM 5692 C CA . ALA B 1 365 ? 14.366 -14.915 35.684 1.00 38.67 345 ALA A CA 1
ATOM 5693 C C . ALA B 1 365 ? 13.515 -16.160 35.878 1.00 37.88 345 ALA A C 1
ATOM 5694 O O . ALA B 1 365 ? 14.035 -17.171 36.360 1.00 37.08 345 ALA A O 1
ATOM 5696 N N . ARG B 1 366 ? 12.232 -16.116 35.533 1.00 36.69 346 ARG A N 1
ATOM 5697 C CA . ARG B 1 366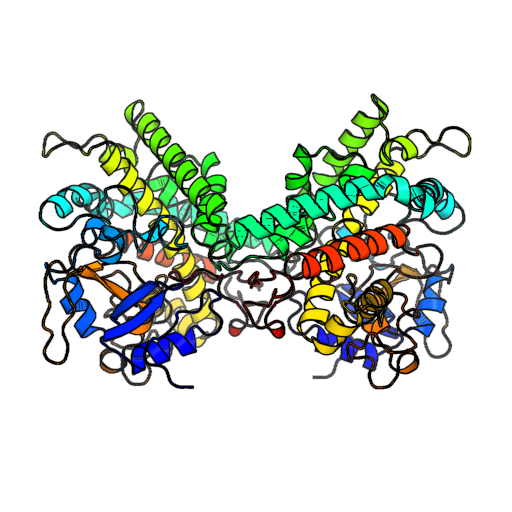 ? 11.383 -17.295 35.603 1.00 39.02 346 ARG A CA 1
ATOM 5698 C C . ARG B 1 366 ? 11.371 -18.079 34.300 1.00 31.43 346 ARG A C 1
ATOM 5699 O O . ARG B 1 366 ? 10.615 -19.046 34.179 1.00 37.31 346 ARG A O 1
ATOM 5707 N N . HIS B 1 367 ? 12.193 -17.689 33.330 1.00 29.66 347 HIS A N 1
ATOM 5708 C CA . HIS B 1 367 ? 12.223 -18.379 32.052 1.00 27.88 347 HIS A CA 1
ATOM 5709 C C . HIS B 1 367 ? 12.854 -19.761 32.210 1.00 32.28 347 HIS A C 1
ATOM 5710 O O . HIS B 1 367 ? 13.548 -20.048 33.190 1.00 30.61 347 HIS A O 1
ATOM 5717 N N . ILE B 1 368 ? 12.597 -20.628 31.228 1.00 29.41 348 ILE A N 1
ATOM 5718 C CA . ILE B 1 368 ? 13.213 -21.952 31.187 1.00 26.27 348 ILE A CA 1
ATOM 5719 C C . ILE B 1 368 ? 13.969 -22.123 29.875 1.00 27.86 348 ILE A C 1
ATOM 5720 O O . ILE B 1 368 ? 13.944 -23.199 29.264 1.00 27.58 348 ILE A O 1
ATOM 5725 N N . SER B 1 369 ? 14.665 -21.072 29.440 1.00 24.10 349 SER A N 1
ATOM 5726 C CA . SER B 1 369 ? 15.392 -21.141 28.178 1.00 25.07 349 SER A CA 1
ATOM 5727 C C . SER B 1 369 ? 16.639 -22.013 28.255 1.00 27.35 349 SER A C 1
ATOM 5728 O O . SER B 1 369 ? 17.213 -22.334 27.207 1.00 24.64 349 SER A O 1
ATOM 5731 N N . PHE B 1 370 ? 17.073 -22.390 29.456 1.00 26.03 350 PHE A N 1
ATOM 5732 C CA . PHE B 1 370 ? 18.121 -23.383 29.652 1.00 23.92 350 PHE A CA 1
ATOM 5733 C C . PHE B 1 370 ? 17.566 -24.787 29.844 1.00 25.57 350 PHE A C 1
ATOM 5734 O O . PHE B 1 370 ? 18.333 -25.706 30.153 1.00 24.16 350 PHE A O 1
ATOM 5742 N N . GLY B 1 371 ? 16.258 -24.967 29.713 1.00 27.58 351 GLY A N 1
ATOM 5743 C CA . GLY B 1 371 ? 15.648 -26.253 29.962 1.00 27.28 351 GLY A CA 1
ATOM 5744 C C . GLY B 1 371 ? 15.172 -26.397 31.393 1.00 28.97 351 GLY A C 1
ATOM 5745 O O . GLY B 1 371 ? 15.184 -25.463 32.203 1.00 27.77 351 GLY A O 1
ATOM 5746 N N . HIS B 1 372 ? 14.751 -27.619 31.705 1.00 31.17 352 HIS A N 1
ATOM 5747 C CA . HIS B 1 372 ? 14.221 -27.947 33.019 1.00 33.71 352 HIS A CA 1
ATOM 5748 C C . HIS B 1 372 ? 14.276 -29.457 33.177 1.00 30.55 352 HIS A C 1
ATOM 5749 O O . HIS B 1 372 ? 14.238 -30.196 32.190 1.00 32.53 352 HIS A O 1
ATOM 5756 N N . GLY B 1 373 ? 14.387 -29.905 34.422 1.00 29.64 353 GLY A N 1
ATOM 5757 C CA . GLY B 1 373 ? 14.484 -31.315 34.705 1.00 31.14 353 GLY A CA 1
ATOM 5758 C C . GLY B 1 373 ? 15.904 -31.831 34.587 1.00 32.67 353 GLY A C 1
ATOM 5759 O O . GLY B 1 373 ? 16.876 -31.072 34.656 1.00 34.43 353 GLY A O 1
ATOM 5760 N N . PRO B 1 374 ? 16.048 -33.145 34.401 1.00 30.43 354 PRO A N 1
ATOM 5761 C CA . PRO B 1 374 ? 17.394 -33.744 34.415 1.00 32.37 354 PRO A CA 1
ATOM 5762 C C . PRO B 1 374 ? 18.313 -33.229 33.321 1.00 33.90 354 PRO A C 1
ATOM 5763 O O . PRO B 1 374 ? 19.529 -33.158 33.535 1.00 30.79 354 PRO A O 1
ATOM 5767 N N . HIS B 1 375 ? 17.781 -32.886 32.151 1.00 28.18 355 HIS A N 1
ATOM 5768 C CA . HIS B 1 375 ? 18.610 -32.462 31.031 1.00 29.81 355 HIS A CA 1
ATOM 5769 C C . HIS B 1 375 ? 18.868 -30.959 31.015 1.00 32.37 355 HIS A C 1
ATOM 5770 O O . HIS B 1 375 ? 19.357 -30.444 30.004 1.00 29.43 355 HIS A O 1
ATOM 5777 N N . ILE B 1 376 ? 18.566 -30.254 32.113 1.00 28.47 356 ILE A N 1
ATOM 5778 C CA . ILE B 1 376 ? 18.801 -28.816 32.174 1.00 28.99 356 ILE A CA 1
ATOM 5779 C C . ILE B 1 376 ? 20.244 -28.521 31.793 1.00 24.35 356 ILE A C 1
ATOM 5780 O O . ILE B 1 376 ? 21.161 -29.281 32.124 1.00 25.72 356 ILE A O 1
ATOM 5785 N N . CYS B 1 377 ? 20.438 -27.439 31.042 1.00 26.66 357 CYS A N 1
ATOM 5786 C CA . CYS B 1 377 ? 21.747 -27.081 30.513 1.00 26.70 357 CYS A CA 1
ATOM 5787 C C . CYS B 1 377 ? 22.812 -27.095 31.608 1.00 27.71 357 CYS A C 1
ATOM 5788 O O . CYS B 1 377 ? 22.685 -26.358 32.597 1.00 28.04 357 CYS A O 1
ATOM 5791 N N . PRO B 1 378 ? 23.873 -27.897 31.465 1.00 25.75 358 PRO A N 1
ATOM 5792 C CA . PRO B 1 378 ? 24.945 -27.887 32.467 1.00 25.71 358 PRO A CA 1
ATOM 5793 C C . PRO B 1 378 ? 25.885 -26.701 32.349 1.00 24.43 358 PRO A C 1
ATOM 5794 O O . PRO B 1 378 ? 26.642 -26.443 33.293 1.00 27.88 358 PRO A O 1
ATOM 5798 N N . GLY B 1 379 ? 25.861 -25.973 31.235 1.00 22.28 359 GLY A N 1
ATOM 5799 C CA . GLY B 1 379 ? 26.773 -24.863 31.049 1.00 22.96 359 GLY A CA 1
ATOM 5800 C C . GLY B 1 379 ? 26.145 -23.500 31.250 1.00 25.57 359 GLY A C 1
ATOM 5801 O O . GLY B 1 379 ? 26.708 -22.487 30.827 1.00 24.14 359 GLY A O 1
ATOM 5802 N N . ALA B 1 380 ? 24.989 -23.462 31.921 1.00 24.40 360 ALA A N 1
ATOM 5803 C CA . ALA B 1 380 ? 24.258 -22.206 32.079 1.00 24.20 360 ALA A CA 1
ATOM 5804 C C . ALA B 1 380 ? 25.085 -21.165 32.827 1.00 26.60 360 ALA A C 1
ATOM 5805 O O . ALA B 1 380 ? 25.083 -19.983 32.462 1.00 24.30 360 ALA A O 1
ATOM 5807 N N . ALA B 1 381 ? 25.801 -21.582 33.875 1.00 26.52 361 ALA A N 1
ATOM 5808 C CA . ALA B 1 381 ? 26.640 -20.638 34.608 1.00 27.96 361 ALA A CA 1
ATOM 5809 C C . ALA B 1 381 ? 27.756 -20.092 33.727 1.00 24.66 361 ALA A C 1
ATOM 5810 O O . ALA B 1 381 ? 28.138 -18.922 33.850 1.00 22.54 361 ALA A O 1
ATOM 5812 N N . LEU B 1 382 ? 28.293 -20.921 32.827 1.00 21.86 362 LEU A N 1
ATOM 5813 C CA . LEU B 1 382 ? 29.338 -20.440 31.930 1.00 25.03 362 LEU A CA 1
ATOM 5814 C C . LEU B 1 382 ? 28.774 -19.474 30.897 1.00 25.97 362 LEU A C 1
ATOM 5815 O O . LEU B 1 382 ? 29.390 -18.442 30.602 1.00 22.48 362 LEU A O 1
ATOM 5820 N N . ALA B 1 383 ? 27.599 -19.787 30.345 1.00 22.54 363 ALA A N 1
ATOM 5821 C CA . ALA B 1 383 ? 26.956 -18.873 29.405 1.00 26.46 363 ALA A CA 1
ATOM 5822 C C . ALA B 1 383 ? 26.663 -17.532 30.061 1.00 25.01 363 ALA A C 1
ATOM 5823 O O . ALA B 1 383 ? 26.919 -16.472 29.474 1.00 23.83 363 ALA A O 1
ATOM 5825 N N . ARG B 1 384 ? 26.135 -17.560 31.286 1.00 22.43 364 ARG A N 1
ATOM 5826 C CA . ARG B 1 384 ? 25.876 -16.318 32.002 1.00 23.78 364 ARG A CA 1
ATOM 5827 C C . ARG B 1 384 ? 27.168 -15.564 32.278 1.00 27.75 364 ARG A C 1
ATOM 5828 O O . ARG B 1 384 ? 27.212 -14.335 32.161 1.00 25.50 364 ARG A O 1
ATOM 5836 N N . LEU B 1 385 ? 28.237 -16.286 32.622 1.00 26.18 365 LEU A N 1
ATOM 5837 C CA . LEU B 1 385 ? 29.501 -15.631 32.940 1.00 23.24 365 LEU A CA 1
ATOM 5838 C C . LEU B 1 385 ? 30.115 -14.976 31.709 1.00 23.91 365 LEU A C 1
ATOM 5839 O O . LEU B 1 385 ? 30.591 -13.837 31.780 1.00 22.33 365 LEU A O 1
ATOM 5844 N N . GLU B 1 386 ? 30.105 -15.673 30.570 1.00 21.00 366 GLU A N 1
ATOM 5845 C CA . GLU B 1 386 ? 30.659 -15.102 29.345 1.00 19.84 366 GLU A CA 1
ATOM 5846 C C . GLU B 1 386 ? 29.921 -13.829 28.952 1.00 21.72 366 GLU A C 1
ATOM 5847 O O . GLU B 1 386 ? 30.541 -12.804 28.645 1.00 24.38 366 GLU A O 1
ATOM 5853 N N . ALA B 1 387 ? 28.589 -13.875 28.962 1.00 22.29 367 ALA A N 1
ATOM 5854 C CA . ALA B 1 387 ? 27.812 -12.696 28.592 1.00 25.22 367 ALA A CA 1
ATOM 5855 C C . ALA B 1 387 ? 27.979 -11.580 29.616 1.00 24.61 367 ALA A C 1
ATOM 5856 O O . ALA B 1 387 ? 28.064 -10.403 29.247 1.00 23.10 367 ALA A O 1
ATOM 5858 N N . ALA B 1 388 ? 28.028 -11.929 30.905 1.00 24.54 368 ALA A N 1
ATOM 5859 C CA . ALA B 1 388 ? 28.152 -10.915 31.947 1.00 26.08 368 ALA A CA 1
ATOM 5860 C C . ALA B 1 388 ? 29.508 -10.221 31.926 1.00 26.90 368 ALA A C 1
ATOM 5861 O O . ALA B 1 388 ? 29.633 -9.116 32.465 1.00 22.94 368 ALA A O 1
ATOM 5863 N N . ILE B 1 389 ? 30.524 -10.843 31.339 1.00 22.88 369 ILE A N 1
ATOM 5864 C CA . ILE B 1 389 ? 31.811 -10.186 31.144 1.00 22.00 369 ILE A CA 1
ATOM 5865 C C . ILE B 1 389 ? 31.841 -9.417 29.832 1.00 24.76 369 ILE A C 1
ATOM 5866 O O . ILE B 1 389 ? 32.249 -8.254 29.787 1.00 24.00 369 ILE A O 1
ATOM 5871 N N . ALA B 1 390 ? 31.383 -10.056 28.754 1.00 23.69 370 ALA A N 1
ATOM 5872 C CA . ALA B 1 390 ? 31.547 -9.486 27.421 1.00 21.34 370 ALA A CA 1
ATOM 5873 C C . ALA B 1 390 ? 30.668 -8.258 27.219 1.00 21.88 370 ALA A C 1
ATOM 5874 O O . ALA B 1 390 ? 31.107 -7.271 26.619 1.00 23.10 370 ALA A O 1
ATOM 5876 N N . LEU B 1 391 ? 29.420 -8.297 27.708 1.00 22.78 371 LEU A N 1
ATOM 5877 C CA . LEU B 1 391 ? 28.491 -7.209 27.398 1.00 21.41 371 LEU A CA 1
ATOM 5878 C C . LEU B 1 391 ? 28.923 -5.884 28.014 1.00 23.52 371 LEU A C 1
ATOM 5879 O O . LEU B 1 391 ? 29.054 -4.892 27.273 1.00 22.64 371 LEU A O 1
ATOM 5884 N N . PRO B 1 392 ? 29.151 -5.774 29.328 1.00 25.38 372 PRO A N 1
ATOM 5885 C CA . PRO B 1 392 ? 29.607 -4.478 29.857 1.00 24.87 372 PRO A CA 1
ATOM 5886 C C . PRO B 1 392 ? 30.965 -4.067 29.327 1.00 24.92 372 PRO A C 1
ATOM 5887 O O . PRO B 1 392 ? 31.222 -2.865 29.180 1.00 26.27 372 PRO A O 1
ATOM 5891 N N . ALA B 1 393 ? 31.847 -5.026 29.036 1.00 21.81 373 ALA A N 1
ATOM 5892 C CA . ALA B 1 393 ? 33.136 -4.677 28.448 1.00 25.95 373 ALA A CA 1
ATOM 5893 C C . ALA B 1 393 ? 32.954 -4.028 27.082 1.00 22.74 373 ALA A C 1
ATOM 5894 O O . ALA B 1 393 ? 33.647 -3.060 26.748 1.00 27.37 373 ALA A O 1
ATOM 5896 N N . LEU B 1 394 ? 32.007 -4.534 26.290 1.00 21.57 374 LEU A N 1
ATOM 5897 C CA . LEU B 1 394 ? 31.757 -3.974 24.966 1.00 21.94 374 LEU A CA 1
ATOM 5898 C C . LEU B 1 394 ? 31.237 -2.545 25.062 1.00 24.48 374 LEU A C 1
ATOM 5899 O O . LEU B 1 394 ? 31.738 -1.641 24.381 1.00 25.84 374 LEU A O 1
ATOM 5904 N N . PHE B 1 395 ? 30.228 -2.319 25.905 1.00 24.31 375 PHE A N 1
ATOM 5905 C CA . PHE B 1 395 ? 29.600 -1.004 25.969 1.00 24.50 375 PHE A CA 1
ATOM 5906 C C . PHE B 1 395 ? 30.443 0.005 26.739 1.00 28.57 375 PHE A C 1
ATOM 5907 O O . PHE B 1 395 ? 30.328 1.211 26.497 1.00 29.70 375 PHE A O 1
ATOM 5915 N N . THR B 1 396 ? 31.283 -0.454 27.666 1.00 24.13 376 THR A N 1
ATOM 5916 C CA . THR B 1 396 ? 32.217 0.461 28.312 1.00 27.10 376 THR A CA 1
ATOM 5917 C C . THR B 1 396 ? 33.302 0.912 27.340 1.00 31.71 376 THR A C 1
ATOM 5918 O O . THR B 1 396 ? 33.672 2.092 27.314 1.00 29.21 376 THR A O 1
ATOM 5922 N N . ARG B 1 397 ? 33.807 -0.015 26.522 1.00 26.83 377 ARG A N 1
ATOM 5923 C CA . ARG B 1 397 ? 34.866 0.312 25.574 1.00 27.59 377 ARG A CA 1
ATOM 5924 C C . ARG B 1 397 ? 34.354 1.210 24.454 1.00 28.48 377 ARG A C 1
ATOM 5925 O O . ARG B 1 397 ? 35.051 2.140 24.029 1.00 30.48 377 ARG A O 1
ATOM 5933 N N . PHE B 1 398 ? 33.142 0.952 23.964 1.00 27.09 378 PHE A N 1
ATOM 5934 C CA . PHE B 1 398 ? 32.558 1.689 22.844 1.00 27.77 378 PHE A CA 1
ATOM 5935 C C . PHE B 1 398 ? 31.202 2.234 23.273 1.00 30.37 378 PHE A C 1
ATOM 5936 O O . PHE B 1 398 ? 30.152 1.720 22.862 1.00 26.59 378 PHE A O 1
ATOM 5944 N N . PRO B 1 399 ? 31.187 3.295 24.084 1.00 27.86 379 PRO A N 1
ATOM 5945 C CA . PRO B 1 399 ? 29.907 3.800 24.608 1.00 32.16 379 PRO A CA 1
ATOM 5946 C C . PRO B 1 399 ? 28.973 4.332 23.536 1.00 35.88 379 PRO A C 1
ATOM 5947 O O . PRO B 1 399 ? 27.761 4.400 23.776 1.00 40.07 379 PRO A O 1
ATOM 5951 N N . HIS B 1 400 ? 29.485 4.705 22.364 1.00 28.35 380 HIS A N 1
ATOM 5952 C CA . HIS B 1 400 ? 28.654 5.236 21.293 1.00 33.32 380 HIS A CA 1
ATOM 5953 C C . HIS B 1 400 ? 28.426 4.219 20.181 1.00 33.92 380 HIS A C 1
ATOM 5954 O O . HIS B 1 400 ? 28.069 4.600 19.060 1.00 29.05 380 HIS A O 1
ATOM 5961 N N . LEU B 1 401 ? 28.616 2.934 20.478 1.00 30.44 381 LEU A N 1
ATOM 5962 C CA . LEU B 1 401 ? 28.359 1.874 19.514 1.00 30.08 381 LEU A CA 1
ATOM 5963 C C . LEU B 1 401 ? 26.894 1.892 19.092 1.00 29.66 381 LEU A C 1
ATOM 5964 O O . LEU B 1 401 ? 25.998 2.042 19.927 1.00 30.75 381 LEU A O 1
ATOM 5969 N N . HIS B 1 402 ? 26.650 1.760 17.792 1.00 28.26 382 HIS A N 1
ATOM 5970 C CA . HIS B 1 402 ? 25.298 1.854 17.256 1.00 27.75 382 HIS A CA 1
ATOM 5971 C C . HIS B 1 402 ? 25.250 1.116 15.925 1.00 26.70 382 HIS A C 1
ATOM 5972 O O . HIS B 1 402 ? 26.293 0.887 15.298 1.00 27.83 382 HIS A O 1
ATOM 5979 N N . PRO B 1 403 ? 24.060 0.725 15.469 1.00 28.61 383 PRO A N 1
ATOM 5980 C CA . PRO B 1 403 ? 23.970 -0.052 14.229 1.00 24.27 383 PRO A CA 1
ATOM 5981 C C . PRO B 1 403 ? 24.251 0.793 12.997 1.00 32.60 383 PRO A C 1
ATOM 5982 O O . PRO B 1 403 ? 23.879 1.966 12.915 1.00 34.48 383 PRO A O 1
ATOM 5986 N N . ALA B 1 404 ? 24.907 0.165 12.020 1.00 31.57 384 ALA A N 1
ATOM 5987 C CA . ALA B 1 404 ? 25.074 0.737 10.691 1.00 34.45 384 ALA A CA 1
ATOM 5988 C C . ALA B 1 404 ? 23.989 0.275 9.730 1.00 38.78 384 ALA A C 1
ATOM 5989 O O . ALA B 1 404 ? 23.949 0.736 8.584 1.00 38.80 384 ALA A O 1
ATOM 5991 N N . LEU B 1 405 ? 23.119 -0.628 10.178 1.00 39.15 385 LEU A N 1
ATOM 5992 C CA . LEU B 1 405 ? 22.013 -1.192 9.442 1.00 43.16 385 LEU A CA 1
ATOM 5993 C C . LEU B 1 405 ? 20.851 -1.259 10.422 1.00 41.08 385 LEU A C 1
ATOM 5994 O O . LEU B 1 405 ? 21.061 -1.589 11.598 1.00 38.62 385 LEU A O 1
ATOM 5999 N N . PRO B 1 406 ? 19.635 -0.933 9.990 1.00 40.94 386 PRO A N 1
ATOM 6000 C CA . PRO B 1 406 ? 18.487 -1.043 10.897 1.00 39.00 386 PRO A CA 1
ATOM 6001 C C . PRO B 1 406 ? 18.415 -2.434 11.512 1.00 34.97 386 PRO A C 1
ATOM 6002 O O . PRO B 1 406 ? 18.470 -3.448 10.807 1.00 37.61 386 PRO A O 1
ATOM 6006 N N . LEU B 1 407 ? 18.330 -2.471 12.849 1.00 34.90 387 LEU A N 1
ATOM 6007 C CA . LEU B 1 407 ? 18.377 -3.738 13.574 1.00 35.60 387 LEU A CA 1
ATOM 6008 C C . LEU B 1 407 ? 17.336 -4.726 13.065 1.00 36.36 387 LEU A C 1
ATOM 6009 O O . LEU B 1 407 ? 17.614 -5.926 12.951 1.00 37.56 387 LEU A O 1
ATOM 6014 N N . ASP B 1 408 ? 16.137 -4.240 12.736 1.00 39.31 388 ASP A N 1
ATOM 6015 C CA . ASP B 1 408 ? 15.090 -5.136 12.260 1.00 48.02 388 ASP A CA 1
ATOM 6016 C C . ASP B 1 408 ? 15.382 -5.704 10.875 1.00 42.61 388 ASP A C 1
ATOM 6017 O O . ASP B 1 408 ? 14.662 -6.605 10.431 1.00 43.03 388 ASP A O 1
ATOM 6022 N N . GLN B 1 409 ? 16.420 -5.223 10.197 1.00 35.46 389 GLN A N 1
ATOM 6023 C CA . GLN B 1 409 ? 16.813 -5.764 8.904 1.00 39.24 389 GLN A CA 1
ATOM 6024 C C . GLN B 1 409 ? 17.903 -6.823 9.015 1.00 37.40 389 GLN A C 1
ATOM 6025 O O . GLN B 1 409 ? 18.344 -7.347 7.987 1.00 37.87 389 GLN A O 1
ATOM 6027 N N . ILE B 1 410 ? 18.342 -7.152 10.226 1.00 37.75 390 ILE A N 1
ATOM 6028 C CA . ILE B 1 410 ? 19.311 -8.226 10.431 1.00 36.90 390 ILE A CA 1
ATOM 6029 C C . ILE B 1 410 ? 18.583 -9.557 10.284 1.00 37.47 390 ILE A C 1
ATOM 6030 O O . ILE B 1 410 ? 17.685 -9.861 11.082 1.00 32.45 390 ILE A O 1
ATOM 6035 N N . PRO B 1 411 ? 18.927 -10.377 9.296 1.00 38.71 391 PRO A N 1
ATOM 6036 C CA . PRO B 1 411 ? 18.193 -11.622 9.073 1.00 35.54 391 PRO A CA 1
ATOM 6037 C C . PRO B 1 411 ? 18.778 -12.788 9.859 1.00 33.30 391 PRO A C 1
ATOM 6038 O O . PRO B 1 411 ? 19.938 -12.781 10.277 1.00 28.65 391 PRO A O 1
ATOM 6042 N N . ASN B 1 412 ? 17.933 -13.789 10.077 1.00 30.19 392 ASN A N 1
ATOM 6043 C CA . ASN B 1 412 ? 18.388 -15.056 10.627 1.00 27.95 392 ASN A CA 1
ATOM 6044 C C . ASN B 1 412 ? 18.997 -15.921 9.532 1.00 27.06 392 ASN A C 1
ATOM 6045 O O . ASN B 1 412 ? 18.543 -15.920 8.384 1.00 29.93 392 ASN A O 1
ATOM 6050 N N . LEU B 1 413 ? 20.024 -16.678 9.902 1.00 23.30 393 LEU A N 1
ATOM 6051 C CA . LEU B 1 413 ? 20.539 -17.698 9.011 1.00 24.27 393 LEU A CA 1
ATOM 6052 C C . LEU B 1 413 ? 19.504 -18.812 8.868 1.00 29.07 393 LEU A C 1
ATOM 6053 O O . LEU B 1 413 ? 18.676 -19.017 9.761 1.00 26.62 393 LEU A O 1
ATOM 6058 N N . PRO B 1 414 ? 19.511 -19.532 7.742 1.00 30.48 394 PRO A N 1
ATOM 6059 C CA . PRO B 1 414 ? 18.561 -20.641 7.571 1.00 30.14 394 PRO A CA 1
ATOM 6060 C C . PRO B 1 414 ? 18.905 -21.828 8.458 1.00 28.13 394 PRO A C 1
ATOM 6061 O O . PRO B 1 414 ? 19.390 -22.860 7.981 1.00 28.01 394 PRO A O 1
ATOM 6065 N N . VAL B 1 415 ? 18.672 -21.675 9.758 1.00 25.18 395 VAL A N 1
ATOM 6066 C CA . VAL B 1 415 ? 18.889 -22.723 10.747 1.00 28.30 395 VAL A CA 1
ATOM 6067 C C . VAL B 1 415 ? 17.581 -22.897 11.502 1.00 30.55 395 VAL A C 1
ATOM 6068 O O . VAL B 1 415 ? 17.119 -21.964 12.171 1.00 29.40 395 VAL A O 1
ATOM 6072 N N . LEU B 1 416 ? 16.995 -24.091 11.406 1.00 26.17 396 LEU A N 1
ATOM 6073 C CA . LEU B 1 416 ? 15.609 -24.287 11.824 1.00 30.24 396 LEU A CA 1
ATOM 6074 C C . LEU B 1 416 ? 15.441 -24.182 13.337 1.00 30.49 396 LEU A C 1
ATOM 6075 O O . LEU B 1 416 ? 14.497 -23.543 13.819 1.00 30.56 396 LEU A O 1
ATOM 6080 N N . THR B 1 417 ? 16.331 -24.810 14.102 1.00 25.02 397 THR A N 1
ATOM 6081 C CA . THR B 1 417 ? 16.126 -24.979 15.534 1.00 27.33 397 THR A CA 1
ATOM 6082 C C . THR B 1 417 ? 16.942 -24.019 16.387 1.00 27.09 397 THR A C 1
ATOM 6083 O O . THR B 1 417 ? 16.727 -23.966 17.604 1.00 25.61 397 THR A O 1
ATOM 6087 N N . GLN B 1 418 ? 17.855 -23.259 15.788 1.00 23.68 398 GLN A N 1
ATOM 6088 C CA . GLN B 1 418 ? 18.724 -22.345 16.514 1.00 25.87 398 GLN A CA 1
ATOM 6089 C C . GLN B 1 418 ? 18.471 -20.919 16.047 1.00 27.24 398 GLN A C 1
ATOM 6090 O O . GLN B 1 418 ? 18.206 -20.677 14.865 1.00 24.33 398 GLN A O 1
ATOM 6096 N N . ASN B 1 419 ? 18.557 -19.975 16.985 1.00 25.63 399 ASN A N 1
ATOM 6097 C CA . ASN B 1 419 ? 18.328 -18.560 16.692 1.00 26.08 399 ASN A CA 1
ATOM 6098 C C . ASN B 1 419 ? 19.664 -17.942 16.287 1.00 23.18 399 ASN A C 1
ATOM 6099 O O . ASN B 1 419 ? 20.377 -17.337 17.089 1.00 22.66 399 ASN A O 1
ATOM 6104 N N . ASP B 1 420 ? 20.000 -18.100 15.007 1.00 23.23 400 ASP A N 1
ATOM 6105 C CA . ASP B 1 420 ? 21.313 -17.745 14.474 1.00 26.98 400 ASP A CA 1
ATOM 6106 C C . ASP B 1 420 ? 21.192 -16.512 13.590 1.00 27.92 400 ASP A C 1
ATOM 6107 O O . ASP B 1 420 ? 20.527 -16.558 12.549 1.00 28.71 400 ASP A O 1
ATOM 6112 N N . LEU B 1 421 ? 21.859 -15.428 13.983 1.00 28.84 401 LEU A N 1
ATOM 6113 C CA . LEU B 1 421 ? 21.856 -14.196 13.204 1.00 26.63 401 LEU A CA 1
ATOM 6114 C C . LEU B 1 421 ? 22.955 -14.228 12.149 1.00 27.86 401 LEU A C 1
ATOM 6115 O O . LEU B 1 421 ? 24.032 -14.788 12.372 1.00 29.20 401 LEU A O 1
ATOM 6120 N N . SER B 1 422 ? 22.674 -13.622 10.993 1.00 26.11 402 SER A N 1
ATOM 6121 C CA . SER B 1 422 ? 23.601 -13.701 9.867 1.00 28.92 402 SER A CA 1
ATOM 6122 C C . SER B 1 422 ? 24.825 -12.816 10.078 1.00 30.10 402 SER A C 1
ATOM 6123 O O . SER B 1 422 ? 25.968 -13.280 9.996 1.00 33.72 402 SER A O 1
ATOM 6126 N N . HIS B 1 423 ? 24.603 -11.529 10.323 1.00 28.96 403 HIS A N 1
ATOM 6127 C CA . HIS B 1 423 ? 25.682 -10.566 10.501 1.00 27.94 403 HIS A CA 1
ATOM 6128 C C . HIS B 1 423 ? 25.117 -9.372 11.254 1.00 26.08 403 HIS A C 1
ATOM 6129 O O . HIS B 1 423 ? 23.902 -9.170 11.307 1.00 32.12 403 HIS A O 1
ATOM 6136 N N . PHE B 1 424 ? 26.012 -8.589 11.850 1.00 23.57 404 PHE A N 1
ATOM 6137 C CA . PHE B 1 424 ? 25.627 -7.514 12.766 1.00 23.75 404 PHE A CA 1
ATOM 6138 C C . PHE B 1 424 ? 26.470 -6.283 12.465 1.00 25.73 404 PHE A C 1
ATOM 6139 O O . PHE B 1 424 ? 27.459 -6.000 13.153 1.00 26.83 404 PHE A O 1
ATOM 6147 N N . PRO B 1 425 ? 26.102 -5.517 11.437 1.00 26.94 405 PRO A N 1
ATOM 6148 C CA . PRO B 1 425 ? 26.915 -4.351 11.057 1.00 26.71 405 PRO A CA 1
ATOM 6149 C C . PRO B 1 425 ? 26.742 -3.212 12.052 1.00 27.63 405 PRO A C 1
ATOM 6150 O O . PRO B 1 425 ? 25.623 -2.771 12.325 1.00 24.04 405 PRO A O 1
ATOM 6154 N N . ILE B 1 426 ? 27.865 -2.725 12.585 1.00 24.15 406 ILE A N 1
ATOM 6155 C CA . ILE B 1 426 ? 27.857 -1.650 13.567 1.00 25.29 406 ILE A CA 1
ATOM 6156 C C . ILE B 1 426 ? 28.923 -0.625 13.210 1.00 25.92 406 ILE A C 1
ATOM 6157 O O . ILE B 1 426 ? 29.813 -0.870 12.394 1.00 24.11 406 ILE A O 1
ATOM 6162 N N . HIS B 1 427 ? 28.805 0.543 13.832 1.00 26.05 407 HIS A N 1
ATOM 6163 C CA . HIS B 1 427 ? 29.857 1.546 13.871 1.00 27.51 407 HIS A CA 1
ATOM 6164 C C . HIS B 1 427 ? 30.285 1.728 15.319 1.00 25.51 407 HIS A C 1
ATOM 6165 O O . HIS B 1 427 ? 29.455 1.661 16.230 1.00 26.23 407 HIS A O 1
ATOM 6172 N N . LEU B 1 428 ? 31.586 1.932 15.536 1.00 24.79 408 LEU A N 1
ATOM 6173 C CA . LEU B 1 428 ? 32.078 2.075 16.903 1.00 28.12 408 LEU A CA 1
ATOM 6174 C C . LEU B 1 428 ? 31.620 3.383 17.539 1.00 30.23 408 LEU A C 1
ATOM 6175 O O . LEU B 1 428 ? 31.429 3.442 18.759 1.00 31.24 408 LEU A O 1
ATOM 6180 N N . GLY B 1 429 ? 31.447 4.434 16.744 0.82 28.81 409 GLY A N 1
ATOM 6181 C CA . GLY B 1 429 ? 30.985 5.711 17.261 0.91 35.37 409 GLY A CA 1
ATOM 6182 C C . GLY B 1 429 ? 32.112 6.590 17.765 1.00 40.62 409 GLY A C 1
ATOM 6183 O O . GLY B 1 429 ? 33.266 6.162 17.812 1.00 46.90 409 GLY A O 1
#

InterPro domains:
  IPR001128 Cytochrome P450 [PF00067] (88-266)
  IPR001128 Cytochrome P450 [PF00067] (279-381)
  IPR001128 Cytochrome P450 [PR00385] (244-261)
  IPR001128 Cytochrome P450 [PR00385] (279-290)
  IPR001128 Cytochrome P450 [PR00385] (348-357)
  IPR001128 Cytochrome P450 [PR00385] (357-368)
  IPR002397 Cytochrome P450, B-class [PR00359] (94-105)
  IPR002397 Cytochrome P450, B-class [PR00359] (144-160)
  IPR002397 Cytochrome P450, B-class [PR00359] (161-176)
  IPR002397 Cytochrome P450, B-class [PR00359] (198-220)
  IPR002397 Cytochrome P450, B-class [PR00359] (279-290)
  IPR002397 Cytochrome P450, B-class [PR00359] (297-324)
  IPR002397 Cytochrome P450, B-class [PR00359] (348-357)
  IPR002397 Cytochrome P450, B-class [PR00359] (357-368)
  IPR017972 Cytochrome P450, conserved site [PS00086] (350-359)
  IPR036396 Cytochrome P450 superfamily [G3DSA:1.10.630.10] (1-410)
  IPR036396 Cytochrome P450 superfamily [SSF48264] (14-407)

Solvent-accessible surface area: 32476 Å² total; per-residue (Å²): 188,184,74,83,51,25,81,3,38,27,15,21,77,70,29,74,16,12,8,46,115,5,54,90,51,26,72,37,15,138,0,33,0,51,65,14,80,8,13,0,0,3,8,5,98,22,0,103,94,1,10,72,22,127,74,7,24,25,58,15,94,21,1,45,40,59,122,80,45,96,6,66,78,98,15,25,12,0,6,55,10,41,74,46,88,2,11,34,25,13,48,50,135,42,8,84,74,2,27,82,25,0,42,111,29,9,65,74,83,40,4,93,89,21,50,83,44,0,86,188,54,2,50,74,2,9,77,60,0,86,61,6,5,52,127,56,24,12,1,12,0,16,62,18,0,0,49,19,0,0,1,65,0,5,0,39,22,0,15,8,33,91,140,39,18,72,81,0,28,88,30,4,69,20,28,24,22,9,22,15,23,16,88,78,6,32,165,12,30,98,80,4,66,39,44,0,16,94,4,9,135,94,21,60,92,66,76,36,158,21,6,0,8,44,3,28,113,53,100,106,60,71,100,96,30,72,98,82,5,4,3,4,0,0,39,31,15,0,20,54,17,3,18,37,5,6,6,2,0,0,0,1,0,41,0,0,25,56,49,93,75,25,22,63,48,5,98,100,65,128,40,44,39,103,51,2,0,12,0,1,4,3,46,3,6,9,21,6,3,50,13,3,11,0,1,65,90,86,0,97,48,64,159,46,76,0,65,168,4,23,3,0,0,0,0,16,26,2,1,4,25,16,80,129,27,11,30,101,61,0,58,79,6,40,1,76,25,105,28,4,91,133,29,13,18,34,10,44,20,80,34,72,45,32,17,11,29,8,14,89,38,2,0,24,19,0,0,34,29,0,2,100,86,15,72,129,9,78,40,31,15,72,24,133,89,10,58,30,45,15,5,5,3,14,1,18,0,33,41,0,1,0,55,20,76,191,174,79,123,55,23,79,3,38,24,16,22,57,68,27,74,16,13,7,45,118,5,54,91,52,26,71,37,16,94,0,30,0,53,65,14,56,0,24,0,0,3,8,14,97,24,0,104,92,1,10,71,22,126,76,8,23,24,61,15,93,21,1,47,38,58,124,80,45,93,7,65,80,89,15,25,11,0,7,56,11,42,73,42,74,2,11,34,26,8,43,49,132,82,7,82,74,2,26,83,30,0,43,115,31,8,67,73,80,44,3,93,89,22,51,83,44,0,84,186,54,2,51,75,2,8,76,60,0,86,63,6,5,57,97,59,22,11,1,12,0,16,62,17,0,0,41,19,0,0,1,60,0,5,1,40,22,0,14,8,33,93,145,39,20,72,80,0,27,87,28,8,90,18,29,24,22,10,22,17,26,16,91,80,6,40,164,13,34,99,74,6,62,38,44,0,16,91,4,10,132,93,20,59,92,66,77,36,157,22,6,0,8,45,2,25,117,65,123,110,56,64,96,94,33,73,99,81,4,4,4,4,0,0,38,32,16,0,22,54,17,4,16,37,6,10,3,3,0,1,0,0,0,38,0,0,25,55,49,93,76,25,22,62,51,7,106,93,65,111,40,44,42,110,50,1,0,11,0,1,6,3,47,3,6,9,21,5,3,51,12,2,13,0,1,66,90,87,0,100,46,66,156,46,79,0,71,112,4,22,2,1,0,0,0,16,26,1,1,4,25,13,77,127,24,10,30,102,61,0,57,82,7,40,1,76,25,107,25,4,88,141,28,13,18,33,11,44,20,79,33,74,46,34,16,12,26,7,14,88,41,2,0,27,18,0,1,33,29,0,3,97,86,15,70,132,10,77,41,29,12,82,22,138,50,11,56,31,41,15,5,5,4,13,1,16,1,33,41,0,0,0,53,19,74

Secondary structure (DSSP, 8-state):
---SSEEPPTT-S-HHHHHHHHHHT-SEEEEEETTEEEEEE--HHHHHHHHT-TTEE--GGG-HHHHTT-S-TTSTTGGGTS--SSTTT--SHHHHHHHHHHHHHTSHHHHTTTHHHHHHHHHHHHHHHHHHTGGG--EEHIIIIITHHHHHHHHHHHT--GGGHHHHHHHHHHHH-TTS-HHHHHHHHHHHHHHHHHHHHHHHHS--SSHHHHHHS--SSSPPPPHHHHHHHHHHHHHHHHHHHHHHHHHHHHHHHT-HHHHHHHHTTSS-HHHHHHHHHHHH-SBS-EEEEEESS-EE-SS-EE-TT-EEEE-HHHHHT-HHHH-TTTTS--TT-TTGGG--TT--STT--TTHHHHHHHHHHHHHHHHHH-TT-EESS-GGGPPBPS-SSB--B---EEE--/---SEEEPPTT-S-HHHHHHHHHHT-SEEEEEETTEEEEEE--HHHHHHHHT-TTEE--GGG-HHHHTTSS-TTSTTGGGTS--SSTTT--SHHHHHHHHHHHHHTSHHHHHTTHHHHHHHHHHHHHHHHHHTGGG--EEHIIIIITHHHHHHHHHHHT--GGGHHHHHHHHHHHH-TTS-HHHHHHHHHHHHHHHHHHHHHHHHS--SSHHHHHH---SSSPPPPHHHHHHHHHHHHHHHHHHHHHHHHHHHHHHHT-HHHHHHHHTTSS-HHHHHHHHHHHH-SBS-EEEEEESS-EE-SS-EE-TT-EEEE-HHHHHT-HHHH-TTTTS--TT-TTGGG--TT--STT--TTHHHHHHHHHHHHHHHHHH-TT-EESS-GGGPPBPS-SSB--B---EEE--

Radius of gyration: 29.01 Å; Cα contacts (8 Å, |Δi|>4): 1306; chains: 2; bounding box: 67×72×75 Å

Organism: Nocardia farcinica (strain IFM 10152) (NCBI:txid247156)

B-factor: mean 32.92, std 10.49, range [16.67, 165.16]

Foldseek 3Di:
DDDQEAEQDLQPPDVVVSLVVCLVNDCWGWYADQNDIFIEHQAQVVQQVVLADQQKFLALCQAPCVVVVVDDLQRLCVVQRPAFDALRHDDDPVNCVRCVLLLVCQDPVNCVVLLVVLLVLLVVLLVQVPVCQPPFDKDWCLVRHLQVRLLSSLCVQAVPDPVCSVVVSVLLVLCQFSPNNSVVNVVSVVVLLVVLLVVLVVCLVPPDNHSLVCLQPVDDDDDRDDSRHSSRHSVVSSSCSRQFLSQLQVLLVLQCQVVVVVVCCCLVPVAPPLLSSLLSLLQPGWWQKRDWIFGCAWDDPPVDIRHRNGTYIYRQNSNSLHCVQQNPCSNHRDSPGPCSNVGQSQGHHPSRNSNPSVSSSSNSSNVSVLCVSQVPKHFPDPSVPFDARSGRTTRHTDTTIIRSD/DDDQEAEQDLQPPDVVVSLVVCLVNDCWGWYADPNDIFIEHQAQVVQQVVLADQQKFLALCQAPCVVVVVDDLQRLCVVQRPAFDALRHDDDPVNCVRCVLLLVCQDLVNCVVLLVVLLVLLVVLLVQVPVCQPPFDKDWCLVRHLQVRLLSSLCVQAVPDPVCSVVVSVLLVLCQFSPNRSVVNVVSVVVLLVVLLVVLVVCVVPNDDHSLVCLQDPPPPDDRDDSRHSSRHSVVSNSCSRQFLSQLLVQLVLQCQVVVVVVCCCLVPVAPLLLSSLLSLLQPGWWQKRDWIFGCAWDDPPVDIDHRNGTYIYRQNSNSLHCVQQNPCSNHRDSPGPCSNVGQSQGHHSSRNSNPSVSSSSNSSNVVVLCVSQVPKHFPDPSVPFDARSGRTTRHTDTTIIHSD